Protein AF-A0A955B7R6-F1 (afdb_monomer_lite)

Secondary structure (DSSP, 8-state):
-EEEEE--HHHHHHBPTTT-EEEEEEEEEEEE--TTEEEEEEEBTTEEEEEEE-TTS-EEEEEEEEPSSS---TTTS-GGGS-EEEEE-TT-EEEEE-SSS-EEEEEEE----TT-EEEEEEEEEEETTTEEEEEEEEEETTTTEEEEEEEEEEE-TT--B-S-EEEEEESS-SSSGGGS-EEEEEEEEEEEEEETTEEEEEE--EEEEE--SS--TTEEEEEETTEEEEEESTT----S--TT-EEE-PPPS-PPPTT---TT------TTEEEEEEEE-GGGB-TTS-B-HHHHHHHHHHH--SEEEEEEEEES-GGGTT-BHHHHHHHHHT--EEEEEEEEEETTEEEEEEEEESS-EEEEEEEEPPP-SS--EEEEEEE-SSS-EEEEEEE--SSHHHHHHHHHHHHHHHHH--SS-EEEEEE-SS-TTSHHHHTTTTSB-----S----BSTTS--B--EEEEEESGGGEEEEEEEE---TTT-SBPPEEEEEEEPPGGG-EEEEEES-B--TTTT-SS-HHHHHHHHHTTT--EEEE--BT--S-S-EEEEHHHHHHTT-TTHHHHHHHHHHHHHS-EES-TTTT--EEEEPPHHHHHHHH-BTTTBEEEEEEEEEETTEEEEEET-SS-------SSHHHHHHHHHHHHHHHHHHHT---EEEE--TT-TTT---HHHHHH-TT--EEEEEESSTTSSTT--SSS--HHHHHHHHHHHHHHHS--PPPEEEEE--B--SSS-SSS-SSS-EEEEEESS--HHHHHHHHHHT-EEEESS--EEEEEEETTTTEEEEEEPP-TT--EEEEEEEEETT----EE--B-TTS-B-SSS-EE-TTTTEEEEEEESSEEEEE--S-EEEEEEEEEESSPPSS--SS--S-EEEEPPBSTHHHHHHHHT--

pLDDT: mean 90.77, std 9.49, range [32.34, 98.88]

Structure (mmCIF, N/CA/C/O backbone):
data_AF-A0A955B7R6-F1
#
_entry.id   AF-A0A955B7R6-F1
#
loop_
_atom_site.group_PDB
_atom_site.id
_atom_site.type_symbol
_atom_site.label_atom_id
_atom_site.label_alt_id
_atom_site.label_comp_id
_atom_site.label_asym_id
_atom_site.label_entity_id
_atom_site.label_seq_id
_atom_site.pdbx_PDB_ins_code
_atom_site.Cartn_x
_atom_site.Cartn_y
_atom_site.Cartn_z
_atom_site.occupancy
_atom_site.B_iso_or_equiv
_atom_site.auth_seq_id
_atom_site.auth_comp_id
_atom_site.auth_asym_id
_atom_site.auth_atom_id
_atom_site.pdbx_PDB_model_num
ATOM 1 N N . MET A 1 1 ? -6.281 -43.100 -25.709 1.00 91.06 1 MET A N 1
ATOM 2 C CA . MET A 1 1 ? -5.165 -43.675 -24.901 1.00 91.06 1 MET A CA 1
ATOM 3 C C . MET A 1 1 ? -5.034 -42.906 -23.595 1.00 91.06 1 MET A C 1
ATOM 5 O O . MET A 1 1 ? -5.357 -41.732 -23.614 1.00 91.06 1 MET A O 1
ATOM 9 N N . HIS A 1 2 ? -4.584 -43.508 -22.492 1.00 95.00 2 HIS A N 1
ATOM 10 C CA . HIS A 1 2 ? -4.622 -42.879 -21.165 1.00 95.00 2 HIS A CA 1
ATOM 11 C C . HIS A 1 2 ? -3.292 -42.969 -20.413 1.00 95.00 2 HIS A C 1
ATOM 13 O O . HIS A 1 2 ? -2.603 -43.988 -20.493 1.00 95.00 2 HIS A O 1
ATOM 19 N N . LEU A 1 3 ? -3.022 -41.956 -19.592 1.00 96.44 3 LEU A N 1
ATOM 20 C CA . LEU A 1 3 ? -2.049 -41.971 -18.501 1.00 96.44 3 LEU A CA 1
ATOM 21 C C . LEU A 1 3 ? -2.794 -42.105 -17.176 1.00 96.44 3 LEU A C 1
ATOM 23 O O . LEU A 1 3 ? -3.706 -41.328 -16.920 1.00 96.44 3 LEU A O 1
ATOM 27 N N . TRP A 1 4 ? -2.414 -43.063 -16.332 1.00 96.44 4 TRP A N 1
ATOM 28 C CA . TRP A 1 4 ? -2.958 -43.208 -14.977 1.00 96.44 4 TRP A CA 1
ATOM 29 C C . TRP A 1 4 ? -1.944 -42.726 -13.950 1.00 96.44 4 TRP A C 1
ATOM 31 O O . TRP A 1 4 ? -0.892 -43.346 -13.801 1.00 96.44 4 TRP A O 1
ATOM 41 N N . TRP A 1 5 ? -2.281 -41.656 -13.240 1.00 95.38 5 TRP A N 1
ATOM 42 C CA . TRP A 1 5 ? -1.374 -40.979 -12.323 1.00 95.38 5 TRP A CA 1
ATOM 43 C C . TRP A 1 5 ? -1.366 -41.604 -10.932 1.00 95.38 5 TRP A C 1
ATOM 45 O O . TRP A 1 5 ? -2.415 -41.983 -10.397 1.00 95.38 5 TRP A O 1
ATOM 55 N N . GLN A 1 6 ? -0.183 -41.668 -10.328 1.00 92.25 6 GLN A N 1
ATOM 56 C CA . GLN A 1 6 ? 0.027 -42.118 -8.956 1.00 92.25 6 GLN A CA 1
ATOM 57 C C . GLN A 1 6 ? 1.087 -41.252 -8.253 1.00 92.25 6 GLN A C 1
ATOM 59 O O . GLN A 1 6 ? 2.047 -40.829 -8.903 1.00 92.25 6 GLN A O 1
ATOM 64 N N . PRO A 1 7 ? 0.933 -40.996 -6.939 1.00 89.75 7 PRO A N 1
ATOM 65 C CA . PRO A 1 7 ? 2.030 -40.510 -6.106 1.00 89.75 7 PRO A CA 1
ATOM 66 C C . PRO A 1 7 ? 3.187 -41.515 -6.057 1.00 89.75 7 PRO A C 1
ATOM 68 O O . PRO A 1 7 ? 3.002 -42.692 -6.384 1.00 89.75 7 PRO A O 1
ATOM 71 N N . ASP A 1 8 ? 4.359 -41.071 -5.606 1.00 82.56 8 ASP A N 1
ATOM 72 C CA . ASP A 1 8 ? 5.495 -41.960 -5.360 1.00 82.56 8 ASP A CA 1
ATOM 73 C C . ASP A 1 8 ? 5.200 -42.975 -4.235 1.00 82.56 8 ASP A C 1
ATOM 75 O O . ASP A 1 8 ? 4.282 -42.810 -3.425 1.00 82.56 8 ASP A O 1
ATOM 79 N N . GLU A 1 9 ? 5.993 -44.049 -4.176 1.00 77.94 9 GLU A N 1
ATOM 80 C CA . GLU A 1 9 ? 5.807 -45.125 -3.195 1.00 77.94 9 GLU A CA 1
ATOM 81 C C . GLU A 1 9 ? 5.921 -44.657 -1.736 1.00 77.94 9 GLU A C 1
ATOM 83 O O . GLU A 1 9 ? 5.228 -45.206 -0.875 1.00 77.94 9 GLU A O 1
ATOM 88 N N . GLN A 1 10 ? 6.742 -43.639 -1.451 1.00 78.06 10 GLN A N 1
ATOM 89 C CA . GLN A 1 10 ? 6.901 -43.098 -0.102 1.00 78.06 10 GLN A CA 1
ATOM 90 C C . GLN A 1 10 ? 5.642 -42.328 0.314 1.00 78.06 10 GLN A C 1
ATOM 92 O O . GLN A 1 10 ? 5.076 -42.609 1.371 1.00 78.06 10 GLN A O 1
ATOM 97 N N . SER A 1 11 ? 5.133 -41.450 -0.552 1.00 80.00 11 SER A N 1
ATOM 98 C CA . SER A 1 11 ? 3.859 -40.748 -0.365 1.00 80.00 11 SER A CA 1
ATOM 99 C C . SER A 1 11 ? 2.691 -41.724 -0.185 1.00 80.00 11 SER A C 1
ATOM 101 O O . SER A 1 11 ? 1.827 -41.520 0.666 1.00 80.00 11 SER A O 1
ATOM 103 N N . LEU A 1 12 ? 2.668 -42.834 -0.933 1.00 80.81 12 LEU A N 1
ATOM 104 C CA . LEU A 1 12 ? 1.625 -43.862 -0.818 1.00 80.81 12 LEU A CA 1
ATOM 105 C C . LEU A 1 12 ? 1.578 -44.557 0.554 1.00 80.81 12 LEU A C 1
ATOM 107 O O . LEU A 1 12 ? 0.532 -45.115 0.897 1.00 80.81 12 LEU A O 1
ATOM 111 N N . ALA A 1 13 ? 2.662 -44.537 1.337 1.00 79.12 13 ALA A N 1
ATOM 112 C CA . ALA A 1 13 ? 2.683 -45.098 2.689 1.00 79.12 13 ALA A CA 1
ATOM 113 C C . ALA A 1 13 ? 1.923 -44.228 3.712 1.00 79.12 13 ALA A C 1
ATOM 115 O O . ALA A 1 13 ? 1.445 -44.745 4.725 1.00 79.12 13 ALA A O 1
ATOM 116 N N . GLU A 1 14 ? 1.774 -42.928 3.440 1.00 71.38 14 GLU A N 1
ATOM 117 C CA . GLU A 1 14 ? 1.136 -41.954 4.339 1.00 71.38 14 GLU A CA 1
ATOM 118 C C . GLU A 1 14 ? -0.374 -41.777 4.087 1.00 71.38 14 GLU A C 1
ATOM 120 O O . GLU A 1 14 ? -1.087 -41.179 4.901 1.00 71.38 14 GLU A O 1
ATOM 125 N N . ILE A 1 15 ? -0.887 -42.313 2.975 1.00 78.50 15 ILE A N 1
ATOM 126 C CA . ILE A 1 15 ? -2.262 -42.098 2.506 1.00 78.50 15 ILE A CA 1
ATOM 127 C C . ILE A 1 15 ? -3.179 -43.264 2.905 1.00 78.50 15 ILE A C 1
ATOM 129 O O . ILE A 1 15 ? -2.831 -44.441 2.782 1.00 78.50 15 ILE A O 1
ATOM 133 N N . GL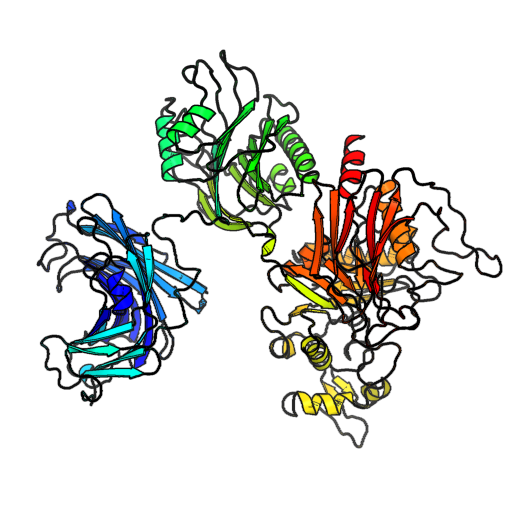U A 1 16 ? -4.407 -42.950 3.326 1.00 73.94 16 GLU A N 1
ATOM 134 C CA . GLU A 1 16 ? -5.454 -43.958 3.519 1.00 73.94 16 GLU A CA 1
ATOM 135 C C . GLU A 1 16 ? -5.874 -44.561 2.168 1.00 73.94 16 GLU A C 1
ATOM 137 O O . GLU A 1 16 ? -6.180 -43.840 1.220 1.00 73.94 16 GLU A O 1
ATOM 142 N N . LYS A 1 17 ? -5.914 -45.896 2.053 1.00 80.19 17 LYS A N 1
ATOM 143 C CA . LYS A 1 17 ? -6.426 -46.560 0.842 1.00 80.19 17 LYS A CA 1
ATOM 144 C C . LYS A 1 17 ? -7.951 -46.726 0.933 1.00 80.19 17 LYS A C 1
ATOM 146 O O . LYS A 1 17 ? -8.429 -47.205 1.961 1.00 80.19 17 LYS A O 1
ATOM 151 N N . PRO A 1 18 ? -8.712 -46.447 -0.144 1.00 84.44 18 PRO A N 1
ATOM 152 C CA . PRO A 1 18 ? -8.265 -45.980 -1.464 1.00 84.44 18 PRO A CA 1
ATOM 153 C C . PRO A 1 18 ? -7.844 -44.499 -1.466 1.00 84.44 18 PRO A C 1
ATOM 155 O O . PRO A 1 18 ? -8.413 -43.708 -0.727 1.00 84.44 18 PRO A O 1
ATOM 158 N N . VAL A 1 19 ? -6.891 -44.134 -2.337 1.00 89.06 19 VAL A N 1
ATOM 159 C CA . VAL A 1 19 ? -6.321 -42.772 -2.432 1.00 89.06 19 VAL A CA 1
ATOM 160 C C . VAL A 1 19 ? -7.391 -41.760 -2.850 1.00 89.06 19 VAL A C 1
ATOM 162 O O . VAL A 1 19 ? -7.688 -41.606 -4.038 1.00 89.06 19 VAL A O 1
ATOM 165 N N . GLU A 1 20 ? -7.951 -41.071 -1.862 1.00 93.94 20 GLU A N 1
ATOM 166 C CA . GLU A 1 20 ? -8.927 -39.995 -2.027 1.00 93.94 20 GLU A CA 1
ATOM 167 C C . GLU A 1 20 ? -8.293 -38.620 -1.913 1.00 93.94 20 GLU A C 1
ATOM 169 O O . GLU A 1 20 ? -7.442 -38.400 -1.052 1.00 93.94 20 GLU A O 1
ATOM 174 N N . ALA A 1 21 ? -8.761 -37.679 -2.730 1.00 94.69 21 ALA A N 1
ATOM 175 C CA . ALA A 1 21 ? -8.305 -36.298 -2.683 1.00 94.69 21 ALA A CA 1
ATOM 176 C C . ALA A 1 21 ? -9.456 -35.297 -2.778 1.00 94.69 21 ALA A C 1
ATOM 178 O O . ALA A 1 21 ? -10.432 -35.514 -3.497 1.00 94.69 21 ALA A O 1
ATOM 179 N N . THR A 1 22 ? -9.307 -34.177 -2.071 1.00 94.12 22 THR A N 1
ATOM 180 C CA . THR A 1 22 ? -10.222 -33.030 -2.155 1.00 94.12 22 THR A CA 1
ATOM 181 C C . THR A 1 22 ? -9.923 -32.136 -3.354 1.00 94.12 22 THR A C 1
ATOM 183 O O . THR A 1 22 ? -10.787 -31.360 -3.750 1.00 94.12 22 THR A O 1
ATOM 186 N N . ALA A 1 23 ? -8.737 -32.257 -3.962 1.00 96.44 23 ALA A N 1
ATOM 187 C CA . ALA A 1 23 ? -8.379 -31.560 -5.193 1.00 96.44 23 ALA A CA 1
ATOM 188 C C . ALA A 1 23 ? -7.449 -32.398 -6.087 1.00 96.44 23 ALA A C 1
ATOM 190 O O . ALA A 1 23 ? -6.628 -33.161 -5.573 1.00 96.44 23 ALA A O 1
ATOM 191 N N . PHE A 1 24 ? -7.561 -32.228 -7.405 1.00 97.81 24 PHE A N 1
ATOM 192 C CA . PHE A 1 24 ? -6.653 -32.760 -8.426 1.00 97.81 24 PHE A CA 1
ATOM 193 C C . PHE A 1 24 ? -6.273 -31.634 -9.394 1.00 97.81 24 PHE A C 1
ATOM 195 O O . PHE A 1 24 ? -7.131 -31.120 -10.112 1.00 97.81 24 PHE A O 1
ATOM 202 N N . TYR A 1 25 ? -4.996 -31.254 -9.380 1.00 97.75 25 TYR A N 1
ATOM 203 C CA . TYR A 1 25 ? -4.382 -30.252 -10.248 1.00 97.75 25 TYR A CA 1
ATOM 204 C C . TYR A 1 25 ? -3.512 -30.934 -11.306 1.00 97.75 25 TYR A C 1
ATOM 206 O O . TYR A 1 25 ? -2.809 -31.898 -10.990 1.00 97.75 25 TYR A O 1
ATOM 214 N N . ASN A 1 26 ? -3.544 -30.436 -12.541 1.00 97.12 26 ASN A N 1
ATOM 215 C CA . ASN A 1 26 ? -2.668 -30.903 -13.612 1.00 97.12 26 ASN A CA 1
ATOM 216 C C . ASN A 1 26 ? -2.461 -29.814 -14.673 1.00 97.12 26 ASN A C 1
ATOM 218 O O . ASN A 1 26 ? -3.324 -28.953 -14.871 1.00 97.12 26 ASN A O 1
ATOM 222 N N . GLU A 1 27 ? -1.347 -29.895 -15.395 1.00 95.50 27 GLU A N 1
ATOM 223 C CA . GLU A 1 27 ? -1.046 -29.020 -16.525 1.00 95.50 27 GLU A CA 1
ATOM 224 C C . GLU A 1 27 ? -0.924 -29.820 -17.817 1.00 95.50 27 GLU A C 1
ATOM 226 O O . GLU A 1 27 ? -0.421 -30.948 -17.831 1.00 95.50 27 GLU A O 1
ATOM 231 N N . LEU A 1 28 ? -1.343 -29.211 -18.924 1.00 94.31 28 LEU A N 1
ATOM 232 C CA . LEU A 1 28 ? -1.203 -29.789 -20.255 1.00 94.31 28 LEU A CA 1
ATOM 233 C C . LEU A 1 28 ? -0.653 -28.740 -21.223 1.00 94.31 28 LEU A C 1
ATOM 235 O O . LEU A 1 28 ? -1.039 -27.582 -21.149 1.00 94.31 28 LEU A O 1
ATOM 239 N N . ALA A 1 29 ? 0.234 -29.143 -22.128 1.00 95.12 29 ALA A N 1
ATOM 240 C CA . ALA A 1 29 ? 0.676 -28.314 -23.246 1.00 95.12 29 ALA A CA 1
ATOM 241 C C . ALA A 1 29 ? 0.463 -29.077 -24.555 1.00 95.12 29 ALA A C 1
ATOM 243 O O . ALA A 1 29 ? 0.938 -30.208 -24.693 1.00 95.12 29 ALA A O 1
ATOM 244 N N . ILE A 1 30 ? -0.282 -28.494 -25.493 1.00 96.56 30 ILE A N 1
ATOM 245 C CA . ILE A 1 30 ? -0.607 -29.133 -26.776 1.00 96.56 30 ILE A CA 1
ATOM 246 C C . ILE A 1 30 ? 0.548 -28.901 -27.739 1.00 96.56 30 ILE A C 1
ATOM 248 O O . ILE A 1 30 ? 1.000 -27.774 -27.890 1.00 96.56 30 ILE A O 1
ATOM 252 N N . GLU A 1 31 ? 1.009 -29.949 -28.414 1.00 95.56 31 GLU A N 1
ATOM 253 C CA . GLU A 1 31 ? 2.027 -29.823 -29.463 1.00 95.56 31 GLU A CA 1
ATOM 254 C C . GLU A 1 31 ? 1.419 -29.917 -30.860 1.00 95.56 31 GLU A C 1
ATOM 256 O O . GLU A 1 31 ? 1.859 -29.219 -31.767 1.00 95.56 31 GLU A O 1
ATOM 261 N N . GLN A 1 32 ? 0.419 -30.784 -31.049 1.00 95.62 32 GLN A N 1
ATOM 262 C CA . GLN A 1 32 ? -0.252 -30.965 -32.337 1.00 95.62 32 GLN A CA 1
ATOM 263 C C . GLN A 1 32 ? -1.727 -31.298 -32.128 1.00 95.62 32 GLN A C 1
ATOM 265 O O . GLN A 1 32 ? -2.064 -32.155 -31.307 1.00 95.62 32 GLN A O 1
ATOM 270 N N . SER A 1 33 ? -2.597 -30.634 -32.887 1.00 95.06 33 SER A N 1
ATOM 271 C CA . SER A 1 33 ? -4.043 -30.838 -32.861 1.00 95.06 33 SER A CA 1
ATOM 272 C C . SER A 1 33 ? -4.650 -30.681 -34.255 1.00 95.06 33 SER A C 1
ATOM 274 O O . SER A 1 33 ? -4.089 -30.020 -35.128 1.00 95.06 33 SER A O 1
ATOM 276 N N . THR A 1 34 ? -5.804 -31.310 -34.455 1.00 93.06 34 THR A N 1
ATOM 277 C CA . THR A 1 34 ? -6.702 -31.080 -35.581 1.00 93.06 34 THR A CA 1
ATOM 278 C C . THR A 1 34 ? -8.153 -31.165 -35.104 1.00 93.06 34 THR A C 1
ATOM 280 O O . THR A 1 34 ? -8.431 -31.722 -34.038 1.00 93.06 34 THR A O 1
ATOM 283 N N . GLY A 1 35 ? -9.100 -30.661 -35.897 1.00 94.81 35 GLY A N 1
ATOM 284 C CA . GLY A 1 35 ? -10.525 -30.802 -35.614 1.00 94.81 35 GLY A CA 1
ATOM 285 C C . GLY A 1 35 ? -10.895 -32.265 -35.353 1.00 94.81 35 GLY A C 1
ATOM 286 O O . GLY A 1 35 ? -10.687 -33.128 -36.207 1.00 94.81 35 GLY A O 1
ATOM 287 N N . GLY A 1 36 ? -11.433 -32.542 -34.164 1.00 94.12 36 GLY A N 1
ATOM 288 C CA . GLY A 1 36 ? -11.649 -33.898 -33.658 1.00 94.12 36 GLY A CA 1
ATOM 289 C C . GLY A 1 36 ? -10.764 -34.312 -32.480 1.00 94.12 36 GLY A C 1
ATOM 290 O O . GLY A 1 36 ? -10.946 -35.418 -31.974 1.00 94.12 36 GLY A O 1
ATOM 291 N N . SER A 1 37 ? -9.828 -33.468 -32.032 1.00 96.50 37 SER A N 1
ATOM 292 C CA . SER A 1 37 ? -8.987 -33.751 -30.861 1.00 96.50 37 SER A CA 1
ATOM 293 C C . SER A 1 37 ? -9.706 -33.497 -29.537 1.00 96.50 37 SER A C 1
ATOM 295 O O . SER A 1 37 ? -10.275 -32.423 -29.328 1.00 96.50 37 SER A O 1
ATOM 297 N N . TYR A 1 38 ? -9.538 -34.410 -28.578 1.00 97.38 38 TYR A N 1
ATOM 298 C CA . TYR A 1 38 ? -9.767 -34.140 -27.160 1.00 97.38 38 TYR A CA 1
ATOM 299 C C . TYR A 1 38 ? -8.501 -34.394 -26.330 1.00 97.38 38 TYR A C 1
ATOM 301 O O . TYR A 1 38 ? -8.031 -35.528 -26.240 1.00 97.38 38 TYR A O 1
ATOM 309 N N . PHE A 1 39 ? -7.987 -33.342 -25.685 1.00 98.12 39 PHE A N 1
ATOM 310 C CA . PHE A 1 39 ? -6.903 -33.397 -24.705 1.00 98.12 39 PHE A CA 1
ATOM 311 C C . PHE A 1 39 ? -7.476 -33.259 -23.290 1.00 98.12 39 PHE A C 1
ATOM 313 O O . PHE A 1 39 ? -7.880 -32.177 -22.857 1.00 98.12 39 PHE A O 1
ATOM 320 N N . MET A 1 40 ? -7.533 -34.369 -22.559 1.00 98.12 40 MET A N 1
ATOM 321 C CA . MET A 1 40 ? -8.131 -34.437 -21.229 1.00 98.12 40 MET A CA 1
ATOM 322 C C . MET A 1 40 ? -7.049 -34.452 -20.147 1.00 98.12 40 MET A C 1
ATOM 324 O O . MET A 1 40 ? -6.261 -35.396 -20.073 1.00 98.12 40 MET A O 1
ATOM 328 N N . ALA A 1 41 ? -7.023 -33.419 -19.299 1.00 97.81 41 ALA A N 1
ATOM 329 C CA . ALA A 1 41 ? -6.012 -33.240 -18.258 1.00 97.81 41 ALA A CA 1
ATOM 330 C C . ALA A 1 41 ? -6.381 -33.884 -16.920 1.00 97.81 41 ALA A C 1
ATOM 332 O O . ALA A 1 41 ? -5.552 -34.602 -16.358 1.00 97.81 41 ALA A O 1
ATOM 333 N N . CYS A 1 42 ? -7.594 -33.642 -16.412 1.00 98.31 42 CYS A N 1
ATOM 334 C CA . CYS A 1 42 ? -8.008 -34.066 -15.072 1.00 98.31 42 CYS A CA 1
ATOM 335 C C . CYS A 1 42 ? -9.191 -35.043 -15.120 1.00 98.31 42 CYS A C 1
ATOM 337 O O . CYS A 1 42 ? -10.356 -34.655 -15.021 1.00 98.31 42 CYS A O 1
ATOM 339 N N . GLY A 1 43 ? -8.886 -36.333 -15.245 1.00 97.94 43 GLY A N 1
ATOM 340 C CA . GLY A 1 43 ? -9.843 -37.434 -15.191 1.00 97.94 43 GLY A CA 1
ATOM 341 C C . GLY A 1 43 ? -9.910 -38.067 -13.810 1.00 97.94 43 GLY A C 1
ATOM 342 O O . GLY A 1 43 ? -8.895 -38.222 -13.133 1.00 97.94 43 GLY A O 1
ATOM 343 N N . PHE A 1 44 ? -11.110 -38.458 -13.393 1.00 97.06 44 PHE A N 1
ATOM 344 C CA . PHE A 1 44 ? -11.365 -39.158 -12.136 1.00 97.06 44 PHE A CA 1
ATOM 345 C C . PHE A 1 44 ? -12.552 -40.116 -12.282 1.00 97.06 44 PHE A C 1
ATOM 347 O O . PHE A 1 44 ? -13.280 -40.111 -13.271 1.00 97.06 44 PHE A O 1
ATOM 354 N N . SER A 1 45 ? -12.784 -40.958 -11.279 1.00 92.88 45 SER A N 1
ATOM 355 C CA . SER A 1 45 ? -13.792 -42.032 -11.321 1.00 92.88 45 SER A CA 1
ATOM 356 C C . SER A 1 45 ? -15.232 -41.594 -11.637 1.00 92.88 45 SER A C 1
ATOM 358 O O . SER A 1 45 ? -16.060 -42.436 -11.984 1.00 92.88 45 SER A O 1
ATOM 360 N N . LYS A 1 46 ? -15.548 -40.302 -11.493 1.00 94.94 46 LYS A N 1
ATOM 361 C CA . LYS A 1 46 ? -16.881 -39.726 -11.713 1.00 94.94 46 LYS A CA 1
ATOM 362 C C . LYS A 1 46 ? -16.933 -38.697 -12.834 1.00 94.94 46 LYS A C 1
ATOM 364 O O . LYS A 1 46 ? -18.030 -38.232 -13.129 1.00 94.94 46 LYS A O 1
ATOM 369 N N . GLY A 1 47 ? -15.818 -38.378 -13.483 1.00 96.44 47 GLY A N 1
ATOM 370 C CA . GLY A 1 47 ? -15.810 -37.340 -14.501 1.00 96.44 47 GLY A CA 1
ATOM 371 C C . GLY A 1 47 ? -14.472 -37.126 -15.185 1.00 96.44 47 GLY A C 1
ATOM 372 O O . GLY A 1 47 ? -13.504 -37.857 -14.970 1.00 96.44 47 GLY A O 1
ATOM 373 N N . TYR A 1 48 ? -14.450 -36.113 -16.037 1.00 97.62 48 TYR A N 1
ATOM 374 C CA . TYR A 1 48 ? -13.300 -35.745 -16.848 1.00 97.62 48 TYR A CA 1
ATOM 375 C C . TYR A 1 48 ? -13.320 -34.248 -17.158 1.00 97.62 48 TYR A C 1
ATOM 377 O O . TYR A 1 48 ? -14.385 -33.627 -17.218 1.00 97.62 48 TYR A O 1
ATOM 385 N N . PHE A 1 49 ? -12.128 -33.672 -17.317 1.00 98.56 49 PHE A N 1
ATOM 386 C CA . PHE A 1 49 ? -11.935 -32.250 -17.575 1.00 98.56 49 PHE A CA 1
ATOM 387 C C . PHE A 1 49 ? -10.757 -32.013 -18.523 1.00 98.56 49 PHE A C 1
ATOM 389 O O . PHE A 1 49 ? -9.656 -32.518 -18.292 1.00 98.56 49 PHE A O 1
ATOM 396 N N . GLY A 1 50 ? -10.976 -31.234 -19.581 1.00 98.31 50 GLY A N 1
ATOM 397 C CA . GLY A 1 50 ? -9.927 -30.842 -20.521 1.00 98.31 50 GLY A CA 1
ATOM 398 C C . GLY A 1 50 ? -10.423 -29.891 -21.602 1.00 98.31 50 GLY A C 1
ATOM 399 O O . GLY A 1 50 ? -11.435 -29.216 -21.414 1.00 98.31 50 GLY A O 1
ATOM 400 N N . ILE A 1 51 ? -9.735 -29.882 -22.743 1.00 98.31 51 ILE A N 1
ATOM 401 C CA . ILE A 1 51 ? -9.991 -28.984 -23.878 1.00 98.31 51 ILE A CA 1
ATOM 402 C C . ILE A 1 51 ? -10.067 -29.738 -25.208 1.00 98.31 51 ILE A C 1
ATOM 404 O O . ILE A 1 51 ? -9.379 -30.739 -25.407 1.00 98.31 51 ILE A O 1
ATOM 408 N N . GLN A 1 52 ? -10.917 -29.263 -26.117 1.00 98.06 52 GLN A N 1
ATOM 409 C CA . GLN A 1 52 ? -11.179 -29.874 -27.423 1.00 98.06 52 GLN A CA 1
ATOM 410 C C . GLN A 1 52 ? -10.958 -28.886 -28.565 1.00 98.06 52 GLN A C 1
ATOM 412 O O . GLN A 1 52 ? -11.182 -27.685 -28.399 1.00 98.06 52 GLN A O 1
ATOM 417 N N . GLU A 1 53 ? -10.604 -29.428 -29.730 1.00 97.56 53 GLU A N 1
ATOM 418 C CA . GLU A 1 53 ? -10.746 -28.768 -31.029 1.00 97.56 53 GLU A CA 1
ATOM 419 C C . GLU A 1 53 ? -11.890 -29.449 -31.785 1.00 97.56 53 GLU A C 1
ATOM 421 O O . GLU A 1 53 ? -11.838 -30.639 -32.104 1.00 97.56 53 GLU A O 1
ATOM 426 N N . LEU A 1 54 ? -12.965 -28.710 -32.033 1.00 96.44 54 LEU A N 1
ATOM 427 C CA . LEU A 1 54 ? -14.145 -29.198 -32.734 1.00 96.44 54 LEU A CA 1
ATOM 428 C C . LEU A 1 54 ? -13.879 -29.313 -34.247 1.00 96.44 54 LEU A C 1
ATOM 430 O O . LEU A 1 54 ? -12.964 -28.677 -34.765 1.00 96.44 54 LEU A O 1
ATOM 434 N N . PRO A 1 55 ? -14.654 -30.124 -34.996 1.00 94.31 55 PRO A N 1
ATOM 435 C CA . PRO A 1 55 ? -14.440 -30.311 -36.438 1.00 94.31 55 PRO A CA 1
ATOM 436 C C . PRO A 1 55 ? -14.513 -29.033 -37.292 1.00 94.31 55 PRO A C 1
ATOM 438 O O . PRO A 1 55 ? -14.000 -29.029 -38.407 1.00 94.31 55 PRO A O 1
ATOM 441 N N . ASP A 1 56 ? -15.145 -27.969 -36.799 1.00 93.81 56 ASP A N 1
ATOM 442 C CA . ASP A 1 56 ? -15.183 -26.644 -37.433 1.00 93.81 56 ASP A CA 1
ATOM 443 C C . ASP A 1 56 ? -13.984 -25.751 -37.051 1.00 93.81 56 ASP A C 1
ATOM 445 O O . ASP A 1 56 ? -13.927 -24.595 -37.463 1.00 93.81 56 ASP A O 1
ATOM 449 N N . GLY A 1 57 ? -13.025 -26.281 -36.284 1.00 93.19 57 GLY A N 1
ATOM 450 C CA . GLY A 1 57 ? -11.857 -25.568 -35.763 1.00 93.19 57 GLY A CA 1
ATOM 451 C C . GLY A 1 57 ? -12.117 -24.832 -34.448 1.00 93.19 57 GLY A C 1
ATOM 452 O O . GLY A 1 57 ? -11.189 -24.269 -33.871 1.00 93.19 57 GLY A O 1
ATOM 453 N N . LYS A 1 58 ? -13.356 -24.828 -33.941 1.00 96.25 58 LYS A N 1
ATOM 454 C CA . LYS A 1 58 ? -13.683 -24.127 -32.700 1.00 96.25 58 LYS A CA 1
ATOM 455 C C . LYS A 1 58 ? -13.053 -24.822 -31.495 1.00 96.25 58 LYS A C 1
ATOM 457 O O . LYS A 1 58 ? -13.209 -26.028 -31.307 1.00 96.25 58 LYS A O 1
ATOM 462 N N . LYS A 1 59 ? -12.415 -24.046 -30.625 1.00 97.62 59 LYS A N 1
ATOM 463 C CA . LYS A 1 59 ? -11.759 -24.543 -29.415 1.00 97.62 59 LYS A CA 1
ATOM 464 C C . LYS A 1 59 ? -12.591 -24.277 -28.165 1.00 97.62 59 LYS A C 1
ATOM 466 O O . LYS A 1 59 ? -13.190 -23.210 -28.008 1.00 97.62 59 LYS A O 1
ATOM 471 N N . ILE A 1 60 ? -12.681 -25.281 -27.295 1.00 97.75 60 ILE A N 1
ATOM 472 C CA . ILE A 1 60 ? -13.514 -25.233 -26.087 1.00 97.75 60 ILE A CA 1
ATOM 473 C C . ILE A 1 60 ? -12.850 -25.933 -24.899 1.00 97.75 60 ILE A C 1
ATOM 475 O O . ILE A 1 60 ? -12.087 -26.881 -25.077 1.00 97.75 60 ILE A O 1
ATOM 479 N N . ALA A 1 61 ? -13.228 -25.538 -23.683 1.00 98.00 61 ALA A N 1
ATOM 480 C CA . ALA A 1 61 ? -13.045 -26.330 -22.468 1.00 98.00 61 ALA A CA 1
ATOM 481 C C . ALA A 1 61 ? -14.317 -27.130 -22.141 1.00 98.00 61 ALA A C 1
ATOM 483 O O . ALA A 1 61 ? -15.434 -26.622 -22.278 1.00 98.00 61 ALA A O 1
ATOM 484 N N . LEU A 1 62 ? -14.147 -28.376 -21.688 1.00 98.19 62 LEU A N 1
ATOM 485 C CA . LEU A 1 62 ? -15.220 -29.324 -21.374 1.00 98.19 62 LEU A CA 1
ATOM 486 C C . LEU A 1 62 ? -14.992 -29.984 -20.013 1.00 98.19 62 LEU A C 1
ATOM 488 O O . LEU A 1 62 ? -13.992 -30.680 -19.831 1.00 98.19 62 LEU A O 1
ATOM 492 N N . PHE A 1 63 ? -15.958 -29.831 -19.105 1.00 98.50 63 PHE A N 1
ATOM 493 C CA . PHE A 1 63 ? -16.005 -30.512 -17.806 1.00 98.50 63 PHE A CA 1
ATOM 494 C C . PHE A 1 63 ? -17.286 -31.341 -17.673 1.00 98.50 63 PHE A C 1
ATOM 496 O O . PHE A 1 63 ? -18.385 -30.804 -17.823 1.00 98.50 63 PHE A O 1
ATOM 503 N N . SER A 1 64 ? -17.148 -32.633 -17.373 1.00 97.81 64 SER A N 1
ATOM 504 C CA . SER A 1 64 ? -18.247 -33.605 -17.388 1.00 97.81 64 SER A CA 1
ATOM 505 C C . SER A 1 64 ? -18.260 -34.483 -16.142 1.00 97.81 64 SER A C 1
ATOM 507 O O . SER A 1 64 ? -17.215 -34.945 -15.686 1.00 97.81 64 SER A O 1
ATOM 509 N N . ILE A 1 65 ? -19.459 -34.763 -15.623 1.00 97.50 65 ILE A N 1
ATOM 510 C CA . ILE A 1 65 ? -19.704 -35.637 -14.470 1.00 97.50 65 ILE A CA 1
ATOM 511 C C . ILE A 1 65 ? -20.764 -36.677 -14.823 1.00 97.50 65 ILE A C 1
ATOM 513 O O . ILE A 1 65 ? -21.885 -36.328 -15.204 1.00 97.50 65 ILE A O 1
ATOM 517 N N . TRP A 1 66 ? -20.438 -37.955 -14.633 1.00 95.25 66 TRP A N 1
ATOM 518 C CA . TRP A 1 66 ? -21.379 -39.062 -14.786 1.00 95.25 66 TRP A CA 1
ATOM 519 C C . TRP A 1 66 ? -22.343 -39.170 -13.596 1.00 95.25 66 TRP A C 1
ATOM 521 O O . TRP A 1 66 ? -22.006 -38.930 -12.430 1.00 95.25 66 TRP A O 1
ATOM 531 N N . GLU A 1 67 ? -23.562 -39.610 -13.887 1.00 90.19 67 GLU A N 1
ATOM 532 C CA . GLU A 1 67 ? -24.541 -40.043 -12.890 1.00 90.19 67 GLU A CA 1
ATOM 533 C C . GLU A 1 67 ? -24.526 -41.582 -12.754 1.00 90.19 67 GLU A C 1
ATOM 535 O O . GLU A 1 67 ? -23.994 -42.281 -13.620 1.00 90.19 67 GLU A O 1
ATOM 540 N N . PRO A 1 68 ? -25.047 -42.169 -11.661 1.00 81.69 68 PRO A N 1
ATOM 541 C CA . PRO A 1 68 ? -24.987 -43.616 -11.472 1.00 81.69 68 PRO A CA 1
ATOM 542 C C . PRO A 1 68 ? -25.910 -44.369 -12.440 1.00 81.69 68 PRO A C 1
ATOM 544 O O . PRO A 1 68 ? -27.125 -44.171 -12.444 1.00 81.69 68 PRO A O 1
ATOM 547 N N . GLY A 1 69 ? -25.352 -45.330 -13.174 1.00 79.31 69 GLY A N 1
ATOM 548 C CA . GLY A 1 69 ? -26.093 -46.214 -14.074 1.00 79.31 69 GLY A CA 1
ATOM 549 C C . GLY A 1 69 ? -25.220 -46.712 -15.226 1.00 79.31 69 GLY A C 1
ATOM 550 O O . GLY A 1 69 ? -24.042 -46.384 -15.303 1.00 79.31 69 GLY A O 1
ATOM 551 N N . LYS A 1 70 ? -25.796 -47.527 -16.116 1.00 76.38 70 LYS A N 1
ATOM 552 C CA . LYS A 1 70 ? -25.160 -47.988 -17.372 1.00 76.38 70 LYS A CA 1
ATOM 553 C C . LYS A 1 70 ? -26.025 -47.684 -18.600 1.00 76.38 70 LYS A C 1
ATOM 555 O O . LYS A 1 70 ? -25.986 -48.400 -19.594 1.00 76.38 70 LYS A O 1
ATOM 560 N N . GLN A 1 71 ? -26.891 -46.689 -18.476 1.00 81.06 71 GLN A N 1
ATOM 561 C CA . GLN A 1 71 ? -27.894 -46.356 -19.477 1.00 81.06 71 GLN A CA 1
ATOM 562 C C . GLN A 1 71 ? -27.403 -45.170 -20.323 1.00 81.06 71 GLN A C 1
ATOM 564 O O . GLN A 1 71 ? -26.593 -44.386 -19.839 1.00 81.06 71 GLN A O 1
ATOM 569 N N . ASN A 1 72 ? -27.866 -45.056 -21.571 1.00 86.50 72 ASN A N 1
ATOM 570 C CA . ASN A 1 72 ? -27.350 -44.082 -22.549 1.00 86.50 72 ASN A CA 1
ATOM 571 C C . ASN A 1 72 ? -28.354 -42.982 -22.943 1.00 86.50 72 ASN A C 1
ATOM 573 O O . ASN A 1 72 ? -27.995 -42.075 -23.690 1.00 86.50 72 ASN A O 1
ATOM 577 N N . ASN A 1 73 ? -29.599 -43.049 -22.468 1.00 83.25 73 ASN A N 1
ATOM 578 C CA . ASN A 1 73 ? -30.632 -42.044 -22.702 1.00 83.25 73 ASN A CA 1
ATOM 579 C C . ASN A 1 73 ? -30.639 -41.013 -21.552 1.00 83.25 73 ASN A C 1
ATOM 581 O O . ASN A 1 73 ? -31.123 -41.323 -20.463 1.00 83.25 73 ASN A O 1
ATOM 585 N N . PRO A 1 74 ? -30.207 -39.757 -21.759 1.00 78.69 74 PRO A N 1
ATOM 586 C CA . PRO A 1 74 ? -30.089 -38.764 -20.683 1.00 78.69 74 PRO A CA 1
ATOM 587 C C . PRO A 1 74 ? -31.398 -38.483 -19.933 1.00 78.69 74 PRO A C 1
ATOM 589 O O . PRO A 1 74 ? -31.350 -37.967 -18.817 1.00 78.69 74 PRO A O 1
ATOM 592 N N . ASN A 1 75 ? -32.551 -38.837 -20.506 1.00 81.38 75 ASN A N 1
ATOM 593 C CA . ASN A 1 75 ? -33.866 -38.614 -19.913 1.00 81.38 75 ASN A CA 1
ATOM 594 C C . ASN A 1 75 ? -34.414 -39.825 -19.137 1.00 81.38 75 ASN A C 1
ATOM 596 O O . ASN A 1 75 ? -35.407 -39.680 -18.431 1.00 81.38 75 ASN A O 1
ATOM 600 N N . ALA A 1 76 ? -33.783 -41.001 -19.232 1.00 83.31 76 ALA A N 1
ATOM 601 C CA . ALA A 1 76 ? -34.272 -42.225 -18.589 1.00 83.31 76 ALA A CA 1
ATOM 602 C C . ALA A 1 76 ? -33.901 -42.344 -17.097 1.00 83.31 76 ALA A C 1
ATOM 604 O O . ALA A 1 76 ? -34.535 -43.108 -16.372 1.00 83.31 76 ALA A O 1
ATOM 605 N N . THR A 1 77 ? -32.900 -41.600 -16.613 1.00 83.94 77 THR A N 1
ATOM 606 C CA . THR A 1 77 ? -32.545 -41.584 -15.182 1.00 83.94 77 THR A CA 1
ATOM 607 C C . THR A 1 77 ? -33.610 -40.823 -14.381 1.00 83.94 77 THR A C 1
ATOM 609 O O . THR A 1 77 ? -33.921 -39.692 -14.768 1.00 83.94 77 THR A O 1
ATOM 612 N N . PRO A 1 78 ? -34.139 -41.371 -13.269 1.00 86.00 78 PRO A N 1
ATOM 613 C CA . PRO A 1 78 ? -35.022 -40.645 -12.349 1.00 86.00 78 PRO A CA 1
ATOM 614 C C . PRO A 1 78 ? -34.371 -39.365 -11.816 1.00 86.00 78 PRO A C 1
ATOM 616 O O . PRO A 1 78 ? -33.166 -39.354 -11.562 1.00 86.00 78 PRO A O 1
ATOM 619 N N . GLU A 1 79 ? -35.140 -38.286 -11.669 1.00 84.75 79 GLU A N 1
ATOM 620 C CA . GLU A 1 79 ? -34.623 -36.939 -11.390 1.00 84.75 79 GLU A CA 1
ATOM 621 C C . GLU A 1 79 ? -33.772 -36.861 -10.116 1.00 84.75 79 GLU A C 1
ATOM 623 O O . GLU A 1 79 ? -32.694 -36.267 -10.112 1.00 84.75 79 GLU A O 1
ATOM 628 N N . GLU A 1 80 ? -34.181 -37.556 -9.062 1.00 85.25 80 GLU A N 1
ATOM 629 C CA . GLU A 1 80 ? -33.485 -37.634 -7.781 1.00 85.25 80 GLU A CA 1
ATOM 630 C C . GLU A 1 80 ? -32.095 -38.288 -7.884 1.00 85.25 80 GLU A C 1
ATOM 632 O O . GLU A 1 80 ? -31.184 -37.981 -7.105 1.00 85.25 80 GLU A O 1
ATOM 637 N N . ARG A 1 81 ? -31.898 -39.147 -8.891 1.00 87.19 81 ARG A N 1
ATOM 638 C CA . ARG A 1 81 ? -30.630 -39.836 -9.166 1.00 87.19 81 ARG A CA 1
ATOM 639 C C . ARG A 1 81 ? -29.732 -39.078 -10.139 1.00 87.19 81 ARG A C 1
ATOM 641 O O . ARG A 1 81 ? -28.587 -39.488 -10.332 1.00 87.19 81 ARG A O 1
ATOM 648 N N . ARG A 1 82 ? -30.227 -38.000 -10.751 1.00 91.06 82 ARG A N 1
ATOM 649 C CA . ARG A 1 82 ? -29.474 -37.225 -11.740 1.00 91.06 82 ARG A CA 1
ATOM 650 C C . ARG A 1 82 ? -28.346 -36.427 -11.097 1.00 91.06 82 ARG A C 1
ATOM 652 O O . ARG A 1 82 ? -28.401 -36.049 -9.921 1.00 91.06 82 ARG A O 1
ATOM 659 N N . VAL A 1 83 ? -27.331 -36.128 -11.905 1.00 92.62 83 VAL A N 1
ATOM 660 C CA . VAL A 1 83 ? -26.381 -35.045 -11.614 1.00 92.62 83 VAL A CA 1
ATOM 661 C C . VAL A 1 83 ? -27.150 -33.729 -11.488 1.00 92.62 83 VAL A C 1
ATOM 663 O O . VAL A 1 83 ? -27.977 -33.406 -12.342 1.00 92.62 83 VAL A O 1
ATOM 666 N N . LYS A 1 84 ? -26.863 -32.972 -10.429 1.00 92.44 84 LYS A N 1
ATOM 667 C CA . LYS A 1 84 ? -27.438 -31.652 -10.158 1.00 92.44 84 LYS A CA 1
ATOM 668 C C . LYS A 1 84 ? -26.396 -30.580 -10.445 1.00 92.44 84 LYS A C 1
ATOM 670 O O . LYS A 1 84 ? -25.283 -30.680 -9.938 1.00 92.44 84 LYS A O 1
ATOM 675 N N . LYS A 1 85 ? -26.753 -29.554 -11.220 1.00 93.19 85 LYS A N 1
ATOM 676 C CA . LYS A 1 85 ? -25.952 -28.327 -11.322 1.00 93.19 85 LYS A CA 1
ATOM 677 C C . LYS A 1 85 ? -26.165 -27.513 -10.046 1.00 93.19 85 LYS A C 1
ATOM 679 O O . LYS A 1 85 ? -27.308 -27.200 -9.733 1.00 93.19 85 LYS A O 1
ATOM 684 N N . ILE A 1 86 ? -25.086 -27.194 -9.344 1.00 89.62 86 ILE A N 1
ATOM 685 C CA . ILE A 1 86 ? -25.089 -26.328 -8.159 1.00 89.62 86 ILE A CA 1
ATOM 686 C C . ILE A 1 86 ? -24.768 -24.893 -8.575 1.00 89.62 86 ILE A C 1
ATOM 688 O O . ILE A 1 86 ? -25.548 -23.990 -8.308 1.00 89.62 86 ILE A O 1
ATOM 692 N N . ALA A 1 87 ? -23.668 -24.708 -9.304 1.00 84.44 87 ALA A N 1
ATOM 693 C CA . ALA A 1 87 ? -23.203 -23.410 -9.787 1.00 84.44 87 ALA A CA 1
ATOM 694 C C . ALA A 1 87 ? -22.465 -23.567 -11.127 1.00 84.44 87 ALA A C 1
ATOM 696 O O . ALA A 1 87 ? -22.117 -24.683 -11.523 1.00 84.44 87 ALA A O 1
ATOM 697 N N . SER A 1 88 ? -22.247 -22.464 -11.834 1.00 85.69 88 SER A N 1
ATOM 698 C CA . SER A 1 88 ? -21.441 -22.389 -13.058 1.00 85.69 88 SER A CA 1
ATOM 699 C C . SER A 1 88 ? -20.921 -20.972 -13.227 1.00 85.69 88 SER A C 1
ATOM 701 O O . SER A 1 88 ? -21.658 -20.040 -12.911 1.00 85.69 88 SER A O 1
ATOM 703 N N . GLY A 1 89 ? -19.705 -20.822 -13.746 1.00 78.62 89 GLY A N 1
ATOM 704 C CA . GLY A 1 89 ? -19.131 -19.505 -13.990 1.00 78.62 89 GLY A CA 1
ATOM 705 C C . GLY A 1 89 ? -19.793 -18.780 -15.155 1.00 78.62 89 GLY A C 1
ATOM 706 O O . GLY A 1 89 ? -20.530 -19.366 -15.958 1.00 78.62 89 GLY A O 1
ATOM 707 N N . GLU A 1 90 ? -19.497 -17.488 -15.251 1.00 84.88 90 GLU A N 1
ATOM 708 C CA . GLU A 1 90 ? -19.934 -16.640 -16.354 1.00 84.88 90 GLU A CA 1
ATOM 709 C C . GLU A 1 90 ? -19.474 -17.206 -17.708 1.00 84.88 90 GLU A C 1
ATOM 711 O O . GLU A 1 90 ? -18.411 -17.820 -17.817 1.00 84.88 90 GLU A O 1
ATOM 716 N N . GLY A 1 91 ? -20.317 -17.069 -18.735 1.00 83.94 91 GLY A N 1
ATOM 717 C CA . GLY A 1 91 ? -20.041 -17.567 -20.087 1.00 83.94 91 GLY A CA 1
ATOM 718 C C . GLY A 1 91 ? -20.129 -19.092 -20.259 1.00 83.94 91 GLY A C 1
ATOM 719 O O . GLY A 1 91 ? -20.032 -19.588 -21.384 1.00 83.94 91 GLY A O 1
ATOM 720 N N . VAL A 1 92 ? -20.357 -19.863 -19.188 1.00 93.88 92 VAL A N 1
ATOM 721 C CA . VAL A 1 92 ? -20.395 -21.329 -19.267 1.00 93.88 92 VAL A CA 1
ATOM 722 C C . VAL A 1 92 ? -21.773 -21.860 -19.645 1.00 93.88 92 VAL A C 1
ATOM 724 O O . VAL A 1 92 ? -22.794 -21.577 -19.018 1.00 93.88 92 VAL A O 1
ATOM 727 N N . ARG A 1 93 ? -21.799 -22.740 -20.648 1.00 97.31 93 ARG A N 1
ATOM 728 C CA . ARG A 1 93 ? -23.012 -23.427 -21.110 1.00 97.31 93 ARG A CA 1
ATOM 729 C C . ARG A 1 93 ? -23.094 -24.813 -20.484 1.00 97.31 93 ARG A C 1
ATOM 731 O O . ARG A 1 93 ? -22.173 -25.606 -20.644 1.00 97.31 93 ARG A O 1
ATOM 738 N N . VAL A 1 94 ? -24.209 -25.149 -19.837 1.00 93.94 94 VAL A N 1
ATOM 739 C CA . VAL A 1 94 ? -24.411 -26.447 -19.164 1.00 93.94 94 VAL A CA 1
ATOM 740 C C . VAL A 1 94 ? -25.524 -27.249 -19.838 1.00 93.94 94 VAL A C 1
ATOM 742 O O . VAL A 1 94 ? -26.608 -26.726 -20.082 1.00 93.94 94 VAL A O 1
ATOM 745 N N . LYS A 1 95 ? -25.283 -28.537 -20.109 1.00 93.56 95 LYS A N 1
ATOM 746 C CA . LYS A 1 95 ? -26.292 -29.478 -20.629 1.00 93.56 95 LYS A CA 1
ATOM 747 C C . LYS A 1 95 ? -26.091 -30.894 -20.084 1.00 93.56 95 LYS A C 1
ATOM 749 O O . LYS A 1 95 ? -25.081 -31.197 -19.458 1.00 93.56 95 LYS A O 1
ATOM 754 N N . ARG A 1 96 ? -27.056 -31.783 -20.328 1.00 92.12 96 ARG A N 1
ATOM 755 C CA . ARG A 1 96 ? -26.915 -33.227 -20.062 1.00 92.12 96 ARG A CA 1
ATOM 756 C C . ARG A 1 96 ? -26.256 -33.940 -21.248 1.00 92.12 96 ARG A C 1
ATOM 758 O O . ARG A 1 96 ? -26.291 -33.428 -22.368 1.00 92.12 96 ARG A O 1
ATOM 765 N N . PHE A 1 97 ? -25.677 -35.115 -21.008 1.00 90.81 97 PHE A N 1
ATOM 766 C CA . PHE A 1 97 ? -25.117 -35.979 -22.056 1.00 90.81 97 PHE A CA 1
ATOM 767 C C . PHE A 1 97 ? -25.588 -37.430 -21.950 1.00 90.81 97 PHE A C 1
ATOM 769 O O . PHE A 1 97 ? -26.095 -37.850 -20.907 1.00 90.81 97 PHE A O 1
ATOM 776 N N . GLY A 1 98 ? -25.447 -38.154 -23.063 1.00 87.12 98 GLY A N 1
ATOM 777 C CA . GLY A 1 98 ? -25.832 -39.549 -23.272 1.00 87.12 98 GLY A CA 1
ATOM 778 C C . GLY A 1 98 ? -24.886 -40.247 -24.257 1.00 87.12 98 GLY A C 1
ATOM 779 O O . GLY A 1 98 ? -23.955 -39.625 -24.755 1.00 87.12 98 GLY A O 1
ATOM 780 N N . GLY A 1 99 ? -25.148 -41.517 -24.578 1.00 81.12 99 GLY A N 1
ATOM 781 C CA . GLY A 1 99 ? -24.374 -42.303 -25.559 1.00 81.12 99 GLY A CA 1
ATOM 782 C C . GLY A 1 99 ? -23.127 -43.009 -25.006 1.00 81.12 99 GLY A C 1
ATOM 783 O O . GLY A 1 99 ? -22.776 -44.079 -25.497 1.00 81.12 99 GLY A O 1
ATOM 784 N N . GLU A 1 100 ? -22.534 -42.478 -23.937 1.00 79.69 100 GLU A N 1
ATOM 785 C CA . GLU A 1 100 ? -21.339 -43.002 -23.250 1.00 79.69 100 GLU A CA 1
ATOM 786 C C . GLU A 1 100 ? -21.567 -43.139 -21.730 1.00 79.69 100 GLU A C 1
ATOM 788 O O . GLU A 1 100 ? -20.725 -42.822 -20.889 1.00 79.69 100 GLU A O 1
ATOM 793 N N . GLY A 1 101 ? -22.772 -43.578 -21.364 1.00 86.56 101 GLY A N 1
ATOM 794 C CA . GLY A 1 101 ? -23.372 -43.286 -20.066 1.00 86.56 101 GLY A CA 1
ATOM 795 C C . GLY A 1 101 ? -24.118 -41.953 -20.098 1.00 86.56 101 GLY A C 1
ATOM 796 O O . GLY A 1 101 ? -24.267 -41.337 -21.154 1.00 86.56 101 GLY A O 1
ATOM 797 N N . THR A 1 102 ? -24.620 -41.511 -18.945 1.00 90.69 102 THR A N 1
ATOM 798 C CA . THR A 1 102 ? -25.358 -40.248 -18.826 1.00 90.69 102 THR A CA 1
ATOM 799 C C . THR A 1 102 ? -24.847 -39.388 -17.684 1.00 90.69 102 THR A C 1
ATOM 801 O O . THR A 1 102 ? -24.287 -39.886 -16.706 1.00 90.69 102 THR A O 1
ATOM 804 N N . GLY A 1 103 ? -25.042 -38.077 -17.802 1.00 93.94 103 GLY A N 1
ATOM 805 C CA . GLY A 1 103 ? -24.541 -37.132 -16.812 1.00 93.94 103 GLY A CA 1
ATOM 806 C C . GLY A 1 103 ? -24.796 -35.671 -17.160 1.00 93.94 103 GLY A C 1
ATOM 807 O O . GLY A 1 103 ? -25.621 -35.353 -18.022 1.00 93.94 103 GLY A O 1
ATOM 808 N N . GLY A 1 104 ? -24.094 -34.787 -16.454 1.00 95.06 104 GLY A N 1
ATOM 809 C CA . GLY A 1 104 ? -24.054 -33.345 -16.701 1.00 95.06 104 GLY A CA 1
ATOM 810 C C . GLY A 1 104 ? -22.695 -32.928 -17.255 1.00 95.06 104 GLY A C 1
ATOM 811 O O . GLY A 1 104 ? -21.678 -33.497 -16.873 1.00 95.06 104 GLY A O 1
ATOM 812 N N . GLN A 1 105 ? -22.684 -31.951 -18.155 1.00 97.00 105 GLN A N 1
ATOM 813 C CA . GLN A 1 105 ? -21.469 -31.424 -18.770 1.00 97.00 105 GLN A CA 1
ATOM 814 C C . GLN A 1 105 ? -21.569 -29.917 -19.007 1.00 97.00 105 GLN A C 1
ATOM 816 O O . GLN A 1 105 ? -22.659 -29.380 -19.230 1.00 97.00 105 GLN A O 1
ATOM 821 N N . SER A 1 106 ? -20.427 -29.241 -18.971 1.00 97.44 106 SER A N 1
ATOM 822 C CA . SER A 1 106 ? -20.301 -27.795 -19.129 1.00 97.44 106 SER A CA 1
ATOM 823 C C . SER A 1 106 ? -19.238 -27.424 -20.161 1.00 97.44 106 SER A C 1
ATOM 825 O O . SER A 1 106 ? -18.189 -28.064 -20.207 1.00 97.44 106 SER A O 1
ATOM 827 N N . PHE A 1 107 ? -19.505 -26.374 -20.938 1.00 97.50 107 PHE A N 1
ATOM 828 C CA . PHE A 1 107 ? -18.703 -25.911 -22.069 1.00 97.50 107 PHE A CA 1
ATOM 829 C C . PHE A 1 107 ? -18.367 -24.430 -21.931 1.00 97.50 107 PHE A C 1
ATOM 831 O O . PHE A 1 107 ? -19.277 -23.625 -21.728 1.00 97.50 107 PHE A O 1
ATOM 838 N N . TYR A 1 108 ? -17.110 -24.076 -22.166 1.00 97.38 108 TYR A N 1
ATOM 839 C CA . TYR A 1 108 ? -16.636 -22.694 -22.244 1.00 97.38 108 TYR A CA 1
ATOM 840 C C . TYR A 1 108 ? -15.861 -22.512 -23.550 1.00 97.38 108 TYR A C 1
ATOM 842 O O . TYR A 1 108 ? -15.105 -23.405 -23.932 1.00 97.38 108 TYR A O 1
ATOM 850 N N . ASP A 1 109 ? -16.107 -21.416 -24.265 1.00 96.31 109 ASP A N 1
ATOM 851 C CA . ASP A 1 109 ? -15.343 -21.091 -25.472 1.00 96.31 109 ASP A CA 1
ATOM 852 C C . ASP A 1 109 ? -13.968 -20.580 -25.031 1.00 96.31 109 ASP A C 1
ATOM 854 O O . ASP A 1 109 ? -13.888 -19.612 -24.283 1.00 96.31 109 ASP A O 1
ATOM 858 N N . TYR A 1 110 ? -12.902 -21.272 -25.435 1.00 94.19 110 TYR A N 1
ATOM 859 C CA . TYR A 1 110 ? -11.536 -20.959 -25.018 1.00 94.19 110 TYR A CA 1
ATOM 860 C C . TYR A 1 110 ? -10.588 -21.249 -26.173 1.00 94.19 110 TYR A C 1
ATOM 862 O O . TYR A 1 110 ? -10.388 -22.412 -26.531 1.00 94.19 110 TYR A O 1
ATOM 870 N N . ASP A 1 111 ? -10.050 -20.187 -26.766 1.00 93.25 111 ASP A N 1
ATOM 871 C CA . ASP A 1 111 ? -9.179 -20.252 -27.940 1.00 93.25 111 ASP A CA 1
ATOM 872 C C . ASP A 1 111 ? -7.717 -20.507 -27.550 1.00 93.25 111 ASP A C 1
ATOM 874 O O . ASP A 1 111 ? -6.845 -19.680 -27.768 1.00 93.25 111 ASP A O 1
ATOM 878 N N . TRP A 1 112 ? -7.461 -21.659 -26.929 1.00 94.19 112 TRP A N 1
ATOM 879 C CA . TRP A 1 112 ? -6.120 -22.063 -26.492 1.00 94.19 112 TRP A CA 1
ATOM 880 C C . TRP A 1 112 ? -5.124 -22.169 -27.654 1.00 94.19 112 TRP A C 1
ATOM 882 O O . TRP A 1 112 ? -5.492 -22.539 -28.776 1.00 94.19 112 TRP A O 1
ATOM 892 N N . GLU A 1 113 ? -3.841 -21.929 -27.386 1.00 91.75 113 GLU A N 1
ATOM 893 C CA . GLU A 1 113 ? -2.786 -21.995 -28.403 1.00 91.75 113 GLU A CA 1
ATOM 894 C C . GLU A 1 113 ? -1.904 -23.251 -28.293 1.00 91.75 113 GLU A C 1
ATOM 896 O O . GLU A 1 113 ? -1.749 -23.872 -27.240 1.00 91.75 113 GLU A O 1
ATOM 901 N N . ILE A 1 114 ? -1.307 -23.659 -29.419 1.00 93.56 114 ILE A N 1
ATOM 902 C CA . ILE A 1 114 ? -0.298 -24.727 -29.433 1.00 93.56 114 ILE A CA 1
ATOM 903 C C . ILE A 1 114 ? 0.961 -24.219 -28.719 1.00 93.56 114 ILE A C 1
ATOM 905 O O . ILE A 1 114 ? 1.438 -23.123 -28.989 1.00 93.56 114 ILE A O 1
ATOM 909 N N . GLY A 1 115 ? 1.525 -25.041 -27.835 1.00 88.25 115 GLY A N 1
ATOM 910 C CA . GLY A 1 115 ? 2.693 -24.718 -27.014 1.00 88.25 115 GLY A CA 1
ATOM 911 C C . GLY A 1 115 ? 2.358 -24.034 -25.685 1.00 88.25 115 GLY A C 1
ATOM 912 O O . GLY A 1 115 ? 3.191 -24.046 -24.779 1.00 88.25 115 GLY A O 1
ATOM 913 N N . GLU A 1 116 ? 1.143 -23.506 -25.527 1.00 88.88 116 GLU A N 1
ATOM 914 C CA . GLU A 1 116 ? 0.678 -22.900 -24.280 1.00 88.88 116 GLU A CA 1
ATOM 915 C C . GLU A 1 116 ? 0.462 -23.973 -23.197 1.00 88.88 116 GLU A C 1
ATOM 917 O O . GLU A 1 116 ? -0.097 -25.043 -23.455 1.00 88.88 116 GLU A O 1
ATOM 922 N N . SER A 1 117 ? 0.904 -23.695 -21.964 1.00 90.19 117 SER A N 1
ATOM 923 C CA . SER A 1 117 ? 0.637 -24.569 -20.816 1.00 90.19 117 SER A CA 1
ATOM 924 C C . SER A 1 117 ? -0.681 -24.179 -20.156 1.00 90.19 117 SER A C 1
ATOM 926 O O . SER A 1 117 ? -0.763 -23.190 -19.429 1.00 90.19 117 SER A O 1
ATOM 928 N N . VAL A 1 118 ? -1.702 -25.003 -20.361 1.00 94.31 118 VAL A N 1
ATOM 929 C CA . VAL A 1 118 ? -3.042 -24.818 -19.807 1.00 94.31 118 VAL A CA 1
ATOM 930 C C . VAL A 1 118 ? -3.150 -25.533 -18.461 1.00 94.31 118 VAL A C 1
ATOM 932 O O . VAL A 1 118 ? -2.737 -26.689 -18.312 1.00 94.31 118 VAL A O 1
ATOM 935 N N . ARG A 1 119 ? -3.715 -24.847 -17.462 1.00 96.62 119 ARG A N 1
ATOM 936 C CA . ARG A 1 119 ? -3.774 -25.315 -16.068 1.00 96.62 119 ARG A CA 1
ATOM 937 C C . ARG A 1 119 ? -5.201 -25.646 -15.653 1.00 96.62 119 ARG A C 1
ATOM 939 O O . ARG A 1 119 ? -6.119 -24.859 -15.885 1.00 96.62 119 ARG A O 1
ATOM 946 N N . PHE A 1 120 ? -5.369 -26.791 -14.997 1.00 98.19 120 PHE A N 1
ATOM 947 C CA . PHE A 1 120 ? -6.666 -27.324 -14.589 1.00 98.19 120 PHE A CA 1
ATOM 948 C C . PHE A 1 120 ? -6.649 -27.704 -13.117 1.00 98.19 120 PHE A C 1
ATOM 950 O O . PHE A 1 120 ? -5.678 -28.277 -12.620 1.00 98.19 120 PHE A O 1
ATOM 957 N N . VAL A 1 121 ? -7.769 -27.477 -12.439 1.00 98.19 121 VAL A N 1
ATOM 958 C CA . VAL A 1 121 ? -8.018 -28.043 -11.115 1.00 98.19 121 VAL A CA 1
ATOM 959 C C . VAL A 1 121 ? -9.459 -28.529 -10.999 1.00 98.19 121 VAL A C 1
ATOM 961 O O . VAL A 1 121 ? -10.397 -27.893 -11.482 1.00 98.19 121 VAL A O 1
ATOM 964 N N . VAL A 1 122 ? -9.635 -29.682 -10.359 1.00 98.38 122 VAL A N 1
ATOM 965 C CA . VAL A 1 122 ? -10.943 -30.197 -9.945 1.00 98.38 122 VAL A CA 1
ATOM 966 C C . VAL A 1 122 ? -10.951 -30.332 -8.434 1.00 98.38 122 VAL A C 1
ATOM 968 O O . VAL A 1 122 ? -10.030 -30.918 -7.872 1.00 98.38 122 VAL A O 1
ATOM 971 N N . PHE A 1 123 ? -12.004 -29.849 -7.787 1.00 97.12 123 PHE A N 1
ATOM 972 C CA . PHE A 1 123 ? -12.237 -29.999 -6.354 1.00 97.12 123 PHE A CA 1
ATOM 973 C C . PHE A 1 123 ? -13.384 -30.971 -6.085 1.00 97.12 123 PHE A C 1
ATOM 975 O O . PHE A 1 123 ? -14.302 -31.081 -6.900 1.00 97.12 123 PHE A O 1
ATOM 982 N N . ALA A 1 124 ? -13.360 -31.643 -4.933 1.00 96.31 124 ALA A N 1
ATOM 983 C CA . ALA A 1 124 ? -14.462 -32.473 -4.456 1.00 96.31 124 ALA A CA 1
ATOM 984 C C . ALA A 1 124 ? -14.767 -32.267 -2.969 1.00 96.31 124 ALA A C 1
ATOM 986 O O . ALA A 1 124 ? -13.850 -32.201 -2.148 1.00 96.31 124 ALA A O 1
ATOM 987 N N . LYS A 1 125 ? -16.059 -32.251 -2.629 1.00 92.69 125 LYS A N 1
ATOM 988 C CA . LYS A 1 125 ? -16.562 -32.178 -1.251 1.00 92.69 125 LYS A CA 1
ATOM 989 C C . LYS A 1 125 ? -17.806 -33.057 -1.071 1.00 92.69 125 LYS A C 1
ATOM 991 O O . LYS A 1 125 ? -18.650 -33.077 -1.970 1.00 92.69 125 LYS A O 1
ATOM 996 N N . PRO A 1 126 ? -17.967 -33.767 0.061 1.00 90.50 126 PRO A N 1
ATOM 997 C CA . PRO A 1 126 ? -19.193 -34.507 0.342 1.00 90.50 126 PRO A CA 1
ATOM 998 C C . PRO A 1 126 ? -20.408 -33.569 0.418 1.00 90.50 126 PRO A C 1
ATOM 1000 O O . PRO A 1 126 ? -20.336 -32.478 0.975 1.00 90.50 126 PRO A O 1
ATOM 1003 N N . ASP A 1 127 ? -21.537 -34.015 -0.118 1.00 86.81 127 ASP A N 1
ATOM 1004 C CA . ASP A 1 127 ? -22.802 -33.279 -0.189 1.00 86.81 127 ASP A CA 1
ATOM 1005 C C . ASP A 1 127 ? -23.891 -34.105 0.504 1.00 86.81 127 ASP A C 1
ATOM 1007 O O . ASP A 1 127 ? -24.739 -34.748 -0.118 1.00 86.81 127 ASP A O 1
ATOM 1011 N N . GLY A 1 128 ? -23.770 -34.191 1.829 1.00 82.12 128 GLY A N 1
ATOM 1012 C CA . GLY A 1 128 ? -24.468 -35.198 2.626 1.00 82.12 128 GLY A CA 1
ATOM 1013 C C . GLY A 1 128 ? -23.852 -36.603 2.485 1.00 82.12 128 GLY A C 1
ATOM 1014 O O . GLY A 1 128 ? -22.756 -36.754 1.945 1.00 82.12 128 GLY A O 1
ATOM 1015 N N . PRO A 1 129 ? -24.530 -37.649 2.995 1.00 80.25 129 PRO A N 1
ATOM 1016 C CA . PRO A 1 129 ? -23.975 -39.006 3.043 1.00 80.25 129 PRO A CA 1
ATOM 1017 C C . PRO A 1 129 ? -23.898 -39.694 1.669 1.00 80.25 129 PRO A C 1
ATOM 1019 O O . PRO A 1 129 ? -23.018 -40.520 1.438 1.00 80.25 129 PRO A O 1
ATOM 1022 N N . ASP A 1 130 ? -24.794 -39.346 0.741 1.00 89.88 130 ASP A N 1
ATOM 1023 C CA . ASP A 1 130 ? -24.976 -40.095 -0.510 1.00 89.88 130 ASP A CA 1
ATOM 1024 C C . ASP A 1 130 ? -24.355 -39.411 -1.735 1.00 89.88 130 ASP A C 1
ATOM 1026 O O . ASP A 1 130 ? -24.155 -40.039 -2.784 1.00 89.88 130 ASP A O 1
ATOM 1030 N N . ARG A 1 131 ? -24.052 -38.112 -1.644 1.00 93.69 131 ARG A N 1
ATOM 1031 C CA . ARG A 1 131 ? -23.614 -37.302 -2.785 1.00 93.69 131 ARG A CA 1
ATOM 1032 C C . ARG A 1 131 ? -22.259 -36.658 -2.538 1.00 93.69 131 ARG A C 1
ATOM 1034 O O . ARG A 1 131 ? -21.812 -36.521 -1.406 1.00 93.69 131 ARG A O 1
ATOM 1041 N N . THR A 1 132 ? -21.629 -36.257 -3.632 1.00 95.81 132 THR A N 1
ATOM 1042 C CA . THR A 1 132 ? -20.394 -35.474 -3.637 1.00 95.81 132 THR A CA 1
ATOM 1043 C C . THR A 1 132 ? -20.535 -34.381 -4.689 1.00 95.81 132 THR A C 1
ATOM 1045 O O . THR A 1 132 ? -20.995 -34.651 -5.806 1.00 95.81 132 THR A O 1
ATOM 1048 N N . GLN A 1 133 ? -20.155 -33.158 -4.329 1.00 96.56 133 GLN A N 1
ATOM 1049 C CA . GLN A 1 133 ? -19.987 -32.041 -5.248 1.00 96.56 133 GLN A CA 1
ATOM 1050 C C . GLN A 1 133 ? -18.597 -32.077 -5.882 1.00 96.56 133 GLN A C 1
ATOM 1052 O O . GLN A 1 133 ? -17.608 -32.296 -5.188 1.00 96.56 133 GLN A O 1
ATOM 1057 N N . PHE A 1 134 ? -18.530 -31.830 -7.187 1.00 97.94 134 PHE A N 1
ATOM 1058 C CA . PHE A 1 134 ? -17.310 -31.717 -7.976 1.00 97.94 134 PHE A CA 1
ATOM 1059 C C . PHE A 1 134 ? -17.304 -30.378 -8.710 1.00 97.94 134 PHE A C 1
ATOM 1061 O O . PHE A 1 134 ? -18.263 -30.081 -9.425 1.00 97.94 134 PHE A O 1
ATOM 1068 N N . ALA A 1 135 ? -16.242 -29.592 -8.550 1.00 97.38 135 ALA A N 1
ATOM 1069 C CA . ALA A 1 135 ? -16.105 -28.274 -9.166 1.00 97.38 135 ALA A CA 1
ATOM 1070 C C . ALA A 1 135 ? -14.850 -28.211 -10.044 1.00 97.38 135 ALA A C 1
ATOM 1072 O O . ALA A 1 135 ? -13.766 -28.535 -9.566 1.00 97.38 135 ALA A O 1
ATOM 1073 N N . GLY A 1 136 ? -14.992 -27.820 -11.312 1.00 98.00 136 GLY A N 1
ATOM 1074 C CA . GLY A 1 136 ? -13.880 -27.719 -12.268 1.00 98.00 136 GLY A CA 1
ATOM 1075 C C . GLY A 1 136 ? -13.512 -26.269 -12.587 1.00 98.00 136 GLY A C 1
ATOM 1076 O O . GLY A 1 136 ? -14.408 -25.468 -12.857 1.00 98.00 136 GLY A O 1
ATOM 1077 N N . TYR A 1 137 ? -12.215 -25.950 -12.587 1.00 98.00 137 TYR A N 1
ATOM 1078 C CA . TYR A 1 137 ? -11.676 -24.634 -12.949 1.00 98.00 137 TYR A CA 1
ATOM 1079 C C . TYR A 1 137 ? -10.503 -24.735 -13.924 1.00 98.00 137 TYR A C 1
ATOM 1081 O O . TYR A 1 137 ? -9.579 -25.526 -13.721 1.00 98.00 137 TYR A O 1
ATOM 1089 N N . ILE A 1 138 ? -10.529 -23.893 -14.953 1.00 97.38 138 ILE A N 1
ATOM 1090 C CA . ILE A 1 138 ? -9.442 -23.723 -15.924 1.00 97.38 138 ILE A CA 1
ATOM 1091 C C . ILE A 1 138 ? -8.848 -22.326 -15.755 1.00 97.38 138 ILE A C 1
ATOM 1093 O O . ILE A 1 138 ? -9.590 -21.366 -15.565 1.00 97.38 138 ILE A O 1
ATOM 1097 N N . TYR A 1 139 ? -7.525 -22.200 -15.768 1.00 93.62 139 TYR A N 1
ATOM 1098 C CA . TYR A 1 139 ? -6.883 -20.887 -15.695 1.00 93.62 139 TYR A CA 1
ATOM 1099 C C . TYR A 1 139 ? -6.836 -20.233 -17.078 1.00 93.62 139 TYR A C 1
ATOM 1101 O O . TYR A 1 139 ? -6.419 -20.888 -18.030 1.00 93.62 139 TYR A O 1
ATOM 1109 N N . ILE A 1 140 ? -7.209 -18.953 -17.163 1.00 87.69 140 ILE A N 1
ATOM 1110 C CA . ILE A 1 140 ? -7.162 -18.141 -18.386 1.00 87.69 140 ILE A CA 1
ATOM 1111 C C . ILE A 1 140 ? -6.025 -17.116 -18.242 1.00 87.69 140 ILE A C 1
ATOM 1113 O O . ILE A 1 140 ? -6.168 -16.179 -17.449 1.00 87.69 140 ILE A O 1
ATOM 1117 N N . PRO A 1 141 ? -4.886 -17.285 -18.946 1.00 76.50 141 PRO A N 1
ATOM 1118 C CA . PRO A 1 141 ? -3.720 -16.419 -18.761 1.00 76.50 141 PRO A CA 1
ATOM 1119 C C . PRO A 1 141 ? -3.942 -14.947 -19.065 1.00 76.50 141 PRO A C 1
ATOM 1121 O O . PRO A 1 141 ? -3.575 -14.117 -18.233 1.00 76.50 141 PRO A O 1
ATOM 1124 N N . ASP A 1 142 ? -4.608 -14.636 -20.173 1.00 72.81 142 ASP A N 1
ATOM 1125 C CA . ASP A 1 142 ? -4.837 -13.253 -20.609 1.00 72.81 142 ASP A CA 1
ATOM 1126 C C . ASP A 1 142 ? -5.678 -12.445 -19.612 1.00 72.81 142 ASP A C 1
ATOM 1128 O O . ASP A 1 142 ? -5.524 -11.233 -19.487 1.00 72.81 142 ASP A O 1
ATOM 1132 N N . GLU A 1 143 ? -6.536 -13.125 -18.851 1.00 74.88 143 GLU A N 1
ATOM 1133 C CA . GLU A 1 143 ? -7.399 -12.521 -17.831 1.00 74.88 143 GLU A CA 1
ATOM 1134 C C . GLU A 1 143 ? -6.828 -12.669 -16.411 1.00 74.88 143 GLU A C 1
ATOM 1136 O O . GLU A 1 143 ? -7.416 -12.180 -15.449 1.00 74.88 143 GLU A O 1
ATOM 1141 N N . SER A 1 144 ? -5.701 -13.374 -16.262 1.00 74.50 144 SER A N 1
ATOM 1142 C CA . SER A 1 144 ? -5.069 -13.695 -14.978 1.00 74.50 144 SER A CA 1
ATOM 1143 C C . SER A 1 144 ? -6.042 -14.221 -13.911 1.00 74.50 144 SER A C 1
ATOM 1145 O O . SER A 1 144 ? -5.934 -13.885 -12.730 1.00 74.50 144 SER A O 1
ATOM 1147 N N . ARG A 1 145 ? -7.007 -15.060 -14.317 1.00 85.00 145 ARG A N 1
ATOM 1148 C CA . ARG A 1 145 ? -8.032 -15.611 -13.416 1.00 85.00 145 ARG A CA 1
ATOM 1149 C C . ARG A 1 145 ? -8.363 -17.073 -13.694 1.00 85.00 145 ARG A C 1
ATOM 1151 O O . ARG A 1 145 ? -8.191 -17.590 -14.797 1.00 85.00 145 ARG A O 1
ATOM 1158 N N . TRP A 1 146 ? -8.936 -17.726 -12.688 1.00 89.75 146 TRP A N 1
ATOM 1159 C CA . TRP A 1 146 ? -9.533 -19.053 -12.815 1.00 89.75 146 TRP A CA 1
ATOM 1160 C C . TRP A 1 146 ? -10.991 -18.954 -13.281 1.00 89.75 146 TRP A C 1
ATOM 1162 O O . TRP A 1 146 ? -11.851 -18.435 -12.571 1.00 89.75 146 TRP A O 1
ATOM 1172 N N . GLN A 1 147 ? -11.297 -19.503 -14.454 1.00 94.31 147 GLN A N 1
ATOM 1173 C CA . GLN A 1 147 ? -12.659 -19.649 -14.955 1.00 94.31 147 GLN A CA 1
ATOM 1174 C C . GLN A 1 147 ? -13.327 -20.863 -14.302 1.00 94.31 147 GLN A C 1
ATOM 1176 O O . GLN A 1 147 ? -12.926 -22.011 -14.517 1.00 94.31 147 GLN A O 1
ATOM 1181 N N . HIS A 1 148 ? -14.391 -20.615 -13.535 1.00 95.88 148 HIS A N 1
ATOM 1182 C CA . HIS A 1 148 ? -15.263 -21.671 -13.022 1.00 95.88 148 HIS A CA 1
ATOM 1183 C C . HIS A 1 148 ? -16.059 -22.293 -14.165 1.00 95.88 148 HIS A C 1
ATOM 1185 O O . HIS A 1 148 ? -16.815 -21.597 -14.835 1.00 95.88 148 HIS A O 1
ATOM 1191 N N . MET A 1 149 ? -15.932 -23.602 -14.378 1.00 97.69 149 MET A N 1
ATOM 1192 C CA . MET A 1 149 ? -16.746 -24.322 -15.356 1.00 97.69 149 MET A CA 1
ATOM 1193 C C . MET A 1 149 ? -18.132 -24.592 -14.768 1.00 97.69 149 MET A C 1
ATOM 1195 O O . MET A 1 149 ? -19.127 -23.950 -15.099 1.00 97.69 149 MET A O 1
ATOM 1199 N N . ALA A 1 150 ? -18.203 -25.539 -13.842 1.00 94.94 150 ALA A N 1
ATOM 1200 C CA . ALA A 1 150 ? -19.420 -25.861 -13.125 1.00 94.94 150 ALA A CA 1
ATOM 1201 C C . ALA A 1 150 ? -19.088 -26.542 -11.804 1.00 94.94 150 ALA A C 1
ATOM 1203 O O . ALA A 1 150 ? -18.052 -27.194 -11.671 1.00 94.94 150 ALA A O 1
ATOM 1204 N N . THR A 1 151 ? -20.014 -26.430 -10.857 1.00 96.75 151 THR A N 1
ATOM 1205 C CA . THR A 1 151 ? -20.091 -27.279 -9.672 1.00 96.75 151 THR A CA 1
ATOM 1206 C C . THR A 1 151 ? -21.278 -28.213 -9.844 1.00 96.75 151 THR A C 1
ATOM 1208 O O . THR A 1 151 ? -22.424 -27.771 -9.954 1.00 96.75 151 THR A O 1
ATOM 1211 N N . PHE A 1 152 ? -21.016 -29.515 -9.871 1.00 96.62 152 PHE A N 1
ATOM 1212 C CA . PHE A 1 152 ? -22.019 -30.561 -10.036 1.00 96.62 152 PHE A CA 1
ATOM 1213 C C . PHE A 1 152 ? -22.071 -31.461 -8.804 1.00 96.62 152 PHE A C 1
ATOM 1215 O O . PHE A 1 152 ? -21.041 -31.946 -8.357 1.00 96.62 152 PHE A O 1
ATOM 1222 N N . SER A 1 153 ? -23.264 -31.768 -8.300 1.00 95.31 153 SER A N 1
ATOM 1223 C CA . SER A 1 153 ? -23.481 -32.782 -7.261 1.00 95.31 153 SER A CA 1
ATOM 1224 C C . SER A 1 153 ? -23.977 -34.084 -7.886 1.00 95.31 153 SER A C 1
ATOM 1226 O O . SER A 1 153 ? -24.978 -34.078 -8.608 1.00 95.31 153 SER A O 1
ATOM 1228 N N . THR A 1 154 ? -23.339 -35.219 -7.592 1.00 95.56 154 THR A N 1
ATOM 1229 C CA . THR A 1 154 ? -23.746 -36.556 -8.077 1.00 95.56 154 THR A CA 1
ATOM 1230 C C . THR A 1 154 ? -23.736 -37.593 -6.957 1.00 95.56 154 THR A C 1
ATOM 1232 O O . THR A 1 154 ? -23.100 -37.400 -5.925 1.00 95.56 154 THR A O 1
ATOM 1235 N N . LEU A 1 155 ? -24.432 -38.713 -7.162 1.00 93.44 155 LEU A N 1
ATOM 1236 C CA . LEU A 1 155 ? -24.418 -39.847 -6.236 1.00 93.44 155 LEU A CA 1
ATOM 1237 C C . LEU A 1 155 ? -23.052 -40.550 -6.284 1.00 93.44 155 LEU A C 1
ATOM 1239 O O . LEU A 1 155 ? -22.677 -41.221 -7.260 1.00 93.44 155 LEU A O 1
ATOM 1243 N N . ALA A 1 156 ? -22.305 -40.372 -5.203 1.00 91.62 156 ALA A N 1
ATOM 1244 C CA . ALA A 1 156 ? -20.945 -40.866 -5.034 1.00 91.62 156 ALA A CA 1
ATOM 1245 C C . ALA A 1 156 ? -20.685 -41.417 -3.622 1.00 91.62 156 ALA A C 1
ATOM 1247 O O . ALA A 1 156 ? -19.559 -41.813 -3.343 1.00 91.62 156 ALA A O 1
ATOM 1248 N N . ASN A 1 157 ? -21.714 -41.514 -2.769 1.00 89.94 157 ASN A N 1
ATOM 1249 C CA . ASN A 1 157 ? -21.637 -42.025 -1.396 1.00 89.94 157 ASN A CA 1
ATOM 1250 C C . ASN A 1 157 ? -20.584 -41.287 -0.550 1.00 89.94 157 ASN A C 1
ATOM 1252 O O . ASN A 1 157 ? -19.788 -41.914 0.147 1.00 89.94 157 ASN A O 1
ATOM 1256 N N . GLY A 1 158 ? -20.499 -39.963 -0.719 1.00 85.81 158 GLY A N 1
ATOM 1257 C CA . GLY A 1 158 ? -19.507 -39.111 -0.060 1.00 85.81 158 GLY A CA 1
ATOM 1258 C C . GLY A 1 158 ? -18.057 -39.324 -0.512 1.00 85.81 158 GLY A C 1
ATOM 1259 O O . GLY A 1 158 ? -17.167 -38.640 -0.011 1.00 85.81 158 GLY A O 1
ATOM 1260 N N . HIS A 1 159 ? -17.787 -40.241 -1.451 1.00 92.69 159 HIS A N 1
ATOM 1261 C CA . HIS A 1 159 ? -16.438 -40.457 -1.970 1.00 92.69 159 HIS A CA 1
ATOM 1262 C C . HIS A 1 159 ? -15.955 -39.250 -2.773 1.00 92.69 159 HIS A C 1
ATOM 1264 O O . HIS A 1 159 ? -16.706 -38.682 -3.571 1.00 92.69 159 HIS A O 1
ATOM 1270 N N . LEU A 1 160 ? -14.689 -38.893 -2.568 1.00 94.44 160 LEU A N 1
ATOM 1271 C CA . LEU A 1 160 ? -14.021 -37.760 -3.204 1.00 94.44 160 LEU A CA 1
ATOM 1272 C C . LEU A 1 160 ? -13.408 -38.160 -4.560 1.00 94.44 160 LEU A C 1
ATOM 1274 O O . LEU A 1 160 ? -13.815 -39.144 -5.187 1.00 94.44 160 LEU A O 1
ATOM 1278 N N . LEU A 1 161 ? -12.417 -37.399 -5.037 1.00 96.69 161 LEU A N 1
ATOM 1279 C CA . LEU A 1 161 ? -11.671 -37.736 -6.250 1.00 96.69 161 LEU A CA 1
ATOM 1280 C C . LEU A 1 161 ? -10.886 -39.031 -6.031 1.00 96.69 161 LEU A C 1
ATOM 1282 O O . LEU A 1 161 ? -10.244 -39.210 -4.999 1.00 96.69 161 LEU A O 1
ATOM 1286 N N . ARG A 1 162 ? -10.951 -39.935 -7.012 1.00 94.62 162 ARG A N 1
ATOM 1287 C CA . ARG A 1 162 ? -10.237 -41.220 -7.046 1.00 94.62 162 ARG A CA 1
ATOM 1288 C C . ARG A 1 162 ? -9.953 -41.600 -8.492 1.00 94.62 162 ARG A C 1
ATOM 1290 O O . ARG A 1 162 ? -10.773 -41.301 -9.360 1.00 94.62 162 ARG A O 1
ATOM 1297 N N . GLY A 1 163 ? -8.874 -42.346 -8.721 1.00 94.31 163 GLY A N 1
ATOM 1298 C CA . GLY A 1 163 ? -8.531 -42.893 -10.037 1.00 94.31 163 GLY A CA 1
ATOM 1299 C C . GLY A 1 163 ? -8.170 -41.793 -11.026 1.00 94.31 163 GLY A C 1
ATOM 1300 O O . GLY A 1 163 ? -8.943 -41.532 -11.935 1.00 94.31 163 GLY A O 1
ATOM 1301 N N . TYR A 1 164 ? -7.028 -41.149 -10.802 1.00 97.12 164 TYR A N 1
ATOM 1302 C CA . TYR A 1 164 ? -6.559 -39.973 -11.534 1.00 97.12 164 TYR A CA 1
ATOM 1303 C C . TYR A 1 164 ? -5.992 -40.370 -12.899 1.00 97.12 164 TYR A C 1
ATOM 1305 O O . TYR A 1 164 ? -5.124 -41.243 -12.973 1.00 97.12 164 TYR A O 1
ATOM 1313 N N . TYR A 1 165 ? -6.468 -39.756 -13.980 1.00 97.62 165 TYR A N 1
ATOM 1314 C CA . TYR A 1 165 ? -5.978 -40.052 -15.328 1.00 97.62 165 TYR A CA 1
ATOM 1315 C C . TYR A 1 165 ? -5.997 -38.836 -16.256 1.00 97.62 165 TYR A C 1
ATOM 1317 O O . TYR A 1 165 ? -6.676 -37.852 -15.985 1.00 97.62 165 TYR A O 1
ATOM 1325 N N . SER A 1 166 ? -5.260 -38.932 -17.359 1.00 98.12 166 SER A N 1
ATOM 1326 C CA . SER A 1 166 ? -5.294 -38.014 -18.507 1.00 98.12 166 SER A CA 1
ATOM 1327 C C . SER A 1 166 ? -5.429 -38.827 -19.793 1.00 98.12 166 SER A C 1
ATOM 1329 O O . SER A 1 166 ? -5.084 -40.012 -19.802 1.00 98.12 166 SER A O 1
ATOM 1331 N N . PHE A 1 167 ? -5.926 -38.236 -20.878 1.00 97.19 167 PHE A N 1
ATOM 1332 C CA . PHE A 1 167 ? -5.982 -38.912 -22.175 1.00 97.19 167 PHE A CA 1
ATOM 1333 C C . PHE A 1 167 ? -5.878 -37.959 -23.356 1.00 97.19 167 PHE A C 1
ATOM 1335 O O . PHE A 1 167 ? -6.120 -36.760 -23.243 1.00 97.19 167 PHE A O 1
ATOM 1342 N N . VAL A 1 168 ? -5.578 -38.551 -24.508 1.00 96.31 168 VAL A N 1
ATOM 1343 C CA . VAL A 1 168 ? -5.765 -37.936 -25.822 1.00 96.31 168 VAL A CA 1
ATOM 1344 C C . VAL A 1 168 ? -6.639 -38.867 -26.663 1.00 96.31 168 VAL A C 1
ATOM 1346 O O . VAL A 1 168 ? -6.447 -40.094 -26.654 1.00 96.31 168 VAL A O 1
ATOM 1349 N N . GLU A 1 169 ? -7.628 -38.282 -27.332 1.00 93.56 169 GLU A N 1
ATOM 1350 C CA . GLU A 1 169 ? -8.629 -38.973 -28.146 1.00 93.56 169 GLU A CA 1
ATOM 1351 C C . GLU A 1 169 ? -8.862 -38.248 -29.482 1.00 93.56 169 GLU A C 1
ATOM 1353 O O . GLU A 1 169 ? -8.955 -37.023 -29.520 1.00 93.56 169 GLU A O 1
ATOM 1358 N N . ASP A 1 170 ? -9.004 -39.031 -30.557 1.00 92.50 170 ASP A N 1
ATOM 1359 C CA . ASP A 1 170 ? -9.697 -38.633 -31.787 1.00 92.50 170 ASP A CA 1
ATOM 1360 C C . ASP A 1 170 ? -11.167 -39.068 -31.678 1.00 92.50 170 ASP A C 1
ATOM 1362 O O . ASP A 1 170 ? -11.487 -40.263 -31.755 1.00 92.50 170 ASP A O 1
ATOM 1366 N N . PHE A 1 171 ? -12.069 -38.105 -31.481 1.00 91.19 171 PHE A N 1
ATOM 1367 C CA . PHE A 1 171 ? -13.493 -38.393 -31.308 1.00 91.19 171 PHE A CA 1
ATOM 1368 C C . PHE A 1 171 ? -14.273 -38.438 -32.631 1.00 91.19 171 PHE A C 1
ATOM 1370 O O . PHE A 1 171 ? -15.422 -38.883 -32.635 1.00 91.19 171 PHE A O 1
ATOM 1377 N N . LEU A 1 172 ? -13.688 -38.018 -33.763 1.00 89.75 172 LEU A N 1
ATOM 1378 C CA . LEU A 1 172 ? -14.362 -38.090 -35.068 1.00 89.75 172 LEU A CA 1
ATOM 1379 C C . LEU A 1 172 ? -14.355 -39.501 -35.637 1.00 89.75 172 LEU A C 1
ATOM 1381 O O . LEU A 1 172 ? -15.328 -39.901 -36.280 1.00 89.75 172 LEU A O 1
ATOM 1385 N N . ARG A 1 173 ? -13.257 -40.241 -35.432 1.00 83.56 173 ARG A N 1
ATOM 1386 C CA . ARG A 1 173 ? -13.094 -41.636 -35.884 1.00 83.56 173 ARG A CA 1
ATOM 1387 C C . ARG A 1 173 ? -13.421 -41.831 -37.370 1.00 83.56 173 ARG A C 1
ATOM 1389 O O . ARG A 1 173 ? -13.925 -42.875 -37.780 1.00 83.56 173 ARG A O 1
ATOM 1396 N N . ASN A 1 174 ? -13.148 -40.819 -38.191 1.00 84.19 174 ASN A N 1
ATOM 1397 C CA . ASN A 1 174 ? -13.553 -40.783 -39.600 1.00 84.19 174 ASN A CA 1
ATOM 1398 C C . ASN A 1 174 ? -12.465 -41.304 -40.559 1.00 84.19 174 ASN A C 1
ATOM 1400 O O . ASN A 1 174 ? -12.592 -41.170 -41.774 1.00 84.19 174 ASN A O 1
ATOM 1404 N N . GLY A 1 175 ? -11.372 -41.848 -40.017 1.00 83.00 175 GLY A N 1
ATOM 1405 C CA . GLY A 1 175 ? -10.209 -42.329 -40.764 1.00 83.00 175 GLY A CA 1
ATOM 1406 C C . GLY A 1 175 ? -9.275 -41.226 -41.272 1.00 83.00 175 GLY A C 1
ATOM 1407 O O . GLY A 1 175 ? -8.083 -41.477 -41.377 1.00 83.00 175 GLY A O 1
ATOM 1408 N N . LYS A 1 176 ? -9.773 -40.010 -41.537 1.00 86.19 176 LYS A N 1
ATOM 1409 C CA . LYS A 1 176 ? -8.969 -38.853 -41.969 1.00 86.19 176 LYS A CA 1
ATOM 1410 C C . LYS A 1 176 ? -8.283 -38.156 -40.792 1.00 86.19 176 LYS A C 1
ATOM 1412 O O . LYS A 1 176 ? -7.108 -37.832 -40.890 1.00 86.19 176 LYS A O 1
ATOM 1417 N N . SER A 1 177 ? -8.991 -37.928 -39.687 1.00 84.69 177 SER A N 1
ATOM 1418 C CA . SER A 1 177 ? -8.402 -37.381 -38.452 1.00 84.69 177 SER A CA 1
ATOM 1419 C C . SER A 1 177 ? -7.268 -38.277 -37.950 1.00 84.69 177 SER A C 1
ATOM 1421 O O . SER A 1 177 ? -6.178 -37.797 -37.672 1.00 84.69 177 SER A O 1
ATOM 1423 N N . ALA A 1 178 ? -7.463 -39.595 -38.019 1.00 84.94 178 ALA A N 1
ATOM 1424 C CA . ALA A 1 178 ? -6.462 -40.590 -37.649 1.00 84.94 178 ALA A CA 1
ATOM 1425 C C . ALA A 1 178 ? -5.163 -40.554 -38.485 1.00 84.94 178 ALA A C 1
ATOM 1427 O O . ALA A 1 178 ? -4.170 -41.138 -38.056 1.00 84.94 178 ALA A O 1
ATOM 1428 N N . THR A 1 179 ? -5.117 -39.890 -39.652 1.00 88.12 179 THR A N 1
ATOM 1429 C CA . THR A 1 179 ? -3.861 -39.691 -40.411 1.00 88.12 179 THR A CA 1
ATOM 1430 C C . THR A 1 179 ? -3.080 -38.451 -39.974 1.00 88.12 179 THR A C 1
ATOM 1432 O O . THR A 1 179 ? -2.021 -38.177 -40.530 1.00 88.12 179 THR A O 1
ATOM 1435 N N . ILE A 1 180 ? -3.594 -37.684 -39.015 1.00 91.62 180 ILE A N 1
ATOM 1436 C CA . ILE A 1 180 ? -2.960 -36.484 -38.467 1.00 91.62 180 ILE A CA 1
ATOM 1437 C C . ILE A 1 180 ? -2.560 -36.785 -37.024 1.00 91.62 180 ILE A C 1
ATOM 1439 O O . ILE A 1 180 ? -3.221 -37.552 -36.330 1.00 91.62 180 ILE A O 1
ATOM 1443 N N . VAL A 1 181 ? -1.435 -36.233 -36.585 1.00 94.38 181 VAL A N 1
ATOM 1444 C CA . VAL A 1 181 ? -0.934 -36.458 -35.231 1.00 94.38 181 VAL A CA 1
ATOM 1445 C C . VAL A 1 181 ? -1.699 -35.583 -34.235 1.00 94.38 181 VAL A C 1
ATOM 1447 O O . VAL A 1 181 ? -1.826 -34.374 -34.414 1.00 94.38 181 VAL A O 1
ATOM 1450 N N . HIS A 1 182 ? -2.155 -36.205 -33.152 1.00 95.25 182 HIS A N 1
ATOM 1451 C CA . HIS A 1 182 ? -2.712 -35.562 -31.968 1.00 95.25 182 HIS A CA 1
ATOM 1452 C C . HIS A 1 182 ? -1.731 -35.780 -30.816 1.00 95.25 182 HIS A C 1
ATOM 1454 O O . HIS A 1 182 ? -1.496 -36.928 -30.420 1.00 95.25 182 HIS A O 1
ATOM 1460 N N . ARG A 1 183 ? -1.139 -34.705 -30.285 1.00 96.75 183 ARG A N 1
ATOM 1461 C CA . ARG A 1 183 ? -0.070 -34.800 -29.284 1.00 96.75 183 ARG A CA 1
ATOM 1462 C C . ARG A 1 183 ? -0.152 -33.712 -28.221 1.00 96.75 183 ARG A C 1
ATOM 1464 O O . ARG A 1 183 ? -0.271 -32.533 -28.547 1.00 96.75 183 ARG A O 1
ATOM 1471 N N . ALA A 1 184 ? -0.011 -34.114 -26.958 1.00 97.38 184 ALA A N 1
ATOM 1472 C CA . ALA A 1 184 ? 0.100 -33.201 -25.822 1.00 97.38 184 ALA A CA 1
ATOM 1473 C C . ALA A 1 184 ? 1.027 -33.750 -24.729 1.00 97.38 184 ALA A C 1
ATOM 1475 O O . ALA A 1 184 ? 1.129 -34.966 -24.547 1.00 97.38 184 ALA A O 1
ATOM 1476 N N . ASN A 1 185 ? 1.652 -32.836 -23.984 1.00 96.50 185 ASN A N 1
ATOM 1477 C CA . ASN A 1 185 ? 2.495 -33.101 -22.822 1.00 96.50 185 ASN A CA 1
ATOM 1478 C C . ASN A 1 185 ? 1.747 -32.800 -21.525 1.00 96.50 185 ASN A C 1
ATOM 1480 O O . ASN A 1 185 ? 1.339 -31.660 -21.294 1.00 96.50 185 ASN A O 1
ATOM 1484 N N . PHE A 1 186 ? 1.659 -33.782 -20.637 1.00 96.56 186 PHE A N 1
ATOM 1485 C CA . PHE A 1 186 ? 1.013 -33.670 -19.333 1.00 96.56 186 PHE A CA 1
ATOM 1486 C C . PHE A 1 186 ? 2.053 -33.678 -18.218 1.00 96.56 186 PHE A C 1
ATOM 1488 O O . PHE A 1 186 ? 2.994 -34.471 -18.253 1.00 96.56 186 PHE A O 1
ATOM 1495 N N . GLY A 1 187 ? 1.886 -32.838 -17.205 1.00 92.75 187 GLY A N 1
ATOM 1496 C CA . GLY A 1 187 ? 2.791 -32.847 -16.064 1.00 92.75 187 GLY A CA 1
ATOM 1497 C C . GLY A 1 187 ? 2.433 -31.820 -15.010 1.00 92.75 187 GLY A C 1
ATOM 1498 O O . GLY A 1 187 ? 1.382 -31.188 -15.061 1.00 92.75 187 GLY A O 1
ATOM 1499 N N . ASN A 1 188 ? 3.325 -31.686 -14.030 1.00 92.69 188 ASN A N 1
ATOM 1500 C CA . ASN A 1 188 ? 3.058 -30.941 -12.804 1.00 92.69 188 ASN A CA 1
ATOM 1501 C C . ASN A 1 188 ? 1.735 -31.365 -12.124 1.00 92.69 188 ASN A C 1
ATOM 1503 O O . ASN A 1 188 ? 0.939 -30.535 -11.692 1.00 92.69 188 ASN A O 1
ATOM 1507 N N . GLY A 1 189 ? 1.469 -32.674 -12.081 1.00 94.56 189 GLY A N 1
ATOM 1508 C CA . GLY A 1 189 ? 0.260 -33.222 -11.474 1.00 94.56 189 GLY A CA 1
ATOM 1509 C C . GLY A 1 189 ? 0.354 -33.249 -9.949 1.00 94.56 189 GLY A C 1
ATOM 1510 O O . GLY A 1 189 ? 1.362 -33.690 -9.398 1.00 94.56 189 GLY A O 1
ATOM 1511 N N . TRP A 1 190 ? -0.710 -32.841 -9.258 1.00 94.81 190 TRP A N 1
ATOM 1512 C CA . TRP A 1 190 ? -0.790 -32.854 -7.794 1.00 94.81 190 TRP A CA 1
ATOM 1513 C C . TRP A 1 190 ? -2.179 -33.248 -7.306 1.00 94.81 190 TRP A C 1
ATOM 1515 O O . TRP A 1 190 ? -3.191 -32.878 -7.899 1.00 94.81 190 TRP A O 1
ATOM 1525 N N . ILE A 1 191 ? -2.244 -33.928 -6.163 1.00 95.12 191 ILE A N 1
ATOM 1526 C CA . ILE A 1 191 ? -3.503 -34.203 -5.463 1.00 95.12 191 ILE A CA 1
ATOM 1527 C C . ILE A 1 191 ? -3.458 -33.677 -4.033 1.00 95.12 191 ILE A C 1
ATOM 1529 O O . ILE A 1 191 ? -2.452 -33.830 -3.346 1.00 95.12 191 ILE A O 1
ATOM 1533 N N . LYS A 1 192 ? -4.557 -33.092 -3.550 1.00 92.62 192 LYS A N 1
ATOM 1534 C CA . LYS A 1 192 ? -4.726 -32.763 -2.127 1.00 92.62 192 LYS A CA 1
ATOM 1535 C C . LYS A 1 192 ? -5.314 -33.980 -1.417 1.00 92.62 192 LYS A C 1
ATOM 1537 O O . LYS A 1 192 ? -6.521 -34.066 -1.190 1.00 92.62 192 LYS A O 1
ATOM 1542 N N . ALA A 1 193 ? -4.465 -34.978 -1.190 1.00 91.12 193 ALA A N 1
ATOM 1543 C CA . ALA A 1 193 ? -4.841 -36.289 -0.682 1.00 91.12 193 ALA A CA 1
ATOM 1544 C C . ALA A 1 193 ? -5.278 -36.227 0.783 1.00 91.12 193 ALA A C 1
ATOM 1546 O O . ALA A 1 193 ? -4.692 -35.506 1.592 1.00 91.12 193 ALA A O 1
ATOM 1547 N N . LYS A 1 194 ? -6.275 -37.033 1.148 1.00 84.44 194 LYS A N 1
ATOM 1548 C CA . LYS A 1 194 ? -6.651 -37.258 2.542 1.00 84.44 194 LYS A CA 1
ATOM 1549 C C . LYS A 1 194 ? -5.587 -38.134 3.212 1.00 84.44 194 LYS A C 1
ATOM 1551 O O . LYS A 1 194 ? -5.405 -39.291 2.835 1.00 84.44 194 LYS A O 1
ATOM 1556 N N . THR A 1 195 ? -4.902 -37.591 4.213 1.00 80.56 195 THR A N 1
ATOM 1557 C CA . THR A 1 195 ? -3.931 -38.332 5.034 1.00 80.56 195 THR A CA 1
ATOM 1558 C C . THR A 1 195 ? -4.419 -38.430 6.477 1.00 80.56 195 THR A C 1
ATOM 1560 O O . THR A 1 195 ? -5.394 -37.771 6.852 1.00 80.56 195 THR A O 1
ATOM 1563 N N . LYS A 1 196 ? -3.736 -39.236 7.299 1.00 73.69 196 LYS A N 1
ATOM 1564 C CA . LYS A 1 196 ? -4.049 -39.373 8.733 1.00 73.69 196 LYS A CA 1
ATOM 1565 C C . LYS A 1 196 ? -3.954 -38.046 9.495 1.00 73.69 196 LYS A C 1
ATOM 1567 O O . LYS A 1 196 ? -4.723 -37.834 10.425 1.00 73.69 196 LYS A O 1
ATOM 1572 N N . ASP A 1 197 ? -3.074 -37.146 9.057 1.00 73.75 197 ASP A N 1
ATOM 1573 C CA . ASP A 1 197 ? -2.846 -35.838 9.687 1.00 73.75 197 ASP A CA 1
ATOM 1574 C C . ASP A 1 197 ? -3.641 -34.705 9.008 1.00 73.75 197 ASP A C 1
ATOM 1576 O O . ASP A 1 197 ? -3.348 -33.527 9.198 1.00 73.75 197 ASP A O 1
ATOM 1580 N N . GLY A 1 198 ? -4.623 -35.052 8.168 1.00 71.38 198 GLY A N 1
ATOM 1581 C CA . GLY A 1 198 ? -5.420 -34.107 7.383 1.00 71.38 198 GLY A CA 1
ATOM 1582 C C . GLY A 1 198 ? -5.018 -34.023 5.901 1.00 71.38 198 GLY A C 1
ATOM 1583 O O . GLY A 1 198 ? -4.123 -34.741 5.449 1.00 71.38 198 GLY A O 1
ATOM 1584 N N . PRO A 1 199 ? -5.714 -33.205 5.087 1.00 81.25 199 PRO A N 1
ATOM 1585 C CA . PRO A 1 199 ? -5.448 -33.115 3.651 1.00 81.25 199 PRO A CA 1
ATOM 1586 C C . PRO A 1 199 ? -4.072 -32.504 3.334 1.00 81.25 199 PRO A C 1
ATOM 1588 O O . PRO A 1 199 ? -3.787 -31.386 3.763 1.00 81.25 199 PRO A O 1
ATOM 1591 N N . LYS A 1 200 ? -3.243 -33.191 2.537 1.00 85.81 200 LYS A N 1
ATOM 1592 C CA . LYS A 1 200 ? -1.896 -32.743 2.129 1.00 85.81 200 LYS A CA 1
ATOM 1593 C C . LYS A 1 200 ? -1.746 -32.763 0.608 1.00 85.81 200 LYS A C 1
ATOM 1595 O O . LYS A 1 200 ? -2.257 -33.664 -0.051 1.00 85.81 200 LYS A O 1
ATOM 1600 N N . TRP A 1 201 ? -1.042 -31.778 0.051 1.00 90.38 201 TRP A N 1
ATOM 1601 C CA . TRP A 1 201 ? -0.668 -31.781 -1.366 1.00 90.38 201 TRP A CA 1
ATOM 1602 C C . TRP A 1 201 ? 0.467 -32.772 -1.609 1.00 90.38 201 TRP A C 1
ATOM 1604 O O . TRP A 1 201 ? 1.526 -32.646 -1.000 1.00 90.38 201 TRP A O 1
ATOM 1614 N N . LEU A 1 202 ? 0.240 -33.727 -2.507 1.00 90.19 202 LEU A N 1
ATOM 1615 C CA . LEU A 1 202 ? 1.202 -34.753 -2.892 1.00 90.19 202 LEU A CA 1
ATOM 1616 C C . LEU A 1 202 ? 1.404 -34.724 -4.412 1.00 90.19 202 LEU A C 1
ATOM 1618 O O . LEU A 1 202 ? 0.409 -34.647 -5.146 1.00 90.19 202 LEU A O 1
ATOM 1622 N N . PRO A 1 203 ? 2.658 -34.772 -4.891 1.00 91.94 203 PRO A N 1
ATOM 1623 C CA . PRO A 1 203 ? 2.946 -34.767 -6.315 1.00 91.94 203 PRO A CA 1
ATOM 1624 C C . PRO A 1 203 ? 2.579 -36.116 -6.944 1.00 91.94 203 PRO A C 1
ATOM 1626 O O . PRO A 1 203 ? 2.688 -37.171 -6.320 1.00 91.94 203 PRO A O 1
ATOM 1629 N N . LEU A 1 204 ? 2.159 -36.084 -8.204 1.00 92.62 204 LEU A N 1
ATOM 1630 C CA . LEU A 1 204 ? 1.927 -37.260 -9.035 1.00 92.62 204 LEU A CA 1
ATOM 1631 C C . LEU A 1 204 ? 3.176 -37.516 -9.883 1.00 92.62 204 LEU A C 1
ATOM 1633 O O . LEU A 1 204 ? 3.369 -36.907 -10.931 1.00 92.62 204 LEU A O 1
ATOM 1637 N N . THR A 1 205 ? 4.036 -38.410 -9.409 1.00 92.31 205 THR A N 1
ATOM 1638 C CA . THR A 1 205 ? 5.369 -38.675 -9.979 1.00 92.31 205 THR A CA 1
ATOM 1639 C C . THR A 1 205 ? 5.434 -39.960 -10.799 1.00 92.31 205 THR A C 1
ATOM 1641 O O . THR A 1 205 ? 6.496 -40.327 -11.289 1.00 92.31 205 THR A O 1
ATOM 1644 N N . SER A 1 206 ? 4.319 -40.669 -10.972 1.00 91.88 206 SER A N 1
ATOM 1645 C CA . SER A 1 206 ? 4.249 -41.879 -11.790 1.00 91.88 206 SER A CA 1
ATOM 1646 C C . SER A 1 206 ? 3.018 -41.857 -12.686 1.00 91.88 206 SER A C 1
ATOM 1648 O O . SER A 1 206 ? 1.922 -41.516 -12.235 1.00 91.88 206 SER A O 1
ATOM 1650 N N . ALA A 1 207 ? 3.189 -42.234 -13.953 1.00 94.00 207 ALA A N 1
ATOM 1651 C CA . ALA A 1 207 ? 2.118 -42.281 -14.941 1.00 94.00 207 ALA A CA 1
ATOM 1652 C C . ALA A 1 207 ? 2.141 -43.608 -15.706 1.00 94.00 207 ALA A C 1
ATOM 1654 O O . ALA A 1 207 ? 3.082 -43.896 -16.444 1.00 94.00 207 ALA A O 1
ATOM 1655 N N . ARG A 1 208 ? 1.091 -44.421 -15.556 1.00 95.50 208 ARG A N 1
ATOM 1656 C CA . ARG A 1 208 ? 0.960 -45.701 -16.265 1.00 95.50 208 ARG A CA 1
ATOM 1657 C C . ARG A 1 208 ? 0.250 -45.537 -17.602 1.00 95.50 208 ARG A C 1
ATOM 1659 O O . ARG A 1 208 ? -0.927 -45.170 -17.627 1.00 95.50 208 ARG A O 1
ATOM 1666 N N . PHE A 1 209 ? 0.920 -45.895 -18.691 1.00 95.62 209 PHE A N 1
ATOM 1667 C CA . PHE A 1 209 ? 0.392 -45.779 -20.048 1.00 95.62 209 PHE A CA 1
ATOM 1668 C C . PHE A 1 209 ? -0.563 -46.928 -20.398 1.00 95.62 209 PHE A C 1
ATOM 1670 O O . PHE A 1 209 ? -0.272 -48.101 -20.171 1.00 95.62 209 PHE A O 1
ATOM 1677 N N . THR A 1 210 ? -1.737 -46.623 -20.948 1.00 94.25 210 THR A N 1
ATOM 1678 C CA . THR A 1 210 ? -2.744 -47.615 -21.360 1.00 94.25 210 THR A CA 1
ATOM 1679 C C . THR A 1 210 ? -3.489 -47.171 -22.619 1.00 94.25 210 THR A C 1
ATOM 1681 O O . THR A 1 210 ? -3.495 -45.999 -22.981 1.00 94.25 210 THR A O 1
ATOM 1684 N N . ALA A 1 211 ? -4.187 -48.095 -23.271 1.00 90.06 211 ALA A N 1
ATOM 1685 C CA . ALA A 1 211 ? -5.050 -47.814 -24.412 1.00 90.06 211 ALA A CA 1
ATOM 1686 C C . ALA A 1 211 ? -6.373 -48.573 -24.279 1.00 90.06 211 ALA A C 1
ATOM 1688 O O . ALA A 1 211 ? -6.504 -49.457 -23.426 1.00 90.06 211 ALA A O 1
ATOM 1689 N N . ASP A 1 212 ? -7.366 -48.170 -25.068 1.00 82.75 212 ASP A N 1
ATOM 1690 C CA . ASP A 1 212 ? -8.648 -48.863 -25.138 1.00 82.75 212 ASP A CA 1
ATOM 1691 C C . ASP A 1 212 ? -8.534 -50.122 -26.027 1.00 82.75 212 ASP A C 1
ATOM 1693 O O . ASP A 1 212 ? -7.445 -50.648 -26.251 1.00 82.75 212 ASP A O 1
ATOM 1697 N N . ARG A 1 213 ? -9.669 -50.674 -26.470 1.00 75.12 213 ARG A N 1
ATOM 1698 C CA . ARG A 1 213 ? -9.705 -51.899 -27.290 1.00 75.12 213 ARG A CA 1
ATOM 1699 C C . ARG A 1 213 ? -9.584 -51.633 -28.796 1.00 75.12 213 ARG A C 1
ATOM 1701 O O . ARG A 1 213 ? -9.687 -52.583 -29.570 1.00 75.12 213 ARG A O 1
ATOM 1708 N N . THR A 1 214 ? -9.424 -50.378 -29.207 1.00 71.50 214 THR A N 1
ATOM 1709 C CA . THR A 1 214 ? -9.229 -49.995 -30.611 1.00 71.50 214 THR A CA 1
ATOM 1710 C C . THR A 1 214 ? -7.814 -50.410 -31.040 1.00 71.50 214 THR A C 1
ATOM 1712 O O . THR A 1 214 ? -6.923 -50.369 -30.192 1.00 71.50 214 THR A O 1
ATOM 1715 N N . PRO A 1 215 ? -7.571 -50.859 -32.293 1.00 63.72 215 PRO A N 1
ATOM 1716 C CA . PRO A 1 215 ? -6.227 -51.243 -32.732 1.00 63.72 215 PRO A CA 1
ATOM 1717 C C . PRO A 1 215 ? -5.188 -50.168 -32.381 1.00 63.72 215 PRO A C 1
ATOM 1719 O O . PRO A 1 215 ? -5.351 -49.005 -32.737 1.00 63.72 215 PRO A O 1
ATOM 1722 N N . THR A 1 216 ? -4.153 -50.555 -31.633 1.00 64.56 216 THR A N 1
ATOM 1723 C CA . THR A 1 216 ? -3.191 -49.647 -30.982 1.00 64.56 216 THR A CA 1
ATOM 1724 C C . THR A 1 216 ? -1.912 -49.457 -31.795 1.00 64.56 216 THR A C 1
ATOM 1726 O O . THR A 1 216 ? -0.844 -49.248 -31.226 1.00 64.56 216 THR A O 1
ATOM 1729 N N . ASP A 1 217 ? -1.983 -49.588 -33.115 1.00 74.88 217 ASP A N 1
ATOM 1730 C CA . ASP A 1 217 ? -0.779 -49.638 -33.951 1.00 74.88 217 ASP A CA 1
ATOM 1731 C C . ASP A 1 217 ? -0.164 -48.243 -34.176 1.00 74.88 217 ASP A C 1
ATOM 1733 O O . ASP A 1 217 ? 0.970 -48.143 -34.637 1.00 74.88 217 ASP A O 1
ATOM 1737 N N . ASN A 1 218 ? -0.891 -47.176 -33.815 1.00 88.62 218 ASN A N 1
ATOM 1738 C CA . ASN A 1 218 ? -0.527 -45.776 -34.039 1.00 88.62 218 ASN A CA 1
ATOM 1739 C C . ASN A 1 218 ? -0.568 -44.910 -32.764 1.00 88.62 218 ASN A C 1
ATOM 1741 O O . ASN A 1 218 ? -1.054 -43.776 -32.794 1.00 88.62 218 ASN A O 1
ATOM 1745 N N . ILE A 1 219 ? -0.099 -45.442 -31.633 1.00 92.81 219 ILE A N 1
ATOM 1746 C CA . ILE A 1 219 ? -0.010 -44.704 -30.363 1.00 92.81 219 ILE A CA 1
ATOM 1747 C C . ILE A 1 219 ? 1.409 -44.718 -29.808 1.00 92.81 219 ILE A C 1
ATOM 1749 O O . ILE A 1 219 ? 2.123 -45.707 -29.957 1.00 92.81 219 ILE A O 1
ATOM 1753 N N . ASP A 1 220 ? 1.780 -43.663 -29.094 1.00 94.44 220 ASP A N 1
ATOM 1754 C CA . ASP A 1 220 ? 3.043 -43.590 -28.367 1.00 94.44 220 ASP A CA 1
ATOM 1755 C C . ASP A 1 220 ? 2.904 -42.759 -27.087 1.00 94.44 220 ASP A C 1
ATOM 1757 O O . ASP A 1 220 ? 1.958 -41.981 -26.913 1.00 94.44 220 ASP A O 1
ATOM 1761 N N . SER A 1 221 ? 3.845 -42.959 -26.174 1.00 95.50 221 SER A N 1
ATOM 1762 C CA . SER A 1 221 ? 3.938 -42.240 -24.908 1.00 95.50 221 SER A CA 1
ATOM 1763 C C . SER A 1 221 ? 5.381 -42.243 -24.442 1.00 95.50 221 SER A C 1
ATOM 1765 O O . SER A 1 221 ? 6.064 -43.252 -24.558 1.00 95.50 221 SER A O 1
ATOM 1767 N N . GLY A 1 222 ? 5.837 -41.159 -23.829 1.00 94.50 222 GLY A N 1
ATOM 1768 C CA . GLY A 1 222 ? 7.192 -41.096 -23.288 1.00 94.50 222 GLY A CA 1
ATOM 1769 C C . GLY A 1 222 ? 7.409 -39.888 -22.394 1.00 94.50 222 GLY A C 1
ATOM 1770 O O . GLY A 1 222 ? 6.545 -39.019 -22.286 1.00 94.50 222 GLY A O 1
ATOM 1771 N N . VAL A 1 223 ? 8.565 -39.845 -21.736 1.00 93.38 223 VAL A N 1
ATOM 1772 C CA . VAL A 1 223 ? 8.955 -38.734 -20.859 1.00 93.38 223 VAL A CA 1
ATOM 1773 C C . VAL A 1 223 ? 9.695 -37.675 -21.673 1.00 93.38 223 VAL A C 1
ATOM 1775 O O . VAL A 1 223 ? 10.626 -37.998 -22.409 1.00 93.38 223 VAL A O 1
ATOM 1778 N N . VAL A 1 224 ? 9.301 -36.413 -21.516 1.00 89.31 224 VAL A N 1
ATOM 1779 C CA . VAL A 1 224 ? 9.979 -35.239 -22.080 1.00 89.31 224 VAL A CA 1
ATOM 1780 C C . VAL A 1 224 ? 10.107 -34.204 -20.964 1.00 89.31 224 VAL A C 1
ATOM 1782 O O . VAL A 1 224 ? 9.110 -33.651 -20.502 1.00 89.31 224 VAL A O 1
ATOM 1785 N N . GLY A 1 225 ? 11.337 -33.962 -20.502 1.00 86.69 225 GLY A N 1
ATOM 1786 C CA . GLY A 1 225 ? 11.590 -33.081 -19.357 1.00 86.69 225 GLY A CA 1
ATOM 1787 C C . GLY A 1 225 ? 10.927 -33.595 -18.073 1.00 86.69 225 GLY A C 1
ATOM 1788 O O . GLY A 1 225 ? 11.173 -34.726 -17.661 1.00 86.69 225 GLY A O 1
ATOM 1789 N N . ASP A 1 226 ? 10.086 -32.764 -17.453 1.00 86.81 226 ASP A N 1
ATOM 1790 C CA . ASP A 1 226 ? 9.269 -33.088 -16.272 1.00 86.81 226 ASP A CA 1
ATOM 1791 C C . ASP A 1 226 ? 7.829 -33.526 -16.625 1.00 86.81 226 ASP A C 1
ATOM 1793 O O . ASP A 1 226 ? 6.945 -33.536 -15.765 1.00 86.81 226 ASP A O 1
ATOM 1797 N N . ARG A 1 227 ? 7.580 -33.889 -17.893 1.00 92.31 227 ARG A N 1
ATOM 1798 C CA . ARG A 1 227 ? 6.255 -34.239 -18.430 1.00 92.31 227 ARG A CA 1
ATOM 1799 C C . ARG A 1 227 ? 6.234 -35.611 -19.096 1.00 92.31 227 ARG A C 1
ATOM 1801 O O . ARG A 1 227 ? 7.265 -36.152 -19.490 1.00 92.31 227 ARG A O 1
ATOM 1808 N N . VAL A 1 228 ? 5.030 -36.151 -19.270 1.00 95.12 228 VAL A N 1
ATOM 1809 C CA . VAL A 1 228 ? 4.749 -37.338 -20.089 1.00 95.12 228 VAL A CA 1
ATOM 1810 C C . VAL A 1 228 ? 3.873 -36.926 -21.256 1.00 95.12 228 VAL A C 1
ATOM 1812 O O . VAL A 1 228 ? 2.820 -36.320 -21.053 1.00 95.12 228 VAL A O 1
ATOM 1815 N N . TYR A 1 229 ? 4.276 -37.269 -22.472 1.00 96.44 229 TYR A N 1
ATOM 1816 C CA . TYR A 1 229 ? 3.454 -37.027 -23.649 1.00 96.44 229 TYR A CA 1
ATOM 1817 C C . TYR A 1 229 ? 2.565 -38.224 -23.977 1.00 96.44 229 TYR A C 1
ATOM 1819 O O . TYR A 1 229 ? 2.922 -39.371 -23.708 1.00 96.44 229 TYR A O 1
ATOM 1827 N N . LEU A 1 230 ? 1.425 -37.944 -24.603 1.00 97.00 230 LEU A N 1
ATOM 1828 C CA . LEU A 1 230 ? 0.612 -38.925 -25.318 1.00 97.00 230 LEU A CA 1
ATOM 1829 C C . LEU A 1 230 ? 0.503 -38.505 -26.785 1.00 97.00 230 LEU A C 1
ATOM 1831 O O . LEU A 1 230 ? 0.229 -37.336 -27.063 1.00 97.00 230 LEU A O 1
ATOM 1835 N N . GLN A 1 231 ? 0.677 -39.457 -27.702 1.00 95.12 231 GLN A N 1
ATOM 1836 C CA . GLN A 1 231 ? 0.606 -39.228 -29.146 1.00 95.12 231 GLN A CA 1
ATOM 1837 C C . GLN A 1 231 ? -0.214 -40.312 -29.851 1.00 95.12 231 GLN A C 1
ATOM 1839 O O . GLN A 1 231 ? -0.047 -41.498 -29.576 1.00 95.12 231 GLN A O 1
ATOM 1844 N N . THR A 1 232 ? -1.097 -39.917 -30.770 1.00 92.81 232 THR A N 1
ATOM 1845 C CA . THR A 1 232 ? -1.845 -40.844 -31.635 1.00 92.81 232 THR A CA 1
ATOM 1846 C C . THR A 1 232 ? -2.077 -40.238 -33.009 1.00 92.81 232 THR A C 1
ATOM 1848 O O . THR A 1 232 ? -1.998 -39.022 -33.167 1.00 92.81 232 THR A O 1
ATOM 1851 N N . GLY A 1 233 ? -2.375 -41.084 -33.991 1.00 91.06 233 GLY A N 1
ATOM 1852 C CA . GLY A 1 233 ? -2.639 -40.677 -35.365 1.00 91.06 233 GLY A CA 1
ATOM 1853 C C . GLY A 1 233 ? -1.365 -40.455 -36.181 1.00 91.06 233 GLY A C 1
ATOM 1854 O O . GLY A 1 233 ? -0.250 -40.577 -35.675 1.00 91.06 233 GLY A O 1
ATOM 1855 N N . GLY A 1 234 ? -1.517 -40.193 -37.476 1.00 89.50 234 GLY A N 1
ATOM 1856 C CA . GLY A 1 234 ? -0.394 -40.106 -38.414 1.00 89.50 234 GLY A CA 1
ATOM 1857 C C . GLY A 1 234 ? 0.407 -41.407 -38.518 1.00 89.50 234 GLY A C 1
ATOM 1858 O O . GLY A 1 234 ? -0.122 -42.497 -38.309 1.00 89.50 234 GLY A O 1
ATOM 1859 N N . GLU A 1 235 ? 1.700 -41.290 -38.822 1.00 90.81 235 GLU A N 1
ATOM 1860 C CA . GLU A 1 235 ? 2.640 -42.422 -38.902 1.00 90.81 235 GLU A CA 1
ATOM 1861 C C . GLU A 1 235 ? 3.241 -42.805 -37.533 1.00 90.81 235 GLU A C 1
ATOM 1863 O O . GLU A 1 235 ? 4.339 -43.358 -37.463 1.00 90.81 235 GLU A O 1
ATOM 1868 N N . THR A 1 236 ? 2.542 -42.489 -36.435 1.00 91.12 236 THR A N 1
ATOM 1869 C CA . THR A 1 236 ? 2.997 -42.773 -35.066 1.00 91.12 236 THR A CA 1
ATOM 1870 C C . THR A 1 236 ? 3.301 -44.257 -34.888 1.00 91.12 236 THR A C 1
ATOM 1872 O O . THR A 1 236 ? 2.514 -45.110 -35.290 1.00 91.12 236 THR A O 1
ATOM 1875 N N . LYS A 1 237 ? 4.418 -44.564 -34.228 1.00 90.19 237 LYS A N 1
ATOM 1876 C CA . LYS A 1 237 ? 4.791 -45.912 -33.797 1.00 90.19 237 LYS A CA 1
ATOM 1877 C C . LYS A 1 237 ? 5.061 -45.888 -32.302 1.00 90.19 237 LYS A C 1
ATOM 1879 O O . LYS A 1 237 ? 5.604 -44.913 -31.800 1.00 90.19 237 LYS A O 1
ATOM 1884 N N . ASN A 1 238 ? 4.702 -46.963 -31.609 1.00 90.00 238 ASN A N 1
ATOM 1885 C CA . ASN A 1 238 ? 5.041 -47.112 -30.199 1.00 90.00 238 ASN A CA 1
ATOM 1886 C C . ASN A 1 238 ? 6.538 -47.421 -30.067 1.00 90.00 238 ASN A C 1
ATOM 1888 O O . ASN A 1 238 ? 6.955 -48.555 -30.318 1.00 90.00 238 ASN A O 1
ATOM 1892 N N . GLU A 1 239 ? 7.333 -46.416 -29.711 1.00 89.81 239 GLU A N 1
ATOM 1893 C CA . GLU A 1 239 ? 8.792 -46.538 -29.623 1.00 89.81 239 GLU A CA 1
ATOM 1894 C C . GLU A 1 239 ? 9.324 -46.267 -28.209 1.00 89.81 239 GLU A C 1
ATOM 1896 O O . GLU A 1 239 ? 10.408 -46.748 -27.875 1.00 89.81 239 GLU A O 1
ATOM 1901 N N . HIS A 1 240 ? 8.568 -45.558 -27.358 1.00 91.88 240 HIS A N 1
ATOM 1902 C CA . HIS A 1 240 ? 9.106 -45.001 -26.112 1.00 91.88 240 HIS A CA 1
ATOM 1903 C C . HIS A 1 240 ? 8.600 -45.683 -24.829 1.00 91.88 240 HIS A C 1
ATOM 1905 O O . HIS A 1 240 ? 9.415 -45.992 -23.960 1.00 91.88 240 HIS A O 1
ATOM 1911 N N . ALA A 1 241 ? 7.297 -45.954 -24.689 1.00 89.62 241 ALA A N 1
ATOM 1912 C CA . ALA A 1 241 ? 6.736 -46.633 -23.514 1.00 89.62 241 ALA A CA 1
ATOM 1913 C C . ALA A 1 241 ? 5.752 -47.741 -23.903 1.00 89.62 241 ALA A C 1
ATOM 1915 O O . ALA A 1 241 ? 4.800 -47.535 -24.667 1.00 89.62 241 ALA A O 1
ATOM 1916 N N . LYS A 1 242 ? 5.931 -48.929 -23.311 1.00 89.94 242 LYS A N 1
ATOM 1917 C CA . LYS A 1 242 ? 5.036 -50.059 -23.569 1.00 89.94 242 LYS A CA 1
ATOM 1918 C C . LYS A 1 242 ? 3.706 -49.863 -22.858 1.00 89.94 242 LYS A C 1
ATOM 1920 O O . LYS A 1 242 ? 3.608 -49.294 -21.771 1.00 89.94 242 LYS A O 1
ATOM 1925 N N . LEU A 1 243 ? 2.646 -50.423 -23.433 1.00 90.75 243 LEU A N 1
ATOM 1926 C CA . LEU A 1 243 ? 1.360 -50.476 -22.748 1.00 90.75 243 LEU A CA 1
ATOM 1927 C C . LEU A 1 243 ? 1.493 -51.182 -21.392 1.00 90.75 243 LEU A C 1
ATOM 1929 O O . LEU A 1 243 ? 2.050 -52.274 -21.289 1.00 90.75 243 LEU A O 1
ATOM 1933 N N . ARG A 1 244 ? 0.874 -50.574 -20.377 1.00 90.00 244 ARG A N 1
ATOM 1934 C CA . ARG A 1 244 ? 0.877 -50.943 -18.951 1.00 90.00 244 ARG A CA 1
ATOM 1935 C C . ARG A 1 244 ? 2.186 -50.668 -18.213 1.00 90.00 244 ARG A C 1
ATOM 1937 O O . ARG A 1 244 ? 2.236 -50.947 -17.016 1.00 90.00 244 ARG A O 1
ATOM 1944 N N . GLU A 1 245 ? 3.187 -50.109 -18.880 1.00 90.56 245 GLU A N 1
ATOM 1945 C CA . GLU A 1 245 ? 4.395 -49.598 -18.243 1.00 90.56 245 GLU A CA 1
ATOM 1946 C C . GLU A 1 245 ? 4.110 -48.259 -17.553 1.00 90.56 245 GLU A C 1
ATOM 1948 O O . GLU A 1 245 ? 3.256 -47.486 -18.001 1.00 90.56 245 GLU A O 1
ATOM 1953 N N . SER A 1 246 ? 4.798 -48.011 -16.439 1.00 90.50 246 SER A N 1
ATOM 1954 C CA . SER A 1 246 ? 4.753 -46.733 -15.733 1.00 90.50 246 SER A CA 1
ATOM 1955 C C . SER A 1 246 ? 6.030 -45.956 -15.992 1.00 90.50 246 SER A C 1
ATOM 1957 O O . SER A 1 246 ? 7.122 -46.466 -15.759 1.00 90.50 246 SER A O 1
ATOM 1959 N N . SER A 1 247 ? 5.885 -44.708 -16.415 1.00 89.81 247 SER A N 1
ATOM 1960 C CA . SER A 1 247 ? 6.982 -43.749 -16.441 1.00 89.81 247 SER A CA 1
ATOM 1961 C C . SER A 1 247 ? 7.090 -43.066 -15.082 1.00 89.81 247 SER A C 1
ATOM 1963 O O . SER A 1 247 ? 6.078 -42.623 -14.537 1.00 89.81 247 SER A O 1
ATOM 1965 N N . VAL A 1 248 ? 8.307 -42.981 -14.544 1.00 87.88 248 VAL A N 1
ATOM 1966 C CA . VAL A 1 248 ? 8.607 -42.220 -13.324 1.00 87.88 248 VAL A CA 1
ATOM 1967 C C . VAL A 1 248 ? 9.096 -40.833 -13.725 1.00 87.88 248 VAL A C 1
ATOM 1969 O O . VAL A 1 248 ? 9.946 -40.696 -14.602 1.00 87.88 248 VAL A O 1
ATOM 1972 N N . LEU A 1 249 ? 8.547 -39.815 -13.077 1.00 85.06 249 LEU A N 1
ATOM 1973 C CA . LEU A 1 249 ? 8.889 -38.412 -13.238 1.00 85.06 249 LEU A CA 1
ATOM 1974 C C . LEU A 1 249 ? 9.634 -37.924 -12.004 1.00 85.06 249 LEU A C 1
ATOM 1976 O O . LEU A 1 249 ? 9.335 -38.329 -10.879 1.00 85.06 249 LEU A O 1
ATOM 1980 N N . ASN A 1 250 ? 10.560 -36.992 -12.208 1.00 78.50 250 ASN A N 1
ATOM 1981 C CA . ASN A 1 250 ? 11.092 -36.217 -11.095 1.00 78.50 250 ASN A CA 1
ATOM 1982 C C . ASN A 1 250 ? 9.960 -35.369 -10.503 1.00 78.50 250 ASN A C 1
ATOM 1984 O O . ASN A 1 250 ? 9.161 -34.793 -11.244 1.00 78.50 250 ASN A O 1
ATOM 1988 N N . ALA A 1 251 ? 9.884 -35.295 -9.173 1.00 65.56 251 ALA A N 1
ATOM 1989 C CA . ALA A 1 251 ? 8.930 -34.411 -8.515 1.00 65.56 251 ALA A CA 1
ATOM 1990 C C . ALA A 1 251 ? 9.175 -32.969 -8.981 1.00 65.56 251 ALA A C 1
ATOM 1992 O O . ALA A 1 251 ? 10.302 -32.479 -8.911 1.00 65.56 251 ALA A O 1
ATOM 1993 N N . SER A 1 252 ? 8.132 -32.302 -9.481 1.00 64.69 252 SER A N 1
ATOM 1994 C CA . SER A 1 252 ? 8.256 -30.906 -9.893 1.00 64.69 252 SER A CA 1
ATOM 1995 C C . SER A 1 252 ? 8.528 -30.035 -8.665 1.00 64.69 252 SER A C 1
ATOM 1997 O O . SER A 1 252 ? 7.839 -30.157 -7.652 1.00 64.69 252 SER A O 1
ATOM 1999 N N . GLU A 1 253 ? 9.494 -29.118 -8.756 1.00 66.31 253 GLU A N 1
ATOM 2000 C CA . GLU A 1 253 ? 9.674 -28.064 -7.744 1.00 66.31 253 GLU A CA 1
ATOM 2001 C C . GLU A 1 253 ? 8.488 -27.081 -7.736 1.00 66.31 253 GLU A C 1
ATOM 2003 O O . GLU A 1 253 ? 8.241 -26.383 -6.750 1.00 66.31 253 GLU A O 1
ATOM 2008 N N . ARG A 1 254 ? 7.713 -27.056 -8.829 1.00 76.56 254 ARG A N 1
ATOM 2009 C CA . ARG A 1 254 ? 6.521 -26.224 -8.983 1.00 76.56 254 ARG A CA 1
ATOM 2010 C C . ARG A 1 254 ? 5.353 -26.850 -8.227 1.00 76.56 254 ARG A C 1
ATOM 2012 O O . ARG A 1 254 ? 4.763 -27.829 -8.661 1.00 76.56 254 ARG A O 1
ATOM 2019 N N . LYS A 1 255 ? 4.998 -26.272 -7.083 1.00 81.12 255 LYS A N 1
ATOM 2020 C CA . LYS A 1 255 ? 3.774 -26.633 -6.349 1.00 81.12 255 LYS A CA 1
ATOM 2021 C C . LYS A 1 255 ? 2.529 -26.104 -7.076 1.00 81.12 255 LYS A C 1
ATOM 2023 O O . LYS A 1 255 ? 2.661 -25.205 -7.911 1.00 81.12 255 LYS A O 1
ATOM 2028 N N . PRO A 1 256 ? 1.322 -26.607 -6.752 1.00 81.88 256 PRO A N 1
ATOM 2029 C CA . PRO A 1 256 ? 0.093 -25.994 -7.230 1.00 81.88 256 PRO A CA 1
ATOM 2030 C C . PRO A 1 256 ? 0.065 -24.504 -6.853 1.00 81.88 256 PRO A C 1
ATOM 2032 O O . PRO A 1 256 ? 0.571 -24.155 -5.778 1.00 81.88 256 PRO A O 1
ATOM 2035 N N . PRO A 1 257 ? -0.498 -23.632 -7.706 1.00 75.06 257 PRO A N 1
ATOM 2036 C CA . PRO A 1 257 ? -0.523 -22.194 -7.458 1.00 75.06 257 PRO A CA 1
ATOM 2037 C C . PRO A 1 257 ? -1.160 -21.829 -6.106 1.00 75.06 257 PRO A C 1
ATOM 2039 O O . PRO A 1 257 ? -2.042 -22.530 -5.606 1.00 75.06 257 PRO A O 1
ATOM 2042 N N . LEU A 1 258 ? -0.707 -20.734 -5.488 1.00 64.12 258 LEU A N 1
ATOM 2043 C CA . LEU A 1 258 ? -1.239 -20.277 -4.193 1.00 64.12 258 LEU A CA 1
ATOM 2044 C C . LEU A 1 258 ? -2.635 -19.643 -4.311 1.00 64.12 258 LEU A C 1
ATOM 2046 O O . LEU A 1 258 ? -3.350 -19.558 -3.320 1.00 64.12 258 LEU A O 1
ATOM 2050 N N . ASP A 1 259 ? -3.011 -19.213 -5.511 1.00 65.69 259 ASP A N 1
ATOM 2051 C CA . ASP A 1 259 ? -4.266 -18.553 -5.878 1.00 65.69 259 ASP A CA 1
ATOM 2052 C C . ASP A 1 259 ? -5.350 -19.539 -6.357 1.00 65.69 259 ASP A C 1
ATOM 2054 O O . ASP A 1 259 ? -6.287 -19.147 -7.050 1.00 65.69 259 ASP A O 1
ATOM 2058 N N . LEU A 1 260 ? -5.229 -20.830 -6.024 1.00 76.62 260 LEU A N 1
ATOM 2059 C CA . LEU A 1 260 ? -6.248 -21.819 -6.376 1.00 76.62 260 LEU A CA 1
ATOM 2060 C C . LEU A 1 260 ? -7.631 -21.433 -5.798 1.00 76.62 260 LEU A C 1
ATOM 2062 O O . LEU A 1 260 ? -7.707 -21.046 -4.630 1.00 76.62 260 LEU A O 1
ATOM 2066 N N . PRO A 1 261 ? -8.727 -21.602 -6.564 1.00 78.00 261 PRO A N 1
ATOM 2067 C CA . PRO A 1 261 ? -10.084 -21.297 -6.098 1.00 78.00 261 PRO A CA 1
ATOM 2068 C C . PRO A 1 261 ? -10.514 -22.118 -4.871 1.00 78.00 261 PRO A C 1
ATOM 2070 O O . PRO A 1 261 ? -10.079 -23.257 -4.703 1.00 78.00 261 PRO A O 1
ATOM 2073 N N . ASP A 1 262 ? -11.442 -21.590 -4.065 1.00 74.75 262 ASP A N 1
ATOM 2074 C CA . ASP A 1 262 ? -12.156 -22.341 -3.015 1.00 74.75 262 ASP A CA 1
ATOM 2075 C C . ASP A 1 262 ? -13.655 -22.466 -3.361 1.00 74.75 262 ASP A C 1
ATOM 2077 O O . ASP A 1 262 ? -14.476 -21.667 -2.911 1.00 74.75 262 ASP A O 1
ATOM 2081 N N . PRO A 1 263 ? -14.050 -23.464 -4.173 1.00 70.69 263 PRO A N 1
ATOM 2082 C CA . PRO A 1 263 ? -15.428 -23.593 -4.657 1.00 70.69 263 PRO A CA 1
ATOM 2083 C C . PRO A 1 263 ? -16.473 -23.929 -3.598 1.00 70.69 263 PRO A C 1
ATOM 2085 O O . PRO A 1 263 ? -17.665 -23.927 -3.906 1.00 70.69 263 PRO A O 1
ATOM 2088 N N . PHE A 1 264 ? -16.055 -24.334 -2.399 1.00 71.56 264 PHE A N 1
ATOM 2089 C CA . PHE A 1 264 ? -16.960 -24.904 -1.404 1.00 71.56 264 PHE A CA 1
ATOM 2090 C C . PHE A 1 264 ? -17.063 -24.080 -0.127 1.00 71.56 264 PHE A C 1
ATOM 2092 O O . PHE A 1 264 ? -17.705 -24.539 0.830 1.00 71.56 264 PHE A O 1
ATOM 2099 N N . GLY A 1 265 ? -16.426 -22.906 -0.110 1.00 53.03 265 GLY A N 1
ATOM 2100 C CA . GLY A 1 265 ? -16.397 -22.011 1.038 1.00 53.03 265 GLY A CA 1
ATOM 2101 C C . GLY A 1 265 ? -15.857 -22.683 2.299 1.00 53.03 265 GLY A C 1
ATOM 2102 O O . GLY A 1 265 ? -16.192 -22.259 3.409 1.00 53.03 265 GLY A O 1
ATOM 2103 N N . GLU A 1 266 ? -15.053 -23.747 2.160 1.00 42.41 266 GLU A N 1
ATOM 2104 C CA . GLU A 1 266 ? -14.282 -24.285 3.276 1.00 42.41 266 GLU A CA 1
ATOM 2105 C C . GLU A 1 266 ? -13.068 -23.394 3.451 1.00 42.41 266 GLU A C 1
ATOM 2107 O O . GLU A 1 266 ? -11.937 -23.788 3.165 1.00 42.41 266 GLU A O 1
ATOM 2112 N N . ARG A 1 267 ? -13.316 -22.186 3.969 1.00 47.34 267 ARG A N 1
ATOM 2113 C CA . ARG A 1 267 ? -12.240 -21.322 4.417 1.00 47.34 267 ARG A CA 1
ATOM 2114 C C . ARG A 1 267 ? -11.436 -22.101 5.448 1.00 47.34 267 ARG A C 1
ATOM 2116 O O . ARG A 1 267 ? -11.833 -22.232 6.608 1.00 47.34 267 ARG A O 1
ATOM 2123 N N . GLN A 1 268 ? -10.274 -22.607 5.028 1.00 38.69 268 GLN A N 1
ATOM 2124 C CA . GLN A 1 268 ? -9.147 -22.682 5.938 1.00 38.69 268 GLN A CA 1
ATOM 2125 C C . GLN A 1 268 ? -9.053 -21.276 6.501 1.00 38.69 268 GLN A C 1
ATOM 2127 O O . GLN A 1 268 ? -8.900 -20.328 5.734 1.00 38.69 268 GLN A O 1
ATOM 2132 N N . SER A 1 269 ? -9.244 -21.135 7.811 1.00 41.72 269 SER A N 1
ATOM 2133 C CA . SER A 1 269 ? -8.966 -19.885 8.498 1.00 41.72 269 SER A CA 1
ATOM 2134 C C . SER A 1 269 ? -7.498 -19.573 8.236 1.00 41.72 269 SER A C 1
ATOM 2136 O O . SER A 1 269 ? -6.612 -20.069 8.935 1.00 41.72 269 SER A O 1
ATOM 2138 N N . SER A 1 270 ? -7.227 -18.841 7.163 1.00 49.22 270 SER A N 1
ATOM 2139 C CA . SER A 1 270 ? -5.935 -18.227 6.989 1.00 49.22 270 SER A CA 1
ATOM 2140 C C . SER A 1 270 ? -5.873 -17.150 8.061 1.00 49.22 270 SER A C 1
ATOM 2142 O O . SER A 1 270 ? -6.866 -16.472 8.339 1.00 49.22 270 SER A O 1
ATOM 2144 N N . LEU A 1 271 ? -4.726 -17.033 8.716 1.00 57.22 271 LEU A N 1
ATOM 2145 C CA . LEU A 1 271 ? -4.504 -16.020 9.747 1.00 57.22 271 LEU A CA 1
ATOM 2146 C C . LEU A 1 271 ? -4.646 -14.583 9.200 1.00 57.22 271 LEU A C 1
ATOM 2148 O O . LEU A 1 271 ? -4.736 -13.647 9.989 1.00 57.22 271 LEU A O 1
ATOM 2152 N N . ASP A 1 272 ? -4.741 -14.448 7.874 1.00 68.25 272 ASP A N 1
ATOM 2153 C CA . ASP A 1 272 ? -4.719 -13.208 7.109 1.00 68.25 272 ASP A CA 1
ATOM 2154 C C . ASP A 1 272 ? -6.063 -12.947 6.382 1.00 68.25 272 ASP A C 1
ATOM 2156 O O . ASP A 1 272 ? -6.112 -12.117 5.482 1.00 68.25 272 ASP A O 1
ATOM 2160 N N . SER A 1 273 ? -7.163 -13.654 6.686 1.00 81.25 273 SER A N 1
ATOM 2161 C CA . SER A 1 273 ? -8.461 -13.458 6.001 1.00 81.25 273 SER A CA 1
ATOM 2162 C C . SER A 1 273 ? -9.641 -13.398 6.962 1.00 81.25 273 SER A C 1
ATOM 2164 O O . SER A 1 273 ? -9.727 -14.230 7.864 1.00 81.25 273 SER A O 1
ATOM 2166 N N . VAL A 1 274 ? -10.584 -12.490 6.711 1.00 91.69 274 VAL A N 1
ATOM 2167 C CA . VAL A 1 274 ? -11.763 -12.257 7.550 1.00 91.69 274 VAL A CA 1
ATOM 2168 C C . VAL A 1 274 ? -12.997 -11.936 6.701 1.00 91.69 274 VAL A C 1
ATOM 2170 O O . VAL A 1 274 ? -12.928 -11.112 5.793 1.00 91.69 274 VAL A O 1
ATOM 2173 N N . ARG A 1 275 ? -14.138 -12.568 7.003 1.00 94.69 275 ARG A N 1
ATOM 2174 C CA . ARG A 1 275 ? -15.455 -12.177 6.466 1.00 94.69 275 ARG A CA 1
ATOM 2175 C C . ARG A 1 275 ? -16.194 -11.333 7.478 1.00 94.69 275 ARG A C 1
ATOM 2177 O O . ARG A 1 275 ? -16.502 -11.811 8.577 1.00 94.69 275 ARG A O 1
ATOM 2184 N N . VAL A 1 276 ? -16.512 -10.112 7.076 1.00 98.25 276 VAL A N 1
ATOM 2185 C CA . VAL A 1 276 ? -17.310 -9.168 7.855 1.00 98.25 276 VAL A CA 1
ATOM 2186 C C . VAL A 1 276 ? -18.744 -9.198 7.337 1.00 98.25 276 VAL A C 1
ATOM 2188 O O . VAL A 1 276 ? -18.967 -9.161 6.130 1.00 98.25 276 VAL A O 1
ATOM 2191 N N . LEU A 1 277 ? -19.713 -9.286 8.246 1.00 98.56 277 LEU A N 1
ATOM 2192 C CA . LEU A 1 277 ? -21.143 -9.204 7.948 1.00 98.56 277 LEU A CA 1
ATOM 2193 C C . LEU A 1 277 ? -21.741 -7.963 8.621 1.00 98.56 277 LEU A C 1
ATOM 2195 O O . LEU A 1 277 ? -21.622 -7.815 9.835 1.00 98.56 277 LEU A O 1
ATOM 2199 N N . ALA A 1 278 ? -22.420 -7.114 7.854 1.00 98.69 278 ALA A N 1
ATOM 2200 C CA . ALA A 1 278 ? -23.296 -6.059 8.357 1.00 98.69 278 ALA A CA 1
ATOM 2201 C C . ALA A 1 278 ? -24.749 -6.524 8.225 1.00 98.69 278 ALA A C 1
ATOM 2203 O O . ALA A 1 278 ? -25.159 -6.952 7.141 1.00 98.69 278 ALA A O 1
ATOM 2204 N N . TYR A 1 279 ? -25.515 -6.493 9.320 1.00 98.50 279 TYR A N 1
ATOM 2205 C CA . TYR A 1 279 ? -26.899 -6.953 9.284 1.00 98.50 279 TYR A CA 1
ATOM 2206 C C . TYR A 1 279 ? -27.784 -6.288 10.347 1.00 98.50 279 TYR A C 1
ATOM 2208 O O . TYR A 1 279 ? -27.684 -6.594 11.540 1.00 98.50 279 TYR A O 1
ATOM 2216 N N . ASN A 1 280 ? -28.709 -5.434 9.903 1.00 98.56 280 ASN A N 1
ATOM 2217 C CA . ASN A 1 280 ? -29.829 -4.986 10.725 1.00 98.56 280 ASN A CA 1
ATOM 2218 C C . ASN A 1 280 ? -30.864 -6.119 10.812 1.00 98.56 280 ASN A C 1
ATOM 2220 O O . ASN A 1 280 ? -31.406 -6.557 9.796 1.00 98.56 280 ASN A O 1
ATOM 2224 N N . ILE A 1 281 ? -31.110 -6.629 12.023 1.00 98.00 281 ILE A N 1
ATOM 2225 C CA . ILE A 1 281 ? -31.965 -7.808 12.235 1.00 98.00 281 ILE A CA 1
ATOM 2226 C C . ILE A 1 281 ? -33.345 -7.479 12.793 1.00 98.00 281 ILE A C 1
ATOM 2228 O O . ILE A 1 281 ? -34.101 -8.411 13.078 1.00 98.00 281 ILE A O 1
ATOM 2232 N N . LYS A 1 282 ? -33.641 -6.196 13.037 1.00 96.50 282 LYS A N 1
ATOM 2233 C CA . LYS A 1 282 ? -34.913 -5.746 13.605 1.00 96.50 282 LYS A CA 1
ATOM 2234 C C . LYS A 1 282 ? -35.354 -6.591 14.808 1.00 96.50 282 LYS A C 1
ATOM 2236 O O . LYS A 1 282 ? -36.423 -7.198 14.776 1.00 96.50 282 LYS A O 1
ATOM 2241 N N . HIS A 1 283 ? -34.518 -6.695 15.846 1.00 96.50 283 HIS A N 1
ATOM 2242 C CA . HIS A 1 283 ? -34.731 -7.516 17.059 1.00 96.50 283 HIS A CA 1
ATOM 2243 C C . HIS A 1 283 ? -35.178 -8.966 16.769 1.00 96.50 283 HIS A C 1
ATOM 2245 O O . HIS A 1 283 ? -36.028 -9.540 17.449 1.00 96.50 283 HIS A O 1
ATOM 2251 N N . GLY A 1 284 ? -34.687 -9.543 15.665 1.00 96.00 284 GLY A N 1
ATOM 2252 C CA . GLY A 1 284 ? -35.046 -10.885 15.200 1.00 96.00 284 GLY A CA 1
ATOM 2253 C C . GLY A 1 284 ? -36.447 -11.008 14.594 1.00 96.00 284 GLY A C 1
ATOM 2254 O O . GLY A 1 284 ? -36.901 -12.130 14.343 1.00 96.00 284 GLY A O 1
ATOM 2255 N N . ARG A 1 285 ? -37.160 -9.898 14.376 1.00 97.31 285 ARG A N 1
ATOM 2256 C CA . ARG A 1 285 ? -38.506 -9.881 13.803 1.00 97.31 285 ARG A CA 1
ATOM 2257 C C . ARG A 1 285 ? -38.454 -9.830 12.280 1.00 97.31 285 ARG A C 1
ATOM 2259 O O . ARG A 1 285 ? -38.174 -8.791 11.696 1.00 97.31 285 ARG A O 1
ATOM 2266 N N . GLY A 1 286 ? -38.826 -10.934 11.642 1.00 95.56 286 GLY A N 1
ATOM 2267 C CA . GLY A 1 286 ? -38.861 -11.008 10.180 1.00 95.56 286 GLY A CA 1
ATOM 2268 C C . GLY A 1 286 ? -40.066 -10.308 9.550 1.00 95.56 286 GLY A C 1
ATOM 2269 O O . GLY A 1 286 ? -40.995 -9.871 10.239 1.00 95.56 286 GLY A O 1
ATOM 2270 N N . ASN A 1 287 ? -40.093 -10.284 8.215 1.00 95.44 287 ASN A N 1
ATOM 2271 C CA . ASN A 1 287 ? -41.201 -9.734 7.419 1.00 95.44 287 ASN A CA 1
ATOM 2272 C C . ASN A 1 287 ? -42.516 -10.516 7.590 1.00 95.44 287 ASN A C 1
ATOM 2274 O O . ASN A 1 287 ? -43.598 -10.001 7.319 1.00 95.44 287 ASN A O 1
ATOM 2278 N N . ASP A 1 288 ? -42.451 -11.735 8.132 1.00 94.88 288 ASP A N 1
ATOM 2279 C CA . ASP A 1 288 ? -43.620 -12.503 8.576 1.00 94.88 288 ASP A CA 1
ATOM 2280 C C . ASP A 1 288 ? -44.191 -12.040 9.932 1.00 94.88 288 ASP A C 1
ATOM 2282 O O . ASP A 1 288 ? -45.157 -12.613 10.442 1.00 94.88 288 ASP A O 1
ATOM 2286 N N . GLY A 1 289 ? -43.587 -11.013 10.532 1.00 95.00 289 GLY A N 1
ATOM 2287 C CA . GLY A 1 289 ? -43.996 -10.396 11.784 1.00 95.00 289 GLY A CA 1
ATOM 2288 C C . GLY A 1 289 ? -43.582 -11.160 13.041 1.00 95.00 289 GLY A C 1
ATOM 2289 O O . GLY A 1 289 ? -43.924 -10.691 14.130 1.00 95.00 289 GLY A O 1
ATOM 2290 N N . LYS A 1 290 ? -42.859 -12.282 12.922 1.00 95.62 290 LYS A N 1
ATOM 2291 C CA . LYS A 1 290 ? -42.457 -13.141 14.048 1.00 95.62 290 LYS A CA 1
ATOM 2292 C C . LYS A 1 290 ? -41.022 -12.866 14.485 1.00 95.62 290 LYS A C 1
ATOM 2294 O O . LYS A 1 290 ? -40.138 -12.767 13.638 1.00 95.62 290 LYS A O 1
ATOM 2299 N N . VAL A 1 291 ? -40.805 -12.814 15.800 1.00 96.50 291 VAL A N 1
ATOM 2300 C CA . VAL A 1 291 ? -39.470 -12.801 16.417 1.00 96.50 291 VAL A CA 1
ATOM 2301 C C . VAL A 1 291 ? -38.925 -14.230 16.438 1.00 96.50 291 VAL A C 1
ATOM 2303 O O . VAL A 1 291 ? -39.487 -15.091 17.117 1.00 96.50 291 VAL A O 1
ATOM 2306 N N . ASP A 1 292 ? -37.865 -14.491 15.674 1.00 95.50 292 ASP A N 1
ATOM 2307 C CA . ASP A 1 292 ? -37.237 -15.810 15.538 1.00 95.50 292 ASP A CA 1
ATOM 2308 C C . ASP A 1 292 ? -35.710 -15.682 15.385 1.00 95.50 292 ASP A C 1
ATOM 2310 O O . ASP A 1 292 ? -35.168 -15.564 14.284 1.00 95.50 292 ASP A O 1
ATOM 2314 N N . LEU A 1 293 ? -35.002 -15.735 16.517 1.00 95.25 293 LEU A N 1
ATOM 2315 C CA . LEU A 1 293 ? -33.537 -15.673 16.546 1.00 95.25 293 LEU A CA 1
ATOM 2316 C C . LEU A 1 293 ? -32.867 -16.914 15.944 1.00 95.25 293 LEU A C 1
ATOM 2318 O O . LEU A 1 293 ? -31.720 -16.821 15.510 1.00 95.25 293 LEU A O 1
ATOM 2322 N N . GLU A 1 294 ? -33.541 -18.068 15.902 1.00 90.75 294 GLU A N 1
ATOM 2323 C CA . GLU A 1 294 ? -32.979 -19.272 15.281 1.00 90.75 294 GLU A CA 1
ATOM 2324 C C . GLU A 1 294 ? -32.935 -19.102 13.764 1.00 90.75 294 GLU A C 1
ATOM 2326 O O . GLU A 1 294 ? -31.928 -19.439 13.143 1.00 90.75 294 GLU A O 1
ATOM 2331 N N . ARG A 1 295 ? -33.979 -18.509 13.172 1.00 93.88 295 ARG A N 1
ATOM 2332 C CA . ARG A 1 295 ? -33.983 -18.118 11.758 1.00 93.88 295 ARG A CA 1
ATOM 2333 C C . ARG A 1 295 ? -32.854 -17.137 11.451 1.00 93.88 295 ARG A C 1
ATOM 2335 O O . ARG A 1 295 ? -32.091 -17.374 10.517 1.00 93.88 295 ARG A O 1
ATOM 2342 N N . THR A 1 296 ? -32.685 -16.088 12.254 1.00 93.94 296 THR A N 1
ATOM 2343 C CA . THR A 1 296 ? -31.567 -15.141 12.084 1.00 93.94 296 THR A CA 1
ATOM 2344 C C . THR A 1 296 ? -30.213 -15.847 12.206 1.00 93.94 296 THR A C 1
ATOM 2346 O O . THR A 1 296 ? -29.333 -15.661 11.365 1.00 93.94 296 THR A O 1
ATOM 2349 N N . ALA A 1 297 ? -30.050 -16.734 13.191 1.00 88.44 297 ALA A N 1
ATOM 2350 C CA . ALA A 1 297 ? -28.832 -17.521 13.352 1.00 88.44 297 ALA A CA 1
ATOM 2351 C C . ALA A 1 297 ? -28.583 -18.488 12.182 1.00 88.44 297 ALA A C 1
ATOM 2353 O O . ALA A 1 297 ? -27.432 -18.700 11.811 1.00 88.44 297 ALA A O 1
ATOM 2354 N N . GLN A 1 298 ? -29.623 -19.065 11.569 1.00 77.00 298 GLN A N 1
ATOM 2355 C CA . GLN A 1 298 ? -29.492 -19.892 10.363 1.00 77.00 298 GLN A CA 1
ATOM 2356 C C . GLN A 1 298 ? -28.938 -19.091 9.184 1.00 77.00 298 GLN A C 1
ATOM 2358 O O . GLN A 1 298 ? -28.050 -19.597 8.498 1.00 77.00 298 GLN A O 1
ATOM 2363 N N . VAL A 1 299 ? -29.399 -17.851 8.989 1.00 85.00 299 VAL A N 1
ATOM 2364 C CA . VAL A 1 299 ? -28.847 -16.941 7.973 1.00 85.00 299 VAL A CA 1
ATOM 2365 C C . VAL A 1 299 ? -27.369 -16.683 8.254 1.00 85.00 299 VAL A C 1
ATOM 2367 O O . VAL A 1 299 ? -26.532 -16.942 7.393 1.00 85.00 299 VAL A O 1
ATOM 2370 N N . ILE A 1 300 ? -27.019 -16.282 9.480 1.00 92.50 300 ILE A N 1
ATOM 2371 C CA . ILE A 1 300 ? -25.622 -16.011 9.854 1.00 92.50 300 ILE A CA 1
ATOM 2372 C C . ILE A 1 300 ? -24.747 -17.264 9.662 1.00 92.50 300 ILE A C 1
ATOM 2374 O O . ILE A 1 300 ? -23.687 -17.182 9.050 1.00 92.50 300 ILE A O 1
ATOM 2378 N N . ARG A 1 301 ? -25.196 -18.452 10.094 1.00 86.00 301 ARG A N 1
ATOM 2379 C CA . ARG A 1 301 ? -24.460 -19.718 9.892 1.00 86.00 301 ARG A CA 1
ATOM 2380 C C . ARG A 1 301 ? -24.268 -20.057 8.414 1.00 86.00 301 ARG A C 1
ATOM 2382 O O . ARG A 1 301 ? -23.187 -20.503 8.045 1.00 86.00 301 ARG A O 1
ATOM 2389 N N . ARG A 1 302 ? -25.292 -19.845 7.579 1.00 80.69 302 ARG A N 1
ATOM 2390 C CA . ARG A 1 302 ? -25.232 -20.075 6.125 1.00 80.69 302 ARG A CA 1
ATOM 2391 C C . ARG A 1 302 ? -24.180 -19.186 5.461 1.00 80.69 302 ARG A C 1
ATOM 2393 O O . ARG A 1 302 ? -23.479 -19.654 4.573 1.00 80.69 302 ARG A O 1
ATOM 2400 N N . LEU A 1 303 ? -24.062 -17.936 5.911 1.00 78.19 303 LEU A N 1
ATOM 2401 C CA . LEU A 1 303 ? -23.090 -16.964 5.398 1.00 78.19 303 LEU A CA 1
ATOM 2402 C C . LEU A 1 303 ? -21.673 -17.162 5.956 1.00 78.19 303 LEU A C 1
ATOM 2404 O O . LEU A 1 303 ? -20.708 -16.684 5.357 1.00 78.19 303 LEU A O 1
ATOM 2408 N N . ASN A 1 304 ? -21.548 -17.886 7.076 1.00 81.75 304 ASN A N 1
ATOM 2409 C CA . ASN A 1 304 ? -20.292 -18.242 7.741 1.00 81.75 304 ASN A CA 1
ATOM 2410 C C . ASN A 1 304 ? -19.333 -17.042 7.952 1.00 81.75 304 ASN A C 1
ATOM 2412 O O . ASN A 1 304 ? -18.166 -17.117 7.556 1.00 81.75 304 ASN A O 1
ATOM 2416 N N . PRO A 1 305 ? -19.783 -15.912 8.533 1.00 93.50 305 PRO A N 1
ATOM 2417 C CA . PRO A 1 305 ? -18.901 -14.787 8.811 1.00 93.50 305 PRO A CA 1
ATOM 2418 C C . PRO A 1 305 ? -17.918 -15.111 9.942 1.00 93.50 305 PRO A C 1
ATOM 2420 O O . PRO A 1 305 ? -18.114 -16.038 10.737 1.00 93.50 305 PRO A O 1
ATOM 2423 N N . ASP A 1 306 ? -16.854 -14.319 10.021 1.00 95.44 306 ASP A N 1
ATOM 2424 C CA . ASP A 1 306 ? -15.933 -14.345 11.156 1.00 95.44 306 ASP A CA 1
ATOM 2425 C C . ASP A 1 306 ? -16.281 -13.262 12.171 1.00 95.44 306 ASP A C 1
ATOM 2427 O O . ASP A 1 306 ? -16.165 -13.499 13.372 1.00 95.44 306 ASP A O 1
ATOM 2431 N N . VAL A 1 307 ? -16.741 -12.101 11.700 1.00 97.81 307 VAL A N 1
ATOM 2432 C CA . VAL A 1 307 ? -17.163 -10.978 12.540 1.00 97.81 307 VAL A CA 1
ATOM 2433 C C . VAL A 1 307 ? -18.463 -10.396 11.992 1.00 97.81 307 VAL A C 1
ATOM 2435 O O . VAL A 1 307 ? -18.637 -10.279 10.780 1.00 97.81 307 VAL A O 1
ATOM 2438 N N . VAL A 1 308 ? -19.392 -10.048 12.879 1.00 98.56 308 VAL A N 1
ATOM 2439 C CA . VAL A 1 308 ? -20.725 -9.556 12.520 1.00 98.56 308 VAL A CA 1
ATOM 2440 C C . VAL A 1 308 ? -21.033 -8.273 13.284 1.00 98.56 308 VAL A C 1
ATOM 2442 O O . VAL A 1 308 ? -21.001 -8.274 14.514 1.00 98.56 308 VAL A O 1
ATOM 2445 N N . ALA A 1 309 ? -21.372 -7.210 12.556 1.00 98.69 309 ALA A N 1
ATOM 2446 C CA . ALA A 1 309 ? -21.956 -5.976 13.067 1.00 98.69 309 ALA A CA 1
ATOM 2447 C C . ALA A 1 309 ? -23.488 -6.075 12.975 1.00 98.69 309 ALA A C 1
ATOM 2449 O O . ALA A 1 309 ? -24.046 -6.095 11.877 1.00 98.69 309 ALA A O 1
ATOM 2450 N N . LEU A 1 310 ? -24.156 -6.164 14.127 1.00 98.44 310 LEU A N 1
ATOM 2451 C CA . LEU A 1 310 ? -25.600 -6.358 14.252 1.00 98.44 310 LEU A CA 1
ATOM 2452 C C . LEU A 1 310 ? -26.292 -5.088 14.743 1.00 98.44 310 LEU A C 1
ATOM 2454 O O . LEU A 1 310 ? -25.959 -4.569 15.811 1.00 98.44 310 LEU A O 1
ATOM 2458 N N . GLN A 1 311 ? -27.310 -4.637 14.017 1.00 98.31 311 GLN A N 1
ATOM 2459 C CA . GLN A 1 311 ? -28.129 -3.486 14.395 1.00 98.31 311 GLN A CA 1
ATOM 2460 C C . GLN A 1 311 ? -29.529 -3.919 14.858 1.00 98.31 311 GLN A C 1
ATOM 2462 O O . GLN A 1 311 ? -30.018 -4.981 14.476 1.00 98.31 311 GLN A O 1
ATOM 2467 N N . GLU A 1 312 ? -30.153 -3.077 15.691 1.00 97.31 312 GLU A N 1
ATOM 2468 C CA . GLU A 1 312 ? -31.472 -3.301 16.308 1.00 97.31 312 GLU A CA 1
ATOM 2469 C C . GLU A 1 312 ? -31.534 -4.536 17.209 1.00 97.31 312 GLU A C 1
ATOM 2471 O O . GLU A 1 312 ? -32.335 -5.443 17.008 1.00 97.31 312 GLU A O 1
ATOM 2476 N N . ILE A 1 313 ? -30.674 -4.561 18.222 1.00 98.06 313 ILE A N 1
ATOM 2477 C CA . ILE A 1 313 ? -30.529 -5.673 19.160 1.00 98.06 313 ILE A CA 1
ATOM 2478 C C . ILE A 1 313 ? -31.196 -5.333 20.489 1.00 98.06 313 ILE A C 1
ATOM 2480 O O . ILE A 1 313 ? -30.943 -4.272 21.068 1.00 98.06 313 ILE A O 1
ATOM 2484 N N . ASP A 1 314 ? -31.985 -6.264 21.015 1.00 98.12 314 ASP A N 1
ATOM 2485 C CA . ASP A 1 314 ? -32.518 -6.197 22.369 1.00 98.12 314 ASP A CA 1
ATOM 2486 C C . ASP A 1 314 ? -31.606 -6.916 23.380 1.00 98.12 314 ASP A C 1
ATOM 2488 O O . ASP A 1 314 ? -31.009 -7.966 23.129 1.00 98.12 314 ASP A O 1
ATOM 2492 N N . ASN A 1 315 ? -31.550 -6.373 24.595 1.00 97.44 315 ASN A N 1
ATOM 2493 C CA . ASN A 1 315 ? -31.009 -7.055 25.764 1.00 97.44 315 ASN A CA 1
ATOM 2494 C C . ASN A 1 315 ? -32.078 -7.090 26.857 1.00 97.44 315 ASN A C 1
ATOM 2496 O O . ASN A 1 315 ? -32.316 -6.100 27.554 1.00 97.44 315 ASN A O 1
ATOM 2500 N N . LYS A 1 316 ? -32.718 -8.254 26.993 1.00 96.88 316 LYS A N 1
ATOM 2501 C CA . LYS A 1 316 ? -33.762 -8.558 27.980 1.00 96.88 316 LYS A CA 1
ATOM 2502 C C . LYS A 1 316 ? -35.014 -7.680 27.880 1.00 96.88 316 LYS A C 1
ATOM 2504 O O . LYS A 1 316 ? -35.661 -7.438 28.893 1.00 96.88 316 LYS A O 1
ATOM 2509 N N . ALA A 1 317 ? -35.365 -7.213 26.683 1.00 96.19 317 ALA A N 1
ATOM 2510 C CA . ALA A 1 317 ? -36.652 -6.562 26.452 1.00 96.19 317 ALA A CA 1
ATOM 2511 C C . ALA A 1 317 ? -37.789 -7.600 26.424 1.00 96.19 317 ALA A C 1
ATOM 2513 O O . ALA A 1 317 ? -37.593 -8.757 26.035 1.00 96.19 317 ALA A O 1
ATOM 2514 N N . THR A 1 318 ? -38.996 -7.198 26.817 1.00 95.38 318 THR A N 1
ATOM 2515 C CA . THR A 1 318 ? -40.141 -8.119 26.884 1.00 95.38 318 THR A CA 1
ATOM 2516 C C . THR A 1 318 ? -40.558 -8.601 25.486 1.00 95.38 318 THR A C 1
ATOM 2518 O O . THR A 1 318 ? -40.856 -9.787 25.319 1.00 95.38 318 THR A O 1
ATOM 2521 N N . ARG A 1 319 ? -40.499 -7.734 24.461 1.00 94.00 319 ARG A N 1
ATOM 2522 C CA . ARG A 1 319 ? -40.836 -8.063 23.058 1.00 94.00 319 ARG A CA 1
ATOM 2523 C C . ARG A 1 319 ? -39.975 -9.165 22.430 1.00 94.00 319 ARG A C 1
ATOM 2525 O O . ARG A 1 319 ? -40.457 -9.865 21.544 1.00 94.00 319 ARG A O 1
ATOM 2532 N N . SER A 1 320 ? -38.743 -9.341 22.905 1.00 91.25 320 SER A N 1
ATOM 2533 C CA . SER A 1 320 ? -37.788 -10.374 22.473 1.00 91.25 320 SER A CA 1
ATOM 2534 C C . SER A 1 320 ? -37.722 -11.554 23.454 1.00 91.25 320 SER A C 1
ATOM 2536 O O . SER A 1 320 ? -36.803 -12.372 23.425 1.00 91.25 320 SER A O 1
ATOM 2538 N N . GLY A 1 321 ? -38.714 -11.678 24.346 1.00 92.56 321 GLY A N 1
ATOM 2539 C CA . GLY A 1 321 ? -38.824 -12.799 25.278 1.00 92.56 321 GLY A CA 1
ATOM 2540 C C . GLY A 1 321 ? -37.863 -12.726 26.466 1.00 92.56 321 GLY A C 1
ATOM 2541 O O . GLY A 1 321 ? -37.562 -13.759 27.061 1.00 92.56 321 GLY A O 1
ATOM 2542 N N . ASN A 1 322 ? -37.401 -11.527 26.840 1.00 95.69 322 ASN A N 1
ATOM 2543 C CA . ASN A 1 322 ? -36.436 -11.285 27.921 1.00 95.69 322 ASN A CA 1
ATOM 2544 C C . ASN A 1 322 ? -35.068 -11.964 27.699 1.00 95.69 322 ASN A C 1
ATOM 2546 O O . ASN A 1 322 ? -34.382 -12.331 28.658 1.00 95.69 322 ASN A O 1
ATOM 2550 N N . VAL A 1 323 ? -34.658 -12.122 26.438 1.00 96.25 323 VAL A N 1
ATOM 2551 C CA . VAL A 1 323 ? -33.386 -12.745 26.048 1.00 96.25 323 VAL A CA 1
ATOM 2552 C C . VAL A 1 323 ? -32.302 -11.682 25.839 1.00 96.25 323 VAL A C 1
ATOM 2554 O O . VAL A 1 323 ? -32.577 -10.569 25.405 1.00 96.25 323 VAL A O 1
ATOM 2557 N N . ASP A 1 324 ? -31.053 -12.017 26.162 1.00 97.75 324 ASP A N 1
ATOM 2558 C CA . ASP A 1 324 ? -29.883 -11.268 25.689 1.00 97.75 324 ASP A CA 1
ATOM 2559 C C . ASP A 1 324 ? -29.574 -11.729 24.257 1.00 97.75 324 ASP A C 1
ATOM 2561 O O . ASP A 1 324 ? -28.981 -12.796 24.064 1.00 97.75 324 ASP A O 1
ATOM 2565 N N . GLU A 1 325 ? -30.068 -10.999 23.253 1.00 98.25 325 GLU A N 1
ATOM 2566 C CA . GLU A 1 325 ? -30.019 -11.453 21.859 1.00 98.25 325 GLU A CA 1
ATOM 2567 C C . GLU A 1 325 ? -28.584 -11.556 21.337 1.00 98.25 325 GLU A C 1
ATOM 2569 O O . GLU A 1 325 ? -28.264 -12.520 20.644 1.00 98.25 325 GLU A O 1
ATOM 2574 N N . ALA A 1 326 ? -27.698 -10.628 21.721 1.00 97.69 326 ALA A N 1
ATOM 2575 C CA . ALA A 1 326 ? -26.287 -10.652 21.336 1.00 97.69 326 ALA A CA 1
ATOM 2576 C C . ALA A 1 326 ? -25.613 -11.949 21.802 1.00 97.69 326 ALA A C 1
ATOM 2578 O O . ALA A 1 326 ? -25.008 -12.674 21.005 1.00 97.69 326 ALA A O 1
ATOM 2579 N N . LYS A 1 327 ? -25.782 -12.288 23.086 1.00 97.75 327 LYS A N 1
ATOM 2580 C CA . LYS A 1 327 ? -25.266 -13.539 23.645 1.00 97.75 327 LYS A CA 1
ATOM 2581 C C . LYS A 1 327 ? -25.920 -14.759 22.997 1.00 97.75 327 LYS A C 1
ATOM 2583 O O . LYS A 1 327 ? -25.234 -15.729 22.676 1.00 97.75 327 LYS A O 1
ATOM 2588 N N . ARG A 1 328 ? -27.240 -14.730 22.788 1.00 97.56 328 ARG A N 1
ATOM 2589 C CA . ARG A 1 328 ? -27.974 -15.866 22.221 1.00 97.56 328 ARG A CA 1
ATOM 2590 C C . ARG A 1 328 ? -27.568 -16.150 20.775 1.00 97.56 328 ARG A C 1
ATOM 2592 O O . ARG A 1 328 ? -27.389 -17.310 20.417 1.00 97.56 328 ARG A O 1
ATOM 2599 N N . LEU A 1 329 ? -27.397 -15.119 19.952 1.00 98.00 329 LEU A N 1
ATOM 2600 C CA . LEU A 1 329 ? -26.956 -15.260 18.564 1.00 98.00 329 LEU A CA 1
ATOM 2601 C C . LEU A 1 329 ? -25.511 -15.762 18.480 1.00 98.00 329 LEU A C 1
ATOM 2603 O O . LEU A 1 329 ? -25.232 -16.649 17.675 1.00 98.00 329 LEU A O 1
ATOM 2607 N N . ALA A 1 330 ? -24.614 -15.278 19.342 1.00 94.81 330 ALA A N 1
ATOM 2608 C CA . ALA A 1 330 ? -23.259 -15.814 19.490 1.00 94.81 330 ALA A CA 1
ATOM 2609 C C . ALA A 1 330 ? -23.268 -17.333 19.780 1.00 94.81 330 ALA A C 1
ATOM 2611 O O . ALA A 1 330 ? -22.618 -18.111 19.079 1.00 94.81 330 ALA A O 1
ATOM 2612 N N . GLU A 1 331 ? -24.089 -17.786 20.738 1.00 92.62 331 GLU A N 1
ATOM 2613 C CA . GLU A 1 331 ? -24.256 -19.213 21.061 1.00 92.62 331 GLU A CA 1
ATOM 2614 C C . GLU A 1 331 ? -24.810 -20.033 19.885 1.00 92.62 331 GLU A C 1
ATOM 2616 O O . GLU A 1 331 ? -24.284 -21.101 19.572 1.00 92.62 331 GLU A O 1
ATOM 2621 N N . LEU A 1 332 ? -25.864 -19.544 19.224 1.00 85.75 332 LEU A N 1
ATOM 2622 C CA . LEU A 1 332 ? -26.523 -20.255 18.125 1.00 85.75 332 LEU A CA 1
ATOM 2623 C C . LEU A 1 332 ? -25.652 -20.346 16.870 1.00 85.75 332 LEU A C 1
ATOM 2625 O O . LEU A 1 332 ? -25.759 -21.314 16.116 1.00 85.75 332 LEU A O 1
ATOM 2629 N N . THR A 1 333 ? -24.803 -19.351 16.629 1.00 86.06 333 THR A N 1
ATOM 2630 C CA . THR A 1 333 ? -23.937 -19.289 15.443 1.00 86.06 333 THR A CA 1
ATOM 2631 C C . THR A 1 333 ? -22.568 -19.930 15.668 1.00 86.06 333 THR A C 1
ATOM 2633 O O . THR A 1 333 ? -21.895 -20.268 14.698 1.00 86.06 333 THR A O 1
ATOM 2636 N N . GLY A 1 334 ? -22.160 -20.138 16.927 1.00 84.62 334 GLY A N 1
ATOM 2637 C CA . GLY A 1 334 ? -20.826 -20.627 17.289 1.00 84.62 334 GLY A CA 1
ATOM 2638 C C . GLY A 1 334 ? -19.744 -19.538 17.310 1.00 84.62 334 GLY A C 1
ATOM 2639 O O . GLY A 1 334 ? -18.567 -19.856 17.498 1.00 84.62 334 GLY A O 1
ATOM 2640 N N . LEU A 1 335 ? -20.121 -18.265 17.144 1.00 89.25 335 LEU A N 1
ATOM 2641 C CA . LEU A 1 335 ? -19.233 -17.110 17.276 1.00 89.25 335 LEU A CA 1
ATOM 2642 C C . LEU A 1 335 ? -19.031 -16.814 18.767 1.00 89.25 335 LEU A C 1
ATOM 2644 O O . LEU A 1 335 ? -19.942 -16.377 19.459 1.00 89.25 335 LEU A O 1
ATOM 2648 N N . LYS A 1 336 ? -17.845 -17.130 19.291 1.00 89.12 336 LYS A N 1
ATOM 2649 C CA . LYS A 1 336 ? -17.593 -17.263 20.738 1.00 89.12 336 LYS A CA 1
ATOM 2650 C C . LYS A 1 336 ? -17.612 -15.948 21.519 1.00 89.12 336 LYS A C 1
ATOM 2652 O O . LYS A 1 336 ? -17.758 -15.979 22.741 1.00 89.12 336 LYS A O 1
ATOM 2657 N N . HIS A 1 337 ? -17.429 -14.817 20.848 1.00 96.44 337 HIS A N 1
ATOM 2658 C CA . HIS A 1 337 ? -17.258 -13.512 21.477 1.00 96.44 337 HIS A CA 1
ATOM 2659 C C . HIS A 1 337 ? -18.406 -12.583 21.091 1.00 96.44 337 HIS A C 1
ATOM 2661 O O . HIS A 1 337 ? -18.886 -12.627 19.962 1.00 96.44 337 HIS A O 1
ATOM 2667 N N . HIS A 1 338 ? -18.849 -11.746 22.028 1.00 97.88 338 HIS A N 1
ATOM 2668 C CA . HIS A 1 338 ? -19.889 -10.752 21.783 1.00 97.88 338 HIS A CA 1
ATOM 2669 C C . HIS A 1 338 ? -19.664 -9.496 22.624 1.00 97.88 338 HIS A C 1
ATOM 2671 O O . HIS A 1 338 ? -19.119 -9.567 23.726 1.00 97.88 338 HIS A O 1
ATOM 2677 N N . ALA A 1 339 ? -20.120 -8.362 22.106 1.00 97.75 339 ALA A N 1
ATOM 2678 C CA . ALA A 1 339 ? -20.201 -7.081 22.792 1.00 97.75 339 ALA A CA 1
ATOM 2679 C C . ALA A 1 339 ? -21.550 -6.421 22.471 1.00 97.75 339 ALA A C 1
ATOM 2681 O O . ALA A 1 339 ? -22.087 -6.614 21.381 1.00 97.75 339 ALA A O 1
ATOM 2682 N N . PHE A 1 340 ? -22.092 -5.648 23.412 1.00 97.94 340 PHE A N 1
ATOM 2683 C CA . PHE A 1 340 ? -23.364 -4.937 23.268 1.00 97.94 340 PHE A CA 1
ATOM 2684 C C . PHE A 1 340 ? -23.159 -3.446 23.541 1.00 97.94 340 PHE A C 1
ATOM 2686 O O . PHE A 1 340 ? -22.597 -3.093 24.577 1.00 97.94 340 PHE A O 1
ATOM 2693 N N . GLY A 1 341 ? -23.633 -2.596 22.630 1.00 96.31 341 GLY A N 1
ATOM 2694 C CA . GLY A 1 341 ? -23.602 -1.138 22.736 1.00 96.31 341 GLY A CA 1
ATOM 2695 C C . GLY A 1 341 ? -25.014 -0.608 22.938 1.00 96.31 341 GLY A C 1
ATOM 2696 O O . GLY A 1 341 ? -25.920 -0.941 22.169 1.00 96.31 341 GLY A O 1
ATOM 2697 N N . ARG A 1 342 ? -25.232 0.181 23.994 1.00 94.81 342 ARG A N 1
ATOM 2698 C CA . ARG A 1 342 ? -26.587 0.557 24.430 1.00 94.81 342 ARG A CA 1
ATOM 2699 C C . ARG A 1 342 ? -27.031 1.879 23.803 1.00 94.81 342 ARG A C 1
ATOM 2701 O O . ARG A 1 342 ? -26.433 2.920 24.061 1.00 94.81 342 ARG A O 1
ATOM 2708 N N . PHE A 1 343 ? -28.175 1.875 23.115 1.00 93.44 343 PHE A N 1
ATOM 2709 C CA . PHE A 1 343 ? -28.863 3.113 22.733 1.00 93.44 343 PHE A CA 1
ATOM 2710 C C . PHE A 1 343 ? -29.633 3.691 23.923 1.00 93.44 343 PHE A C 1
ATOM 2712 O O . PHE A 1 343 ? -29.378 4.826 24.337 1.00 93.44 343 PHE A O 1
ATOM 2719 N N . MET A 1 344 ? -30.542 2.898 24.501 1.00 93.69 344 MET A N 1
ATOM 2720 C CA . MET A 1 344 ? -31.444 3.319 25.576 1.00 93.69 344 MET A CA 1
ATOM 2721 C C . MET A 1 344 ? -31.997 2.135 26.383 1.00 93.69 344 MET A C 1
ATOM 2723 O O . MET A 1 344 ? -31.845 0.973 25.997 1.00 93.69 344 MET A O 1
ATOM 2727 N N . ASP A 1 345 ? -32.655 2.438 27.502 1.00 95.62 345 ASP A N 1
ATOM 2728 C CA . ASP A 1 345 ? -33.495 1.469 28.210 1.00 95.62 345 ASP A CA 1
ATOM 2729 C C . ASP A 1 345 ? -34.844 1.355 27.482 1.00 95.62 345 ASP A C 1
ATOM 2731 O O . ASP A 1 345 ? -35.398 2.361 27.032 1.00 95.62 345 ASP A O 1
ATOM 2735 N N . PHE A 1 346 ? -35.359 0.136 27.322 1.00 95.50 346 PHE A N 1
ATOM 2736 C CA . PHE A 1 346 ? -36.537 -0.132 26.495 1.00 95.50 346 PHE A CA 1
ATOM 2737 C C . PHE A 1 346 ? -37.274 -1.400 26.949 1.00 95.50 346 PHE A C 1
ATOM 2739 O O . PHE A 1 346 ? -36.658 -2.448 27.121 1.00 95.50 346 PHE A O 1
ATOM 2746 N N . ASP A 1 347 ? -38.598 -1.307 27.126 1.00 94.19 347 ASP A N 1
ATOM 2747 C CA . ASP A 1 347 ? -39.509 -2.446 27.361 1.00 94.19 347 ASP A CA 1
ATOM 2748 C C . ASP A 1 347 ? -39.064 -3.432 28.468 1.00 94.19 347 ASP A C 1
ATOM 2750 O O . ASP A 1 347 ? -39.084 -4.655 28.310 1.00 94.19 347 ASP A O 1
ATOM 2754 N N . GLY A 1 348 ? -38.611 -2.883 29.602 1.00 93.38 348 GLY A N 1
ATOM 2755 C CA . GLY A 1 348 ? -38.105 -3.651 30.751 1.00 93.38 348 GLY A CA 1
ATOM 2756 C C . GLY A 1 348 ? -36.652 -4.132 30.623 1.00 93.38 348 GLY A C 1
ATOM 2757 O O . GLY A 1 348 ? -36.087 -4.616 31.603 1.00 93.38 348 GLY A O 1
ATOM 2758 N N . GLY A 1 349 ? -36.035 -3.943 29.456 1.00 96.44 349 GLY A N 1
ATOM 2759 C CA . GLY A 1 349 ? -34.639 -4.246 29.160 1.00 96.44 349 GLY A CA 1
ATOM 2760 C C . GLY A 1 349 ? -33.912 -3.059 28.532 1.00 96.44 349 GLY A C 1
ATOM 2761 O O . GLY A 1 349 ? -34.085 -1.908 28.940 1.00 96.44 349 GLY A O 1
ATOM 2762 N N . LYS A 1 350 ? -33.060 -3.342 27.546 1.00 97.38 350 LYS A N 1
ATOM 2763 C CA . LYS A 1 350 ? -32.267 -2.355 26.802 1.00 97.38 350 LYS A CA 1
ATOM 2764 C C . LYS A 1 350 ? -32.376 -2.612 25.306 1.00 97.38 350 LYS A C 1
ATOM 2766 O O . LYS A 1 350 ? -32.549 -3.754 24.891 1.00 97.38 350 LYS A O 1
ATOM 2771 N N . TYR A 1 351 ? -32.196 -1.559 24.524 1.00 96.88 351 TYR A N 1
ATOM 2772 C CA . TYR A 1 351 ? -32.162 -1.601 23.066 1.00 96.88 351 TYR A CA 1
ATOM 2773 C C . TYR A 1 351 ? -30.868 -0.964 22.552 1.00 96.88 351 TYR A C 1
ATOM 2775 O O . TYR A 1 351 ? -30.353 -0.019 23.163 1.00 96.88 351 TYR A O 1
ATOM 2783 N N . GLY A 1 352 ? -30.305 -1.510 21.477 1.00 97.00 352 GLY A N 1
ATOM 2784 C CA . GLY A 1 352 ? -28.972 -1.145 21.021 1.00 97.00 352 GLY A CA 1
ATOM 2785 C C . GLY A 1 352 ? -28.506 -1.860 19.757 1.00 97.00 352 GLY A C 1
ATOM 2786 O O . GLY A 1 352 ? -29.275 -2.147 18.840 1.00 97.00 352 GLY A O 1
ATOM 2787 N N . MET A 1 353 ? -27.209 -2.142 19.733 1.00 97.50 353 MET A N 1
ATOM 2788 C CA . MET A 1 353 ? -26.514 -2.889 18.687 1.00 97.50 353 MET A CA 1
ATOM 2789 C C . MET A 1 353 ? -25.513 -3.863 19.311 1.00 97.50 353 MET A C 1
ATOM 2791 O O . MET A 1 353 ? -25.212 -3.783 20.506 1.00 97.50 353 MET A O 1
ATOM 2795 N N . ALA A 1 354 ? -24.978 -4.776 18.509 1.00 98.25 354 ALA A N 1
ATOM 2796 C CA . ALA A 1 354 ? -23.991 -5.738 18.970 1.00 98.25 354 ALA A CA 1
ATOM 2797 C C . ALA A 1 354 ? -22.911 -6.014 17.927 1.00 98.25 354 ALA A C 1
ATOM 2799 O O . ALA A 1 354 ? -23.119 -5.868 16.727 1.00 98.25 354 ALA A O 1
ATOM 2800 N N . VAL A 1 355 ? -21.766 -6.484 18.410 1.00 98.62 355 VAL A N 1
ATOM 2801 C CA . VAL A 1 355 ? -20.761 -7.161 17.590 1.00 98.62 355 VAL A CA 1
ATOM 2802 C C . VAL A 1 355 ? -20.654 -8.589 18.101 1.00 98.62 355 VAL A C 1
ATOM 2804 O O . VAL A 1 355 ? -20.501 -8.789 19.306 1.00 98.62 355 VAL A O 1
ATOM 2807 N N . ILE A 1 356 ? -20.728 -9.579 17.210 1.00 98.38 356 ILE A N 1
ATOM 2808 C CA . ILE A 1 356 ? -20.422 -10.982 17.531 1.00 98.38 356 ILE A CA 1
ATOM 2809 C C . ILE A 1 356 ? -19.275 -11.475 16.649 1.00 98.38 356 ILE A C 1
ATOM 2811 O O . ILE A 1 356 ? -19.173 -11.097 15.485 1.00 98.38 356 ILE A O 1
ATOM 2815 N N . SER A 1 357 ? -18.372 -12.279 17.206 1.00 97.31 357 SER A N 1
ATOM 2816 C CA . SER A 1 357 ? -17.087 -12.587 16.576 1.00 97.31 357 SER A CA 1
ATOM 2817 C C . SER A 1 357 ? -16.586 -13.992 16.896 1.00 97.31 357 SER A C 1
ATOM 2819 O O . SER A 1 357 ? -16.756 -14.517 18.001 1.00 97.31 357 SER A O 1
ATOM 2821 N N . ARG A 1 358 ? -15.921 -14.597 15.912 1.00 93.50 358 ARG A N 1
ATOM 2822 C CA . ARG A 1 358 ? -15.129 -15.825 16.040 1.00 93.50 358 ARG A CA 1
ATOM 2823 C C . ARG A 1 358 ? -13.854 -15.585 16.845 1.00 93.50 358 ARG A C 1
ATOM 2825 O O . ARG A 1 358 ? -13.433 -16.476 17.582 1.00 93.50 358 ARG A O 1
ATOM 2832 N N . TYR A 1 359 ? -13.269 -14.399 16.698 1.00 93.56 359 TYR A N 1
ATOM 2833 C CA . TYR A 1 359 ? -12.033 -13.968 17.347 1.00 93.56 359 TYR A CA 1
ATOM 2834 C C . TYR A 1 359 ? -12.320 -13.154 18.617 1.00 93.56 359 TYR A C 1
ATOM 2836 O O . TYR A 1 359 ? -13.386 -12.531 18.698 1.00 93.56 359 TYR A O 1
ATOM 2844 N N . PRO A 1 360 ? -11.394 -13.120 19.595 1.00 93.31 360 PRO A N 1
ATOM 2845 C CA . PRO A 1 360 ? -11.523 -12.274 20.777 1.00 93.31 360 PRO A CA 1
ATOM 2846 C C . PRO A 1 360 ? -11.798 -10.815 20.412 1.00 93.31 360 PRO A C 1
ATOM 2848 O O . PRO A 1 360 ? -11.254 -10.309 19.436 1.00 93.31 360 PRO A O 1
ATOM 2851 N N . LEU A 1 361 ? -12.635 -10.149 21.204 1.00 94.94 361 LEU A N 1
ATOM 2852 C CA . LEU A 1 361 ? -12.878 -8.712 21.099 1.00 94.94 361 LEU A CA 1
ATOM 2853 C C . LEU A 1 361 ? -12.169 -8.021 22.266 1.00 94.94 361 LEU A C 1
ATOM 2855 O O . LEU A 1 361 ? -12.426 -8.368 23.422 1.00 94.94 361 LEU A O 1
ATOM 2859 N N . THR A 1 362 ? -11.283 -7.074 21.966 1.00 90.50 362 THR A N 1
ATOM 2860 C CA . THR A 1 362 ? -10.577 -6.229 22.946 1.00 90.50 362 THR A CA 1
ATOM 2861 C C . THR A 1 362 ? -10.878 -4.752 22.692 1.00 90.50 362 THR A C 1
ATOM 2863 O O . THR A 1 362 ? -11.521 -4.415 21.698 1.00 90.50 362 THR A O 1
ATOM 2866 N N . ASP A 1 363 ? -10.479 -3.877 23.621 1.00 89.62 363 ASP A N 1
ATOM 2867 C CA . ASP A 1 363 ? -10.632 -2.411 23.518 1.00 89.62 363 ASP A CA 1
ATOM 2868 C C . ASP A 1 363 ? -12.048 -1.954 23.134 1.00 89.62 363 ASP A C 1
ATOM 2870 O O . ASP A 1 363 ? -12.256 -1.030 22.347 1.00 89.62 363 ASP A O 1
ATOM 2874 N N . VAL A 1 364 ? -13.047 -2.652 23.681 1.00 96.38 364 VAL A N 1
ATOM 2875 C CA . VAL A 1 364 ? -14.452 -2.429 23.347 1.00 96.38 364 VAL A CA 1
ATOM 2876 C C . VAL A 1 364 ? -14.888 -1.054 23.848 1.00 96.38 364 VAL A C 1
ATOM 2878 O O . VAL A 1 364 ? -14.921 -0.803 25.053 1.00 96.38 364 VAL A O 1
ATOM 2881 N N . THR A 1 365 ? -15.266 -0.188 22.914 1.00 95.19 365 THR A N 1
ATOM 2882 C CA . THR A 1 365 ? -15.702 1.186 23.155 1.00 95.19 365 THR A CA 1
ATOM 2883 C C . THR A 1 365 ? -17.143 1.366 22.688 1.00 95.19 365 THR A C 1
ATOM 2885 O O . THR A 1 365 ? -17.476 1.129 21.528 1.00 95.19 365 THR A O 1
ATOM 2888 N N . ASP A 1 366 ? -18.003 1.800 23.607 1.00 95.81 366 ASP A N 1
ATOM 2889 C CA . ASP A 1 366 ? -19.375 2.231 23.331 1.00 95.81 366 ASP A CA 1
ATOM 2890 C C . ASP A 1 366 ? -19.357 3.757 23.102 1.00 95.81 366 ASP A C 1
ATOM 2892 O O . ASP A 1 366 ? -19.471 4.541 24.049 1.00 95.81 366 ASP A O 1
ATOM 2896 N N . LEU A 1 367 ? -19.093 4.184 21.859 1.00 96.44 367 LEU A N 1
ATOM 2897 C CA . LEU A 1 367 ? -18.931 5.599 21.507 1.00 96.44 367 LEU A CA 1
ATOM 2898 C C . LEU A 1 367 ? -20.293 6.266 21.322 1.00 96.44 367 LEU A C 1
ATOM 2900 O O . LEU A 1 367 ? -20.902 6.192 20.248 1.00 96.44 367 LEU A O 1
ATOM 2904 N N . ARG A 1 368 ? -20.733 6.988 22.354 1.00 95.25 368 ARG A N 1
ATOM 2905 C CA . ARG A 1 368 ? -21.968 7.767 22.293 1.00 95.25 368 ARG A CA 1
ATOM 2906 C C . ARG A 1 368 ? -21.904 8.801 21.167 1.00 95.25 368 ARG A C 1
ATOM 2908 O O . ARG A 1 368 ? -21.005 9.637 21.140 1.00 95.25 368 ARG A O 1
ATOM 2915 N N . LEU A 1 369 ? -22.885 8.763 20.270 1.00 94.88 369 LEU A N 1
ATOM 2916 C CA . LEU A 1 369 ? -23.005 9.723 19.175 1.00 94.88 369 LEU A CA 1
ATOM 2917 C C . LEU A 1 369 ? -23.932 10.883 19.584 1.00 94.88 369 LEU A C 1
ATOM 2919 O O . LEU A 1 369 ? -24.748 10.701 20.494 1.00 94.88 369 LEU A O 1
ATOM 2923 N N . PRO A 1 370 ? -23.836 12.061 18.931 1.00 91.75 370 PRO A N 1
ATOM 2924 C CA . PRO A 1 370 ? -24.707 13.198 19.203 1.00 91.75 370 PRO A CA 1
ATOM 2925 C C . PRO A 1 370 ? -26.185 12.807 19.199 1.00 91.75 370 PRO A C 1
ATOM 2927 O O . PRO A 1 370 ? -26.657 12.099 18.301 1.00 91.75 370 PRO A O 1
ATOM 2930 N N . ASP A 1 371 ? -26.903 13.267 20.223 1.00 77.69 371 ASP A N 1
ATOM 2931 C CA . ASP A 1 371 ? -28.292 12.883 20.439 1.00 77.69 371 ASP A CA 1
ATOM 2932 C C . ASP A 1 371 ? -29.193 13.378 19.293 1.00 77.69 371 ASP A C 1
ATOM 2934 O O . ASP A 1 371 ? -29.128 14.528 18.852 1.00 77.69 371 ASP A O 1
ATOM 2938 N N . GLY A 1 372 ? -30.056 12.478 18.818 1.00 69.75 372 GLY A N 1
ATOM 2939 C CA . GLY A 1 372 ? -31.124 12.771 17.866 1.00 69.75 372 GLY A CA 1
ATOM 2940 C C . GLY A 1 372 ? -32.508 12.510 18.462 1.00 69.75 372 GLY A C 1
ATOM 2941 O O . GLY A 1 372 ? -32.679 12.474 19.679 1.00 69.75 372 GLY A O 1
ATOM 2942 N N . ALA A 1 373 ? -33.508 12.278 17.601 1.00 71.44 373 ALA A N 1
ATOM 2943 C CA . ALA A 1 373 ? -34.840 11.839 18.043 1.00 71.44 373 ALA A CA 1
ATOM 2944 C C . ALA A 1 373 ? -34.795 10.499 18.804 1.00 71.44 373 ALA A C 1
ATOM 2946 O O . ALA A 1 373 ? -35.616 10.257 19.686 1.00 71.44 373 ALA A O 1
ATOM 2947 N N . GLU A 1 374 ? -33.812 9.656 18.478 1.00 81.81 374 GLU A N 1
ATOM 2948 C CA . GLU A 1 374 ? -33.477 8.445 19.215 1.00 81.81 374 GLU A CA 1
ATOM 2949 C C . GLU A 1 374 ? -31.963 8.426 19.505 1.00 81.81 374 GLU A C 1
ATOM 2951 O O . GLU A 1 374 ? -31.171 8.679 18.592 1.00 81.81 374 GLU A O 1
ATOM 2956 N N . PRO A 1 375 ? -31.552 8.137 20.750 1.00 89.31 375 PRO A N 1
ATOM 2957 C CA . PRO A 1 375 ? -30.179 7.818 21.132 1.00 89.31 375 PRO A CA 1
ATOM 2958 C C . PRO A 1 375 ? -29.440 6.862 20.189 1.00 89.31 375 PRO A C 1
ATOM 2960 O O . PRO A 1 375 ? -29.943 5.777 19.921 1.00 89.31 375 PRO A O 1
ATOM 2963 N N . ARG A 1 376 ? -28.210 7.191 19.768 1.00 94.06 376 ARG A N 1
ATOM 2964 C CA . ARG A 1 376 ? -27.354 6.281 18.981 1.00 94.06 376 ARG A CA 1
ATOM 2965 C C . ARG A 1 376 ? -25.944 6.172 19.551 1.00 94.06 376 ARG A C 1
ATOM 2967 O O . ARG A 1 376 ? -25.448 7.076 20.218 1.00 94.06 376 ARG A O 1
ATOM 2974 N N . THR A 1 377 ? -25.314 5.033 19.292 1.00 95.44 377 THR A N 1
ATOM 2975 C CA . THR A 1 377 ? -23.914 4.762 19.625 1.00 95.44 377 THR A CA 1
ATOM 2976 C C . THR A 1 377 ? -23.238 4.049 18.462 1.00 95.44 377 THR A C 1
ATOM 2978 O O . THR A 1 377 ? -23.924 3.393 17.676 1.00 95.44 377 THR A O 1
ATOM 2981 N N . SER A 1 378 ? -21.919 4.171 18.359 1.00 97.69 378 SER A N 1
ATOM 2982 C CA . SER A 1 378 ? -21.094 3.295 17.529 1.00 97.69 378 SER A CA 1
ATOM 2983 C C . SER A 1 378 ? -20.365 2.318 18.443 1.00 97.69 378 SER A C 1
ATOM 2985 O O . SER A 1 378 ? -19.608 2.736 19.319 1.00 97.69 378 SER A O 1
ATOM 2987 N N . LEU A 1 379 ? -20.576 1.017 18.243 1.00 98.31 379 LEU A N 1
ATOM 2988 C CA . LEU A 1 379 ? -19.874 -0.012 19.008 1.00 98.31 379 LEU A CA 1
ATOM 2989 C C . LEU A 1 379 ? -18.579 -0.378 18.288 1.00 98.31 379 LEU A C 1
ATOM 2991 O O . LEU A 1 379 ? -18.612 -0.927 17.187 1.00 98.31 379 LEU A O 1
ATOM 2995 N N . ILE A 1 380 ? -17.449 -0.064 18.911 1.00 98.31 380 ILE A N 1
ATOM 2996 C CA . ILE A 1 380 ? -16.115 -0.212 18.330 1.00 98.31 380 ILE A CA 1
ATOM 2997 C C . ILE A 1 380 ? -15.359 -1.274 19.123 1.00 98.31 380 ILE A C 1
ATOM 2999 O O . ILE A 1 380 ? -15.367 -1.241 20.350 1.00 98.31 380 ILE A O 1
ATOM 3003 N N . ALA A 1 381 ? -14.719 -2.226 18.453 1.00 97.19 381 ALA A N 1
ATOM 3004 C CA . ALA A 1 381 ? -13.909 -3.247 19.110 1.00 97.19 381 ALA A CA 1
ATOM 3005 C C . ALA A 1 381 ? -12.717 -3.652 18.242 1.00 97.19 381 ALA A C 1
ATOM 3007 O O . ALA A 1 381 ? -12.839 -3.763 17.021 1.00 97.19 381 ALA A O 1
ATOM 3008 N N . THR A 1 382 ? -11.582 -3.930 18.875 1.00 96.56 382 THR A N 1
ATOM 3009 C CA . THR A 1 382 ? -10.430 -4.547 18.216 1.00 96.56 382 THR A CA 1
ATOM 3010 C C . THR A 1 382 ? -10.677 -6.050 18.079 1.00 96.56 382 THR A C 1
ATOM 3012 O O . THR A 1 382 ? -10.952 -6.745 19.060 1.00 96.56 382 THR A O 1
ATOM 3015 N N . VAL A 1 383 ? -10.590 -6.564 16.854 1.00 96.19 383 VAL A N 1
ATOM 3016 C CA . VAL A 1 383 ? -10.729 -7.986 16.528 1.00 96.19 383 VAL A CA 1
ATOM 3017 C C . VAL A 1 383 ? -9.363 -8.663 16.668 1.00 96.19 383 VAL A C 1
ATOM 3019 O O . VAL A 1 383 ? -8.426 -8.356 15.933 1.00 96.19 383 VAL A O 1
ATOM 3022 N N . GLY A 1 384 ? -9.253 -9.603 17.608 1.00 85.19 384 GLY A N 1
ATOM 3023 C CA . GLY A 1 384 ? -8.022 -10.303 17.988 1.00 85.19 384 GLY A CA 1
ATOM 3024 C C . GLY A 1 384 ? -7.574 -11.383 16.999 1.00 85.19 384 GLY A C 1
ATOM 3025 O O . GLY A 1 384 ? -7.547 -12.568 17.336 1.00 85.19 384 GLY A O 1
ATOM 3026 N N . MET A 1 385 ? -7.239 -10.976 15.777 1.00 81.69 385 MET A N 1
ATOM 3027 C CA . MET A 1 385 ? -6.505 -11.777 14.791 1.00 81.69 385 MET A CA 1
ATOM 3028 C C . MET A 1 385 ? -4.986 -11.569 14.947 1.00 81.69 385 MET A C 1
ATOM 3030 O O . MET A 1 385 ? -4.578 -10.616 15.609 1.00 81.69 385 MET A O 1
ATOM 3034 N N . PRO A 1 386 ? -4.121 -12.411 14.340 1.00 72.38 386 PRO A N 1
ATOM 3035 C CA . PRO A 1 386 ? -2.670 -12.176 14.344 1.00 72.38 386 PRO A CA 1
ATOM 3036 C C . PRO A 1 386 ? -2.276 -10.809 13.791 1.00 72.38 386 PRO A C 1
ATOM 3038 O O . PRO A 1 386 ? -1.294 -10.229 14.241 1.00 72.38 386 PRO A O 1
ATOM 3041 N N . GLN A 1 387 ? -3.063 -10.303 12.841 1.00 77.44 387 GLN A N 1
ATOM 3042 C CA . GLN A 1 387 ? -3.058 -8.906 12.436 1.00 77.44 387 GLN A CA 1
ATOM 3043 C C . GLN A 1 387 ? -4.372 -8.278 12.909 1.00 77.44 387 GLN A C 1
ATOM 3045 O O . GLN A 1 387 ? -5.412 -8.530 12.292 1.00 77.44 387 GLN A O 1
ATOM 3050 N N . PRO A 1 388 ? -4.368 -7.553 14.039 1.00 87.75 388 PRO A N 1
ATOM 3051 C CA . PRO A 1 388 ? -5.588 -7.000 14.597 1.00 87.75 388 PRO A CA 1
ATOM 3052 C C . PRO A 1 388 ? -6.121 -5.870 13.715 1.00 87.75 388 PRO A C 1
ATOM 3054 O O . PRO A 1 388 ? -5.363 -5.136 13.083 1.00 87.75 388 PRO A O 1
ATOM 3057 N N . PHE A 1 389 ? -7.440 -5.712 13.708 1.00 94.12 389 PHE A N 1
ATOM 3058 C CA . PHE A 1 389 ? -8.103 -4.556 13.115 1.00 94.12 389 PHE A CA 1
ATOM 3059 C C . PHE A 1 389 ? -9.275 -4.104 13.988 1.00 94.12 389 PHE A C 1
ATOM 3061 O O . PHE A 1 389 ? -9.852 -4.906 14.724 1.00 94.12 389 PHE A O 1
ATOM 3068 N N . ARG A 1 390 ? -9.650 -2.827 13.915 1.00 96.38 390 ARG A N 1
ATOM 3069 C CA . ARG A 1 390 ? -10.841 -2.291 14.585 1.00 96.38 390 ARG A CA 1
ATOM 3070 C C . ARG A 1 390 ? -12.078 -2.503 13.724 1.00 96.38 390 ARG A C 1
ATOM 3072 O O . ARG A 1 390 ? -12.087 -2.113 12.563 1.00 96.38 390 ARG A O 1
ATOM 3079 N N . LEU A 1 391 ? -13.143 -3.041 14.303 1.00 98.31 391 LEU A N 1
ATOM 3080 C CA . LEU A 1 391 ? -14.479 -3.015 13.717 1.00 98.31 391 LEU A CA 1
ATOM 3081 C C . LEU A 1 391 ? -15.320 -1.950 14.425 1.00 98.31 391 LEU A C 1
ATOM 3083 O O . LEU A 1 391 ? -15.497 -2.029 15.639 1.00 98.31 391 LEU A O 1
ATOM 3087 N N . ALA A 1 392 ? -15.867 -0.999 13.673 1.00 98.44 392 ALA A N 1
ATOM 3088 C CA . ALA A 1 392 ? -16.850 -0.029 14.143 1.00 98.44 392 ALA A CA 1
ATOM 3089 C C . ALA A 1 392 ? -18.231 -0.355 13.553 1.00 98.44 392 ALA A C 1
ATOM 3091 O O . ALA A 1 392 ? -18.457 -0.210 12.351 1.00 98.44 392 ALA A O 1
ATOM 3092 N N . SER A 1 393 ? -19.156 -0.808 14.401 1.00 98.44 393 SER A N 1
ATOM 3093 C CA . SER A 1 393 ? -20.551 -1.045 14.023 1.00 98.44 393 SER A CA 1
ATOM 3094 C C . SER A 1 393 ? -21.353 0.252 14.089 1.00 98.44 393 SER A C 1
ATOM 3096 O O . SER A 1 393 ? -21.358 0.910 15.131 1.00 98.44 393 SER A O 1
ATOM 3098 N N . VAL A 1 394 ? -22.085 0.580 13.022 1.00 97.81 394 VAL A N 1
ATOM 3099 C CA . VAL A 1 394 ? -22.885 1.813 12.933 1.00 97.81 394 VAL A CA 1
ATOM 3100 C C . VAL A 1 394 ? -24.378 1.546 12.744 1.00 97.81 394 VAL A C 1
ATOM 3102 O O . VAL A 1 394 ? -24.789 0.549 12.155 1.00 97.81 394 VAL A O 1
ATOM 3105 N N . HIS A 1 395 ? -25.189 2.459 13.280 1.00 97.56 395 HIS A N 1
ATOM 3106 C CA . HIS A 1 395 ? -26.612 2.611 12.985 1.00 97.56 395 HIS A CA 1
ATOM 3107 C C . HIS A 1 395 ? -26.940 4.105 13.111 1.00 97.56 395 HIS A C 1
ATOM 3109 O O . HIS A 1 395 ? -27.279 4.581 14.199 1.00 97.56 395 HIS A O 1
ATOM 3115 N N . PHE A 1 396 ? -26.791 4.861 12.023 1.00 96.06 396 PHE A N 1
ATOM 3116 C CA . PHE A 1 396 ? -27.129 6.290 12.016 1.00 96.06 396 PHE A CA 1
ATOM 3117 C C . PHE A 1 396 ? -28.630 6.486 11.837 1.00 96.06 396 PHE A C 1
ATOM 3119 O O . PHE A 1 396 ? -29.283 5.704 11.153 1.00 96.06 396 PHE A O 1
ATOM 3126 N N . TYR A 1 397 ? -29.205 7.522 12.449 1.00 91.69 397 TYR A N 1
ATOM 3127 C CA . TYR A 1 397 ? -30.660 7.688 12.446 1.00 91.69 397 TYR A CA 1
ATOM 3128 C C . TYR A 1 397 ? -31.122 9.140 12.591 1.00 91.69 397 TYR A C 1
ATOM 3130 O O . TYR A 1 397 ? -30.394 9.988 13.105 1.00 91.69 397 TYR A O 1
ATOM 3138 N N . ALA A 1 398 ? -32.382 9.358 12.191 1.00 86.69 398 ALA A N 1
ATOM 3139 C CA . ALA A 1 398 ? -33.155 10.600 12.175 1.00 86.69 398 ALA A CA 1
ATOM 3140 C C . ALA A 1 398 ? -32.925 11.477 10.926 1.00 86.69 398 ALA A C 1
ATOM 3142 O O . ALA A 1 398 ? -33.105 10.972 9.817 1.00 86.69 398 ALA A O 1
ATOM 3143 N N . THR A 1 399 ? -32.627 12.775 11.043 1.00 93.00 399 THR A N 1
ATOM 3144 C CA . THR A 1 399 ? -32.462 13.664 9.870 1.00 93.00 399 THR A CA 1
ATOM 3145 C C . THR A 1 399 ? -31.067 13.542 9.244 1.00 93.00 399 THR A C 1
ATOM 3147 O O . THR A 1 399 ? -30.134 13.072 9.888 1.00 93.00 399 THR A O 1
ATOM 3150 N N . GLU A 1 400 ? -30.885 13.972 7.989 1.00 93.31 400 GLU A N 1
ATOM 3151 C CA . GLU A 1 400 ? -29.555 13.965 7.344 1.00 93.31 400 GLU A CA 1
ATOM 3152 C C . GLU A 1 400 ? -28.526 14.810 8.112 1.00 93.31 400 GLU A C 1
ATOM 3154 O O . GLU A 1 400 ? -27.385 14.389 8.270 1.00 93.31 400 GLU A O 1
ATOM 3159 N N . GLU A 1 401 ? -28.947 15.948 8.671 1.00 93.62 401 GLU A N 1
ATOM 3160 C CA . GLU A 1 401 ? -28.122 16.799 9.538 1.00 93.62 401 GLU A CA 1
ATOM 3161 C C . GLU A 1 401 ? -27.639 16.051 10.792 1.00 93.62 401 GLU A C 1
ATOM 3163 O O . GLU A 1 401 ? -26.465 16.120 11.156 1.00 93.62 401 GLU A O 1
ATOM 3168 N N . GLN A 1 402 ? -28.521 15.272 11.422 1.00 93.56 402 GLN A N 1
ATOM 3169 C CA . GLN A 1 402 ? -28.168 14.467 12.591 1.00 93.56 402 GLN A CA 1
ATOM 3170 C C . GLN A 1 402 ? -27.239 13.311 12.217 1.00 93.56 402 GLN A C 1
ATOM 3172 O O . GLN A 1 402 ? -26.252 13.077 12.913 1.00 93.56 402 GLN A O 1
ATOM 3177 N N . ARG A 1 403 ? -27.487 12.631 11.091 1.00 95.69 403 ARG A N 1
ATOM 3178 C CA . ARG A 1 403 ? -26.589 11.579 10.588 1.00 95.69 403 ARG A CA 1
ATOM 3179 C C . ARG A 1 403 ? -25.209 12.129 10.223 1.00 95.69 403 ARG A C 1
ATOM 3181 O O . ARG A 1 403 ? -24.209 11.474 10.492 1.00 95.69 403 ARG A O 1
ATOM 3188 N N . LEU A 1 404 ? -25.134 13.349 9.687 1.00 94.88 404 LEU A N 1
ATOM 3189 C CA . LEU A 1 404 ? -23.871 14.055 9.451 1.00 94.88 404 LEU A CA 1
ATOM 3190 C C . LEU A 1 404 ? -23.115 14.317 10.757 1.00 94.88 404 LEU A C 1
ATOM 3192 O O . LEU A 1 404 ? -21.916 14.057 10.822 1.00 94.88 404 LEU A O 1
ATOM 3196 N N . ALA A 1 405 ? -23.792 14.808 11.798 1.00 94.12 405 ALA A N 1
ATOM 3197 C CA . ALA A 1 405 ? -23.170 15.022 13.105 1.00 94.12 405 ALA A CA 1
ATOM 3198 C C . ALA A 1 405 ? -22.660 13.703 13.714 1.00 94.12 405 ALA A C 1
ATOM 3200 O O . ALA A 1 405 ? -21.527 13.636 14.185 1.00 94.12 405 ALA A O 1
ATOM 3201 N N . GLN A 1 406 ? -23.458 12.636 13.623 1.00 96.38 406 GLN A N 1
ATOM 3202 C CA . GLN A 1 406 ? -23.089 11.287 14.064 1.00 96.38 406 GLN A CA 1
ATOM 3203 C C . GLN A 1 406 ? -21.859 10.747 13.322 1.00 96.38 406 GLN A C 1
ATOM 3205 O O . GLN A 1 406 ? -20.912 10.284 13.961 1.00 96.38 406 GLN A O 1
ATOM 3210 N N . ALA A 1 407 ? -21.833 10.860 11.992 1.00 96.38 407 ALA A N 1
ATOM 3211 C CA . ALA A 1 407 ? -20.696 10.446 11.176 1.00 96.38 407 ALA A CA 1
ATOM 3212 C C . ALA A 1 407 ? -19.427 11.250 11.494 1.00 96.38 407 ALA A C 1
ATOM 3214 O O . ALA A 1 407 ? -18.358 10.661 11.615 1.00 96.38 407 ALA A O 1
ATOM 3215 N N . LYS A 1 408 ? -19.533 12.571 11.699 1.00 94.25 408 LYS A N 1
ATOM 3216 C CA . LYS A 1 408 ? -18.395 13.419 12.093 1.00 94.25 408 LYS A CA 1
ATOM 3217 C C . LYS A 1 408 ? -17.812 13.019 13.446 1.00 94.25 408 LYS A C 1
ATOM 3219 O O . LYS A 1 408 ? -16.596 12.920 13.560 1.00 94.25 408 LYS A O 1
ATOM 3224 N N . THR A 1 409 ? -18.648 12.748 14.452 1.00 95.31 409 THR A N 1
ATOM 3225 C CA . THR A 1 409 ? -18.168 12.280 15.763 1.00 95.31 409 THR A CA 1
ATOM 3226 C C . THR A 1 409 ? -17.450 10.936 15.654 1.00 95.31 409 THR A C 1
ATOM 3228 O O . THR A 1 409 ? -16.377 10.774 16.232 1.00 95.31 409 THR A O 1
ATOM 3231 N N . LEU A 1 410 ? -17.997 9.992 14.878 1.00 96.75 410 LEU A N 1
ATOM 3232 C CA . LEU A 1 410 ? -17.326 8.717 14.623 1.00 96.75 410 LEU A CA 1
ATOM 3233 C C . LEU A 1 410 ? -15.982 8.920 13.912 1.00 96.75 410 LEU A C 1
ATOM 3235 O O . LEU A 1 410 ? -14.980 8.352 14.330 1.00 96.75 410 LEU A O 1
ATOM 3239 N N . LEU A 1 411 ? -15.951 9.724 12.849 1.00 92.06 411 LEU A N 1
ATOM 3240 C CA . LEU A 1 411 ? -14.740 9.970 12.069 1.00 92.06 411 LEU A CA 1
ATOM 3241 C C . LEU A 1 411 ? -13.669 10.728 12.854 1.00 92.06 411 LEU A C 1
ATOM 3243 O O . LEU A 1 411 ? -12.496 10.436 12.656 1.00 92.06 411 LEU A O 1
ATOM 3247 N N . GLY A 1 412 ? -14.048 11.628 13.766 1.00 83.00 412 GLY A N 1
ATOM 3248 C CA . GLY A 1 412 ? -13.117 12.241 14.715 1.00 83.00 412 GLY A CA 1
ATOM 3249 C C . GLY A 1 412 ? -12.459 11.180 15.596 1.00 83.00 412 GLY A C 1
ATOM 3250 O O . GLY A 1 412 ? -11.240 11.044 15.591 1.00 83.00 412 GLY A O 1
ATOM 3251 N N . PHE A 1 413 ? -13.269 10.323 16.230 1.00 89.56 413 PHE A N 1
ATOM 3252 C CA . PHE A 1 413 ? -12.750 9.221 17.043 1.00 89.56 413 PHE A CA 1
ATOM 3253 C C . PHE A 1 413 ? -11.844 8.274 16.237 1.00 89.56 413 PHE A C 1
ATOM 3255 O O . PHE A 1 413 ? -10.744 7.950 16.672 1.00 89.56 413 PHE A O 1
ATOM 3262 N N . LEU A 1 414 ? -12.267 7.837 15.047 1.00 86.38 414 LEU A N 1
ATOM 3263 C CA . LEU A 1 414 ? -11.463 6.951 14.192 1.00 86.38 414 LEU A CA 1
ATOM 3264 C C . LEU A 1 414 ? -10.238 7.657 13.588 1.00 86.38 414 LEU A C 1
ATOM 3266 O O . LEU A 1 414 ? -9.274 6.994 13.209 1.00 86.38 414 LEU A O 1
ATOM 3270 N N . GLY A 1 415 ? -10.275 8.982 13.455 1.00 69.31 415 GLY A N 1
ATOM 3271 C CA . GLY A 1 415 ? -9.154 9.824 13.043 1.00 69.31 415 GLY A CA 1
ATOM 3272 C C . GLY A 1 415 ? -8.052 9.871 14.097 1.00 69.31 415 GLY A C 1
ATOM 3273 O O . GLY A 1 415 ? -6.880 9.784 13.734 1.00 69.31 415 GLY A O 1
ATOM 3274 N N . ASP A 1 416 ? -8.429 9.894 15.374 1.00 70.00 416 ASP A N 1
ATOM 3275 C CA . ASP A 1 416 ? -7.499 9.855 16.509 1.00 70.00 416 ASP A CA 1
ATOM 3276 C C . ASP A 1 416 ? -6.885 8.458 16.737 1.00 70.00 416 ASP A C 1
ATOM 3278 O O . ASP A 1 416 ? -5.879 8.326 17.428 1.00 70.00 416 ASP A O 1
ATOM 3282 N N . HIS A 1 417 ? -7.471 7.413 16.140 1.00 74.62 417 HIS A N 1
ATOM 3283 C CA . HIS A 1 417 ? -7.121 6.004 16.361 1.00 74.62 417 HIS A CA 1
ATOM 3284 C C . HIS A 1 417 ? -6.765 5.288 15.043 1.00 74.62 417 HIS A C 1
ATOM 3286 O O . HIS A 1 417 ? -7.378 4.282 14.668 1.00 74.62 417 HIS A O 1
ATOM 3292 N N . GLN A 1 418 ? -5.783 5.827 14.314 1.00 71.31 418 GLN A N 1
ATOM 3293 C CA . GLN A 1 418 ? -5.289 5.283 13.032 1.00 71.31 418 GLN A CA 1
ATOM 3294 C C . GLN A 1 418 ? -4.128 4.281 13.175 1.00 71.31 418 GLN A C 1
ATOM 3296 O O . GLN A 1 418 ? -3.606 3.785 12.179 1.00 71.31 418 GLN A O 1
ATOM 3301 N N . ASP A 1 419 ? -3.732 3.968 14.406 1.00 65.88 419 ASP A N 1
ATOM 3302 C CA . ASP A 1 419 ? -2.678 3.016 14.781 1.00 65.88 419 ASP A CA 1
ATOM 3303 C C . ASP A 1 419 ? -2.961 1.574 14.326 1.00 65.88 419 ASP A C 1
ATOM 3305 O O . ASP A 1 419 ? -2.033 0.803 14.071 1.00 65.88 419 ASP A O 1
ATOM 3309 N N . ILE A 1 420 ? -4.239 1.224 14.172 1.00 80.56 420 ILE A N 1
ATOM 3310 C CA . ILE A 1 420 ? -4.709 -0.096 13.754 1.00 80.56 420 ILE A CA 1
ATOM 3311 C C . ILE A 1 420 ? -5.677 0.082 12.570 1.00 80.56 420 ILE A C 1
ATOM 3313 O O . ILE A 1 420 ? -6.547 0.957 12.634 1.00 80.56 420 ILE A O 1
ATOM 3317 N N . PRO A 1 421 ? -5.584 -0.742 11.503 1.00 88.25 421 PRO A N 1
ATOM 3318 C CA . PRO A 1 421 ? -6.545 -0.724 10.404 1.00 88.25 421 PRO A CA 1
ATOM 3319 C C . PRO A 1 421 ? -7.986 -0.848 10.893 1.00 88.25 421 PRO A C 1
ATOM 3321 O O . PRO A 1 421 ? -8.259 -1.538 11.874 1.00 88.25 421 PRO A O 1
ATOM 3324 N N . CYS A 1 422 ? -8.927 -0.215 10.205 1.00 96.00 422 CYS A N 1
ATOM 3325 C CA . CYS A 1 422 ? -10.311 -0.158 10.638 1.00 96.00 422 CYS A CA 1
ATOM 3326 C C . CYS A 1 422 ? -11.283 -0.543 9.522 1.00 96.00 422 CYS A C 1
ATOM 3328 O O . CYS A 1 422 ? -11.104 -0.179 8.361 1.00 96.00 422 CYS A O 1
ATOM 3330 N N . VAL A 1 423 ? -12.332 -1.261 9.912 1.00 98.44 423 VAL A N 1
ATOM 3331 C CA . VAL A 1 423 ? -13.524 -1.557 9.123 1.00 98.44 423 VAL A CA 1
ATOM 3332 C C . VAL A 1 423 ? -14.716 -0.884 9.802 1.00 98.44 423 VAL A C 1
ATOM 3334 O O . VAL A 1 423 ? -14.935 -1.075 10.998 1.00 98.44 423 VAL A O 1
ATOM 3337 N N . VAL A 1 424 ? -15.508 -0.128 9.047 1.00 98.62 424 VAL A N 1
ATOM 3338 C CA . VAL A 1 424 ? -16.799 0.420 9.486 1.00 98.62 424 VAL A CA 1
ATOM 3339 C C . VAL A 1 424 ? -17.902 -0.358 8.779 1.00 98.62 424 VAL A C 1
ATOM 3341 O O . VAL A 1 424 ? -17.847 -0.535 7.563 1.00 98.62 424 VAL A O 1
ATOM 3344 N N . ALA A 1 425 ? -18.888 -0.851 9.526 1.00 98.62 425 ALA A N 1
ATOM 3345 C CA . ALA A 1 425 ? -19.922 -1.739 9.001 1.00 98.62 425 ALA A CA 1
ATOM 3346 C C . ALA A 1 425 ? -21.291 -1.477 9.644 1.00 98.62 425 ALA A C 1
ATOM 3348 O O . ALA A 1 425 ? -21.387 -1.365 10.866 1.00 98.62 425 ALA A O 1
ATOM 3349 N N . GLY A 1 426 ? -22.363 -1.428 8.854 1.00 98.25 426 GLY A N 1
ATOM 3350 C CA . GLY A 1 426 ? -23.730 -1.348 9.381 1.00 98.25 426 GLY A CA 1
ATOM 3351 C C . GLY A 1 426 ? -24.691 -0.532 8.527 1.00 98.25 426 GLY A C 1
ATOM 3352 O O . GLY A 1 426 ? -24.444 -0.303 7.343 1.00 98.25 426 GLY A O 1
ATOM 3353 N N . ASP A 1 427 ? -25.774 -0.091 9.164 1.00 98.31 427 ASP A N 1
ATOM 3354 C CA . ASP A 1 427 ? -26.851 0.696 8.562 1.00 98.31 427 ASP A CA 1
ATOM 3355 C C . ASP A 1 427 ? -26.561 2.201 8.700 1.00 98.31 427 ASP A C 1
ATOM 3357 O O . ASP A 1 427 ? -26.561 2.778 9.792 1.00 98.31 427 ASP A O 1
ATOM 3361 N N . PHE A 1 428 ? -26.303 2.869 7.580 1.00 97.94 428 PHE A N 1
ATOM 3362 C CA . PHE A 1 428 ? -26.014 4.302 7.551 1.00 97.94 428 PHE A CA 1
ATOM 3363 C C . PHE A 1 428 ? -27.280 5.153 7.394 1.00 97.94 428 PHE A C 1
ATOM 3365 O O . PHE A 1 428 ? -27.192 6.384 7.489 1.00 97.94 428 PHE A O 1
ATOM 3372 N N . ASN A 1 429 ? -28.437 4.548 7.089 1.00 97.31 429 ASN A N 1
ATOM 3373 C CA . ASN A 1 429 ? -29.678 5.231 6.703 1.00 97.31 429 ASN A CA 1
ATOM 3374 C C . ASN A 1 429 ? -29.469 6.349 5.657 1.00 97.31 429 ASN A C 1
ATOM 3376 O O . ASN A 1 429 ? -30.174 7.362 5.634 1.00 97.31 429 ASN A O 1
ATOM 3380 N N . SER A 1 430 ? -28.449 6.203 4.810 1.00 96.69 430 SER A N 1
ATOM 3381 C CA . SER A 1 430 ? -27.970 7.237 3.892 1.00 96.69 430 SER A CA 1
ATOM 3382 C C . SER A 1 430 ? -27.554 6.590 2.577 1.00 96.69 430 SER A C 1
ATOM 3384 O O . SER A 1 430 ? -26.913 5.548 2.585 1.00 96.69 430 SER A O 1
ATOM 3386 N N . LYS A 1 431 ? -27.932 7.198 1.450 1.00 95.75 431 LYS A N 1
ATOM 3387 C CA . LYS A 1 431 ? -27.631 6.679 0.107 1.00 95.75 431 LYS A CA 1
ATOM 3388 C C . LYS A 1 431 ? -26.153 6.887 -0.265 1.00 95.75 431 LYS A C 1
ATOM 3390 O O . LYS A 1 431 ? -25.530 7.788 0.312 1.00 95.75 431 LYS A O 1
ATOM 3395 N N . PRO A 1 432 ? -25.615 6.149 -1.259 1.00 92.94 432 PRO A N 1
ATOM 3396 C CA . PRO A 1 432 ? -24.223 6.294 -1.700 1.00 92.94 432 PRO A CA 1
ATOM 3397 C C . PRO A 1 432 ? -23.807 7.732 -2.057 1.00 92.94 432 PRO A C 1
ATOM 3399 O O . PRO A 1 432 ? -22.692 8.146 -1.766 1.00 92.94 432 PRO A O 1
ATOM 3402 N N . ASP A 1 433 ? -24.708 8.526 -2.640 1.00 91.88 433 ASP A N 1
ATOM 3403 C CA . ASP A 1 433 ? -24.461 9.904 -3.086 1.00 91.88 433 ASP A CA 1
ATOM 3404 C C . ASP A 1 433 ? -24.698 10.976 -2.002 1.00 91.88 433 ASP A C 1
ATOM 3406 O O . ASP A 1 433 ? -24.511 12.176 -2.246 1.00 91.88 433 ASP A O 1
ATOM 3410 N N . SER A 1 434 ? -25.100 10.560 -0.798 1.00 95.31 434 SER A N 1
ATOM 3411 C CA . SER A 1 434 ? -25.461 11.471 0.288 1.00 95.31 434 SER A CA 1
ATOM 3412 C C . SER A 1 434 ? -24.259 12.245 0.855 1.00 95.31 434 SER A C 1
ATOM 3414 O O . SER A 1 434 ? -23.124 11.762 0.832 1.00 95.31 434 SER A O 1
ATOM 3416 N N . PRO A 1 435 ? -24.488 13.429 1.457 1.00 95.06 435 PRO A N 1
ATOM 3417 C CA . PRO A 1 435 ? -23.465 14.163 2.202 1.00 95.06 435 PRO A CA 1
ATOM 3418 C C . PRO A 1 435 ? -22.785 13.341 3.305 1.00 95.06 435 PRO A C 1
ATOM 3420 O O . PRO A 1 435 ? -21.610 13.561 3.580 1.00 95.06 435 PRO A O 1
ATOM 3423 N N . VAL A 1 436 ? -23.504 12.396 3.924 1.00 95.38 436 VAL A N 1
ATOM 3424 C CA . VAL A 1 436 ? -22.962 11.511 4.968 1.00 95.38 436 VAL A CA 1
ATOM 3425 C C . VAL A 1 436 ? -21.877 10.605 4.396 1.00 95.38 436 VAL A C 1
ATOM 3427 O O . VAL A 1 436 ? -20.776 10.575 4.937 1.00 95.38 436 VAL A O 1
ATOM 3430 N N . LEU A 1 437 ? -22.155 9.913 3.286 1.00 95.75 437 LEU A N 1
ATOM 3431 C CA . LEU A 1 437 ? -21.188 9.003 2.661 1.00 95.75 437 LEU A CA 1
ATOM 3432 C C . LEU A 1 437 ? -19.989 9.757 2.064 1.00 95.75 437 LEU A C 1
ATOM 3434 O O . LEU A 1 437 ? -18.881 9.232 2.072 1.00 95.75 437 LEU A O 1
ATOM 3438 N N . LYS A 1 438 ? -20.159 11.022 1.656 1.00 91.38 438 LYS A N 1
ATOM 3439 C CA . LYS A 1 438 ? -19.040 11.877 1.215 1.00 91.38 438 LYS A CA 1
ATOM 3440 C C . LYS A 1 438 ? -18.003 12.157 2.305 1.00 91.38 438 LYS A C 1
ATOM 3442 O O . LYS A 1 438 ? -16.858 12.423 1.963 1.00 91.38 438 LYS A O 1
ATOM 3447 N N . LEU A 1 439 ? -18.365 12.089 3.591 1.00 88.75 439 LEU A N 1
ATOM 3448 C CA . LEU A 1 439 ? -17.389 12.222 4.684 1.00 88.75 439 LEU A CA 1
ATOM 3449 C C . LEU A 1 439 ? -16.417 11.033 4.754 1.00 88.75 439 LEU A C 1
ATOM 3451 O O . LEU A 1 439 ? -15.361 11.141 5.368 1.00 88.75 439 LEU A O 1
ATOM 3455 N N . PHE A 1 440 ? -16.769 9.910 4.129 1.00 90.69 440 PHE A N 1
ATOM 3456 C CA . PHE A 1 440 ? -15.953 8.703 4.057 1.00 90.69 440 PHE A CA 1
ATOM 3457 C C . PHE A 1 440 ? -15.175 8.619 2.731 1.00 90.69 440 PHE A C 1
ATOM 3459 O O . PHE A 1 440 ? -14.822 7.525 2.310 1.00 90.69 440 PHE A O 1
ATOM 3466 N N . SER A 1 441 ? -14.886 9.747 2.066 1.00 82.50 441 SER A N 1
ATOM 3467 C CA . SER A 1 441 ? -14.165 9.774 0.777 1.00 82.50 441 SER A CA 1
ATOM 3468 C C . SER A 1 441 ? -12.794 9.098 0.814 1.00 82.50 441 SER A C 1
ATOM 3470 O O . SER A 1 441 ? -12.352 8.561 -0.196 1.00 82.50 441 SER A O 1
ATOM 3472 N N . ASP A 1 442 ? -12.147 9.106 1.979 1.00 78.06 442 ASP A N 1
ATOM 3473 C CA . ASP A 1 442 ? -10.813 8.531 2.188 1.00 78.06 442 ASP A CA 1
ATOM 3474 C C . ASP A 1 442 ? -10.872 7.066 2.662 1.00 78.06 442 ASP A C 1
ATOM 3476 O O . ASP A 1 442 ? -9.864 6.484 3.072 1.00 78.06 442 ASP A O 1
ATOM 3480 N N . TRP A 1 443 ? -12.067 6.471 2.669 1.00 90.44 443 TRP A N 1
ATOM 3481 C CA . TRP A 1 443 ? -12.296 5.064 2.974 1.00 90.44 443 TRP A CA 1
ATOM 3482 C C . TRP A 1 443 ? -12.604 4.313 1.683 1.00 90.44 443 TRP A C 1
ATOM 3484 O O . TRP A 1 443 ? -13.351 4.798 0.834 1.00 90.44 443 TRP A O 1
ATOM 3494 N N . ASN A 1 444 ? -12.085 3.092 1.552 1.00 88.94 444 ASN A N 1
ATOM 3495 C CA . ASN A 1 444 ? -12.516 2.222 0.468 1.00 88.94 444 ASN A CA 1
ATOM 3496 C C . ASN A 1 444 ? -13.919 1.698 0.793 1.00 88.94 444 ASN A C 1
ATOM 3498 O O . ASN A 1 444 ? -14.119 1.001 1.794 1.00 88.94 444 ASN A O 1
ATOM 3502 N N . ILE A 1 445 ? -14.880 2.057 -0.057 1.00 92.75 445 ILE A N 1
ATOM 3503 C CA . ILE A 1 445 ? -16.247 1.545 -0.053 1.00 92.75 445 ILE A CA 1
ATOM 3504 C C . ILE A 1 445 ? -16.366 0.597 -1.252 1.00 92.75 445 ILE A C 1
ATOM 3506 O O . ILE A 1 445 ? -16.511 1.074 -2.383 1.00 92.75 445 ILE A O 1
ATOM 3510 N N . PRO A 1 446 ? -16.311 -0.730 -1.047 1.00 86.44 446 PRO A N 1
ATOM 3511 C CA . PRO A 1 446 ? -16.310 -1.659 -2.161 1.00 86.44 446 PRO A CA 1
ATOM 3512 C C . PRO A 1 446 ? -17.636 -1.593 -2.936 1.00 86.44 446 PRO A C 1
ATOM 3514 O O . PRO A 1 446 ? -18.709 -1.575 -2.318 1.00 86.44 446 PRO A O 1
ATOM 3517 N N . PRO A 1 447 ? -17.599 -1.564 -4.280 1.00 85.19 447 PRO A N 1
ATOM 3518 C CA . PRO A 1 447 ? -18.809 -1.517 -5.091 1.00 85.19 447 PRO A CA 1
ATOM 3519 C C . PRO A 1 447 ? -19.558 -2.854 -5.027 1.00 85.19 447 PRO A C 1
ATOM 3521 O O . PRO A 1 447 ? -18.961 -3.910 -5.209 1.00 85.19 447 PRO A O 1
ATOM 3524 N N . LYS A 1 448 ? -20.879 -2.809 -4.818 1.00 85.56 448 LYS A N 1
ATOM 3525 C CA . LYS A 1 448 ? -21.743 -4.001 -4.676 1.00 85.56 448 LYS A CA 1
ATOM 3526 C C . LYS A 1 448 ? -22.268 -4.582 -6.004 1.00 85.56 448 LYS A C 1
ATOM 3528 O O . LYS A 1 448 ? -22.957 -5.595 -5.994 1.00 85.56 448 LYS A O 1
ATOM 3533 N N . GLY A 1 449 ? -21.964 -3.951 -7.140 1.00 82.81 449 GLY A N 1
ATOM 3534 C CA . GLY A 1 449 ? -22.453 -4.368 -8.462 1.00 82.81 449 GLY A CA 1
ATOM 3535 C C . GLY A 1 449 ? -23.930 -4.032 -8.712 1.00 82.81 449 GLY A C 1
ATOM 3536 O O . GLY A 1 449 ? -24.469 -3.103 -8.118 1.00 82.81 449 GLY A O 1
ATOM 3537 N N . ASP A 1 450 ? -24.579 -4.772 -9.614 1.00 80.25 450 ASP A N 1
ATOM 3538 C CA . ASP A 1 450 ? -25.956 -4.486 -10.054 1.00 80.25 450 ASP A CA 1
ATOM 3539 C C . ASP A 1 450 ? -27.016 -4.791 -8.978 1.00 80.25 450 ASP A C 1
ATOM 3541 O O . ASP A 1 450 ? -28.036 -4.106 -8.899 1.00 80.25 450 ASP A O 1
ATOM 3545 N N . ASP A 1 451 ? -26.784 -5.789 -8.120 1.00 87.00 451 ASP A N 1
ATOM 3546 C CA . ASP A 1 451 ? -27.697 -6.171 -7.033 1.00 87.00 451 ASP A CA 1
ATOM 3547 C C . ASP A 1 451 ? -27.310 -5.505 -5.701 1.00 87.00 451 ASP A C 1
ATOM 3549 O O . ASP A 1 451 ? -27.065 -6.149 -4.684 1.00 87.00 451 ASP A O 1
ATOM 3553 N N . HIS A 1 452 ? -27.209 -4.176 -5.722 1.00 92.19 452 HIS A N 1
ATOM 3554 C CA . HIS A 1 452 ? -26.660 -3.382 -4.618 1.00 92.19 452 HIS A CA 1
ATOM 3555 C C . HIS A 1 452 ? -27.686 -2.941 -3.558 1.00 92.19 452 HIS A C 1
ATOM 3557 O O . HIS A 1 452 ? -27.309 -2.402 -2.517 1.00 92.19 452 HIS A O 1
ATOM 3563 N N . LEU A 1 453 ? -28.987 -3.125 -3.804 1.00 97.50 453 LEU A N 1
ATOM 3564 C CA . LEU A 1 453 ? -30.054 -2.605 -2.943 1.00 97.50 453 LEU A CA 1
ATOM 3565 C C . LEU A 1 453 ? -30.214 -3.457 -1.678 1.00 97.50 453 LEU A C 1
ATOM 3567 O O . LEU A 1 453 ? -30.455 -4.662 -1.763 1.00 97.50 453 LEU A O 1
ATOM 3571 N N . THR A 1 454 ? -30.154 -2.814 -0.510 1.00 97.19 454 THR A N 1
ATOM 3572 C CA . THR A 1 454 ? -30.129 -3.480 0.802 1.00 97.19 454 THR A CA 1
ATOM 3573 C C . THR A 1 454 ? -31.452 -3.377 1.568 1.00 97.19 454 THR A C 1
ATOM 3575 O O . THR A 1 454 ? -31.704 -4.193 2.451 1.00 97.19 454 THR A O 1
ATOM 3578 N N . PHE A 1 455 ? -32.343 -2.446 1.199 1.00 96.88 455 PHE A N 1
ATOM 3579 C CA . PHE A 1 455 ? -33.646 -2.252 1.847 1.00 96.88 455 PHE A CA 1
ATOM 3580 C C . PHE A 1 455 ? -34.761 -1.898 0.840 1.00 96.88 455 PHE A C 1
ATOM 3582 O O . PHE A 1 455 ? -34.549 -1.113 -0.082 1.00 96.88 455 PHE A O 1
ATOM 3589 N N . SER A 1 456 ? -35.997 -2.393 0.958 1.00 95.44 456 SER A N 1
ATOM 3590 C CA . SER A 1 456 ? -36.449 -3.440 1.887 1.00 95.44 456 SER A CA 1
ATOM 3591 C C . SER A 1 456 ? -36.163 -4.826 1.305 1.00 95.44 456 SER A C 1
ATOM 3593 O O . SER A 1 456 ? -36.160 -4.983 0.091 1.00 95.44 456 SER A O 1
ATOM 3595 N N . SER A 1 457 ? -35.910 -5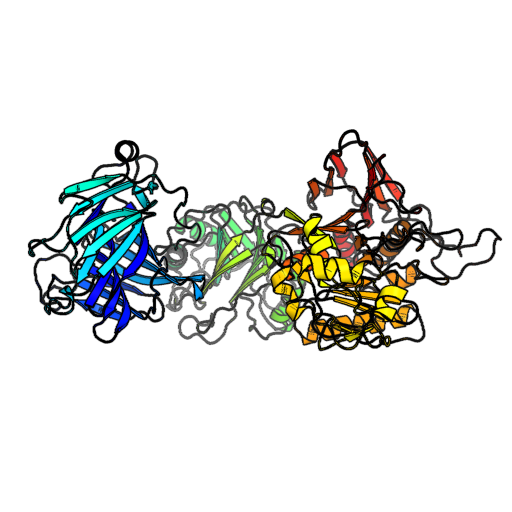.829 2.134 1.00 93.50 457 SER A N 1
ATOM 3596 C CA . SER A 1 457 ? -35.436 -7.146 1.695 1.00 93.50 457 SER A CA 1
ATOM 3597 C C . SER A 1 457 ? -36.395 -7.924 0.791 1.00 93.50 457 SER A C 1
ATOM 3599 O O . SER A 1 457 ? -35.934 -8.673 -0.063 1.00 93.50 457 SER A O 1
ATOM 3601 N N . ASP A 1 458 ? -37.709 -7.745 0.934 1.00 92.31 458 ASP A N 1
ATOM 3602 C CA . ASP A 1 458 ? -38.734 -8.420 0.127 1.00 92.31 458 ASP A CA 1
ATOM 3603 C C . ASP A 1 458 ? -39.022 -7.713 -1.208 1.00 92.31 458 ASP A C 1
ATOM 3605 O O . ASP A 1 458 ? -39.554 -8.314 -2.144 1.00 92.31 458 ASP A O 1
ATOM 3609 N N . ASN A 1 459 ? -38.665 -6.432 -1.304 1.00 95.06 459 ASN A N 1
ATOM 3610 C CA . ASN A 1 459 ? -38.727 -5.639 -2.521 1.00 95.06 459 ASN A CA 1
ATOM 3611 C C . ASN A 1 459 ? -37.669 -4.521 -2.473 1.00 95.06 459 ASN A C 1
ATOM 3613 O O . ASN A 1 459 ? -38.011 -3.390 -2.095 1.00 95.06 459 ASN A O 1
ATOM 3617 N N . PRO A 1 460 ? -36.402 -4.825 -2.822 1.00 95.88 460 PRO A N 1
ATOM 3618 C CA . PRO A 1 460 ? -35.272 -3.910 -2.647 1.00 95.88 460 PRO A CA 1
ATOM 3619 C C . PRO A 1 460 ? -35.440 -2.604 -3.427 1.00 95.88 460 PRO A C 1
ATOM 3621 O O . PRO A 1 460 ? -35.829 -2.605 -4.593 1.00 95.88 460 PRO A O 1
ATOM 3624 N N . ARG A 1 461 ? -35.178 -1.461 -2.776 1.00 95.75 461 ARG A N 1
ATOM 3625 C CA . ARG A 1 461 ? -35.401 -0.112 -3.344 1.00 95.75 461 ARG A CA 1
ATOM 3626 C C . ARG A 1 461 ? -34.259 0.863 -3.116 1.00 95.75 461 ARG A C 1
ATOM 3628 O O . ARG A 1 461 ? -34.109 1.798 -3.898 1.00 95.75 461 ARG A O 1
ATOM 3635 N N . ILE A 1 462 ? -33.527 0.716 -2.017 1.00 96.50 462 ILE A N 1
ATOM 3636 C CA . ILE A 1 462 ? -32.459 1.628 -1.614 1.00 96.50 462 ILE A CA 1
ATOM 3637 C C . ILE A 1 462 ? -31.274 0.845 -1.055 1.00 96.50 462 ILE A C 1
ATOM 3639 O O . ILE A 1 462 ? -31.433 -0.227 -0.479 1.00 96.50 462 ILE A O 1
ATOM 3643 N N . GLU A 1 463 ? -30.088 1.409 -1.230 1.00 97.44 463 GLU A N 1
ATOM 3644 C CA . GLU A 1 463 ? -28.844 0.950 -0.623 1.00 97.44 463 GLU A CA 1
ATOM 3645 C C . GLU A 1 463 ? -28.513 1.877 0.545 1.00 97.44 463 GLU A C 1
ATOM 3647 O O . GLU A 1 463 ? -28.334 3.083 0.347 1.00 97.44 463 GLU A O 1
ATOM 3652 N N . ILE A 1 464 ? -28.496 1.320 1.754 1.00 98.00 464 ILE A N 1
ATOM 3653 C CA . ILE A 1 464 ? -28.213 2.056 2.997 1.00 98.00 464 ILE A CA 1
ATOM 3654 C C . ILE A 1 464 ? -27.281 1.299 3.953 1.00 98.00 464 ILE A C 1
ATOM 3656 O O . ILE A 1 464 ? -26.798 1.896 4.915 1.00 98.00 464 ILE A O 1
ATOM 3660 N N . ASP A 1 465 ? -26.981 0.029 3.671 1.00 98.44 465 ASP A N 1
ATOM 3661 C CA . ASP A 1 465 ? -26.072 -0.797 4.465 1.00 98.44 465 ASP A CA 1
ATOM 3662 C C . ASP A 1 465 ? -24.705 -0.900 3.769 1.00 98.44 465 ASP A C 1
ATOM 3664 O O . ASP A 1 465 ? -24.598 -1.251 2.586 1.00 98.44 465 ASP A O 1
ATOM 3668 N N . PHE A 1 466 ? -23.634 -0.583 4.497 1.00 98.31 466 PHE A N 1
ATOM 3669 C CA . PHE A 1 466 ? -22.277 -0.527 3.947 1.00 98.31 466 PHE A CA 1
ATOM 3670 C C . PHE A 1 466 ? -21.273 -1.236 4.847 1.00 98.31 466 PHE A C 1
ATOM 3672 O O . PHE A 1 466 ? -21.408 -1.260 6.070 1.00 98.31 466 PHE A O 1
ATOM 3679 N N . ILE A 1 467 ? -20.235 -1.772 4.210 1.00 98.44 467 ILE A N 1
ATOM 3680 C CA . ILE A 1 467 ? -18.983 -2.183 4.836 1.00 98.44 467 ILE A CA 1
ATOM 3681 C C . ILE A 1 467 ? -17.887 -1.425 4.093 1.00 98.44 467 ILE A C 1
ATOM 3683 O O . ILE A 1 467 ? -17.866 -1.440 2.867 1.00 98.44 467 ILE A O 1
ATOM 3687 N N . MET A 1 468 ? -17.011 -0.742 4.817 1.00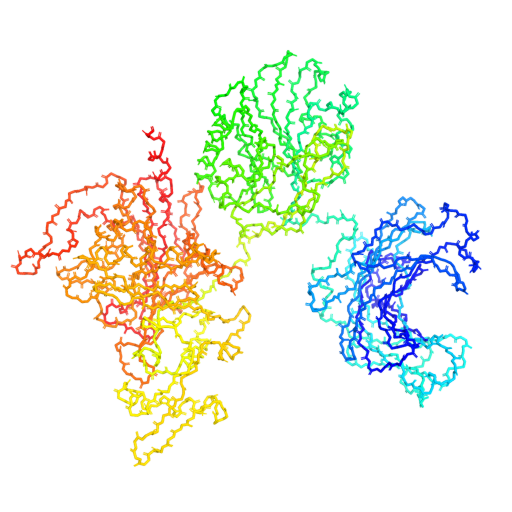 97.38 468 MET A N 1
ATOM 3688 C CA . MET A 1 468 ? -15.923 0.063 4.260 1.00 97.38 468 MET A CA 1
ATOM 3689 C C . MET A 1 468 ? -14.684 -0.052 5.138 1.00 97.38 468 MET A C 1
ATOM 3691 O O . MET A 1 468 ? -14.799 -0.371 6.322 1.00 97.38 468 MET A O 1
ATOM 3695 N N . HIS A 1 469 ? -13.501 0.198 4.583 1.00 95.94 469 HIS A N 1
ATOM 3696 C CA . HIS A 1 469 ? -12.252 0.027 5.322 1.00 95.94 469 HIS A CA 1
ATOM 3697 C C . HIS A 1 469 ? -11.209 1.106 5.041 1.00 95.94 469 HIS A C 1
ATOM 3699 O O . HIS A 1 469 ? -11.216 1.766 4.002 1.00 95.94 469 HIS A O 1
ATOM 3705 N N . ARG A 1 470 ? -10.295 1.270 6.001 1.00 86.94 470 ARG A N 1
ATOM 3706 C CA . ARG A 1 470 ? -9.153 2.182 5.929 1.00 86.94 470 ARG A CA 1
ATOM 3707 C C . ARG A 1 470 ? -7.976 1.650 6.771 1.00 86.94 470 ARG A C 1
ATOM 3709 O O . ARG A 1 470 ? -8.216 1.098 7.843 1.00 86.94 470 ARG A O 1
ATOM 3716 N N . PRO A 1 471 ? -6.714 1.856 6.355 1.00 74.94 471 PRO A N 1
ATOM 3717 C CA . PRO A 1 471 ? -6.327 2.329 5.028 1.00 74.94 471 PRO A CA 1
ATOM 3718 C C . PRO A 1 471 ? -6.670 1.286 3.960 1.00 74.94 471 PRO A C 1
ATOM 3720 O O . PRO A 1 471 ? -6.831 0.104 4.268 1.00 74.94 471 PRO A O 1
ATOM 3723 N N . ASP A 1 472 ? -6.788 1.724 2.708 1.00 68.81 472 ASP A N 1
ATOM 3724 C CA . ASP A 1 472 ? -7.041 0.825 1.575 1.00 68.81 472 ASP A CA 1
ATOM 3725 C C . ASP A 1 472 ? -5.983 -0.291 1.496 1.00 68.81 472 ASP A C 1
ATOM 3727 O O . ASP A 1 472 ? -6.286 -1.468 1.349 1.00 68.81 472 ASP A O 1
ATOM 3731 N N . THR A 1 473 ? -4.730 0.059 1.778 1.00 66.81 473 THR A N 1
ATOM 3732 C CA . THR A 1 473 ? -3.581 -0.855 1.754 1.00 66.81 473 THR A CA 1
ATOM 3733 C C . THR A 1 473 ? -3.600 -1.957 2.818 1.00 66.81 473 THR A C 1
ATOM 3735 O O . THR A 1 473 ? -2.861 -2.936 2.688 1.00 66.81 473 THR A O 1
ATOM 3738 N N . ALA A 1 474 ? -4.415 -1.827 3.870 1.00 73.88 474 ALA A N 1
ATOM 3739 C CA . ALA A 1 474 ? -4.484 -2.823 4.937 1.00 73.88 474 ALA A CA 1
ATOM 3740 C C . ALA A 1 474 ? -5.401 -4.006 4.604 1.00 73.88 474 ALA A C 1
ATOM 3742 O O . ALA A 1 474 ? -5.279 -5.060 5.237 1.00 73.88 474 ALA A O 1
ATOM 3743 N N . PHE A 1 475 ? -6.293 -3.861 3.620 1.00 82.81 475 PHE A N 1
ATOM 3744 C CA . PHE A 1 475 ? -7.247 -4.902 3.262 1.00 82.81 475 PHE A CA 1
ATOM 3745 C C . PHE A 1 475 ? -7.344 -5.076 1.753 1.00 82.81 475 PHE A C 1
ATOM 3747 O O . PHE A 1 475 ? -7.512 -4.122 1.009 1.00 82.81 475 PHE A O 1
ATOM 3754 N N . ILE A 1 476 ? -7.303 -6.323 1.295 1.00 77.06 476 ILE A N 1
ATOM 3755 C CA . ILE A 1 476 ? -7.642 -6.653 -0.089 1.00 77.06 476 ILE A CA 1
ATOM 3756 C C . ILE A 1 476 ? -9.073 -7.170 -0.096 1.00 77.06 476 ILE A C 1
ATOM 3758 O O . ILE A 1 476 ? -9.336 -8.239 0.465 1.00 77.06 476 ILE A O 1
ATOM 3762 N N . VAL A 1 477 ? -9.971 -6.436 -0.750 1.00 80.56 477 VAL A N 1
ATOM 3763 C CA . VAL A 1 477 ? -11.340 -6.892 -1.007 1.00 80.56 477 VAL A CA 1
ATOM 3764 C C . VAL A 1 477 ? -11.288 -8.064 -1.978 1.00 80.56 477 VAL A C 1
ATOM 3766 O O . VAL A 1 477 ? -10.741 -7.956 -3.075 1.00 80.56 477 VAL A O 1
ATOM 3769 N N . ARG A 1 478 ? -11.822 -9.209 -1.560 1.00 75.44 478 ARG A N 1
ATOM 3770 C CA . ARG A 1 478 ? -11.920 -10.413 -2.393 1.00 75.44 478 ARG A CA 1
ATOM 3771 C C . ARG A 1 478 ? -13.290 -10.552 -3.017 1.00 75.44 478 ARG A C 1
ATOM 3773 O O . ARG A 1 478 ? -13.386 -10.869 -4.195 1.00 75.44 478 ARG A O 1
ATOM 3780 N N . GLU A 1 479 ? -14.314 -10.316 -2.215 1.00 79.62 479 GLU A N 1
ATOM 3781 C CA . GLU A 1 479 ? -15.703 -10.512 -2.595 1.00 79.62 479 GLU A CA 1
ATOM 3782 C C . GLU A 1 479 ? -16.579 -9.608 -1.729 1.00 79.62 479 GLU A C 1
ATOM 3784 O O . GLU A 1 479 ? -16.264 -9.358 -0.560 1.00 79.62 479 GLU A O 1
ATOM 3789 N N . ILE A 1 480 ? -17.660 -9.106 -2.313 1.00 87.75 480 ILE A N 1
ATOM 3790 C CA . ILE A 1 480 ? -18.725 -8.393 -1.617 1.00 87.75 480 ILE A CA 1
ATOM 3791 C C . ILE A 1 480 ? -20.057 -8.906 -2.149 1.00 87.75 480 ILE A C 1
ATOM 3793 O O . ILE A 1 480 ? -20.260 -8.935 -3.359 1.00 87.75 480 ILE A O 1
ATOM 3797 N N . ASP A 1 481 ? -20.961 -9.276 -1.245 1.00 84.19 481 ASP A N 1
ATOM 3798 C CA . ASP A 1 481 ? -22.272 -9.814 -1.604 1.00 84.19 481 ASP A CA 1
ATOM 3799 C C . ASP A 1 481 ? -23.389 -9.114 -0.837 1.00 84.19 481 ASP A C 1
ATOM 3801 O O . ASP A 1 481 ? -23.288 -8.873 0.372 1.00 84.19 481 ASP A O 1
ATOM 3805 N N . VAL A 1 482 ? -24.499 -8.874 -1.535 1.00 92.00 482 VAL A N 1
ATOM 3806 C CA . VAL A 1 482 ? -25.789 -8.538 -0.929 1.00 92.00 482 VAL A CA 1
ATOM 3807 C C . VAL A 1 482 ? -26.681 -9.769 -0.994 1.00 92.00 482 VAL A C 1
ATOM 3809 O O . VAL A 1 482 ? -27.038 -10.264 -2.061 1.00 92.00 482 VAL A O 1
ATOM 3812 N N . ILE A 1 483 ? -27.060 -10.292 0.163 1.00 90.50 483 ILE A N 1
ATOM 3813 C CA . ILE A 1 483 ? -27.713 -11.597 0.246 1.00 90.50 483 ILE A CA 1
ATOM 3814 C C . ILE A 1 483 ? -29.215 -11.449 0.005 1.00 90.50 483 ILE A C 1
ATOM 3816 O O . ILE A 1 483 ? -29.889 -10.660 0.666 1.00 90.50 483 ILE A O 1
ATOM 3820 N N . ASP A 1 484 ? -29.757 -12.220 -0.937 1.00 88.31 484 ASP A N 1
ATOM 3821 C CA . ASP A 1 484 ? -31.206 -12.366 -1.106 1.00 88.31 484 ASP A CA 1
ATOM 3822 C C . ASP A 1 484 ? -31.786 -13.183 0.065 1.00 88.31 484 ASP A C 1
ATOM 3824 O O . ASP A 1 484 ? -31.642 -14.406 0.146 1.00 88.31 484 ASP A O 1
ATOM 3828 N N . GLU A 1 485 ? -32.365 -12.478 1.037 1.00 90.38 485 GLU A N 1
ATOM 3829 C CA . GLU A 1 485 ? -32.996 -13.047 2.229 1.00 90.38 485 GLU A CA 1
ATOM 3830 C C . GLU A 1 485 ? -34.262 -12.238 2.580 1.00 90.38 485 GLU A C 1
ATOM 3832 O O . GLU A 1 485 ? -34.220 -11.348 3.430 1.00 90.38 485 GLU A O 1
ATOM 3837 N N . PRO A 1 486 ? -35.404 -12.519 1.926 1.00 90.50 486 PRO A N 1
ATOM 3838 C CA . PRO A 1 486 ? -36.587 -11.656 1.979 1.00 90.50 486 PRO A CA 1
ATOM 3839 C C . PRO A 1 486 ? -37.442 -11.824 3.245 1.00 90.50 486 PRO A C 1
ATOM 3841 O O . PRO A 1 486 ? -38.433 -11.115 3.421 1.00 90.50 486 PRO A O 1
ATOM 3844 N N . VAL A 1 487 ? -37.132 -12.796 4.113 1.00 92.50 487 VAL A N 1
ATOM 3845 C CA . VAL A 1 487 ? -38.001 -13.160 5.246 1.00 92.50 487 VAL A CA 1
ATOM 3846 C C . VAL A 1 487 ? -37.388 -12.808 6.596 1.00 92.50 487 VAL A C 1
ATOM 3848 O O . VAL A 1 487 ? -38.112 -12.347 7.479 1.00 92.50 487 VAL A O 1
ATOM 3851 N N . ALA A 1 488 ? -36.095 -13.076 6.798 1.00 92.12 488 ALA A N 1
ATOM 3852 C CA . ALA A 1 488 ? -35.496 -13.067 8.135 1.00 92.12 488 ALA A CA 1
ATOM 3853 C C . ALA A 1 488 ? -35.405 -11.677 8.790 1.00 92.12 488 ALA A C 1
ATOM 3855 O O . ALA A 1 488 ? -35.503 -11.592 10.012 1.00 92.12 488 ALA A O 1
ATOM 3856 N N . SER A 1 489 ? -35.263 -10.624 7.990 1.00 97.69 489 SER A N 1
ATOM 3857 C CA . SER A 1 489 ? -35.266 -9.210 8.384 1.00 97.69 489 SER A CA 1
ATOM 3858 C C . SER A 1 489 ? -35.851 -8.385 7.235 1.00 97.69 489 SER A C 1
ATOM 3860 O O . SER A 1 489 ? -36.013 -8.911 6.134 1.00 97.69 489 SER A O 1
ATOM 3862 N N . ASP A 1 490 ? -36.157 -7.111 7.464 1.00 97.19 490 ASP A N 1
ATOM 3863 C CA . ASP A 1 490 ? -36.492 -6.144 6.413 1.00 97.19 490 ASP A CA 1
ATOM 3864 C C . ASP A 1 490 ? -35.260 -5.523 5.733 1.00 97.19 490 ASP A C 1
ATOM 3866 O O . ASP A 1 490 ? -35.420 -4.847 4.716 1.00 97.19 490 ASP A O 1
ATOM 3870 N N . HIS A 1 491 ? -34.051 -5.797 6.230 1.00 98.38 491 HIS A N 1
ATOM 3871 C CA . HIS A 1 491 ? -32.781 -5.504 5.559 1.00 98.38 491 HIS A CA 1
ATOM 3872 C C . HIS A 1 491 ? -32.169 -6.767 4.949 1.00 98.38 491 HIS A C 1
ATOM 3874 O O . HIS A 1 491 ? -32.321 -7.871 5.477 1.00 98.38 491 HIS A O 1
ATOM 3880 N N . ARG A 1 492 ? -31.438 -6.608 3.844 1.00 98.00 492 ARG A N 1
ATOM 3881 C CA . ARG A 1 492 ? -30.608 -7.667 3.264 1.00 98.00 492 ARG A CA 1
ATOM 3882 C C . ARG A 1 492 ? -29.240 -7.690 3.952 1.00 98.00 492 ARG A C 1
ATOM 3884 O O . ARG A 1 492 ? -28.635 -6.632 4.119 1.00 98.00 492 ARG A O 1
ATOM 3891 N N . PRO A 1 493 ? -28.724 -8.871 4.329 1.00 97.44 493 PRO A N 1
ATOM 3892 C CA . PRO A 1 493 ? -27.365 -9.000 4.844 1.00 97.44 493 PRO A CA 1
ATOM 3893 C C . PRO A 1 493 ? -26.325 -8.569 3.797 1.00 97.44 493 PRO A C 1
ATOM 3895 O O . PRO A 1 493 ? -26.458 -8.931 2.627 1.00 97.44 493 PRO A O 1
ATOM 3898 N N . VAL A 1 494 ? -25.266 -7.874 4.221 1.00 98.06 494 VAL A N 1
ATOM 3899 C CA . VAL A 1 494 ? -24.124 -7.516 3.358 1.00 98.06 494 VAL A CA 1
ATOM 3900 C C . VAL A 1 494 ? -22.855 -8.169 3.892 1.00 98.06 494 VAL A C 1
ATOM 3902 O O . VAL A 1 494 ? -22.491 -7.942 5.047 1.00 98.06 494 VAL A O 1
ATOM 3905 N N . THR A 1 495 ? -22.166 -8.961 3.071 1.00 96.25 495 THR A N 1
ATOM 3906 C CA . THR A 1 495 ? -20.878 -9.573 3.431 1.00 96.25 495 THR A CA 1
ATOM 3907 C C . THR A 1 495 ? -19.737 -8.995 2.619 1.00 96.25 495 THR A C 1
ATOM 3909 O O . THR A 1 495 ? -19.899 -8.750 1.431 1.00 96.25 495 THR A O 1
ATOM 3912 N N . VAL A 1 496 ? -18.570 -8.839 3.246 1.00 93.25 496 VAL A N 1
ATOM 3913 C CA . VAL A 1 496 ? -17.306 -8.562 2.553 1.00 93.25 496 VAL A CA 1
ATOM 3914 C C . VAL A 1 496 ? -16.235 -9.529 3.032 1.00 93.25 496 VAL A C 1
ATOM 3916 O O . VAL A 1 496 ? -16.021 -9.679 4.239 1.00 93.25 496 VAL A O 1
ATOM 3919 N N . ASP A 1 497 ? -15.535 -10.134 2.078 1.00 87.12 497 ASP A N 1
ATOM 3920 C CA . ASP A 1 497 ? -14.331 -10.920 2.311 1.00 87.12 497 ASP A CA 1
ATOM 3921 C C . ASP A 1 497 ? -13.094 -10.051 2.158 1.00 87.12 497 ASP A C 1
ATOM 3923 O O . ASP A 1 497 ? -12.779 -9.559 1.074 1.00 87.12 497 ASP A O 1
ATOM 3927 N N . LEU A 1 498 ? -12.367 -9.895 3.259 1.00 87.44 498 LEU A N 1
ATOM 3928 C CA . LEU A 1 498 ? -11.147 -9.110 3.329 1.00 87.44 498 LEU A CA 1
ATOM 3929 C C . LEU A 1 498 ? -9.957 -10.036 3.567 1.00 87.44 498 LEU A C 1
ATOM 3931 O O . LEU A 1 498 ? -9.968 -10.876 4.468 1.00 87.44 498 LEU A O 1
ATOM 3935 N N . SER A 1 499 ? -8.888 -9.864 2.792 1.00 80.94 499 SER A N 1
ATOM 3936 C CA . SER A 1 499 ? -7.563 -10.322 3.218 1.00 80.94 499 SER A CA 1
ATOM 3937 C C . SER A 1 499 ? -6.886 -9.208 4.006 1.00 80.94 499 SER A C 1
ATOM 3939 O O . SER A 1 499 ? -6.624 -8.151 3.441 1.00 80.94 499 SER A O 1
ATOM 3941 N N . VAL A 1 500 ? -6.595 -9.446 5.282 1.00 80.12 500 VAL A N 1
ATOM 3942 C CA . VAL A 1 500 ? -5.825 -8.542 6.138 1.00 80.12 500 VAL A CA 1
ATOM 3943 C C . VAL A 1 500 ? -4.360 -8.636 5.729 1.00 80.12 500 VAL A C 1
ATOM 3945 O O . VAL A 1 500 ? -3.769 -9.715 5.754 1.00 80.12 500 VAL A O 1
ATOM 3948 N N . VAL A 1 501 ? -3.769 -7.520 5.314 1.00 64.19 501 VAL A N 1
ATOM 3949 C CA . VAL A 1 501 ? -2.376 -7.480 4.862 1.00 64.19 501 VAL A CA 1
ATOM 3950 C C . VAL A 1 501 ? -1.453 -7.423 6.087 1.00 64.19 501 VAL A C 1
ATOM 3952 O O . VAL A 1 501 ? -1.504 -6.447 6.835 1.00 64.19 501 VAL A O 1
ATOM 3955 N N . PRO A 1 502 ? -0.581 -8.428 6.314 1.00 55.88 502 PRO A N 1
ATOM 3956 C CA . PRO A 1 502 ? 0.379 -8.378 7.410 1.00 55.88 502 PRO A CA 1
ATOM 3957 C C . PRO A 1 502 ? 1.369 -7.232 7.227 1.00 55.88 502 PRO A C 1
ATOM 3959 O O . PRO A 1 502 ? 1.998 -7.142 6.168 1.00 55.88 502 PRO A O 1
ATOM 3962 N N . ARG A 1 503 ? 1.601 -6.438 8.285 1.00 52.50 503 ARG A N 1
ATOM 3963 C CA . ARG A 1 503 ? 2.714 -5.468 8.321 1.00 52.50 503 ARG A CA 1
ATOM 3964 C C . ARG A 1 503 ? 4.059 -6.137 7.982 1.00 52.50 503 ARG A C 1
ATOM 3966 O O . ARG A 1 503 ? 4.889 -5.543 7.316 1.00 52.50 503 ARG A O 1
ATOM 3973 N N . SER A 1 504 ? 4.233 -7.423 8.302 1.00 46.19 504 SER A N 1
ATOM 3974 C CA . SER A 1 504 ? 5.467 -8.193 8.069 1.00 46.19 504 SER A CA 1
ATOM 3975 C C . SER A 1 504 ? 5.744 -8.630 6.614 1.00 46.19 504 SER A C 1
ATOM 3977 O O . SER A 1 504 ? 6.659 -9.421 6.393 1.00 46.19 504 SER A O 1
ATOM 3979 N N . LYS A 1 505 ? 4.947 -8.208 5.618 1.00 54.12 505 LYS A N 1
ATOM 3980 C CA . LYS A 1 505 ? 5.203 -8.479 4.181 1.00 54.12 505 LYS A CA 1
ATOM 3981 C C . LYS A 1 505 ? 5.691 -7.247 3.408 1.00 54.12 505 LYS A C 1
ATOM 3983 O O . LYS A 1 505 ? 5.822 -7.316 2.186 1.00 54.12 505 LYS A O 1
ATOM 3988 N N . THR A 1 506 ? 5.936 -6.123 4.078 1.00 68.94 506 THR A N 1
ATOM 3989 C CA . THR A 1 506 ? 6.557 -4.947 3.459 1.00 68.94 506 THR A CA 1
ATOM 3990 C C . THR A 1 506 ? 8.075 -5.093 3.405 1.00 68.94 506 THR A C 1
ATOM 3992 O O . THR A 1 506 ? 8.667 -5.750 4.256 1.00 68.94 506 THR A O 1
ATOM 3995 N N . ARG A 1 507 ? 8.710 -4.464 2.418 1.00 82.88 507 ARG A N 1
ATOM 3996 C CA . ARG A 1 507 ? 10.168 -4.363 2.285 1.00 82.88 507 ARG A CA 1
ATOM 3997 C C . ARG A 1 507 ? 10.569 -2.919 2.010 1.00 82.88 507 ARG A C 1
ATOM 3999 O O . ARG A 1 507 ? 9.726 -2.106 1.629 1.00 82.88 507 ARG A O 1
ATOM 4006 N N . TRP A 1 508 ? 11.848 -2.622 2.203 1.00 93.06 508 TRP A N 1
ATOM 4007 C CA . TRP A 1 508 ? 12.420 -1.322 1.885 1.00 93.06 508 TRP A CA 1
ATOM 4008 C C . TRP A 1 508 ? 12.712 -1.195 0.393 1.00 93.06 508 TRP A C 1
ATOM 4010 O O . TRP A 1 508 ? 13.358 -2.055 -0.204 1.00 93.06 508 TRP A O 1
ATOM 4020 N N . TRP A 1 509 ? 12.270 -0.086 -0.185 1.00 95.44 509 TRP A N 1
ATOM 4021 C CA . TRP A 1 509 ? 12.525 0.304 -1.560 1.00 95.44 509 TRP A CA 1
ATOM 4022 C C . TRP A 1 509 ? 13.358 1.576 -1.572 1.00 95.44 509 TRP A C 1
ATOM 4024 O O . TRP A 1 509 ? 12.911 2.633 -1.132 1.00 95.44 509 TRP A O 1
ATOM 4034 N N . LYS A 1 510 ? 14.579 1.455 -2.087 1.00 97.81 510 LYS A N 1
ATOM 4035 C CA . LYS A 1 510 ? 15.476 2.580 -2.360 1.00 97.81 510 LYS A CA 1
ATOM 4036 C C . LYS A 1 510 ? 15.036 3.329 -3.615 1.00 97.81 510 LYS A C 1
ATOM 4038 O O . LYS A 1 510 ? 14.849 2.681 -4.641 1.00 97.81 510 LYS A O 1
ATOM 4043 N N . GLY A 1 511 ? 14.964 4.652 -3.597 1.00 97.69 511 GLY A N 1
ATOM 4044 C CA . GLY A 1 511 ? 14.714 5.429 -4.809 1.00 97.69 511 GLY A CA 1
ATOM 4045 C C . GLY A 1 511 ? 15.125 6.890 -4.707 1.00 97.69 511 GLY A C 1
ATOM 4046 O O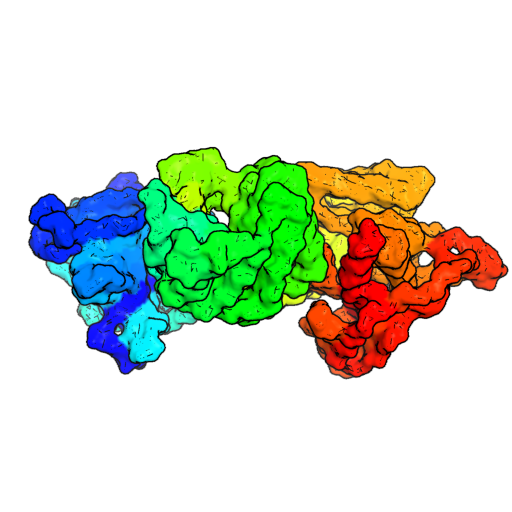 . GLY A 1 511 ? 15.450 7.377 -3.628 1.00 97.69 511 GLY A O 1
ATOM 4047 N N . ASN A 1 512 ? 15.135 7.569 -5.851 1.00 98.00 512 ASN A N 1
ATOM 4048 C CA . ASN A 1 512 ? 15.453 8.991 -5.956 1.00 98.00 512 ASN A CA 1
ATOM 4049 C C . ASN A 1 512 ? 14.341 9.718 -6.722 1.00 98.00 512 ASN A C 1
ATOM 4051 O O . ASN A 1 512 ? 13.838 9.201 -7.724 1.00 98.00 512 ASN A O 1
ATOM 4055 N N . LEU A 1 513 ? 13.958 10.900 -6.241 1.00 97.19 513 LEU A N 1
ATOM 4056 C CA . LEU A 1 513 ? 12.867 11.694 -6.810 1.00 97.19 513 LEU A CA 1
ATOM 4057 C C . LEU A 1 513 ? 13.329 12.985 -7.495 1.00 97.19 513 LEU A C 1
ATOM 4059 O O . LEU A 1 513 ? 12.479 13.681 -8.041 1.00 97.19 513 LEU A O 1
ATOM 4063 N N . HIS A 1 514 ? 14.631 13.290 -7.488 1.00 98.06 514 HIS A N 1
ATOM 4064 C CA . HIS A 1 514 ? 15.163 14.525 -8.063 1.00 98.06 514 HIS A CA 1
ATOM 4065 C C . HIS A 1 514 ? 16.461 14.268 -8.837 1.00 98.06 514 HIS A C 1
ATOM 4067 O O . HIS A 1 514 ? 17.485 13.894 -8.256 1.00 98.06 514 HIS A O 1
ATOM 4073 N N . THR A 1 515 ? 16.405 14.401 -10.165 1.00 97.19 515 THR A N 1
ATOM 4074 C CA . THR A 1 515 ? 17.553 14.248 -11.071 1.00 97.19 515 THR A CA 1
ATOM 4075 C C . THR A 1 515 ? 17.233 14.763 -12.480 1.00 97.19 515 THR A C 1
ATOM 4077 O O . THR A 1 515 ? 16.091 14.658 -12.934 1.00 97.19 515 THR A O 1
ATOM 4080 N N . HIS A 1 516 ? 18.258 15.238 -13.198 1.00 98.12 516 HIS A N 1
ATOM 4081 C CA . HIS A 1 516 ? 18.108 15.911 -14.493 1.00 98.12 516 HIS A CA 1
ATOM 4082 C C . HIS A 1 516 ? 18.781 15.179 -15.648 1.00 98.12 516 HIS A C 1
ATOM 4084 O O . HIS A 1 516 ? 19.866 14.611 -15.517 1.00 98.12 516 HIS A O 1
ATOM 4090 N N . SER A 1 517 ? 18.160 15.233 -16.824 1.00 98.00 517 SER A N 1
ATOM 4091 C CA . SER A 1 517 ? 18.669 14.635 -18.055 1.00 98.00 517 SER A CA 1
ATOM 4092 C C . SER A 1 517 ? 18.980 15.695 -19.113 1.00 98.00 517 SER A C 1
ATOM 4094 O O . SER A 1 517 ? 18.852 16.900 -18.905 1.00 98.00 517 SER A O 1
ATOM 4096 N N . LEU A 1 518 ? 19.383 15.258 -20.308 1.00 97.94 518 LEU A N 1
ATOM 4097 C CA . LEU A 1 518 ? 19.501 16.148 -21.469 1.00 97.94 518 LEU A CA 1
ATOM 4098 C C . LEU A 1 518 ? 18.156 16.776 -21.905 1.00 97.94 518 LEU A C 1
ATOM 4100 O O . LEU A 1 518 ? 18.147 17.624 -22.804 1.00 97.94 518 LEU A O 1
ATOM 4104 N N . TRP A 1 519 ? 17.019 16.386 -21.312 1.00 97.69 519 TRP A N 1
ATOM 4105 C CA . TRP A 1 519 ? 15.736 17.042 -21.560 1.00 97.69 519 TRP A CA 1
ATOM 4106 C C . TRP A 1 519 ? 15.657 18.445 -20.941 1.00 97.69 519 TRP A C 1
ATOM 4108 O O . TRP A 1 519 ? 15.096 19.315 -21.617 1.00 97.69 519 TRP A O 1
ATOM 4118 N N . SER A 1 520 ? 16.296 18.707 -19.797 1.00 97.00 520 SER A N 1
ATOM 4119 C CA . SER A 1 520 ? 16.565 20.055 -19.273 1.00 97.00 520 SER A CA 1
ATOM 4120 C C . SER A 1 520 ? 18.040 20.446 -19.451 1.00 97.00 520 SER A C 1
ATOM 4122 O O . SER A 1 520 ? 18.465 20.849 -20.545 1.00 97.00 520 SER A O 1
ATOM 4124 N N . ASP A 1 521 ? 18.828 20.345 -18.393 1.00 95.81 521 ASP A N 1
ATOM 4125 C CA . ASP A 1 521 ? 20.166 20.894 -18.201 1.00 95.81 521 ASP A CA 1
ATOM 4126 C C . ASP A 1 521 ? 21.179 19.868 -17.663 1.00 95.81 521 ASP A C 1
ATOM 4128 O O . ASP A 1 521 ? 22.375 20.163 -17.625 1.00 95.81 521 ASP A O 1
ATOM 4132 N N . GLY A 1 522 ? 20.747 18.632 -17.405 1.00 96.50 522 GLY A N 1
ATOM 4133 C CA . GLY A 1 522 ? 21.636 17.493 -17.204 1.00 96.50 522 GLY A CA 1
ATOM 4134 C C . GLY A 1 522 ? 22.480 17.167 -18.445 1.00 96.50 522 GLY A C 1
ATOM 4135 O O . GLY A 1 522 ? 22.296 17.726 -19.539 1.00 96.50 522 GLY A O 1
ATOM 4136 N N . ASN A 1 523 ? 23.437 16.245 -18.282 1.00 96.62 523 ASN A N 1
ATOM 4137 C CA . ASN A 1 523 ? 24.430 15.930 -19.316 1.00 96.62 523 ASN A CA 1
ATOM 4138 C C . ASN A 1 523 ? 24.473 14.476 -19.815 1.00 96.62 523 ASN A C 1
ATOM 4140 O O . ASN A 1 523 ? 25.406 14.115 -20.540 1.00 96.62 523 ASN A O 1
ATOM 4144 N N . ASP A 1 524 ? 23.470 13.657 -19.490 1.00 98.00 524 ASP A N 1
ATOM 4145 C CA . ASP A 1 524 ? 23.328 12.305 -20.042 1.00 98.00 524 ASP A CA 1
ATOM 4146 C C . ASP A 1 524 ? 21.913 12.008 -20.560 1.00 98.00 524 ASP A C 1
ATOM 4148 O O . ASP A 1 524 ? 20.939 12.702 -20.258 1.00 98.00 524 ASP A O 1
ATOM 4152 N N . PHE A 1 525 ? 21.814 10.980 -21.401 1.00 98.25 525 PHE A N 1
ATOM 4153 C CA . PHE A 1 525 ? 20.549 10.533 -21.979 1.00 98.25 525 PHE A CA 1
ATOM 4154 C C . PHE A 1 525 ? 19.645 9.928 -20.891 1.00 98.25 525 PHE A C 1
ATOM 4156 O O . PHE A 1 525 ? 20.146 9.208 -20.023 1.00 98.25 525 PHE A O 1
ATOM 4163 N N . PRO A 1 526 ? 18.321 10.159 -20.932 1.00 97.75 526 PRO A N 1
ATOM 4164 C CA . PRO A 1 526 ? 17.415 9.757 -19.853 1.00 97.75 526 PRO A CA 1
ATOM 4165 C C . PRO A 1 526 ? 17.439 8.244 -19.578 1.00 97.75 526 PRO A C 1
ATOM 4167 O O . PRO A 1 526 ? 17.424 7.817 -18.424 1.00 97.75 526 PRO A O 1
ATOM 4170 N N . GLU A 1 527 ? 17.576 7.407 -20.609 1.00 97.00 527 GLU A N 1
ATOM 4171 C CA . GLU A 1 527 ? 17.701 5.958 -20.430 1.00 97.00 527 GLU A CA 1
ATOM 4172 C C . GLU A 1 527 ? 19.073 5.507 -19.902 1.00 97.00 527 GLU A C 1
ATOM 4174 O O . GLU A 1 527 ? 19.165 4.453 -19.272 1.00 97.00 527 GLU A O 1
ATOM 4179 N N . MET A 1 528 ? 20.140 6.285 -20.129 1.00 98.12 528 MET A N 1
ATOM 4180 C CA . MET A 1 528 ? 21.459 6.021 -19.540 1.00 98.12 528 MET A CA 1
ATOM 4181 C C . MET A 1 528 ? 21.432 6.304 -18.038 1.00 98.12 528 MET A C 1
ATOM 4183 O O . MET A 1 528 ? 21.969 5.515 -17.259 1.00 98.12 528 MET A O 1
ATOM 4187 N N . ILE A 1 529 ? 20.749 7.379 -17.640 1.00 98.25 529 ILE A N 1
ATOM 4188 C CA . ILE A 1 529 ? 20.528 7.759 -16.242 1.00 98.25 529 ILE A CA 1
ATOM 4189 C C . ILE A 1 529 ? 19.698 6.685 -15.534 1.00 98.25 529 ILE A C 1
ATOM 4191 O O . ILE A 1 529 ? 20.123 6.145 -14.512 1.00 98.25 529 ILE A O 1
ATOM 4195 N N . ALA A 1 530 ? 18.561 6.288 -16.113 1.00 97.81 530 ALA A N 1
ATOM 4196 C CA . ALA A 1 530 ? 17.730 5.217 -15.566 1.00 97.81 530 ALA A CA 1
ATOM 4197 C C . ALA A 1 530 ? 18.507 3.893 -15.402 1.00 97.81 530 ALA A C 1
ATOM 4199 O O . ALA A 1 530 ? 18.451 3.260 -14.346 1.00 97.81 530 ALA A O 1
ATOM 4200 N N . ASP A 1 531 ? 19.297 3.492 -16.408 1.00 95.88 531 ASP A N 1
ATOM 4201 C CA . ASP A 1 531 ? 20.143 2.293 -16.333 1.00 95.88 531 ASP A CA 1
ATOM 4202 C C . ASP A 1 531 ? 21.250 2.427 -15.266 1.00 95.88 531 ASP A C 1
ATOM 4204 O O . ASP A 1 531 ? 21.609 1.425 -14.642 1.00 95.88 531 ASP A O 1
ATOM 4208 N N . TRP A 1 532 ? 21.766 3.638 -15.009 1.00 96.56 532 TRP A N 1
ATOM 4209 C CA . TRP A 1 532 ? 22.767 3.905 -13.967 1.00 96.56 532 TRP A CA 1
ATOM 4210 C C . TRP A 1 532 ? 22.221 3.653 -12.559 1.00 96.56 532 TRP A C 1
ATOM 4212 O O . TRP A 1 532 ? 22.876 2.941 -11.790 1.00 96.56 532 TRP A O 1
ATOM 4222 N N . TYR A 1 533 ? 21.034 4.191 -12.250 1.00 97.75 533 TYR A N 1
ATOM 4223 C CA . TYR A 1 533 ? 20.376 4.033 -10.948 1.00 97.75 533 TYR A CA 1
ATOM 4224 C C . TYR A 1 533 ? 19.934 2.589 -10.724 1.00 97.75 533 TYR A C 1
ATOM 4226 O O . TYR A 1 533 ? 20.259 1.996 -9.692 1.00 97.75 533 TYR A O 1
ATOM 4234 N N . ARG A 1 534 ? 19.288 1.977 -11.727 1.00 95.88 534 ARG A N 1
ATOM 4235 C CA . ARG A 1 534 ? 18.869 0.568 -11.677 1.00 95.88 534 ARG A CA 1
ATOM 4236 C C . ARG A 1 534 ? 20.029 -0.363 -11.326 1.00 95.88 534 ARG A C 1
ATOM 4238 O O . ARG A 1 534 ? 19.903 -1.243 -10.482 1.00 95.88 534 ARG A O 1
ATOM 4245 N N . LYS A 1 535 ? 21.197 -0.158 -11.943 1.00 94.44 535 LYS A N 1
ATOM 4246 C CA . LYS A 1 535 ? 22.396 -0.982 -11.700 1.00 94.44 535 LYS A CA 1
ATOM 4247 C C . LYS A 1 535 ? 23.045 -0.761 -10.330 1.00 94.44 535 LYS A C 1
ATOM 4249 O O . LYS A 1 535 ? 23.978 -1.486 -9.996 1.00 94.44 535 LYS A O 1
ATOM 4254 N N . ARG A 1 536 ? 22.585 0.223 -9.551 1.00 94.69 536 ARG A N 1
ATOM 4255 C CA . ARG A 1 536 ? 23.129 0.604 -8.236 1.00 94.69 536 ARG A CA 1
ATOM 4256 C C . ARG A 1 536 ? 22.139 0.390 -7.092 1.00 94.69 536 ARG A C 1
ATOM 4258 O O . ARG A 1 536 ? 22.230 1.043 -6.056 1.00 94.69 536 ARG A O 1
ATOM 4265 N N . GLY A 1 537 ? 21.200 -0.536 -7.280 1.00 93.19 537 GLY A N 1
ATOM 4266 C CA . GLY A 1 537 ? 20.279 -0.969 -6.227 1.00 93.19 537 GLY A CA 1
ATOM 4267 C C . GLY A 1 537 ? 19.182 0.043 -5.898 1.00 93.19 537 GLY A C 1
ATOM 4268 O O . GLY A 1 537 ? 18.562 -0.060 -4.842 1.00 93.19 537 GLY A O 1
ATOM 4269 N N . TYR A 1 538 ? 18.947 1.024 -6.773 1.00 97.69 538 TYR A N 1
ATOM 4270 C CA . TYR A 1 538 ? 17.722 1.815 -6.735 1.00 97.69 538 TYR A CA 1
ATOM 4271 C C . TYR A 1 538 ? 16.594 1.016 -7.382 1.00 97.69 538 TYR A C 1
ATOM 4273 O O . TYR A 1 538 ? 16.820 0.270 -8.331 1.00 97.69 538 TYR A O 1
ATOM 4281 N N . HIS A 1 539 ? 15.389 1.222 -6.874 1.00 97.50 539 HIS A N 1
ATOM 4282 C CA . HIS A 1 539 ? 14.165 0.544 -7.276 1.00 97.50 539 HIS A CA 1
ATOM 4283 C C . HIS A 1 539 ? 13.165 1.511 -7.901 1.00 97.50 539 HIS A C 1
ATOM 4285 O O . HIS A 1 539 ? 12.346 1.105 -8.709 1.00 97.50 539 HIS A O 1
ATOM 4291 N N . PHE A 1 540 ? 13.218 2.802 -7.587 1.00 97.38 540 PHE A N 1
ATOM 4292 C CA . PHE A 1 540 ? 12.441 3.787 -8.328 1.00 97.38 540 PHE A CA 1
ATOM 4293 C C . PHE A 1 540 ? 13.247 5.043 -8.616 1.00 97.38 540 PHE A C 1
ATOM 4295 O O . PHE A 1 540 ? 14.151 5.409 -7.860 1.00 97.38 540 PHE A O 1
ATOM 4302 N N . LEU A 1 541 ? 12.914 5.680 -9.733 1.00 98.00 541 LEU A N 1
ATOM 4303 C CA . LEU A 1 541 ? 13.550 6.905 -10.186 1.00 98.00 541 LEU A CA 1
ATOM 4304 C C . LEU A 1 541 ? 12.516 7.845 -10.792 1.00 98.00 541 LEU A C 1
ATOM 4306 O O . LEU A 1 541 ? 11.727 7.429 -11.643 1.00 98.00 541 LEU A O 1
ATOM 4310 N N . ALA A 1 542 ? 12.570 9.113 -10.408 1.00 96.81 542 ALA A N 1
ATOM 4311 C CA . ALA A 1 542 ? 11.899 10.184 -11.123 1.00 96.81 542 ALA A CA 1
ATOM 4312 C C . ALA A 1 542 ? 12.928 11.020 -11.891 1.00 96.81 542 ALA A C 1
ATOM 4314 O O . ALA A 1 542 ? 13.863 11.532 -11.287 1.00 96.81 542 ALA A O 1
ATOM 4315 N N . LEU A 1 543 ? 12.765 11.138 -13.211 1.00 97.44 543 LEU A N 1
ATOM 4316 C CA . LEU A 1 543 ? 13.470 12.158 -13.994 1.00 97.44 543 LEU A CA 1
ATOM 4317 C C . LEU A 1 543 ? 12.644 13.433 -13.882 1.00 97.44 543 LEU A C 1
ATOM 4319 O O . LEU A 1 543 ? 11.499 13.437 -14.328 1.00 97.44 543 LEU A O 1
ATOM 4323 N N . SER A 1 544 ? 13.190 14.452 -13.231 1.00 97.75 544 SER A N 1
ATOM 4324 C CA . SER A 1 544 ? 12.481 15.671 -12.848 1.00 97.75 544 SER A CA 1
ATOM 4325 C C . SER A 1 544 ? 13.010 16.875 -13.623 1.00 97.75 544 SER A C 1
ATOM 4327 O O . SER A 1 544 ? 13.291 17.909 -13.035 1.00 97.75 544 SER A O 1
ATOM 4329 N N . ASP A 1 545 ? 13.173 16.731 -14.940 1.00 98.38 545 ASP A N 1
ATOM 4330 C CA . ASP A 1 545 ? 13.699 17.794 -15.798 1.00 98.38 545 ASP A CA 1
ATOM 4331 C C . ASP A 1 545 ? 12.900 19.111 -15.630 1.00 98.38 545 ASP A C 1
ATOM 4333 O O . ASP A 1 545 ? 11.669 19.112 -15.538 1.00 98.38 545 ASP A O 1
ATOM 4337 N N . HIS A 1 546 ? 13.606 20.246 -15.609 1.00 97.94 546 HIS A N 1
ATOM 4338 C CA . HIS A 1 546 ? 13.026 21.576 -15.391 1.00 97.94 546 HIS A CA 1
ATOM 4339 C C . HIS A 1 546 ? 11.900 21.935 -16.375 1.00 97.94 546 HIS A C 1
ATOM 4341 O O . HIS A 1 546 ? 12.146 22.135 -17.573 1.00 97.94 546 HIS A O 1
ATOM 4347 N N . ASN A 1 547 ? 10.688 22.128 -15.846 1.00 97.81 547 ASN A N 1
ATOM 4348 C CA . ASN A 1 547 ? 9.499 22.614 -16.557 1.00 97.81 547 ASN A CA 1
ATOM 4349 C C . ASN A 1 547 ? 9.169 21.830 -17.844 1.00 97.81 547 ASN A C 1
ATOM 4351 O O . ASN A 1 547 ? 8.628 22.394 -18.806 1.00 97.81 547 ASN A O 1
ATOM 4355 N N . ILE A 1 548 ? 9.561 20.554 -17.914 1.00 96.69 548 ILE A N 1
ATOM 4356 C CA . ILE A 1 548 ? 9.386 19.729 -19.106 1.00 96.69 548 ILE A CA 1
ATOM 4357 C C . ILE A 1 548 ? 9.258 18.248 -18.758 1.00 96.69 548 ILE A C 1
ATOM 4359 O O . ILE A 1 548 ? 10.012 17.694 -17.969 1.00 96.69 548 ILE A O 1
ATOM 4363 N N . LEU A 1 549 ? 8.347 17.573 -19.457 1.00 96.25 549 LEU A N 1
ATOM 4364 C CA . LEU A 1 549 ? 8.291 16.119 -19.508 1.00 96.25 549 LEU A CA 1
ATOM 4365 C C . LEU A 1 549 ? 9.042 15.610 -20.739 1.00 96.25 549 LEU A C 1
ATOM 4367 O O . LEU A 1 549 ? 8.984 16.214 -21.813 1.00 96.25 549 LEU A O 1
ATOM 4371 N N . GLY A 1 550 ? 9.704 14.460 -20.602 1.00 91.69 550 GLY A N 1
ATOM 4372 C CA . GLY A 1 550 ? 10.324 13.740 -21.713 1.00 91.69 550 GLY A CA 1
ATOM 4373 C C . GLY A 1 550 ? 9.291 13.168 -22.685 1.00 91.69 550 GLY A C 1
ATOM 4374 O O . GLY A 1 550 ? 9.103 11.954 -22.732 1.00 91.69 550 GLY A O 1
ATOM 4375 N N . GLU A 1 551 ? 8.608 14.031 -23.436 1.00 91.50 551 GLU A N 1
ATOM 4376 C CA . GLU A 1 551 ? 7.523 13.715 -24.364 1.00 91.50 551 GLU A CA 1
ATOM 4377 C C . GLU A 1 551 ? 7.755 14.346 -25.747 1.00 91.50 551 GLU A C 1
ATOM 4379 O O . GLU A 1 551 ? 8.320 15.431 -25.894 1.00 91.50 551 GLU A O 1
ATOM 4384 N N . GLY A 1 552 ? 7.293 13.661 -26.796 1.00 89.44 552 GLY A N 1
ATOM 4385 C CA . GLY A 1 552 ? 7.420 14.121 -28.180 1.00 89.44 552 GLY A CA 1
ATOM 4386 C C . GLY A 1 552 ? 8.799 13.882 -28.809 1.00 89.44 552 GLY A C 1
ATOM 4387 O O . GLY A 1 552 ? 9.573 13.031 -28.375 1.00 89.44 552 GLY A O 1
ATOM 4388 N N . TYR A 1 553 ? 9.084 14.616 -29.892 1.00 92.00 553 TYR A N 1
ATOM 4389 C CA . TYR A 1 553 ? 10.301 14.459 -30.697 1.00 92.00 553 TYR A CA 1
ATOM 4390 C C . TYR A 1 553 ? 11.286 15.600 -30.441 1.00 92.00 553 TYR A C 1
ATOM 4392 O O . TYR A 1 553 ? 11.061 16.728 -30.883 1.00 92.00 553 TYR A O 1
ATOM 4400 N N . LYS A 1 554 ? 12.420 15.294 -29.803 1.00 96.06 554 LYS A N 1
ATOM 4401 C CA . LYS A 1 554 ? 13.485 16.265 -29.523 1.00 96.06 554 LYS A CA 1
ATOM 4402 C C . LYS A 1 554 ? 14.823 15.790 -30.090 1.00 96.06 554 LYS A C 1
ATOM 4404 O O . LYS A 1 554 ? 15.214 14.639 -29.916 1.00 96.06 554 LYS A O 1
ATOM 4409 N N . TRP A 1 555 ? 15.518 16.688 -30.784 1.00 97.38 555 TRP A N 1
ATOM 4410 C CA . TRP A 1 555 ? 16.868 16.480 -31.314 1.00 97.38 555 TRP A CA 1
ATOM 4411 C C . TRP A 1 555 ? 17.809 17.476 -30.654 1.00 97.38 555 TRP A C 1
ATOM 4413 O O . TRP A 1 555 ? 17.448 18.641 -30.491 1.00 97.38 555 TRP A O 1
ATOM 4423 N N . MET A 1 556 ? 19.003 17.025 -30.287 1.00 97.31 556 MET A N 1
ATOM 4424 C CA . MET A 1 556 ? 20.009 17.859 -29.643 1.00 97.31 556 MET A CA 1
ATOM 4425 C C . MET A 1 556 ? 21.323 17.774 -30.407 1.00 97.31 556 MET A C 1
ATOM 4427 O O . MET A 1 556 ? 21.765 16.680 -30.769 1.00 97.31 556 MET A O 1
ATOM 4431 N N . LYS A 1 557 ? 21.961 18.921 -30.654 1.00 97.75 557 LYS A N 1
ATOM 4432 C CA . LYS A 1 557 ? 23.270 18.951 -31.310 1.00 97.75 557 LYS A CA 1
ATOM 4433 C C . LYS A 1 557 ? 24.315 18.335 -30.404 1.00 97.75 557 LYS A C 1
ATOM 4435 O O . LYS A 1 557 ? 24.352 18.603 -29.204 1.00 97.75 557 LYS A O 1
ATOM 4440 N N . LEU A 1 558 ? 25.225 17.568 -30.994 1.00 96.94 558 LEU A N 1
ATOM 4441 C CA . LEU A 1 558 ? 26.342 17.002 -30.247 1.00 96.94 558 LEU A CA 1
ATOM 4442 C C . LEU A 1 558 ? 27.218 18.092 -29.618 1.00 96.94 558 LEU A C 1
ATOM 4444 O O . LEU A 1 558 ? 27.683 17.904 -28.501 1.00 96.94 558 LEU A O 1
ATOM 4448 N N . SER A 1 559 ? 27.378 19.246 -30.276 1.00 95.38 559 SER A N 1
ATOM 4449 C CA . SER A 1 559 ? 28.082 20.395 -29.693 1.00 95.38 559 SER A CA 1
ATOM 4450 C C . SER A 1 559 ? 27.457 20.858 -28.376 1.00 95.38 559 SER A C 1
ATOM 4452 O O . SER A 1 559 ? 28.178 21.220 -27.451 1.00 95.38 559 SER A O 1
ATOM 4454 N N . ASP A 1 560 ? 26.127 20.815 -28.277 1.00 96.38 560 ASP A N 1
ATOM 4455 C CA . ASP A 1 560 ? 25.397 21.276 -27.097 1.00 96.38 560 ASP A CA 1
ATOM 4456 C C . ASP A 1 560 ? 25.564 20.257 -25.960 1.00 96.38 560 ASP A C 1
ATOM 4458 O O . ASP A 1 560 ? 25.864 20.641 -24.831 1.00 96.38 560 ASP A O 1
ATOM 4462 N N . ILE A 1 561 ? 25.497 18.956 -26.270 1.00 95.62 561 ILE A N 1
ATOM 4463 C CA . ILE A 1 561 ? 25.797 17.867 -25.320 1.00 95.62 561 ILE A CA 1
ATOM 4464 C C . ILE A 1 561 ? 27.238 17.991 -24.795 1.00 95.62 561 ILE A C 1
ATOM 4466 O O . ILE A 1 561 ? 27.482 17.950 -23.589 1.00 95.62 561 ILE A O 1
ATOM 4470 N N . GLU A 1 562 ? 28.211 18.186 -25.687 1.00 94.19 562 GLU A N 1
ATOM 4471 C CA . GLU A 1 562 ? 29.626 18.323 -25.329 1.00 94.19 562 GLU A CA 1
ATOM 4472 C C . GLU A 1 562 ? 29.899 19.585 -24.502 1.00 94.19 562 GLU A C 1
ATOM 4474 O O . GLU A 1 562 ? 30.758 19.554 -23.616 1.00 94.19 562 GLU A O 1
ATOM 4479 N N . SER A 1 563 ? 29.163 20.673 -24.751 1.00 93.44 563 SER A N 1
ATOM 4480 C CA . SER A 1 563 ? 29.290 21.916 -23.983 1.00 93.44 563 SER A CA 1
ATOM 4481 C C . SER A 1 563 ? 28.862 21.766 -22.518 1.00 93.44 563 SER A C 1
ATOM 4483 O O . SER A 1 563 ? 29.415 22.442 -21.656 1.00 93.44 563 SER A O 1
ATOM 4485 N N . ARG A 1 564 ? 27.963 20.816 -22.219 1.00 92.56 564 ARG A N 1
ATOM 4486 C CA . ARG A 1 564 ? 27.510 20.456 -20.862 1.00 92.56 564 ARG A CA 1
ATOM 4487 C C . ARG A 1 564 ? 28.391 19.399 -20.186 1.00 92.56 564 ARG A C 1
ATOM 4489 O O . ARG A 1 564 ? 27.927 18.606 -19.374 1.00 92.56 564 ARG A O 1
ATOM 4496 N N . ASN A 1 565 ? 29.667 19.325 -20.564 1.00 90.19 565 ASN A N 1
ATOM 4497 C CA . ASN A 1 565 ? 30.606 18.290 -20.112 1.00 90.19 565 ASN A CA 1
ATOM 4498 C C . ASN A 1 565 ? 30.223 16.848 -20.544 1.00 90.19 565 ASN A C 1
ATOM 4500 O O . ASN A 1 565 ? 30.800 15.872 -20.073 1.00 90.19 565 ASN A O 1
ATOM 4504 N N . GLY A 1 566 ? 29.309 16.686 -21.508 1.00 91.12 566 GLY A N 1
ATOM 4505 C CA . GLY A 1 566 ? 28.805 15.394 -21.994 1.00 91.12 566 GLY A CA 1
ATOM 4506 C C . GLY A 1 566 ? 29.667 14.714 -23.066 1.00 91.12 566 GLY A C 1
ATOM 4507 O O . GLY A 1 566 ? 29.155 13.932 -23.866 1.00 91.12 566 GLY A O 1
ATOM 4508 N N . LYS A 1 567 ? 30.981 14.979 -23.133 1.00 92.62 567 LYS A N 1
ATOM 4509 C CA . LYS A 1 567 ? 31.858 14.464 -24.214 1.00 92.62 567 LYS A CA 1
ATOM 4510 C C . LYS A 1 567 ? 31.869 12.938 -24.332 1.00 92.62 567 LYS A C 1
ATOM 4512 O O . LYS A 1 567 ? 32.073 12.400 -25.419 1.00 92.62 567 LYS A O 1
ATOM 4517 N N . THR A 1 568 ? 31.650 12.232 -23.223 1.00 95.38 568 THR A N 1
ATOM 4518 C CA . THR A 1 568 ? 31.579 10.764 -23.204 1.00 95.38 568 THR A CA 1
ATOM 4519 C C . THR A 1 568 ? 30.160 10.208 -23.309 1.00 95.38 568 THR A C 1
ATOM 4521 O O . THR A 1 568 ? 30.021 8.989 -23.406 1.00 95.38 568 THR A O 1
ATOM 4524 N N . ALA A 1 569 ? 29.127 11.059 -23.332 1.00 96.75 569 ALA A N 1
ATOM 4525 C CA . ALA A 1 569 ? 27.725 10.641 -23.330 1.00 96.75 569 ALA A CA 1
ATOM 4526 C C . ALA A 1 569 ? 27.386 9.799 -24.561 1.00 96.75 569 ALA A C 1
ATOM 4528 O O . ALA A 1 569 ? 27.041 8.627 -24.440 1.00 96.75 569 ALA A O 1
ATOM 4529 N N . LEU A 1 570 ? 27.580 10.347 -25.765 1.00 96.81 570 LEU A N 1
ATOM 4530 C CA . LEU A 1 570 ? 27.234 9.642 -27.001 1.00 96.81 570 LEU A CA 1
ATOM 4531 C C . LEU A 1 570 ? 28.035 8.337 -27.213 1.00 96.81 570 LEU A C 1
ATOM 4533 O O . LEU A 1 570 ? 27.418 7.330 -27.560 1.00 96.81 570 LEU A O 1
ATOM 4537 N N . PRO A 1 571 ? 29.366 8.282 -26.988 1.00 96.75 571 PRO A N 1
ATOM 4538 C CA . PRO A 1 571 ? 30.099 7.016 -27.041 1.00 96.75 571 PRO A CA 1
ATOM 4539 C C . PRO A 1 571 ? 29.558 5.945 -26.082 1.00 96.75 571 PRO A C 1
ATOM 4541 O O . PRO A 1 571 ? 29.410 4.793 -26.488 1.00 96.75 571 PRO A O 1
ATOM 4544 N N . LYS A 1 572 ? 29.227 6.306 -24.832 1.00 96.75 572 LYS A N 1
ATOM 4545 C CA . LYS A 1 572 ? 28.637 5.371 -23.856 1.00 96.75 572 LYS A CA 1
ATOM 4546 C C . LYS A 1 572 ? 27.231 4.935 -24.269 1.00 96.75 572 LYS A C 1
ATOM 4548 O O . LYS A 1 572 ? 26.908 3.756 -24.157 1.00 96.75 572 LYS A O 1
ATOM 4553 N N . TYR A 1 573 ? 26.432 5.865 -24.784 1.00 97.62 573 TYR A N 1
ATOM 4554 C CA . TYR A 1 573 ? 25.069 5.612 -25.235 1.00 97.62 573 TYR A CA 1
ATOM 4555 C C . TYR A 1 573 ? 25.038 4.612 -26.400 1.00 97.62 573 TYR A C 1
ATOM 4557 O O . TYR A 1 573 ? 24.353 3.591 -26.330 1.00 97.62 573 TYR A O 1
ATOM 4565 N N . LEU A 1 574 ? 25.899 4.818 -27.404 1.00 97.31 574 LEU A N 1
ATOM 4566 C CA . LEU A 1 574 ? 26.103 3.873 -28.507 1.00 97.31 574 LEU A CA 1
ATOM 4567 C C . LEU A 1 574 ? 26.611 2.510 -28.027 1.00 97.31 574 LEU A C 1
ATOM 4569 O O . LEU A 1 574 ? 26.156 1.484 -28.523 1.00 97.31 574 LEU A O 1
ATOM 4573 N N . ALA A 1 575 ? 27.534 2.479 -27.062 1.00 96.94 575 ALA A N 1
ATOM 4574 C CA . ALA A 1 575 ? 28.051 1.225 -26.518 1.00 96.94 575 ALA A CA 1
ATOM 4575 C C . ALA A 1 575 ? 26.983 0.426 -25.751 1.00 96.94 575 ALA A C 1
ATOM 4577 O O . ALA A 1 575 ? 27.005 -0.803 -25.773 1.00 96.94 575 ALA A O 1
ATOM 4578 N N . ARG A 1 576 ? 26.055 1.109 -25.069 1.00 95.00 576 ARG A N 1
ATOM 4579 C CA . ARG A 1 576 ? 25.024 0.472 -24.242 1.00 95.00 576 ARG A CA 1
ATOM 4580 C C . ARG A 1 576 ? 23.805 0.003 -25.035 1.00 95.00 576 ARG A C 1
ATOM 4582 O O . ARG A 1 576 ? 23.284 -1.070 -24.720 1.00 95.00 576 ARG A O 1
ATOM 4589 N N . PHE A 1 577 ? 23.345 0.805 -25.995 1.00 94.25 577 PHE A N 1
ATOM 4590 C CA . PHE A 1 577 ? 22.082 0.582 -26.711 1.00 94.25 577 PHE A CA 1
ATOM 4591 C C . PHE A 1 577 ? 22.251 0.264 -28.204 1.00 94.25 577 PHE A C 1
ATOM 4593 O O . PHE A 1 577 ? 21.300 -0.170 -28.847 1.00 94.25 577 PHE A O 1
ATOM 4600 N N . GLY A 1 578 ? 23.460 0.403 -28.753 1.00 94.06 578 GLY A N 1
ATOM 4601 C CA . GLY A 1 578 ? 23.748 0.076 -30.148 1.00 94.06 578 GLY A CA 1
ATOM 4602 C C . GLY A 1 578 ? 23.267 1.132 -31.147 1.00 94.06 578 GLY A C 1
ATOM 4603 O O . GLY A 1 578 ? 22.571 2.087 -30.810 1.00 94.06 578 GLY A O 1
ATOM 4604 N N . GLN A 1 579 ? 23.671 0.965 -32.407 1.00 92.38 579 GLN A N 1
ATOM 4605 C CA . GLN A 1 579 ? 23.355 1.918 -33.481 1.00 92.38 579 GLN A CA 1
ATOM 4606 C C . GLN A 1 579 ? 21.888 1.868 -33.922 1.00 92.38 579 GLN A C 1
ATOM 4608 O O . GLN A 1 579 ? 21.383 2.869 -34.416 1.00 92.38 579 GLN A O 1
ATOM 4613 N N . ASP A 1 580 ? 21.204 0.741 -33.712 1.00 91.56 580 ASP A N 1
ATOM 4614 C CA . ASP A 1 580 ? 19.795 0.583 -34.093 1.00 91.56 580 ASP A CA 1
ATOM 4615 C C . ASP A 1 580 ? 18.854 1.369 -33.169 1.00 91.56 580 ASP A C 1
ATOM 4617 O O . ASP A 1 580 ? 17.791 1.818 -33.592 1.00 91.56 580 ASP A O 1
ATOM 4621 N N . TRP A 1 581 ? 19.247 1.563 -31.905 1.00 95.69 581 TRP A N 1
ATOM 4622 C CA . TRP A 1 581 ? 18.485 2.358 -30.941 1.00 95.69 581 TRP A CA 1
ATOM 4623 C C . TRP A 1 581 ? 18.791 3.856 -31.043 1.00 95.69 581 TRP A C 1
ATOM 4625 O O . TRP A 1 581 ? 17.883 4.694 -30.991 1.00 95.69 581 TRP A O 1
ATOM 4635 N N . VAL A 1 582 ? 20.082 4.191 -31.160 1.00 97.25 582 VAL A N 1
ATOM 4636 C CA . VAL A 1 582 ? 20.583 5.569 -31.116 1.00 97.25 582 VAL A CA 1
ATOM 4637 C C . VAL A 1 582 ? 20.370 6.256 -32.463 1.00 97.25 582 VAL A C 1
ATOM 4639 O O . VAL A 1 582 ? 21.169 6.140 -33.392 1.00 97.25 582 VAL A O 1
ATOM 4642 N N . GLU A 1 583 ? 19.297 7.033 -32.549 1.00 97.12 583 GLU A N 1
ATOM 4643 C CA . GLU A 1 583 ? 18.964 7.804 -33.743 1.00 97.12 583 GLU A CA 1
ATOM 4644 C C . GLU A 1 583 ? 19.819 9.072 -33.853 1.00 97.12 583 GLU A C 1
ATOM 4646 O O . GLU A 1 583 ? 19.877 9.902 -32.940 1.00 97.12 583 GLU A O 1
ATOM 4651 N N . THR A 1 584 ? 20.462 9.241 -35.008 1.00 96.75 584 THR A N 1
ATOM 4652 C CA . THR A 1 584 ? 21.315 10.396 -35.319 1.00 96.75 584 THR A CA 1
ATOM 4653 C C . THR A 1 584 ? 20.962 10.976 -36.685 1.00 96.75 584 THR A C 1
ATOM 4655 O O . THR A 1 584 ? 20.455 10.268 -37.557 1.00 96.75 584 THR A O 1
ATOM 4658 N N . ARG A 1 585 ? 21.213 12.274 -36.882 1.00 96.38 585 ARG A N 1
ATOM 4659 C CA . ARG A 1 585 ? 21.038 12.957 -38.175 1.00 96.38 585 ARG A CA 1
ATOM 4660 C C . ARG A 1 585 ? 22.087 14.051 -38.378 1.00 96.38 585 ARG A C 1
ATOM 4662 O O . ARG A 1 585 ? 22.778 14.434 -37.437 1.00 96.38 585 ARG A O 1
ATOM 4669 N N . GLY A 1 586 ? 22.183 14.569 -39.602 1.00 95.75 586 GLY A N 1
ATOM 4670 C CA . GLY A 1 586 ? 23.164 15.598 -39.965 1.00 95.75 586 GLY A CA 1
ATOM 4671 C C . GLY A 1 586 ? 24.581 15.041 -40.140 1.00 95.75 586 GLY A C 1
ATOM 4672 O O . GLY A 1 586 ? 24.782 13.828 -40.219 1.00 95.75 586 GLY A O 1
ATOM 4673 N N . SER A 1 587 ? 25.574 15.928 -40.224 1.00 92.75 587 SER A N 1
ATOM 4674 C CA . SER A 1 587 ? 26.982 15.564 -40.417 1.00 92.75 587 SER A CA 1
ATOM 4675 C C . SER A 1 587 ? 27.870 16.051 -39.276 1.00 92.75 587 SER A C 1
ATOM 4677 O O . SER A 1 587 ? 27.747 17.168 -38.778 1.00 92.75 587 SER A O 1
ATOM 4679 N N . ARG A 1 588 ? 28.843 15.220 -38.883 1.00 89.56 588 ARG A N 1
ATOM 4680 C CA . ARG A 1 588 ? 29.883 15.622 -37.921 1.00 89.56 588 ARG A CA 1
ATOM 4681 C C . ARG A 1 588 ? 30.846 16.659 -38.498 1.00 89.56 588 ARG A C 1
ATOM 4683 O O . ARG A 1 588 ? 31.462 17.389 -37.733 1.00 89.56 588 ARG A O 1
ATOM 4690 N N . SER A 1 589 ? 30.997 16.719 -39.822 1.00 87.75 589 SER A N 1
ATOM 4691 C CA . SER A 1 589 ? 31.994 17.574 -40.478 1.00 87.75 589 SER A CA 1
ATOM 4692 C C . SER A 1 589 ? 31.598 19.049 -40.562 1.00 87.75 589 SER A C 1
ATOM 4694 O O . SER A 1 589 ? 32.474 19.891 -40.722 1.00 87.75 589 SER A O 1
ATOM 4696 N N . ASP A 1 590 ? 30.302 19.363 -40.494 1.00 90.50 590 ASP A N 1
ATOM 4697 C CA . ASP A 1 590 ? 29.767 20.727 -40.629 1.00 90.50 590 ASP A CA 1
ATOM 4698 C C . ASP A 1 590 ? 29.096 21.247 -39.344 1.00 90.50 590 ASP A C 1
ATOM 4700 O O . ASP A 1 590 ? 28.540 22.343 -39.333 1.00 90.50 590 ASP A O 1
ATOM 4704 N N . GLY A 1 591 ? 29.158 20.471 -38.255 1.00 88.38 591 GLY A N 1
ATOM 4705 C CA . GLY A 1 591 ? 28.567 20.823 -36.963 1.00 88.38 591 GLY A CA 1
ATOM 4706 C C . GLY A 1 591 ? 27.045 20.653 -36.881 1.00 88.38 591 GLY A C 1
ATOM 4707 O O . GLY A 1 591 ? 26.460 21.035 -35.870 1.00 88.38 591 GLY A O 1
ATOM 4708 N N . SER A 1 592 ? 26.392 20.075 -37.897 1.00 94.69 592 SER A N 1
ATOM 4709 C CA . SER A 1 592 ? 24.941 19.809 -37.898 1.00 94.69 592 SER A CA 1
ATOM 4710 C C . SER A 1 592 ? 24.542 18.485 -37.234 1.00 94.69 592 SER A C 1
ATOM 4712 O O . SER A 1 592 ? 23.363 18.137 -37.232 1.00 94.69 592 SER A O 1
ATOM 4714 N N . PHE A 1 593 ? 25.504 17.724 -36.701 1.00 97.62 593 PHE A N 1
ATOM 4715 C CA . PHE A 1 593 ? 25.253 16.407 -36.119 1.00 97.62 593 PHE A CA 1
ATOM 4716 C C . PHE A 1 593 ? 24.388 16.486 -34.858 1.00 97.62 593 PHE A C 1
ATOM 4718 O O . PHE A 1 593 ? 24.779 17.085 -33.851 1.00 97.62 593 PHE A O 1
ATOM 4725 N N . GLU A 1 594 ? 23.244 15.815 -34.902 1.00 98.19 594 GLU A N 1
ATOM 4726 C CA . GLU A 1 594 ? 22.256 15.780 -33.829 1.00 98.19 594 GLU A CA 1
ATOM 4727 C C . GLU A 1 594 ? 21.940 14.342 -33.418 1.00 98.19 594 GLU A C 1
ATOM 4729 O O . GLU A 1 594 ? 21.953 13.419 -34.237 1.00 98.19 594 GLU A O 1
ATOM 4734 N N . VAL A 1 595 ? 21.622 14.171 -32.137 1.00 98.19 595 VAL A N 1
ATOM 4735 C CA . VAL A 1 595 ? 21.175 12.914 -31.533 1.00 98.19 595 VAL A CA 1
ATOM 4736 C C . VAL A 1 595 ? 19.754 13.111 -31.021 1.00 98.19 595 VAL A C 1
ATOM 4738 O O . VAL A 1 595 ? 19.434 14.163 -30.461 1.00 98.19 595 VAL A O 1
ATOM 4741 N N . ARG A 1 596 ? 18.884 12.125 -31.233 1.00 97.94 596 ARG A N 1
ATOM 4742 C CA . ARG A 1 596 ? 17.509 12.183 -30.735 1.00 97.94 596 ARG A CA 1
ATOM 4743 C C . ARG A 1 596 ? 17.474 11.883 -29.239 1.00 97.94 596 ARG A C 1
ATOM 4745 O O . ARG A 1 596 ? 18.082 10.912 -28.800 1.00 97.94 596 ARG A O 1
ATOM 4752 N N . LEU A 1 597 ? 16.729 12.678 -28.477 1.00 98.00 597 LEU A N 1
ATOM 4753 C CA . LEU A 1 597 ? 16.405 12.366 -27.087 1.00 98.00 597 LEU A CA 1
ATOM 4754 C C . LEU A 1 597 ? 15.139 11.507 -27.063 1.00 98.00 597 LEU A C 1
ATOM 4756 O O . LEU A 1 597 ? 14.139 11.859 -27.695 1.00 98.00 597 LEU A O 1
ATOM 4760 N N . LYS A 1 598 ? 15.192 10.360 -26.381 1.00 96.88 598 LYS A N 1
ATOM 4761 C CA . LYS A 1 598 ? 14.061 9.431 -26.305 1.00 96.88 598 LYS A CA 1
ATOM 4762 C C . LYS A 1 598 ? 13.072 9.896 -25.231 1.00 96.88 598 LYS A C 1
ATOM 4764 O O . LYS A 1 598 ? 13.511 10.243 -24.130 1.00 96.88 598 LYS A O 1
ATOM 4769 N N . PRO A 1 599 ? 11.761 9.932 -25.527 1.00 95.75 599 PRO A N 1
ATOM 4770 C CA . PRO A 1 599 ? 10.748 10.191 -24.517 1.00 95.75 599 PRO A CA 1
ATOM 4771 C C . PRO A 1 599 ? 10.594 8.988 -23.578 1.00 95.75 599 PRO A C 1
ATOM 4773 O O . PRO A 1 599 ? 10.892 7.853 -23.962 1.00 95.75 599 PRO A O 1
ATOM 4776 N N . LEU A 1 600 ? 10.079 9.219 -22.364 1.00 92.50 600 LEU A N 1
ATOM 4777 C CA . LEU A 1 600 ? 9.899 8.166 -21.355 1.00 92.50 600 LEU A CA 1
ATOM 4778 C C . LEU A 1 600 ? 9.097 6.984 -21.910 1.00 92.50 600 LEU A C 1
ATOM 4780 O O . LEU A 1 600 ? 9.478 5.836 -21.703 1.00 92.50 600 LEU A O 1
ATOM 4784 N N . SER A 1 601 ? 8.032 7.252 -22.669 1.00 90.94 601 SER A N 1
ATOM 4785 C CA . SER A 1 601 ? 7.165 6.230 -23.270 1.00 90.94 601 SER A CA 1
ATOM 4786 C C . SER A 1 601 ? 7.892 5.237 -24.184 1.00 90.94 601 SER A C 1
ATOM 4788 O O . SER A 1 601 ? 7.421 4.112 -24.330 1.00 90.94 601 SER A O 1
ATOM 4790 N N . GLU A 1 602 ? 9.031 5.611 -24.770 1.00 93.75 602 GLU A N 1
ATOM 4791 C CA . GLU A 1 602 ? 9.780 4.740 -25.678 1.00 93.75 602 GLU A CA 1
ATOM 4792 C C . GLU A 1 602 ? 10.796 3.849 -24.966 1.00 93.75 602 GLU A C 1
ATOM 4794 O O . GLU A 1 602 ? 10.956 2.693 -25.349 1.00 93.75 602 GLU A O 1
ATOM 4799 N N . PHE A 1 603 ? 11.498 4.353 -23.945 1.00 93.31 603 PHE A N 1
ATOM 4800 C CA . PHE A 1 603 ? 12.555 3.578 -23.280 1.00 93.31 603 PHE A CA 1
ATOM 4801 C C . PHE A 1 603 ? 12.094 2.883 -21.996 1.00 93.31 603 PHE A C 1
ATOM 4803 O O . PHE A 1 603 ? 12.825 2.051 -21.458 1.00 93.31 603 PHE A O 1
ATOM 4810 N N . ARG A 1 604 ? 10.886 3.185 -21.503 1.00 91.38 604 ARG A N 1
ATOM 4811 C CA . ARG A 1 604 ? 10.339 2.639 -20.253 1.00 91.38 604 ARG A CA 1
ATOM 4812 C C . ARG A 1 604 ? 10.443 1.116 -20.170 1.00 91.38 604 ARG A C 1
ATOM 4814 O O . ARG A 1 604 ? 10.966 0.600 -19.188 1.00 91.38 604 ARG A O 1
ATOM 4821 N N . SER A 1 605 ? 10.051 0.402 -21.225 1.00 86.38 605 SER A N 1
ATOM 4822 C CA . SER A 1 605 ? 10.100 -1.067 -21.278 1.00 86.38 605 SER A CA 1
ATOM 4823 C C . SER A 1 605 ? 11.517 -1.658 -21.311 1.00 86.38 605 SER A C 1
ATOM 4825 O O . SER A 1 605 ? 11.670 -2.864 -21.155 1.00 86.38 605 SER A O 1
ATOM 4827 N N . LEU A 1 606 ? 12.557 -0.847 -21.541 1.00 89.19 606 LEU A N 1
ATOM 4828 C CA . LEU A 1 606 ? 13.957 -1.296 -21.510 1.00 89.19 606 LEU A CA 1
ATOM 4829 C C . LEU A 1 606 ? 14.551 -1.270 -20.097 1.00 89.19 606 LEU A C 1
ATOM 4831 O O . LEU A 1 606 ? 15.520 -1.987 -19.804 1.00 89.19 606 LEU A O 1
ATOM 4835 N N . VAL A 1 607 ? 14.020 -0.394 -19.243 1.00 88.12 607 VAL A N 1
ATOM 4836 C CA . VAL A 1 607 ? 14.571 -0.128 -17.912 1.00 88.12 607 VAL A CA 1
ATOM 4837 C C . VAL A 1 607 ? 13.687 -0.677 -16.800 1.00 88.12 607 VAL A C 1
ATOM 4839 O O . VAL A 1 607 ? 14.235 -1.210 -15.836 1.00 88.12 607 VAL A O 1
ATOM 4842 N N . GLU A 1 608 ? 12.363 -0.607 -16.946 1.00 88.94 608 GLU A N 1
ATOM 4843 C CA . GLU A 1 608 ? 11.427 -1.093 -15.934 1.00 88.94 608 GLU A CA 1
ATOM 4844 C C . GLU A 1 608 ? 11.369 -2.619 -15.870 1.00 88.94 608 GLU A C 1
ATOM 4846 O O . GLU A 1 608 ? 11.414 -3.315 -16.884 1.00 88.94 608 GLU A O 1
ATOM 4851 N N . SER A 1 609 ? 11.236 -3.124 -14.648 1.00 79.50 609 SER A N 1
ATOM 4852 C CA . SER A 1 609 ? 11.032 -4.536 -14.347 1.00 79.50 609 SER A CA 1
ATOM 4853 C C . SER A 1 609 ? 10.197 -4.640 -13.073 1.00 79.50 609 SER A C 1
ATOM 4855 O O . SER A 1 609 ? 10.411 -3.891 -12.112 1.00 79.50 609 SER A O 1
ATOM 4857 N N . ALA A 1 610 ? 9.196 -5.521 -13.089 1.00 73.19 610 ALA A N 1
ATOM 4858 C CA . ALA A 1 610 ? 8.240 -5.650 -11.997 1.00 73.19 610 ALA A CA 1
ATOM 4859 C C . ALA A 1 610 ? 8.963 -5.987 -10.688 1.00 73.19 610 ALA A C 1
ATOM 4861 O O . ALA A 1 610 ? 9.758 -6.921 -10.645 1.00 73.19 610 ALA A O 1
ATOM 4862 N N . ASP A 1 611 ? 8.671 -5.231 -9.625 1.00 72.62 611 ASP A N 1
ATOM 4863 C CA . ASP A 1 611 ? 9.285 -5.414 -8.303 1.00 72.62 611 ASP A CA 1
ATOM 4864 C C . ASP A 1 611 ? 10.832 -5.332 -8.284 1.00 72.62 611 ASP A C 1
ATOM 4866 O O . ASP A 1 611 ? 11.466 -5.783 -7.327 1.00 72.62 611 ASP A O 1
ATOM 4870 N N . GLU A 1 612 ? 11.433 -4.709 -9.302 1.00 83.56 612 GLU A N 1
ATOM 4871 C CA . GLU A 1 612 ? 12.878 -4.472 -9.399 1.00 83.56 612 GLU A CA 1
ATOM 4872 C C . GLU A 1 612 ? 13.205 -3.004 -9.682 1.00 83.56 612 GLU A C 1
ATOM 4874 O O . GLU A 1 612 ? 14.035 -2.424 -8.985 1.00 83.56 612 GLU A O 1
ATOM 4879 N N . PHE A 1 613 ? 12.572 -2.395 -10.692 1.00 93.31 613 PHE A N 1
ATOM 4880 C CA . PHE A 1 613 ? 12.825 -1.003 -11.058 1.00 93.31 613 PHE A CA 1
ATOM 4881 C C . PHE A 1 613 ? 11.620 -0.345 -11.740 1.00 93.31 613 PHE A C 1
ATOM 4883 O O . PHE A 1 613 ? 11.068 -0.897 -12.693 1.00 93.31 613 PHE A O 1
ATOM 4890 N N . MET A 1 614 ? 11.248 0.857 -11.302 1.00 92.81 614 MET A N 1
ATOM 4891 C CA . MET A 1 614 ? 10.140 1.640 -11.852 1.00 92.81 614 MET A CA 1
ATOM 4892 C C . MET A 1 614 ? 10.547 3.094 -12.110 1.00 92.81 614 MET A C 1
ATOM 4894 O O . MET A 1 614 ? 11.171 3.746 -11.278 1.00 92.81 614 MET A O 1
ATOM 4898 N N . MET A 1 615 ? 10.102 3.638 -13.239 1.00 95.12 615 MET A N 1
ATOM 4899 C CA . MET A 1 615 ? 10.174 5.065 -13.528 1.00 95.12 615 MET A CA 1
ATOM 4900 C C . MET A 1 615 ? 8.907 5.763 -13.028 1.00 95.12 615 MET A C 1
ATOM 4902 O O . MET A 1 615 ? 7.784 5.335 -13.316 1.00 95.12 615 MET A O 1
ATOM 4906 N N . ILE A 1 616 ? 9.052 6.888 -12.344 1.00 93.38 616 ILE A N 1
ATOM 4907 C CA . ILE A 1 616 ? 7.932 7.757 -11.990 1.00 93.38 616 ILE A CA 1
ATOM 4908 C C . ILE A 1 616 ? 8.030 9.018 -12.836 1.00 93.38 616 ILE A C 1
ATOM 4910 O O . ILE A 1 616 ? 9.085 9.633 -12.943 1.00 93.38 616 ILE A O 1
ATOM 4914 N N . GLN A 1 617 ? 6.924 9.378 -13.477 1.00 93.50 617 GLN A N 1
ATOM 4915 C CA . GLN A 1 617 ? 6.863 10.607 -14.252 1.00 93.50 617 GLN A CA 1
ATOM 4916 C C . GLN A 1 617 ? 6.823 11.797 -13.294 1.00 93.50 617 GLN A C 1
ATOM 4918 O O . GLN A 1 617 ? 6.012 11.809 -12.364 1.00 93.50 617 GLN A O 1
ATOM 4923 N N . SER A 1 618 ? 7.723 12.749 -13.502 1.00 96.50 618 SER A N 1
ATOM 4924 C CA . SER A 1 618 ? 7.907 13.920 -12.655 1.00 96.50 618 SER A CA 1
ATOM 4925 C C . SER A 1 618 ? 8.462 15.062 -13.490 1.00 96.50 618 SER A C 1
ATOM 4927 O O . SER A 1 618 ? 8.967 14.842 -14.588 1.00 96.50 618 SER A O 1
ATOM 4929 N N . GLU A 1 619 ? 8.388 16.261 -12.944 1.00 97.94 619 GLU A N 1
ATOM 4930 C CA . GLU A 1 619 ? 9.144 17.424 -13.397 1.00 97.94 619 GLU A CA 1
ATOM 4931 C C . GLU A 1 619 ? 9.586 18.227 -12.172 1.00 97.94 619 GLU A C 1
ATOM 4933 O O . GLU A 1 619 ? 9.035 18.036 -11.080 1.00 97.94 619 GLU A O 1
ATOM 4938 N N . GLU A 1 620 ? 10.542 19.127 -12.368 1.00 98.31 620 GLU A N 1
ATOM 4939 C CA . GLU A 1 620 ? 10.822 20.209 -11.431 1.00 98.31 620 GLU A CA 1
ATOM 4940 C C . GLU A 1 620 ? 10.172 21.494 -11.945 1.00 98.31 620 GLU A C 1
ATOM 4942 O O . GLU A 1 620 ? 10.553 22.023 -12.992 1.00 98.31 620 GLU A O 1
ATOM 4947 N N . ILE A 1 621 ? 9.190 22.006 -11.203 1.00 98.00 621 ILE A N 1
ATOM 4948 C CA . ILE A 1 621 ? 8.595 23.318 -11.441 1.00 98.00 621 ILE A CA 1
ATOM 4949 C C . ILE A 1 621 ? 9.595 24.363 -10.948 1.00 98.00 621 ILE A C 1
ATOM 4951 O O . ILE A 1 621 ? 9.690 24.659 -9.754 1.00 98.00 621 ILE A O 1
ATOM 4955 N N . THR A 1 622 ? 10.355 24.913 -11.885 1.00 96.56 622 THR A N 1
ATOM 4956 C CA . THR A 1 622 ? 11.348 25.958 -11.645 1.00 96.56 622 THR A CA 1
ATOM 4957 C C . THR A 1 622 ? 10.718 27.315 -11.882 1.00 96.56 622 THR A C 1
ATOM 4959 O O . THR A 1 622 ? 10.454 27.706 -13.025 1.00 96.56 622 THR A O 1
ATOM 4962 N N . ASP A 1 623 ? 10.497 28.041 -10.791 1.00 93.62 623 ASP A N 1
ATOM 4963 C CA . ASP A 1 623 ? 9.836 29.339 -10.780 1.00 93.62 623 ASP A CA 1
ATOM 4964 C C . ASP A 1 623 ? 10.651 30.362 -9.968 1.00 93.62 623 ASP A C 1
ATOM 4966 O O . ASP A 1 623 ? 11.732 30.096 -9.438 1.00 93.62 623 ASP A O 1
ATOM 4970 N N . LYS A 1 624 ? 10.157 31.594 -9.894 1.00 86.94 624 LYS A N 1
ATOM 4971 C CA . LYS A 1 624 ? 10.838 32.731 -9.290 1.00 86.94 624 LYS A CA 1
ATOM 4972 C C . LYS A 1 624 ? 11.083 32.508 -7.793 1.00 86.94 624 LYS A C 1
ATOM 4974 O O . LYS A 1 624 ? 10.221 32.785 -6.960 1.00 86.94 624 LYS A O 1
ATOM 4979 N N . GLY A 1 625 ? 12.310 32.095 -7.477 1.00 84.50 625 GLY A N 1
ATOM 4980 C CA . GLY A 1 625 ? 12.803 31.917 -6.111 1.00 84.50 625 GLY A CA 1
ATOM 4981 C C . GLY A 1 625 ? 12.331 30.634 -5.427 1.00 84.50 625 GLY A C 1
ATOM 4982 O O . GLY A 1 625 ? 12.454 30.551 -4.210 1.00 84.50 625 GLY A O 1
ATOM 4983 N N . ALA A 1 626 ? 11.781 29.674 -6.178 1.00 90.12 626 ALA A N 1
ATOM 4984 C CA . ALA A 1 626 ? 11.337 28.390 -5.648 1.00 90.12 626 ALA A CA 1
ATOM 4985 C C . ALA A 1 626 ? 11.406 27.288 -6.707 1.00 90.12 626 ALA A C 1
ATOM 4987 O O . ALA A 1 626 ? 11.158 27.523 -7.890 1.00 90.12 626 ALA A O 1
ATOM 4988 N N . HIS A 1 627 ? 11.730 26.089 -6.247 1.00 95.12 627 HIS A N 1
ATOM 4989 C CA . HIS A 1 627 ? 11.864 24.890 -7.052 1.00 95.12 627 HIS A CA 1
ATOM 4990 C C . HIS A 1 627 ? 11.058 23.780 -6.384 1.00 95.12 627 HIS A C 1
ATOM 4992 O O . HIS A 1 627 ? 11.230 23.529 -5.192 1.00 95.12 627 HIS A O 1
ATOM 4998 N N . ILE A 1 628 ? 10.121 23.182 -7.117 1.00 96.69 628 ILE A N 1
ATOM 4999 C CA . ILE A 1 628 ? 9.182 22.203 -6.560 1.00 96.69 628 ILE A CA 1
ATOM 5000 C C . ILE A 1 628 ? 9.124 21.011 -7.493 1.00 96.69 628 ILE A C 1
ATOM 5002 O O . ILE A 1 628 ? 8.663 21.136 -8.628 1.00 96.69 628 ILE A O 1
ATOM 5006 N N . ASN A 1 629 ? 9.506 19.838 -7.011 1.00 97.38 629 ASN A N 1
ATOM 5007 C CA . ASN A 1 629 ? 9.268 18.620 -7.762 1.00 97.38 629 ASN A CA 1
ATOM 5008 C C . ASN A 1 629 ? 7.810 18.194 -7.642 1.00 97.38 629 ASN A C 1
ATOM 5010 O O . ASN A 1 629 ? 7.286 18.032 -6.542 1.00 97.38 629 ASN A O 1
ATOM 5014 N N . ALA A 1 630 ? 7.170 17.959 -8.786 1.00 96.88 630 ALA A N 1
ATOM 5015 C CA . ALA A 1 630 ? 5.833 17.388 -8.872 1.00 96.88 630 ALA A CA 1
ATOM 5016 C C . ALA A 1 630 ? 5.931 15.953 -9.402 1.00 96.88 630 ALA A C 1
ATOM 5018 O O . ALA A 1 630 ? 6.068 15.711 -10.601 1.00 96.88 630 ALA A O 1
ATOM 5019 N N . THR A 1 631 ? 5.870 14.979 -8.494 1.00 95.56 631 THR A N 1
ATOM 5020 C CA . THR A 1 631 ? 6.038 13.554 -8.803 1.00 95.56 631 THR A CA 1
ATOM 5021 C C . THR A 1 631 ? 4.692 12.849 -8.956 1.00 95.56 631 THR A C 1
ATOM 5023 O O . THR A 1 631 ? 3.770 13.068 -8.174 1.00 95.56 631 THR A O 1
ATOM 5026 N N . ASN A 1 632 ? 4.606 11.916 -9.911 1.00 93.19 632 ASN A N 1
ATOM 5027 C CA . ASN A 1 632 ? 3.388 11.197 -10.308 1.00 93.19 632 ASN A CA 1
ATOM 5028 C C . ASN A 1 632 ? 2.411 12.063 -11.130 1.00 93.19 632 ASN A C 1
ATOM 5030 O O . ASN A 1 632 ? 1.203 11.838 -11.095 1.00 93.19 632 ASN A O 1
ATOM 5034 N N . ILE A 1 633 ? 2.933 13.015 -11.907 1.00 92.62 633 ILE A N 1
ATOM 5035 C CA . ILE A 1 633 ? 2.155 13.855 -12.833 1.00 92.62 633 ILE A CA 1
ATOM 5036 C C . ILE A 1 633 ? 1.863 13.139 -14.157 1.00 92.62 633 ILE A C 1
ATOM 5038 O O . ILE A 1 633 ? 2.471 12.112 -14.485 1.00 92.62 633 ILE A O 1
ATOM 5042 N N . ALA A 1 634 ? 0.878 13.642 -14.901 1.00 86.62 634 ALA A N 1
ATOM 5043 C CA . ALA A 1 634 ? 0.571 13.174 -16.261 1.00 86.62 634 ALA A CA 1
ATOM 5044 C C . ALA A 1 634 ? 0.841 14.233 -17.337 1.00 86.62 634 ALA A C 1
ATOM 5046 O O . ALA A 1 634 ? 0.952 13.894 -18.507 1.00 86.62 634 ALA A O 1
ATOM 5047 N N . GLU A 1 635 ? 0.905 15.503 -16.945 1.00 94.06 635 GLU A N 1
ATOM 5048 C CA . GLU A 1 635 ? 1.042 16.651 -17.837 1.00 94.06 635 GLU A CA 1
ATOM 5049 C C . GLU A 1 635 ? 1.967 17.673 -17.161 1.00 94.06 635 GLU A C 1
ATOM 5051 O O . GLU A 1 635 ? 1.946 17.778 -15.933 1.00 94.06 635 GLU A O 1
ATOM 5056 N N . VAL A 1 636 ? 2.729 18.435 -17.953 1.00 96.44 636 VAL A N 1
ATOM 5057 C CA . VAL A 1 636 ? 3.577 19.536 -17.458 1.00 96.44 636 VAL A CA 1
ATOM 5058 C C . VAL A 1 636 ? 2.715 20.583 -16.754 1.00 96.44 636 VAL A C 1
ATOM 5060 O O . VAL A 1 636 ? 1.704 21.041 -17.297 1.00 96.44 636 VAL A O 1
ATOM 5063 N N . ILE A 1 637 ? 3.155 21.019 -15.584 1.00 96.88 637 ILE A N 1
ATOM 5064 C CA . ILE A 1 637 ? 2.608 22.123 -14.809 1.00 96.88 637 ILE A CA 1
ATOM 5065 C C . ILE A 1 637 ? 3.491 23.340 -15.067 1.00 96.88 637 ILE A C 1
ATOM 5067 O O . ILE A 1 637 ? 4.663 23.394 -14.708 1.00 96.88 637 ILE A O 1
ATOM 5071 N N . GLN A 1 638 ? 2.919 24.345 -15.729 1.00 96.50 638 GLN A N 1
ATOM 5072 C CA . GLN A 1 638 ? 3.648 25.579 -16.013 1.00 96.50 638 GLN A CA 1
ATOM 5073 C C . GLN A 1 638 ? 3.916 26.360 -14.715 1.00 96.50 638 GLN A C 1
ATOM 5075 O O . GLN A 1 638 ? 3.024 26.403 -13.864 1.00 96.50 638 GLN A O 1
ATOM 5080 N N . PRO A 1 639 ? 5.069 27.041 -14.584 1.00 97.44 639 PRO A N 1
ATOM 5081 C CA . PRO A 1 639 ? 5.317 27.976 -13.489 1.00 97.44 639 PRO A CA 1
ATOM 5082 C C . PRO A 1 639 ? 4.213 29.039 -13.390 1.00 97.44 639 PRO A C 1
ATOM 5084 O O . PRO A 1 639 ? 3.853 29.666 -14.392 1.00 97.44 639 PRO A O 1
ATOM 5087 N N . GLN A 1 640 ? 3.655 29.226 -12.196 1.00 97.38 640 GLN A N 1
ATOM 5088 C CA . GLN A 1 640 ? 2.509 30.111 -11.961 1.00 97.38 640 GLN A CA 1
ATOM 5089 C C . GLN A 1 640 ? 2.907 31.544 -11.575 1.00 97.38 640 GLN A C 1
ATOM 5091 O O . GLN A 1 640 ? 2.119 32.474 -11.760 1.00 97.38 640 GLN A O 1
ATOM 5096 N N . GLY A 1 641 ? 4.120 31.743 -11.059 1.00 95.12 641 GLY A N 1
ATOM 5097 C CA . GLY A 1 641 ? 4.597 33.014 -10.526 1.00 95.12 641 GLY A CA 1
ATOM 5098 C C . GLY A 1 641 ? 3.869 33.476 -9.254 1.00 95.12 641 GLY A C 1
ATOM 5099 O O . GLY A 1 641 ? 2.991 32.806 -8.707 1.00 95.12 641 GLY A O 1
ATOM 5100 N N . GLY A 1 642 ? 4.244 34.661 -8.775 1.00 93.88 642 GLY A N 1
ATOM 5101 C CA . GLY A 1 642 ? 3.696 35.303 -7.578 1.00 93.88 642 GLY A CA 1
ATOM 5102 C C . GLY A 1 642 ? 4.434 36.605 -7.254 1.00 93.88 642 GLY A C 1
ATOM 5103 O O . GLY A 1 642 ? 5.525 36.860 -7.783 1.00 93.88 642 GLY A O 1
ATOM 5104 N N . ASP A 1 643 ? 3.859 37.435 -6.381 1.00 92.75 643 ASP A N 1
ATOM 5105 C CA . ASP A 1 643 ? 4.480 38.694 -5.944 1.00 92.75 643 ASP A CA 1
ATOM 5106 C C . ASP A 1 643 ? 5.537 38.466 -4.846 1.00 92.75 643 ASP A C 1
ATOM 5108 O O . ASP A 1 643 ? 6.394 39.321 -4.604 1.00 92.75 643 ASP A O 1
ATOM 5112 N N . SER A 1 644 ? 5.526 37.290 -4.211 1.00 90.12 644 SER A N 1
ATOM 5113 C CA . SER A 1 644 ? 6.496 36.845 -3.203 1.00 90.12 644 SER A CA 1
ATOM 5114 C C . SER A 1 644 ? 6.860 35.369 -3.388 1.00 90.12 644 SER A C 1
ATOM 5116 O O . SER A 1 644 ? 6.096 34.627 -3.994 1.00 90.12 644 SER A O 1
ATOM 5118 N N . VAL A 1 645 ? 7.987 34.919 -2.819 1.00 88.62 645 VAL A N 1
ATOM 5119 C CA . VAL A 1 645 ? 8.401 33.498 -2.859 1.00 88.62 645 VAL A CA 1
ATOM 5120 C C . VAL A 1 645 ? 7.312 32.584 -2.284 1.00 88.62 645 VAL A C 1
ATOM 5122 O O . VAL A 1 645 ? 6.959 31.585 -2.904 1.00 88.62 645 VAL A O 1
ATOM 5125 N N . ARG A 1 646 ? 6.705 32.970 -1.152 1.00 90.94 646 ARG A N 1
ATOM 5126 C CA . ARG A 1 646 ? 5.577 32.245 -0.546 1.00 90.94 646 ARG A CA 1
ATOM 5127 C C . ARG A 1 646 ? 4.393 32.123 -1.504 1.00 90.94 646 ARG A C 1
ATOM 5129 O O . ARG A 1 646 ? 3.821 31.047 -1.635 1.00 90.94 646 ARG A O 1
ATOM 5136 N N . GLU A 1 647 ? 4.014 33.218 -2.160 1.00 93.44 647 GLU A N 1
ATOM 5137 C CA . GLU A 1 647 ? 2.896 33.212 -3.107 1.00 93.44 647 GLU A CA 1
ATOM 5138 C C . GLU A 1 647 ? 3.210 32.383 -4.357 1.00 93.44 647 GLU A C 1
ATOM 5140 O O . GLU A 1 647 ? 2.356 31.618 -4.796 1.00 93.44 647 GLU A O 1
ATOM 5145 N N . THR A 1 648 ? 4.440 32.460 -4.875 1.00 94.44 648 THR A N 1
ATOM 5146 C CA . THR A 1 648 ? 4.910 31.614 -5.978 1.00 94.44 648 THR A CA 1
ATOM 5147 C C . THR A 1 648 ? 4.761 30.134 -5.633 1.00 94.44 648 THR A C 1
ATOM 5149 O O . THR A 1 648 ? 4.156 29.380 -6.395 1.00 94.44 648 THR A O 1
ATOM 5152 N N . ILE A 1 649 ? 5.246 29.711 -4.460 1.00 94.06 649 ILE A N 1
ATOM 5153 C CA . ILE A 1 649 ? 5.118 28.316 -4.015 1.00 94.06 649 ILE A CA 1
ATOM 5154 C C . ILE A 1 649 ? 3.643 27.939 -3.873 1.00 94.06 649 ILE A C 1
ATOM 5156 O O . ILE A 1 649 ? 3.201 26.936 -4.426 1.00 94.06 649 ILE A O 1
ATOM 5160 N N . GLN A 1 650 ? 2.849 28.776 -3.205 1.00 95.44 650 GLN A N 1
ATOM 5161 C CA . GLN A 1 650 ? 1.425 28.529 -2.991 1.00 95.44 650 GLN A CA 1
ATOM 5162 C C . GLN A 1 650 ? 0.633 28.391 -4.302 1.00 95.44 650 GLN A C 1
ATOM 5164 O O . GLN A 1 650 ? -0.283 27.565 -4.377 1.00 95.44 650 GLN A O 1
ATOM 5169 N N . ASN A 1 651 ? 0.955 29.184 -5.325 1.00 96.19 651 ASN A N 1
ATOM 5170 C CA . ASN A 1 651 ? 0.306 29.111 -6.632 1.00 96.19 651 ASN A CA 1
ATOM 5171 C C . ASN A 1 651 ? 0.699 27.834 -7.385 1.00 96.19 651 ASN A C 1
ATOM 5173 O O . ASN A 1 651 ? -0.175 27.168 -7.939 1.00 96.19 651 ASN A O 1
ATOM 5177 N N . ASN A 1 652 ? 1.974 27.445 -7.347 1.00 96.88 652 ASN A N 1
ATOM 5178 C CA . ASN A 1 652 ? 2.434 26.193 -7.953 1.00 96.88 652 ASN A CA 1
ATOM 5179 C C . ASN A 1 652 ? 1.837 24.958 -7.253 1.00 96.88 652 ASN A C 1
ATOM 5181 O O . ASN A 1 652 ? 1.323 24.067 -7.927 1.00 96.88 652 ASN A O 1
ATOM 5185 N N . LEU A 1 653 ? 1.790 24.934 -5.915 1.00 96.06 653 LEU A N 1
ATOM 5186 C CA . LEU A 1 653 ? 1.123 23.867 -5.152 1.00 96.06 653 LEU A CA 1
ATOM 5187 C C . LEU A 1 653 ? -0.374 23.769 -5.479 1.00 96.06 653 LEU A C 1
ATOM 5189 O O . LEU A 1 653 ? -0.914 22.669 -5.587 1.00 96.06 653 LEU A O 1
ATOM 5193 N N . ARG A 1 654 ? -1.048 24.906 -5.704 1.00 95.94 654 ARG A N 1
ATOM 5194 C CA . ARG A 1 654 ? -2.444 24.912 -6.162 1.00 95.94 654 ARG A CA 1
ATOM 5195 C C . ARG A 1 654 ? -2.583 24.270 -7.542 1.00 95.94 654 ARG A C 1
ATOM 5197 O O . ARG A 1 654 ? -3.497 23.479 -7.736 1.00 95.94 654 ARG A O 1
ATOM 5204 N N . ALA A 1 655 ? -1.686 24.571 -8.480 1.00 96.88 655 ALA A N 1
ATOM 5205 C CA . ALA A 1 655 ? -1.711 23.960 -9.809 1.00 96.88 655 ALA A CA 1
ATOM 5206 C C . ALA A 1 655 ? -1.470 22.437 -9.752 1.00 96.88 655 ALA A C 1
ATOM 5208 O O . ALA A 1 655 ? -2.128 21.677 -10.470 1.00 96.88 655 ALA A O 1
ATOM 5209 N N . VAL A 1 656 ? -0.594 21.983 -8.848 1.00 95.75 656 VAL A N 1
ATOM 5210 C CA . VAL A 1 656 ? -0.396 20.557 -8.538 1.00 95.75 656 VAL A CA 1
ATOM 5211 C C . VAL A 1 656 ? -1.688 19.916 -8.021 1.00 95.75 656 VAL A C 1
ATOM 5213 O O . VAL A 1 656 ? -2.128 18.898 -8.558 1.00 95.75 656 VAL A O 1
ATOM 5216 N N . ASP A 1 657 ? -2.333 20.521 -7.023 1.00 92.88 657 ASP A N 1
ATOM 5217 C CA . ASP A 1 657 ? -3.590 20.029 -6.444 1.00 92.88 657 ASP A CA 1
ATOM 5218 C C . ASP A 1 657 ? -4.747 20.017 -7.464 1.00 92.88 657 ASP A C 1
ATOM 5220 O O . ASP A 1 657 ? -5.514 19.054 -7.542 1.00 92.88 657 ASP A O 1
ATOM 5224 N N . GLU A 1 658 ? -4.851 21.041 -8.313 1.00 94.56 658 GLU A N 1
ATOM 5225 C CA . GLU A 1 658 ? -5.837 21.106 -9.396 1.00 94.56 658 GLU A CA 1
ATOM 5226 C C . GLU A 1 658 ? -5.647 19.974 -10.413 1.00 94.56 658 GLU A C 1
ATOM 5228 O O . GLU A 1 658 ? -6.628 19.332 -10.811 1.00 94.56 658 GLU A O 1
ATOM 5233 N N . GLN A 1 659 ? -4.402 19.683 -10.812 1.00 94.00 659 GLN A N 1
ATOM 5234 C CA . GLN A 1 659 ? -4.112 18.547 -11.686 1.00 94.00 659 GLN A CA 1
ATOM 5235 C C . GLN A 1 659 ? -4.458 17.219 -10.995 1.00 94.00 659 GLN A C 1
ATOM 5237 O O . GLN A 1 659 ? -5.132 16.381 -11.602 1.00 94.00 659 GLN A O 1
ATOM 5242 N N . ALA A 1 660 ? -4.061 17.041 -9.731 1.00 87.31 660 ALA A N 1
ATOM 5243 C CA . ALA A 1 660 ? -4.341 15.829 -8.961 1.00 87.31 660 ALA A CA 1
ATOM 5244 C C . ALA A 1 660 ? -5.848 15.540 -8.887 1.00 87.31 660 ALA A C 1
ATOM 5246 O O . ALA A 1 660 ? -6.298 14.438 -9.218 1.00 87.31 660 ALA A O 1
ATOM 5247 N N . LYS A 1 661 ? -6.647 16.557 -8.537 1.00 86.56 661 LYS A N 1
ATOM 5248 C CA . LYS A 1 661 ? -8.114 16.471 -8.468 1.00 86.56 661 LYS A CA 1
ATOM 5249 C C . LYS A 1 661 ? -8.740 16.178 -9.823 1.00 86.56 661 LYS A C 1
ATOM 5251 O O . LYS A 1 661 ? -9.607 15.313 -9.917 1.00 86.56 661 LYS A O 1
ATOM 5256 N N . ARG A 1 662 ? -8.306 16.877 -10.876 1.00 92.56 662 ARG A N 1
ATOM 5257 C CA . ARG A 1 662 ? -8.833 16.693 -12.237 1.00 92.56 662 ARG A CA 1
ATOM 5258 C C . ARG A 1 662 ? -8.593 15.279 -12.763 1.00 92.56 662 ARG A C 1
ATOM 5260 O O . ARG A 1 662 ? -9.446 14.749 -13.469 1.00 92.56 662 ARG A O 1
ATOM 5267 N N . LEU A 1 663 ? -7.440 14.692 -12.446 1.00 76.81 663 LEU A N 1
ATOM 5268 C CA . LEU A 1 663 ? -7.037 13.377 -12.942 1.00 76.81 663 LEU A CA 1
ATOM 5269 C C . LEU A 1 663 ? -7.410 12.221 -12.005 1.00 76.81 663 LEU A C 1
ATOM 5271 O O . LEU A 1 663 ? -7.204 11.069 -12.378 1.00 76.81 663 LEU A O 1
ATOM 5275 N N . GLY A 1 664 ? -7.929 12.502 -10.804 1.00 78.19 664 GLY A N 1
ATOM 5276 C CA . GLY A 1 664 ? -8.164 11.473 -9.787 1.00 78.19 664 GLY A CA 1
ATOM 5277 C C . GLY A 1 664 ? -6.876 10.747 -9.387 1.00 78.19 664 GLY A C 1
ATOM 5278 O O . GLY A 1 664 ? -6.898 9.551 -9.110 1.00 78.19 664 GLY A O 1
ATOM 5279 N N . ARG A 1 665 ? -5.740 11.454 -9.416 1.00 78.81 665 ARG A N 1
ATOM 5280 C CA . ARG A 1 665 ? -4.402 10.897 -9.205 1.00 78.81 665 ARG A CA 1
ATOM 5281 C C . ARG A 1 665 ? -3.706 11.672 -8.107 1.00 78.81 665 ARG A C 1
ATOM 5283 O O . ARG A 1 665 ? -3.619 12.892 -8.167 1.00 78.81 665 ARG A O 1
ATOM 5290 N N . THR A 1 666 ? -3.152 10.970 -7.132 1.00 84.12 666 THR A N 1
ATOM 5291 C CA . THR A 1 666 ? -2.344 11.623 -6.106 1.00 84.12 666 THR A CA 1
ATOM 5292 C C . THR A 1 666 ? -0.986 12.027 -6.680 1.00 84.12 666 THR A C 1
ATOM 5294 O O . THR A 1 666 ? -0.254 11.174 -7.184 1.00 84.12 666 THR A O 1
ATOM 5297 N N . ILE A 1 667 ? -0.645 13.309 -6.568 1.00 90.44 667 ILE A N 1
ATOM 5298 C CA . ILE A 1 667 ? 0.662 13.874 -6.926 1.00 90.44 667 ILE A CA 1
ATOM 5299 C C . ILE A 1 667 ? 1.392 14.218 -5.626 1.00 90.44 667 ILE A C 1
ATOM 5301 O O . ILE A 1 667 ? 0.759 14.671 -4.671 1.00 90.44 667 ILE A O 1
ATOM 5305 N N . ILE A 1 668 ? 2.700 13.966 -5.579 1.00 93.12 668 ILE A N 1
ATOM 5306 C CA . ILE A 1 668 ? 3.556 14.373 -4.460 1.00 93.12 668 ILE A CA 1
ATOM 5307 C C . ILE A 1 668 ? 4.311 15.632 -4.891 1.00 93.12 668 ILE A C 1
ATOM 5309 O O . ILE A 1 668 ? 5.243 15.507 -5.691 1.00 93.12 668 ILE A O 1
ATOM 5313 N N . PRO A 1 669 ? 3.921 16.824 -4.410 1.00 95.62 669 PRO A N 1
ATOM 5314 C CA . PRO A 1 669 ? 4.825 17.960 -4.410 1.00 95.62 669 PRO A CA 1
ATOM 5315 C C . PRO A 1 669 ? 5.906 17.749 -3.342 1.00 95.62 669 PRO A C 1
ATOM 5317 O O . PRO A 1 669 ? 5.621 17.188 -2.284 1.00 95.62 669 PRO A O 1
ATOM 5320 N N . HIS A 1 670 ? 7.129 18.188 -3.614 1.00 95.62 670 HIS A N 1
ATOM 5321 C CA . HIS A 1 670 ? 8.103 18.475 -2.565 1.00 95.62 670 HIS A CA 1
ATOM 5322 C C . HIS A 1 670 ? 8.938 19.694 -2.930 1.00 95.62 670 HIS A C 1
ATOM 5324 O O . HIS A 1 670 ? 9.279 19.895 -4.096 1.00 95.62 670 HIS A O 1
ATOM 5330 N N . LEU A 1 671 ? 9.254 20.506 -1.927 1.00 96.06 671 LEU A N 1
ATOM 5331 C CA . LEU A 1 671 ? 10.111 21.668 -2.090 1.00 96.06 671 LEU A CA 1
ATOM 5332 C C . LEU A 1 671 ? 11.587 21.254 -2.161 1.00 96.06 671 LEU A C 1
ATOM 5334 O O . LEU A 1 671 ? 12.109 20.625 -1.234 1.00 96.06 671 LEU A O 1
ATOM 5338 N N . ASN A 1 672 ? 12.263 21.656 -3.232 1.00 95.38 672 ASN A N 1
ATOM 5339 C CA . ASN A 1 672 ? 13.665 21.333 -3.460 1.00 95.38 672 ASN A CA 1
ATOM 5340 C C . ASN A 1 672 ? 14.580 22.368 -2.802 1.00 95.38 672 ASN A C 1
ATOM 5342 O O . ASN A 1 672 ? 14.204 23.540 -2.696 1.00 95.38 672 ASN A O 1
ATOM 5346 N N . HIS A 1 673 ? 15.755 21.905 -2.357 1.00 93.25 673 HIS A N 1
ATOM 5347 C CA . HIS A 1 673 ? 16.902 22.682 -1.864 1.00 93.25 673 HIS A CA 1
ATOM 5348 C C . HIS A 1 673 ? 16.529 24.071 -1.297 1.00 93.25 673 HIS A C 1
ATOM 5350 O O . HIS A 1 673 ? 16.929 25.107 -1.833 1.00 93.25 673 HIS A O 1
ATOM 5356 N N . PRO A 1 674 ? 15.781 24.154 -0.173 1.00 92.69 674 PRO A N 1
ATOM 5357 C CA . PRO A 1 674 ? 15.183 25.418 0.294 1.00 92.69 674 PRO A CA 1
ATOM 5358 C C . PRO A 1 674 ? 16.189 26.531 0.621 1.00 92.69 674 PRO A C 1
ATOM 5360 O O . PRO A 1 674 ? 15.834 27.713 0.710 1.00 92.69 674 PRO A O 1
ATOM 5363 N N . ASN A 1 675 ? 17.453 26.152 0.823 1.00 91.31 675 ASN A N 1
ATOM 5364 C CA . ASN A 1 675 ? 18.568 27.052 1.072 1.00 91.31 675 ASN A CA 1
ATOM 5365 C C . ASN A 1 675 ? 19.316 27.490 -0.203 1.00 91.31 675 ASN A C 1
ATOM 5367 O O . ASN A 1 675 ? 20.279 28.252 -0.088 1.00 91.31 675 ASN A O 1
ATOM 5371 N N . LEU A 1 676 ? 18.866 27.129 -1.406 1.00 85.50 676 LEU A N 1
ATOM 5372 C CA . LEU A 1 676 ? 19.514 27.554 -2.642 1.00 85.50 676 LEU A CA 1
ATOM 5373 C C . LEU A 1 676 ? 19.376 29.077 -2.877 1.00 85.50 676 LEU A C 1
ATOM 5375 O O . LEU A 1 676 ? 18.339 29.700 -2.629 1.00 85.50 676 LEU A O 1
ATOM 5379 N N . GLY A 1 677 ? 20.446 29.702 -3.379 1.00 75.56 677 GLY A N 1
ATOM 5380 C CA . GLY A 1 677 ? 20.487 31.125 -3.755 1.00 75.56 677 GLY A CA 1
ATOM 5381 C C . GLY A 1 677 ? 20.673 32.096 -2.579 1.00 75.56 677 GLY A C 1
ATOM 5382 O O . GLY A 1 677 ? 20.889 31.676 -1.449 1.00 75.56 677 GLY A O 1
ATOM 5383 N N . ASP A 1 678 ? 20.586 33.413 -2.826 1.00 65.12 678 ASP A N 1
ATOM 5384 C CA . ASP A 1 678 ? 20.938 34.477 -1.855 1.00 65.12 678 ASP A CA 1
ATOM 5385 C C . ASP A 1 678 ? 19.811 34.879 -0.882 1.00 65.12 678 ASP A C 1
ATOM 5387 O O . ASP A 1 678 ? 20.095 35.378 0.214 1.00 65.12 678 ASP A O 1
ATOM 5391 N N . THR A 1 679 ? 18.543 34.577 -1.195 1.00 68.62 679 THR A N 1
ATOM 5392 C CA . THR A 1 679 ? 17.386 34.842 -0.308 1.00 68.62 679 THR A CA 1
ATOM 5393 C C . THR A 1 679 ? 16.851 33.615 0.442 1.00 68.62 679 THR A C 1
ATOM 5395 O O . THR A 1 679 ? 16.580 33.747 1.633 1.00 68.62 679 THR A O 1
ATOM 5398 N N . GLY A 1 680 ? 16.780 32.436 -0.195 1.00 80.75 680 GLY A N 1
ATOM 5399 C CA . GLY A 1 680 ? 16.271 31.194 0.411 1.00 80.75 680 GLY A CA 1
ATOM 5400 C C . GLY A 1 680 ? 14.798 31.255 0.811 1.00 80.75 680 GLY A C 1
ATOM 5401 O O . GLY A 1 680 ? 14.134 32.276 0.612 1.00 80.75 680 GLY A O 1
ATOM 5402 N N . ILE A 1 681 ? 14.296 30.165 1.388 1.00 91.06 681 ILE A N 1
ATOM 5403 C CA . ILE A 1 681 ? 12.924 30.055 1.900 1.00 91.06 681 ILE A CA 1
ATOM 5404 C C . ILE A 1 681 ? 12.965 30.040 3.431 1.00 91.06 681 ILE A C 1
ATOM 5406 O O . ILE A 1 681 ? 13.716 29.274 4.033 1.00 91.06 681 ILE A O 1
ATOM 5410 N N . SER A 1 682 ? 12.183 30.914 4.075 1.00 92.75 682 SER A N 1
ATOM 5411 C CA . SER A 1 682 ? 12.128 30.978 5.541 1.00 92.75 682 SER A CA 1
ATOM 5412 C C . SER A 1 682 ? 11.290 29.840 6.135 1.00 92.75 682 SER A C 1
ATOM 5414 O O . SER A 1 682 ? 10.384 29.320 5.479 1.00 92.75 682 SER A O 1
ATOM 5416 N N . ALA A 1 683 ? 11.551 29.464 7.391 1.00 94.69 683 ALA A N 1
ATOM 5417 C CA . ALA A 1 683 ? 10.768 28.430 8.076 1.00 94.69 683 ALA A CA 1
ATOM 5418 C C . ALA A 1 683 ? 9.313 28.875 8.280 1.00 94.69 683 ALA A C 1
ATOM 5420 O O . ALA A 1 683 ? 8.398 28.062 8.245 1.00 94.69 683 ALA A O 1
ATOM 5421 N N . GLU A 1 684 ? 9.087 30.173 8.462 1.00 94.69 684 GLU A N 1
ATOM 5422 C CA . GLU A 1 684 ? 7.774 30.785 8.627 1.00 94.69 684 GLU A CA 1
ATOM 5423 C C . GLU A 1 684 ? 6.985 30.782 7.310 1.00 94.69 684 GLU A C 1
ATOM 5425 O O . GLU A 1 684 ? 5.772 30.560 7.318 1.00 94.69 684 GLU A O 1
ATOM 5430 N N . ASP A 1 685 ? 7.656 31.001 6.172 1.00 92.62 685 ASP A N 1
ATOM 5431 C CA . ASP A 1 685 ? 7.054 30.808 4.849 1.00 92.62 685 ASP A CA 1
ATOM 5432 C C . ASP A 1 685 ? 6.708 29.335 4.621 1.00 92.62 685 ASP A C 1
ATOM 5434 O O . ASP A 1 685 ? 5.579 29.034 4.235 1.00 92.62 685 ASP A O 1
ATOM 5438 N N . LEU A 1 686 ? 7.636 28.420 4.920 1.00 92.94 686 LEU A N 1
ATOM 5439 C CA . LEU A 1 686 ? 7.435 26.979 4.754 1.00 92.94 686 LEU A CA 1
ATOM 5440 C C . LEU A 1 686 ? 6.326 26.431 5.667 1.00 92.94 686 LEU A C 1
ATOM 5442 O O . LEU A 1 686 ? 5.511 25.602 5.252 1.00 92.94 686 LEU A O 1
ATOM 5446 N N . ALA A 1 687 ? 6.239 26.927 6.903 1.00 95.19 687 ALA A N 1
ATOM 5447 C CA . ALA A 1 687 ? 5.211 26.535 7.860 1.00 95.19 687 ALA A CA 1
ATOM 5448 C C . ALA A 1 687 ? 3.815 26.934 7.376 1.00 95.19 687 ALA A C 1
ATOM 5450 O O . ALA A 1 687 ? 2.888 26.134 7.484 1.00 95.19 687 ALA A O 1
ATOM 5451 N N . ALA A 1 688 ? 3.679 28.131 6.795 1.00 92.31 688 ALA A N 1
ATOM 5452 C CA . ALA A 1 688 ? 2.409 28.639 6.284 1.00 92.31 688 ALA A CA 1
ATOM 5453 C C . ALA A 1 688 ? 1.867 27.841 5.080 1.00 92.31 688 ALA A C 1
ATOM 5455 O O . ALA A 1 688 ? 0.661 27.856 4.829 1.00 92.31 688 ALA A O 1
ATOM 5456 N N . LEU A 1 689 ? 2.731 27.130 4.352 1.00 90.00 689 LEU A N 1
ATOM 5457 C CA . LEU A 1 689 ? 2.386 26.320 3.181 1.00 90.00 689 LEU A CA 1
ATOM 5458 C C . LEU A 1 689 ? 1.862 24.930 3.577 1.00 90.00 689 LEU A C 1
ATOM 5460 O O . LEU A 1 689 ? 2.377 23.916 3.124 1.00 90.00 689 LEU A O 1
ATOM 5464 N N . VAL A 1 690 ? 0.816 24.869 4.405 1.00 86.44 690 VAL A N 1
ATOM 5465 C CA . VAL A 1 690 ? 0.267 23.618 4.983 1.00 86.44 690 VAL A CA 1
ATOM 5466 C C . VAL A 1 690 ? -0.192 22.565 3.960 1.00 86.44 690 VAL A C 1
ATOM 5468 O O . VAL A 1 690 ? -0.505 21.445 4.340 1.00 86.44 690 VAL A O 1
ATOM 5471 N N . GLN A 1 691 ? -0.273 22.931 2.679 1.00 80.88 691 GLN A N 1
ATOM 5472 C CA . GLN A 1 691 ? -0.617 22.032 1.572 1.00 80.88 691 GLN A CA 1
ATOM 5473 C C . GLN A 1 691 ? 0.560 21.163 1.121 1.00 80.88 691 GLN A C 1
ATOM 5475 O O . GLN A 1 691 ? 0.340 20.116 0.518 1.00 80.88 691 GLN A O 1
ATOM 5480 N N . ASP A 1 692 ? 1.788 21.615 1.373 1.00 78.56 692 ASP A N 1
ATOM 5481 C CA . ASP A 1 692 ? 2.999 20.850 1.115 1.00 78.56 692 ASP A CA 1
ATOM 5482 C C . ASP A 1 692 ? 3.451 20.176 2.404 1.00 78.56 692 ASP A C 1
ATOM 5484 O O . ASP A 1 692 ? 3.525 20.812 3.456 1.00 78.56 692 ASP A O 1
ATOM 5488 N N . GLU A 1 693 ? 3.748 18.890 2.326 1.00 89.38 693 GLU A N 1
ATOM 5489 C CA . GLU A 1 693 ? 4.204 18.084 3.454 1.00 89.38 693 GLU A CA 1
ATOM 5490 C C . GLU A 1 693 ? 5.654 17.635 3.272 1.00 89.38 693 GLU A C 1
ATOM 5492 O O . GLU A 1 693 ? 6.189 17.011 4.180 1.00 89.38 693 GLU A O 1
ATOM 5497 N N . PHE A 1 694 ? 6.313 17.944 2.150 1.00 96.62 694 PHE A N 1
ATOM 5498 C CA . PHE A 1 694 ? 7.614 17.370 1.814 1.00 96.62 694 PHE A CA 1
ATOM 5499 C C . PHE A 1 694 ? 8.632 18.434 1.410 1.00 96.62 694 PHE A C 1
ATOM 5501 O O . PHE A 1 694 ? 8.343 19.354 0.654 1.00 96.62 694 PHE A O 1
ATOM 5508 N N . PHE A 1 695 ? 9.862 18.290 1.888 1.00 97.31 695 PHE A N 1
ATOM 5509 C CA . PHE A 1 695 ? 10.979 19.130 1.465 1.00 97.31 695 PHE A CA 1
ATOM 5510 C C . PHE A 1 695 ? 12.281 18.337 1.492 1.00 97.31 695 PHE A C 1
ATOM 5512 O O . PHE A 1 695 ? 12.394 17.328 2.192 1.00 97.31 695 PHE A O 1
ATOM 5519 N N . GLU A 1 696 ? 13.280 18.801 0.757 1.00 97.69 696 GLU A N 1
ATOM 5520 C CA . GLU A 1 696 ? 14.629 18.250 0.841 1.00 97.69 696 GLU A CA 1
ATOM 5521 C C . GLU A 1 696 ? 15.298 18.708 2.141 1.00 97.69 696 GLU A C 1
ATOM 5523 O O . GLU A 1 696 ? 15.518 19.898 2.356 1.00 97.69 696 GLU A O 1
ATOM 5528 N N . VAL A 1 697 ? 15.600 17.752 3.025 1.00 96.75 697 VAL A N 1
ATOM 5529 C CA . VAL A 1 697 ? 16.458 17.967 4.204 1.00 96.75 697 VAL A CA 1
ATOM 5530 C C . VAL A 1 697 ? 17.937 17.757 3.862 1.00 96.75 697 VAL A C 1
ATOM 5532 O O . VAL A 1 697 ? 18.813 18.181 4.615 1.00 96.75 697 VAL A O 1
ATOM 5535 N N . PHE A 1 698 ? 18.199 17.082 2.743 1.00 97.00 698 PHE A N 1
ATOM 5536 C CA . PHE A 1 698 ? 19.518 16.885 2.164 1.00 97.00 698 PHE A CA 1
ATOM 5537 C C . PHE A 1 698 ? 19.402 16.828 0.643 1.00 97.00 698 PHE A C 1
ATOM 5539 O O . PHE A 1 698 ? 18.553 16.099 0.116 1.00 97.00 698 PHE A O 1
ATOM 5546 N N . ASN A 1 699 ? 20.294 17.524 -0.046 1.00 95.56 699 ASN A N 1
ATOM 5547 C CA . ASN A 1 699 ? 20.405 17.480 -1.493 1.00 95.56 699 ASN A CA 1
ATOM 5548 C C . ASN A 1 699 ? 21.861 17.155 -1.885 1.00 95.56 699 ASN A C 1
ATOM 5550 O O . ASN A 1 699 ? 22.832 17.555 -1.247 1.00 95.56 699 ASN A O 1
ATOM 5554 N N . GLY A 1 700 ? 22.031 16.310 -2.903 1.00 94.12 700 GLY A N 1
ATOM 5555 C CA . GLY A 1 700 ? 23.334 15.789 -3.317 1.00 94.12 700 GLY A CA 1
ATOM 5556 C C . GLY A 1 700 ? 24.283 16.832 -3.919 1.00 94.12 700 GLY A C 1
ATOM 5557 O O . GLY A 1 700 ? 25.465 16.527 -4.147 1.00 94.12 700 GLY A O 1
ATOM 5558 N N . VAL A 1 701 ? 23.812 18.049 -4.185 1.00 93.50 701 VAL A N 1
ATOM 5559 C CA . VAL A 1 701 ? 24.620 19.137 -4.730 1.00 93.50 701 VAL A CA 1
ATOM 5560 C C . VAL A 1 701 ? 25.589 19.669 -3.676 1.00 93.50 701 VAL A C 1
ATOM 5562 O O . VAL A 1 701 ? 25.218 20.119 -2.606 1.00 93.50 701 VAL A O 1
ATOM 5565 N N . ASP A 1 702 ? 26.884 19.670 -3.994 1.00 89.94 702 ASP A N 1
ATOM 5566 C CA . ASP A 1 702 ? 27.884 20.243 -3.087 1.00 89.94 702 ASP A CA 1
ATOM 5567 C C . ASP A 1 702 ? 27.796 21.784 -3.066 1.00 89.94 702 ASP A C 1
ATOM 5569 O O . ASP A 1 702 ? 27.850 22.433 -4.123 1.00 89.94 702 ASP A O 1
ATOM 5573 N N . GLN A 1 703 ? 27.749 22.372 -1.865 1.00 88.12 703 GLN A N 1
ATOM 5574 C CA . GLN A 1 703 ? 27.656 23.820 -1.629 1.00 88.12 703 GLN A CA 1
ATOM 5575 C C . GLN A 1 703 ? 26.335 24.416 -2.128 1.00 88.12 703 GLN A C 1
ATOM 5577 O O . GLN A 1 703 ? 26.331 25.415 -2.858 1.00 88.12 703 GLN A O 1
ATOM 5582 N N . ASP A 1 704 ? 25.222 23.788 -1.770 1.00 87.44 704 ASP A N 1
ATOM 5583 C CA . ASP A 1 704 ? 23.867 24.292 -2.012 1.00 87.44 704 ASP A CA 1
ATOM 5584 C C . ASP A 1 704 ? 23.208 24.892 -0.756 1.00 87.44 704 ASP A C 1
ATOM 5586 O O . ASP A 1 704 ? 22.185 25.572 -0.860 1.00 87.44 704 ASP A O 1
ATOM 5590 N N . GLY A 1 705 ? 23.854 24.752 0.407 1.00 88.56 705 GLY A N 1
ATOM 5591 C CA . GLY A 1 705 ? 23.449 25.387 1.654 1.00 88.56 705 GLY A CA 1
ATOM 5592 C C . GLY A 1 705 ? 22.776 24.457 2.662 1.00 88.56 705 GLY A C 1
ATOM 5593 O O . GLY A 1 705 ? 22.174 24.969 3.613 1.00 88.56 705 GLY A O 1
ATOM 5594 N N . ASP A 1 706 ? 22.889 23.135 2.522 1.00 89.88 706 ASP A N 1
ATOM 5595 C CA . ASP A 1 706 ? 22.374 22.140 3.477 1.00 89.88 706 ASP A CA 1
ATOM 5596 C C . ASP A 1 706 ? 22.739 22.446 4.950 1.00 89.88 706 ASP A C 1
ATOM 5598 O O . ASP A 1 706 ? 21.890 22.411 5.853 1.00 89.88 706 ASP A O 1
ATOM 5602 N N . LEU A 1 707 ? 24.003 22.813 5.215 1.00 90.69 707 LEU A N 1
ATOM 5603 C CA . LEU A 1 707 ? 24.496 23.148 6.564 1.00 90.69 707 LEU A CA 1
ATOM 5604 C C . LEU A 1 707 ? 24.128 24.564 7.034 1.00 90.69 707 LEU A C 1
ATOM 5606 O O . LEU A 1 707 ? 24.370 24.912 8.194 1.00 90.69 707 LEU A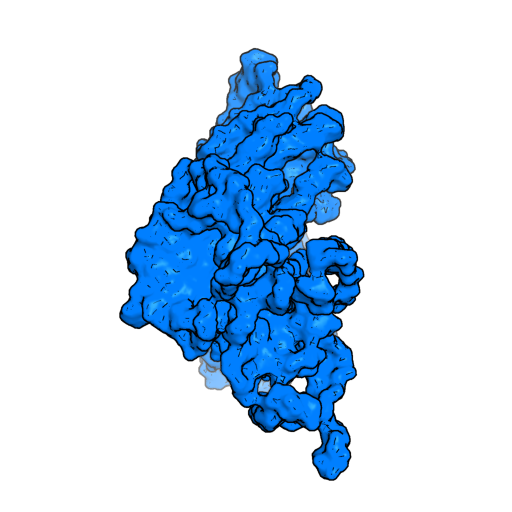 O 1
ATOM 5610 N N . GLY A 1 708 ? 23.533 25.378 6.165 1.00 90.31 708 GLY A N 1
ATOM 5611 C CA . GLY A 1 708 ? 23.264 26.784 6.430 1.00 90.31 708 GLY A CA 1
ATOM 5612 C C . GLY A 1 708 ? 24.528 27.652 6.430 1.00 90.31 708 GLY A C 1
ATOM 5613 O O . GLY A 1 708 ? 25.591 27.285 5.935 1.00 90.31 708 GLY A O 1
ATOM 5614 N N . SER A 1 709 ? 24.405 28.863 6.971 1.00 88.50 709 SER A N 1
ATOM 5615 C CA . SER A 1 709 ? 25.487 29.853 7.050 1.00 88.50 709 SER A CA 1
ATOM 5616 C C . SER A 1 709 ? 25.291 30.794 8.246 1.00 88.50 709 SER A C 1
ATOM 5618 O O . SER A 1 709 ? 24.340 30.679 9.020 1.00 88.50 709 SER A O 1
ATOM 5620 N N . ASP A 1 710 ? 26.143 31.805 8.403 1.00 86.81 710 ASP A N 1
ATOM 5621 C CA . ASP A 1 710 ? 25.848 32.903 9.334 1.00 86.81 710 ASP A CA 1
ATOM 5622 C C . ASP A 1 710 ? 24.525 33.608 8.978 1.00 86.81 710 ASP A C 1
ATOM 5624 O O . ASP A 1 710 ? 23.801 34.076 9.854 1.00 86.81 710 ASP A O 1
ATOM 5628 N N . ARG A 1 711 ? 24.139 33.590 7.700 1.00 88.31 711 ARG A N 1
ATOM 5629 C CA . ARG A 1 711 ? 22.896 34.186 7.202 1.00 88.31 711 ARG A CA 1
ATOM 5630 C C . ARG A 1 711 ? 21.687 33.248 7.261 1.00 88.31 711 ARG A C 1
ATOM 5632 O O . ARG A 1 711 ? 20.569 33.743 7.166 1.00 88.31 711 ARG A O 1
ATOM 5639 N N . ARG A 1 712 ? 21.869 31.929 7.418 1.00 89.75 712 ARG A N 1
ATOM 5640 C CA . ARG A 1 712 ? 20.766 30.945 7.392 1.00 89.75 712 ARG A CA 1
ATOM 5641 C C . ARG A 1 712 ? 20.948 29.779 8.342 1.00 89.75 712 ARG A C 1
ATOM 5643 O O . ARG A 1 712 ? 22.059 29.328 8.578 1.00 89.75 712 ARG A O 1
ATOM 5650 N N . HIS A 1 713 ? 19.841 29.244 8.828 1.00 93.56 713 HIS A N 1
ATOM 5651 C CA . HIS A 1 713 ? 19.853 27.969 9.532 1.00 93.56 713 HIS A CA 1
ATOM 5652 C C . HIS A 1 713 ? 20.138 26.803 8.574 1.00 93.56 713 HIS A C 1
ATOM 5654 O O . HIS A 1 713 ? 19.902 26.911 7.369 1.00 93.56 713 HIS A O 1
ATOM 5660 N N . SER A 1 714 ? 20.645 25.695 9.117 1.00 94.56 714 SER A N 1
ATOM 5661 C CA . SER A 1 714 ? 20.721 24.427 8.387 1.00 94.56 714 SER A CA 1
ATOM 5662 C C . SER A 1 714 ? 19.321 23.914 8.054 1.00 94.56 714 SER A C 1
ATOM 5664 O O . SER A 1 714 ? 18.347 24.286 8.719 1.00 94.56 714 SER A O 1
ATOM 5666 N N . LEU A 1 715 ? 19.214 23.023 7.068 1.00 95.88 715 LEU A N 1
ATOM 5667 C CA . LEU A 1 715 ? 17.925 22.433 6.696 1.00 95.88 715 LEU A CA 1
ATOM 5668 C C . LEU A 1 715 ? 17.312 21.594 7.826 1.00 95.88 715 LEU A C 1
ATOM 5670 O O . LEU A 1 715 ? 16.099 21.626 8.008 1.00 95.88 715 LEU A O 1
ATOM 5674 N N . GLU A 1 716 ? 18.122 20.929 8.658 1.00 97.19 716 GLU A N 1
ATOM 5675 C CA . GLU A 1 716 ? 17.619 20.236 9.857 1.00 97.19 716 GLU A CA 1
ATOM 5676 C C . GLU A 1 716 ? 16.991 21.217 10.866 1.00 97.19 716 GLU A C 1
ATOM 5678 O O . GLU A 1 716 ? 15.924 20.944 11.407 1.00 97.19 716 GLU A O 1
ATOM 5683 N N . THR A 1 717 ? 17.595 22.390 11.093 1.00 96.50 717 THR A N 1
ATOM 5684 C CA . THR A 1 717 ? 17.000 23.406 11.978 1.00 96.50 717 THR A CA 1
ATOM 5685 C C . THR A 1 717 ? 15.771 24.064 11.345 1.00 96.50 717 THR A C 1
ATOM 5687 O O . THR A 1 717 ? 14.791 24.327 12.042 1.00 96.50 717 THR A O 1
ATOM 5690 N N . LEU A 1 718 ? 15.785 24.297 10.028 1.00 96.38 718 LEU A N 1
ATOM 5691 C CA . LEU A 1 718 ? 14.616 24.771 9.281 1.00 96.38 718 LEU A CA 1
ATOM 5692 C C . LEU A 1 718 ? 13.436 23.798 9.438 1.00 96.38 718 LEU A C 1
ATOM 5694 O O . LEU A 1 718 ? 12.306 24.231 9.676 1.00 96.38 718 LEU A O 1
ATOM 5698 N N . TRP A 1 719 ? 13.712 22.491 9.369 1.00 97.81 719 TRP A N 1
ATOM 5699 C CA . TRP A 1 719 ? 12.738 21.422 9.584 1.00 97.81 719 TRP A CA 1
ATOM 5700 C C . TRP A 1 719 ? 12.093 21.508 10.964 1.00 97.81 719 TRP A C 1
ATOM 5702 O O . TRP A 1 719 ? 10.866 21.426 11.089 1.00 97.81 719 TRP A O 1
ATOM 5712 N N . ASP A 1 720 ? 12.917 21.704 11.994 1.00 98.25 720 ASP A N 1
ATOM 5713 C CA . ASP A 1 720 ? 12.452 21.689 13.373 1.00 98.25 720 ASP A CA 1
ATOM 5714 C C . ASP A 1 720 ? 11.574 22.897 13.705 1.00 98.25 720 ASP A C 1
ATOM 5716 O O . ASP A 1 720 ? 10.525 22.746 14.341 1.00 98.25 720 ASP A O 1
ATOM 5720 N N . ILE A 1 721 ? 11.974 24.084 13.230 1.00 98.19 721 ILE A N 1
ATOM 5721 C CA . ILE A 1 721 ? 11.200 25.325 13.365 1.00 98.19 721 ILE A CA 1
ATOM 5722 C C . ILE A 1 721 ? 9.870 25.188 12.627 1.00 98.19 721 ILE A C 1
ATOM 5724 O O . ILE A 1 721 ? 8.812 25.412 13.213 1.00 98.19 721 ILE A O 1
ATOM 5728 N N . THR A 1 722 ? 9.908 24.750 11.367 1.00 97.50 722 THR A N 1
ATOM 5729 C CA . THR A 1 722 ? 8.704 24.576 10.546 1.00 97.50 722 THR A CA 1
ATOM 5730 C C . THR A 1 722 ? 7.719 23.611 11.206 1.00 97.50 722 THR A C 1
ATOM 5732 O O . THR A 1 722 ? 6.530 23.912 11.325 1.00 97.50 722 THR A O 1
ATOM 5735 N N . SER A 1 723 ? 8.210 22.468 11.692 1.00 97.25 723 SER A N 1
ATOM 5736 C CA . SER A 1 723 ? 7.385 21.448 12.348 1.00 97.25 723 SER A CA 1
ATOM 5737 C C . SER A 1 723 ? 6.788 21.951 13.664 1.00 97.25 723 SER A C 1
ATOM 5739 O O . SER A 1 723 ? 5.608 21.718 13.932 1.00 97.25 723 SER A O 1
ATOM 5741 N N . ALA A 1 724 ? 7.561 22.693 14.466 1.00 97.38 724 ALA A N 1
ATOM 5742 C CA . ALA A 1 724 ? 7.069 23.296 15.702 1.00 97.38 724 ALA A CA 1
ATOM 5743 C C . ALA A 1 724 ? 5.957 24.324 15.439 1.00 97.38 724 ALA A C 1
ATOM 5745 O O . ALA A 1 724 ? 4.926 24.289 16.113 1.00 97.38 724 ALA A O 1
ATOM 5746 N N . LEU A 1 725 ? 6.125 25.198 14.441 1.00 97.00 725 LEU A N 1
ATOM 5747 C CA . LEU A 1 725 ? 5.113 26.188 14.057 1.00 97.00 725 LEU A CA 1
ATOM 5748 C C . LEU A 1 725 ? 3.833 25.521 13.543 1.00 97.00 725 LEU A C 1
ATOM 5750 O O . LEU A 1 725 ? 2.735 25.867 13.982 1.00 97.00 725 LEU A O 1
ATOM 5754 N N . ARG A 1 726 ? 3.958 24.521 12.662 1.00 96.31 726 ARG A N 1
ATOM 5755 C CA . ARG A 1 726 ? 2.797 23.812 12.108 1.00 96.31 726 ARG A CA 1
ATOM 5756 C C . ARG A 1 726 ? 1.959 23.136 13.181 1.00 96.31 726 ARG A C 1
ATOM 5758 O O . ARG A 1 726 ? 0.750 23.349 13.225 1.00 96.31 726 ARG A O 1
ATOM 5765 N N . ILE A 1 727 ? 2.596 22.384 14.075 1.00 94.88 727 ILE A N 1
ATOM 5766 C CA . ILE A 1 727 ? 1.877 21.639 15.111 1.00 94.88 727 ILE A CA 1
ATOM 5767 C C . ILE A 1 727 ? 1.320 22.593 16.176 1.00 94.88 727 ILE A C 1
ATOM 5769 O O . ILE A 1 727 ? 0.165 22.460 16.572 1.00 94.88 727 ILE A O 1
ATOM 5773 N N . SER A 1 728 ? 2.121 23.554 16.651 1.00 94.00 728 SER A N 1
ATOM 5774 C CA . SER A 1 728 ? 1.744 24.375 17.812 1.00 94.00 728 SER A CA 1
ATOM 5775 C C . SER A 1 728 ? 0.912 25.619 17.490 1.00 94.00 728 SER A C 1
ATOM 5777 O O . SER A 1 728 ? 0.269 26.148 18.397 1.00 94.00 728 SER A O 1
ATOM 5779 N N . GLU A 1 729 ? 0.929 26.109 16.246 1.00 93.12 729 GLU A N 1
ATOM 5780 C CA . GLU A 1 729 ? 0.261 27.369 15.871 1.00 93.12 729 GLU A CA 1
ATOM 5781 C C . GLU A 1 729 ? -0.743 27.208 14.735 1.00 93.12 729 GLU A C 1
ATOM 5783 O O . GLU A 1 729 ? -1.746 27.918 14.712 1.00 93.12 729 GLU A O 1
ATOM 5788 N N . LEU A 1 730 ? -0.497 26.278 13.809 1.00 92.44 730 LEU A N 1
ATOM 5789 C CA . LEU A 1 730 ? -1.326 26.106 12.611 1.00 92.44 730 LEU A CA 1
ATOM 5790 C C . LEU A 1 730 ? -2.229 24.868 12.660 1.00 92.44 730 LEU A C 1
ATOM 5792 O O . LEU A 1 730 ? -3.020 24.673 11.741 1.00 92.44 730 LEU A O 1
ATOM 5796 N N . ASN A 1 731 ? -2.123 24.045 13.712 1.00 90.38 731 ASN A N 1
ATOM 5797 C CA . ASN A 1 731 ? -2.822 22.762 13.841 1.00 90.38 731 ASN A CA 1
ATOM 5798 C C . ASN A 1 731 ? -2.669 21.881 12.581 1.00 90.38 731 ASN A C 1
ATOM 5800 O O . ASN A 1 731 ? -3.629 21.293 12.085 1.00 90.38 731 ASN A O 1
ATOM 5804 N N . ALA A 1 732 ? -1.449 21.831 12.044 1.00 90.44 732 ALA A N 1
ATOM 5805 C CA . ALA A 1 732 ? -1.102 21.131 10.814 1.00 90.44 732 ALA A CA 1
ATOM 5806 C C . ALA A 1 732 ? -0.032 20.058 11.064 1.00 90.44 732 ALA A C 1
ATOM 5808 O O . ALA A 1 732 ? 0.730 20.126 12.033 1.00 90.44 732 ALA A O 1
ATOM 5809 N N . ALA A 1 733 ? 0.030 19.068 10.171 1.00 90.94 733 ALA A N 1
ATOM 5810 C CA . ALA A 1 733 ? 1.063 18.036 10.193 1.00 90.94 733 ALA A CA 1
ATOM 5811 C C . ALA A 1 733 ? 2.475 18.652 10.069 1.00 90.94 733 ALA A C 1
ATOM 5813 O O . ALA A 1 733 ? 2.637 19.680 9.401 1.00 90.94 733 ALA A O 1
ATOM 5814 N N . PRO A 1 734 ? 3.509 18.055 10.693 1.00 94.94 734 PRO A N 1
ATOM 5815 C CA . PRO A 1 734 ? 4.889 18.475 10.473 1.00 94.94 734 PRO A CA 1
ATOM 5816 C C . PRO A 1 734 ? 5.310 18.233 9.020 1.00 94.94 734 PRO A C 1
ATOM 5818 O O . PRO A 1 734 ? 4.652 17.507 8.280 1.00 94.94 734 PRO A O 1
ATOM 5821 N N . MET A 1 735 ? 6.439 18.820 8.628 1.00 94.31 735 MET A N 1
ATOM 5822 C CA . MET A 1 735 ? 7.067 18.479 7.352 1.00 94.31 735 MET A CA 1
ATOM 5823 C C . MET A 1 735 ? 7.716 17.093 7.420 1.00 94.31 735 MET A C 1
ATOM 5825 O O . MET A 1 735 ? 8.189 16.670 8.478 1.00 94.31 735 MET A O 1
ATOM 5829 N N . PHE A 1 736 ? 7.822 16.434 6.276 1.00 97.50 736 PHE A N 1
ATOM 5830 C CA . PHE A 1 736 ? 8.603 15.229 6.053 1.00 97.50 736 PHE A CA 1
ATOM 5831 C C . PHE A 1 736 ? 9.850 15.554 5.223 1.00 97.50 736 PHE A C 1
ATOM 5833 O O . PHE A 1 736 ? 9.778 16.239 4.204 1.00 97.50 736 PHE A O 1
ATOM 5840 N N . GLY A 1 737 ? 11.004 15.075 5.682 1.00 97.75 737 GLY A N 1
ATOM 5841 C CA . GLY A 1 737 ? 12.309 15.373 5.095 1.00 97.75 737 GLY A CA 1
ATOM 5842 C C . GLY A 1 737 ? 12.742 14.306 4.093 1.00 97.75 737 GLY A C 1
ATOM 5843 O O . GLY A 1 737 ? 12.707 13.111 4.405 1.00 97.75 737 GLY A O 1
ATOM 5844 N N . LEU A 1 738 ? 13.169 14.739 2.907 1.00 98.19 738 LEU A N 1
ATOM 5845 C CA . LEU A 1 738 ? 13.678 13.907 1.815 1.00 98.19 738 LEU A CA 1
ATOM 5846 C C . LEU A 1 738 ? 15.190 14.088 1.639 1.00 98.19 738 LEU A C 1
ATOM 5848 O O . LEU A 1 738 ? 15.715 15.178 1.853 1.00 98.19 738 LEU A O 1
ATOM 5852 N N . ALA A 1 739 ? 15.869 13.026 1.209 1.00 97.81 739 ALA A N 1
ATOM 5853 C CA . ALA A 1 739 ? 17.226 13.104 0.681 1.00 97.81 739 ALA A CA 1
ATOM 5854 C C . ALA A 1 739 ? 17.190 12.731 -0.799 1.00 97.81 739 ALA A C 1
ATOM 5856 O O . ALA A 1 739 ? 16.646 11.680 -1.156 1.00 97.81 739 ALA A O 1
ATOM 5857 N N . THR A 1 740 ? 17.761 13.576 -1.643 1.00 97.12 740 THR A N 1
ATOM 5858 C CA . THR A 1 740 ? 17.759 13.406 -3.099 1.00 97.12 740 THR A CA 1
ATOM 5859 C C . THR A 1 740 ? 19.129 13.755 -3.679 1.00 97.12 740 THR A C 1
ATOM 5861 O O . THR A 1 740 ? 20.014 14.230 -2.966 1.00 97.12 740 THR A O 1
ATOM 5864 N N . ASP A 1 741 ? 19.331 13.477 -4.966 1.00 92.69 741 ASP A N 1
ATOM 5865 C CA . ASP A 1 741 ? 20.603 13.775 -5.629 1.00 92.69 741 ASP A CA 1
ATOM 5866 C C . ASP A 1 741 ? 20.664 15.162 -6.271 1.00 92.69 741 ASP A C 1
ATOM 5868 O O . ASP A 1 741 ? 21.716 15.790 -6.206 1.00 92.69 741 ASP A O 1
ATOM 5872 N N . ASP A 1 742 ? 19.598 15.569 -6.973 1.00 96.00 742 ASP A N 1
ATOM 5873 C CA . ASP A 1 742 ? 19.588 16.738 -7.870 1.00 96.00 742 ASP A CA 1
ATOM 5874 C C . ASP A 1 742 ? 20.798 16.755 -8.829 1.00 96.00 742 ASP A C 1
ATOM 5876 O O . ASP A 1 742 ? 21.528 17.725 -9.060 1.00 96.00 742 ASP A O 1
ATOM 5880 N N . THR A 1 743 ? 21.089 15.571 -9.362 1.00 95.56 743 THR A N 1
ATOM 5881 C CA . THR A 1 743 ? 22.272 15.366 -10.188 1.00 95.56 743 THR A CA 1
ATOM 5882 C C . THR A 1 743 ? 22.055 15.883 -11.608 1.00 95.56 743 THR A C 1
ATOM 5884 O O . THR A 1 743 ? 21.000 15.686 -12.217 1.00 95.56 743 THR A O 1
ATOM 5887 N N . HIS A 1 744 ? 23.116 16.488 -12.141 1.00 95.62 744 HIS A N 1
ATOM 5888 C CA . HIS A 1 744 ? 23.201 16.999 -13.508 1.00 95.62 744 HIS A CA 1
ATOM 5889 C C . HIS A 1 744 ? 24.421 16.429 -14.263 1.00 95.62 744 HIS A C 1
ATOM 5891 O O . HIS A 1 744 ? 24.505 16.528 -15.491 1.00 95.62 744 HIS A O 1
ATOM 5897 N N . GLU A 1 745 ? 25.389 15.843 -13.542 1.00 93.75 745 GLU A N 1
ATOM 5898 C CA . GLU A 1 745 ? 26.708 15.469 -14.056 1.00 93.75 745 GLU A CA 1
ATOM 5899 C C . GLU A 1 745 ? 27.021 13.962 -13.929 1.00 93.75 745 GLU A C 1
ATOM 5901 O O . GLU A 1 745 ? 27.447 13.478 -12.884 1.00 93.75 745 GLU A O 1
ATOM 5906 N N . TYR A 1 746 ? 26.942 13.222 -15.044 1.00 94.75 746 TYR A N 1
ATOM 5907 C CA . TYR A 1 746 ? 27.241 11.774 -15.119 1.00 94.75 746 TYR A CA 1
ATOM 5908 C C . TYR A 1 746 ? 28.567 11.443 -15.826 1.00 94.75 746 TYR A C 1
ATOM 5910 O O . TYR A 1 746 ? 29.008 10.286 -15.877 1.00 94.75 746 TYR A O 1
ATOM 5918 N N . HIS A 1 747 ? 29.218 12.456 -16.406 1.00 90.62 747 HIS A N 1
ATOM 5919 C CA . HIS A 1 747 ? 30.443 12.316 -17.210 1.00 90.62 747 HIS A CA 1
ATOM 5920 C C . HIS A 1 747 ? 31.655 13.049 -16.618 1.00 90.62 747 HIS A C 1
ATOM 5922 O O . HIS A 1 747 ? 32.619 13.336 -17.326 1.00 90.62 747 HIS A O 1
ATOM 5928 N N . GLY A 1 748 ? 31.637 13.284 -15.305 1.00 77.06 748 GLY A N 1
ATOM 5929 C CA . GLY A 1 748 ? 32.677 13.991 -14.557 1.00 77.06 748 GLY A CA 1
ATOM 5930 C C . GLY A 1 748 ? 32.157 15.294 -13.954 1.00 77.06 748 GLY A C 1
ATOM 5931 O O . GLY A 1 748 ? 31.083 15.749 -14.322 1.00 77.06 748 GLY A O 1
ATOM 5932 N N . GLY A 1 749 ? 32.946 15.884 -13.055 1.00 77.69 749 GLY A N 1
ATOM 5933 C CA . GLY A 1 749 ? 32.479 16.932 -12.142 1.00 77.69 749 GLY A CA 1
ATOM 5934 C C . GLY A 1 749 ? 32.222 16.353 -10.748 1.00 77.69 749 GLY A C 1
ATOM 5935 O O . GLY A 1 749 ? 31.965 15.161 -10.604 1.00 77.69 749 GLY A O 1
ATOM 5936 N N . LYS A 1 750 ? 32.444 17.161 -9.706 1.00 80.38 750 LYS A N 1
ATOM 5937 C CA . LYS A 1 750 ? 32.306 16.742 -8.296 1.00 80.38 750 LYS A CA 1
ATOM 5938 C C . LYS A 1 750 ? 31.148 17.428 -7.586 1.00 80.38 750 LYS A C 1
ATOM 5940 O O . LYS A 1 750 ? 30.861 17.085 -6.448 1.00 80.38 750 LYS A O 1
ATOM 5945 N N . ARG A 1 751 ? 30.525 18.425 -8.209 1.00 89.00 751 ARG A N 1
ATOM 5946 C CA . ARG A 1 751 ? 29.510 19.227 -7.535 1.00 89.00 751 ARG A CA 1
ATOM 5947 C C . ARG A 1 751 ? 28.121 18.616 -7.680 1.00 89.00 751 ARG A C 1
ATOM 5949 O O . ARG A 1 751 ? 27.428 18.541 -6.681 1.00 89.00 751 ARG A O 1
ATOM 5956 N N . LEU A 1 752 ? 27.765 18.150 -8.879 1.00 91.81 752 LEU A N 1
ATOM 5957 C CA . LEU A 1 752 ? 26.403 17.732 -9.251 1.00 91.81 752 LEU A CA 1
ATOM 5958 C C . LEU A 1 752 ? 26.317 16.222 -9.554 1.00 91.81 752 LEU A C 1
ATOM 5960 O O . LEU A 1 752 ? 25.610 15.804 -10.477 1.00 91.81 752 LEU A O 1
ATOM 5964 N N . ALA A 1 753 ? 27.111 15.411 -8.851 1.00 92.94 753 ALA A N 1
ATOM 5965 C CA . ALA A 1 753 ? 27.265 13.980 -9.119 1.00 92.94 753 ALA A CA 1
ATOM 5966 C C . ALA A 1 753 ? 26.101 13.141 -8.540 1.00 92.94 753 ALA A C 1
ATOM 5968 O O . ALA A 1 753 ? 25.488 13.555 -7.558 1.00 92.94 753 ALA A O 1
ATOM 5969 N N . PRO A 1 754 ? 25.794 11.966 -9.122 1.00 94.69 754 PRO A N 1
ATOM 5970 C CA . PRO A 1 754 ? 24.699 11.106 -8.667 1.00 94.69 754 PRO A CA 1
ATOM 5971 C C . PRO A 1 754 ? 25.085 10.224 -7.468 1.00 94.69 754 PRO A C 1
ATOM 5973 O O . PRO A 1 754 ? 26.253 9.878 -7.290 1.00 94.69 754 PRO A O 1
ATOM 5976 N N . GLY A 1 755 ? 24.087 9.721 -6.736 1.00 93.88 755 GLY A N 1
ATOM 5977 C CA . GLY A 1 755 ? 24.239 8.658 -5.737 1.00 93.88 755 GLY A CA 1
ATOM 5978 C C . GLY A 1 755 ? 24.570 9.111 -4.315 1.00 93.88 755 GLY A C 1
ATOM 5979 O O . GLY A 1 755 ? 25.109 8.313 -3.549 1.00 93.88 755 GLY A O 1
ATOM 5980 N N . ARG A 1 756 ? 24.258 10.356 -3.969 1.00 95.06 756 ARG A N 1
ATOM 5981 C CA . ARG A 1 756 ? 24.573 11.010 -2.697 1.00 95.06 756 ARG A CA 1
ATOM 5982 C C . ARG A 1 756 ? 23.396 11.052 -1.736 1.00 95.06 756 ARG A C 1
ATOM 5984 O O . ARG A 1 756 ? 23.628 10.991 -0.534 1.00 95.06 756 ARG A O 1
ATOM 5991 N N . GLY A 1 757 ? 22.167 11.126 -2.240 1.00 96.12 757 GLY A N 1
ATOM 5992 C CA . GLY A 1 757 ? 20.944 11.193 -1.444 1.00 96.12 757 GLY A CA 1
ATOM 5993 C C . GLY A 1 757 ? 19.850 10.287 -2.001 1.00 96.12 757 GLY A C 1
ATOM 5994 O O . GLY A 1 757 ? 19.679 10.156 -3.213 1.00 96.12 757 GLY A O 1
ATOM 5995 N N . TRP A 1 758 ? 19.115 9.611 -1.118 1.00 97.94 758 TRP A N 1
ATOM 5996 C CA . TRP A 1 758 ? 17.986 8.774 -1.520 1.00 97.94 758 TRP A CA 1
ATOM 5997 C C . TRP A 1 758 ? 16.937 8.593 -0.427 1.00 97.94 758 TRP A C 1
ATOM 5999 O O . TRP A 1 758 ? 17.178 8.761 0.771 1.00 97.94 758 TRP A O 1
ATOM 6009 N N . ILE A 1 759 ? 15.766 8.143 -0.867 1.00 98.19 759 ILE A N 1
ATOM 6010 C CA . ILE A 1 759 ? 14.638 7.765 -0.024 1.00 98.19 759 ILE A CA 1
ATOM 6011 C C . ILE A 1 759 ? 14.598 6.245 0.103 1.00 98.19 759 ILE A C 1
ATOM 6013 O O . ILE A 1 759 ? 14.793 5.512 -0.869 1.00 98.19 759 ILE A O 1
ATOM 6017 N N . MET A 1 760 ? 14.315 5.772 1.310 1.00 98.12 760 MET A N 1
ATOM 6018 C CA . MET A 1 760 ? 14.047 4.376 1.624 1.00 98.12 760 MET A CA 1
ATOM 6019 C C . MET A 1 760 ? 12.616 4.286 2.138 1.00 98.12 760 MET A C 1
ATOM 6021 O O . MET A 1 760 ? 12.347 4.688 3.265 1.00 98.12 760 MET A O 1
ATOM 6025 N N . LEU A 1 761 ? 11.689 3.789 1.319 1.00 94.31 761 LEU A N 1
ATOM 6026 C CA . LEU A 1 761 ? 10.273 3.679 1.694 1.00 94.31 761 LEU A CA 1
ATOM 6027 C C . LEU A 1 761 ? 9.850 2.236 1.916 1.00 94.31 761 LEU A C 1
ATOM 6029 O O . LEU A 1 761 ? 10.347 1.327 1.250 1.00 94.31 761 LEU A O 1
ATOM 6033 N N . ARG A 1 762 ? 8.919 2.019 2.843 1.00 89.00 762 ARG A N 1
ATOM 6034 C CA . ARG A 1 762 ? 8.441 0.684 3.198 1.00 89.00 762 ARG A CA 1
ATOM 6035 C C . ARG A 1 762 ? 7.124 0.389 2.491 1.00 89.00 762 ARG A C 1
ATOM 6037 O O . ARG A 1 762 ? 6.102 1.023 2.736 1.00 89.00 762 ARG A O 1
ATOM 6044 N N . ALA A 1 763 ? 7.139 -0.605 1.605 1.00 82.50 763 ALA A N 1
ATOM 6045 C CA . ALA A 1 763 ? 5.940 -1.059 0.906 1.00 82.50 763 ALA A CA 1
ATOM 6046 C C . ALA A 1 763 ? 6.040 -2.527 0.479 1.00 82.50 763 ALA A C 1
ATOM 6048 O O . ALA A 1 763 ? 7.121 -3.104 0.376 1.00 82.50 763 ALA A O 1
ATOM 6049 N N . LYS A 1 764 ? 4.898 -3.159 0.206 1.00 71.62 764 LYS A N 1
ATOM 6050 C CA . LYS A 1 764 ? 4.853 -4.558 -0.249 1.00 71.62 764 LYS A CA 1
ATOM 6051 C C . LYS A 1 764 ? 5.280 -4.708 -1.714 1.00 71.62 764 LYS A C 1
ATOM 6053 O O . LYS A 1 764 ? 6.102 -5.568 -2.033 1.00 71.62 764 LYS A O 1
ATOM 6058 N N . HIS A 1 765 ? 4.728 -3.866 -2.583 1.00 76.38 765 HIS A N 1
ATOM 6059 C CA . HIS A 1 765 ? 4.942 -3.898 -4.028 1.00 76.38 765 HIS A CA 1
ATOM 6060 C C . HIS A 1 765 ? 5.548 -2.584 -4.504 1.00 76.38 765 HIS A C 1
ATOM 6062 O O . HIS A 1 765 ? 5.233 -1.521 -3.966 1.00 76.38 765 HIS A O 1
ATOM 6068 N N . LEU A 1 766 ? 6.383 -2.661 -5.534 1.00 80.25 766 LEU A N 1
ATOM 6069 C CA . LEU A 1 766 ? 6.922 -1.486 -6.200 1.00 80.25 766 LEU A CA 1
ATOM 6070 C C . LEU A 1 766 ? 5.902 -0.982 -7.230 1.00 80.25 766 LEU A C 1
ATOM 6072 O O . LEU A 1 766 ? 5.937 -1.342 -8.405 1.00 80.25 766 LEU A O 1
ATOM 6076 N N . THR A 1 767 ? 4.954 -0.173 -6.762 1.00 81.62 767 THR A N 1
ATOM 6077 C CA . THR A 1 767 ? 3.937 0.494 -7.592 1.00 81.62 767 THR A CA 1
ATOM 6078 C C . THR A 1 767 ? 3.901 1.980 -7.260 1.00 81.62 767 THR A C 1
ATOM 6080 O O . THR A 1 767 ? 4.327 2.384 -6.176 1.00 81.62 767 THR A O 1
ATOM 6083 N N . ARG A 1 768 ? 3.379 2.807 -8.171 1.00 77.50 768 ARG A N 1
ATOM 6084 C CA . ARG A 1 768 ? 3.312 4.263 -7.961 1.00 77.50 768 ARG A CA 1
ATOM 6085 C C . ARG A 1 768 ? 2.438 4.592 -6.757 1.00 77.50 768 ARG A C 1
ATOM 6087 O O . ARG A 1 768 ? 2.801 5.428 -5.941 1.00 77.50 768 ARG A O 1
ATOM 6094 N N . GLU A 1 769 ? 1.331 3.876 -6.628 1.00 75.31 769 GLU A N 1
ATOM 6095 C CA . GLU A 1 769 ? 0.351 3.995 -5.556 1.00 75.31 769 GLU A CA 1
ATOM 6096 C C . GLU A 1 769 ? 0.994 3.633 -4.213 1.00 75.31 769 GLU A C 1
ATOM 6098 O O . GLU A 1 769 ? 0.931 4.408 -3.265 1.00 75.31 769 GLU A O 1
ATOM 6103 N N . SER A 1 770 ? 1.738 2.521 -4.158 1.00 77.50 770 SER A N 1
ATOM 6104 C CA . SER A 1 770 ? 2.455 2.115 -2.942 1.00 77.50 770 SER A CA 1
ATOM 6105 C C . SER A 1 770 ? 3.515 3.128 -2.496 1.00 77.50 770 SER A C 1
ATOM 6107 O O . SER A 1 770 ? 3.676 3.345 -1.296 1.00 77.50 770 SER A O 1
ATOM 6109 N N . ILE A 1 771 ? 4.229 3.747 -3.442 1.00 85.25 771 ILE A N 1
ATOM 6110 C CA . ILE A 1 771 ? 5.239 4.781 -3.165 1.00 85.25 771 ILE A CA 1
ATOM 6111 C C . ILE A 1 771 ? 4.565 6.029 -2.599 1.00 85.25 771 ILE A C 1
ATOM 6113 O O . ILE A 1 771 ? 4.945 6.511 -1.533 1.00 85.25 771 ILE A O 1
ATOM 6117 N N . VAL A 1 772 ? 3.528 6.512 -3.284 1.00 82.44 772 VAL A N 1
ATOM 6118 C CA . VAL A 1 772 ? 2.763 7.691 -2.877 1.00 82.44 772 VAL A CA 1
ATOM 6119 C C . VAL A 1 772 ? 2.150 7.512 -1.488 1.00 82.44 772 VAL A C 1
ATOM 6121 O O . VAL A 1 772 ? 2.277 8.390 -0.634 1.00 82.44 772 VAL A O 1
ATOM 6124 N N . ASP A 1 773 ? 1.532 6.361 -1.238 1.00 76.31 773 ASP A N 1
ATOM 6125 C CA . ASP A 1 773 ? 0.883 6.073 0.035 1.00 76.31 773 ASP A CA 1
ATOM 6126 C C . ASP A 1 773 ? 1.890 5.944 1.182 1.00 76.31 773 ASP A C 1
ATOM 6128 O O . ASP A 1 773 ? 1.607 6.381 2.298 1.00 76.31 773 ASP A O 1
ATOM 6132 N N . ALA A 1 774 ? 3.056 5.334 0.940 1.00 83.38 774 ALA A N 1
ATOM 6133 C CA . ALA A 1 774 ? 4.114 5.240 1.944 1.00 83.38 774 ALA A CA 1
ATOM 6134 C C . ALA A 1 774 ? 4.639 6.633 2.322 1.00 83.38 774 ALA A C 1
ATOM 6136 O O . ALA A 1 774 ? 4.722 6.956 3.508 1.00 83.38 774 ALA A O 1
ATOM 6137 N N . MET A 1 775 ? 4.898 7.481 1.324 1.00 89.12 775 MET A N 1
ATOM 6138 C CA . MET A 1 775 ? 5.348 8.861 1.524 1.00 89.12 775 MET A CA 1
ATOM 6139 C C . MET A 1 775 ? 4.335 9.665 2.350 1.00 89.12 775 MET A C 1
ATOM 6141 O O . MET A 1 775 ? 4.699 10.216 3.384 1.00 89.12 775 MET A O 1
ATOM 6145 N N . LYS A 1 776 ? 3.046 9.650 1.977 1.00 85.31 776 LYS A N 1
ATOM 6146 C CA . LYS A 1 776 ? 1.975 10.366 2.702 1.00 85.31 776 LYS A CA 1
ATOM 6147 C C . LYS A 1 776 ? 1.784 9.923 4.151 1.00 85.31 776 LYS A C 1
ATOM 6149 O O . LYS A 1 776 ? 1.355 10.707 4.991 1.00 85.31 776 LYS A O 1
ATOM 6154 N N . ARG A 1 777 ? 2.079 8.661 4.477 1.00 81.44 777 ARG A N 1
ATOM 6155 C CA . ARG A 1 777 ? 2.005 8.179 5.867 1.00 81.44 777 ARG A CA 1
ATOM 6156 C C . ARG A 1 777 ? 3.243 8.524 6.699 1.00 81.44 777 ARG A C 1
ATOM 6158 O O . ARG A 1 777 ? 3.186 8.344 7.919 1.00 81.44 777 ARG A O 1
ATOM 6165 N N . GLY A 1 778 ? 4.326 8.985 6.068 1.00 89.44 778 GLY A N 1
ATOM 6166 C CA . GLY A 1 778 ? 5.649 9.113 6.685 1.00 89.44 778 GLY A CA 1
ATOM 6167 C C . GLY A 1 778 ? 6.370 7.767 6.849 1.00 89.44 778 GLY A C 1
ATOM 6168 O O . GLY A 1 778 ? 7.251 7.639 7.691 1.00 89.44 778 GLY A O 1
ATOM 6169 N N . ASP A 1 779 ? 5.982 6.745 6.078 1.00 91.00 779 ASP A N 1
ATOM 6170 C CA . ASP A 1 779 ? 6.464 5.358 6.170 1.00 91.00 779 ASP A CA 1
ATOM 6171 C C . ASP A 1 779 ? 7.756 5.146 5.355 1.00 91.00 779 ASP A C 1
ATOM 6173 O O . ASP A 1 779 ? 7.854 4.294 4.464 1.00 91.00 779 ASP A O 1
ATOM 6177 N N . PHE A 1 780 ? 8.733 6.017 5.604 1.00 97.06 780 PHE A N 1
ATOM 6178 C CA . PHE A 1 780 ? 10.011 6.062 4.905 1.00 97.06 780 PHE A CA 1
ATOM 6179 C C . PHE A 1 780 ? 11.092 6.736 5.761 1.00 97.06 780 PHE A C 1
ATOM 6181 O O . PHE A 1 780 ? 10.804 7.353 6.783 1.00 97.06 780 PHE A O 1
ATOM 6188 N N . TYR A 1 781 ? 12.347 6.651 5.336 1.00 98.56 781 TYR A N 1
ATOM 6189 C CA . TYR A 1 781 ? 13.438 7.463 5.870 1.00 98.56 781 TYR A CA 1
ATOM 6190 C C . TYR A 1 781 ? 14.313 7.995 4.730 1.00 98.56 781 TYR A C 1
ATOM 6192 O O . TYR A 1 781 ? 14.374 7.411 3.645 1.00 98.56 781 TYR A O 1
ATOM 6200 N N . ALA A 1 782 ? 14.969 9.124 4.972 1.00 98.56 782 ALA A N 1
ATOM 6201 C CA . ALA A 1 782 ? 15.924 9.731 4.052 1.00 98.56 782 ALA A CA 1
ATOM 6202 C C . ALA A 1 782 ? 17.349 9.289 4.409 1.00 98.56 782 ALA A C 1
ATOM 6204 O O . ALA A 1 782 ? 17.644 9.041 5.580 1.00 98.56 782 ALA A O 1
ATOM 6205 N N . SER A 1 783 ? 18.243 9.179 3.428 1.00 98.19 783 SER A N 1
ATOM 6206 C CA . SER A 1 783 ? 19.622 8.748 3.658 1.00 98.19 783 SER A CA 1
ATOM 6207 C C . SER A 1 783 ? 20.612 9.394 2.701 1.00 98.19 783 SER A C 1
ATOM 6209 O O . SER A 1 783 ? 20.326 9.552 1.516 1.00 98.19 783 SER A O 1
ATOM 6211 N N . SER A 1 784 ? 21.796 9.699 3.229 1.00 96.81 784 SER A N 1
ATOM 6212 C CA . SER A 1 784 ? 22.994 10.058 2.469 1.00 96.81 784 SER A CA 1
ATOM 6213 C C . SER A 1 784 ? 24.112 9.018 2.613 1.00 96.81 784 SER A C 1
ATOM 6215 O O . SER A 1 784 ? 25.279 9.314 2.377 1.00 96.81 784 SER A O 1
ATOM 6217 N N . GLY A 1 785 ? 23.797 7.799 3.073 1.00 95.56 785 GLY A N 1
ATOM 6218 C CA . GLY A 1 785 ? 24.800 6.747 3.277 1.00 95.56 785 GLY A CA 1
ATOM 6219 C C . GLY A 1 785 ? 24.466 5.708 4.343 1.00 95.56 785 GLY A C 1
ATOM 6220 O O . GLY A 1 785 ? 24.985 4.598 4.283 1.00 95.56 785 GLY A O 1
ATOM 6221 N N . VAL A 1 786 ? 23.594 6.023 5.307 1.00 98.06 786 VAL A N 1
ATOM 6222 C CA . VAL A 1 786 ? 23.206 5.074 6.368 1.00 98.06 786 VAL A CA 1
ATOM 6223 C C . VAL A 1 786 ? 21.963 4.288 5.957 1.00 98.06 786 VAL A C 1
ATOM 6225 O O . VAL A 1 786 ? 20.957 4.864 5.546 1.00 98.06 786 VAL A O 1
ATOM 6228 N N . SER A 1 787 ? 22.007 2.963 6.093 1.00 96.75 787 SER A N 1
ATOM 6229 C CA . SER A 1 787 ? 20.847 2.095 5.860 1.00 96.75 787 SER A CA 1
ATOM 6230 C C . SER A 1 787 ? 20.255 1.618 7.182 1.00 96.75 787 SER A C 1
ATOM 6232 O O . SER A 1 787 ? 20.987 1.320 8.122 1.00 96.75 787 SER A O 1
ATOM 6234 N N . LEU A 1 788 ? 18.929 1.544 7.257 1.00 97.12 788 LEU A N 1
ATOM 6235 C CA . LEU A 1 788 ? 18.190 1.032 8.402 1.00 97.12 788 LEU A CA 1
ATOM 6236 C C . LEU A 1 788 ? 17.549 -0.299 8.004 1.00 97.12 788 LEU A C 1
ATOM 6238 O O . LEU A 1 788 ? 16.996 -0.426 6.911 1.00 97.12 788 LEU A O 1
ATOM 6242 N N . ARG A 1 789 ? 17.622 -1.287 8.894 1.00 88.56 789 ARG A N 1
ATOM 6243 C CA . ARG A 1 789 ? 16.829 -2.518 8.802 1.00 88.56 789 ARG A CA 1
ATOM 6244 C C . ARG A 1 789 ? 15.379 -2.247 9.137 1.00 88.56 789 ARG A C 1
ATOM 6246 O O . ARG A 1 789 ? 14.493 -2.777 8.474 1.00 88.56 789 ARG A O 1
ATOM 6253 N N . GLU A 1 790 ? 15.159 -1.422 10.154 1.00 87.56 790 GLU A N 1
ATOM 6254 C CA . GLU A 1 790 ? 13.834 -1.133 10.674 1.00 87.56 790 GLU A CA 1
ATOM 6255 C C . GLU A 1 790 ? 13.772 0.277 11.259 1.00 87.56 790 GLU A C 1
ATOM 6257 O O . GLU A 1 790 ? 14.714 0.752 11.896 1.00 87.56 790 GLU A O 1
ATOM 6262 N N . VAL A 1 791 ? 12.633 0.931 11.058 1.00 91.88 791 VAL A N 1
ATOM 6263 C CA . VAL A 1 791 ? 12.224 2.115 11.814 1.00 91.88 791 VAL A CA 1
ATOM 6264 C C . VAL A 1 791 ? 10.725 2.012 12.039 1.00 91.88 791 VAL A C 1
ATOM 6266 O O . VAL A 1 791 ? 9.934 2.011 11.095 1.00 91.88 791 VAL A O 1
ATOM 6269 N N . ASP A 1 792 ? 10.324 1.871 13.293 1.00 85.75 792 ASP A N 1
ATOM 6270 C CA . ASP A 1 792 ? 8.927 1.666 13.654 1.00 85.75 792 ASP A CA 1
ATOM 6271 C C . ASP A 1 792 ? 8.553 2.532 14.844 1.00 85.75 792 ASP A C 1
ATOM 6273 O O . ASP A 1 792 ? 9.318 2.670 15.799 1.00 85.75 792 ASP A O 1
ATOM 6277 N N . PHE A 1 793 ? 7.365 3.115 14.773 1.00 86.94 793 PHE A N 1
ATOM 6278 C CA . PHE A 1 793 ? 6.790 3.857 15.875 1.00 86.94 793 PHE A CA 1
ATOM 6279 C C . PHE A 1 793 ? 5.496 3.184 16.303 1.00 86.94 793 PHE A C 1
ATOM 6281 O O . PHE A 1 793 ? 4.488 3.225 15.593 1.00 86.94 793 PHE A O 1
ATOM 6288 N N . ASP A 1 794 ? 5.535 2.582 17.485 1.00 77.62 794 ASP A N 1
ATOM 6289 C CA . ASP A 1 794 ? 4.352 2.045 18.139 1.00 77.62 794 ASP A CA 1
ATOM 6290 C C . ASP A 1 794 ? 3.639 3.196 18.857 1.00 77.62 794 ASP A C 1
ATOM 6292 O O . ASP A 1 794 ? 4.103 3.678 19.888 1.00 77.62 794 ASP A O 1
ATOM 6296 N N . GLU A 1 795 ? 2.513 3.652 18.303 1.00 76.12 795 GLU A N 1
ATOM 6297 C CA . GLU A 1 795 ? 1.673 4.711 18.886 1.00 76.12 795 GLU A CA 1
ATOM 6298 C C . GLU A 1 795 ? 1.114 4.319 20.266 1.00 76.12 795 GLU A C 1
ATOM 6300 O O . GLU A 1 795 ? 0.992 5.169 21.151 1.00 76.12 795 GLU A O 1
ATOM 6305 N N . ALA A 1 796 ? 0.795 3.038 20.484 1.00 73.19 796 ALA A N 1
ATOM 6306 C CA . ALA A 1 796 ? 0.186 2.568 21.725 1.00 73.19 796 ALA A CA 1
ATOM 6307 C C . ALA A 1 796 ? 1.201 2.570 22.867 1.00 73.19 796 ALA A C 1
ATOM 6309 O O . ALA A 1 796 ? 0.914 3.049 23.969 1.00 73.19 796 ALA A O 1
ATOM 6310 N N . SER A 1 797 ? 2.406 2.066 22.600 1.00 77.81 797 SER A N 1
ATOM 6311 C CA . SER A 1 797 ? 3.489 2.134 23.572 1.00 77.81 797 SER A CA 1
ATOM 6312 C C . SER A 1 797 ? 4.192 3.488 23.563 1.00 77.81 797 SER A C 1
ATOM 6314 O O . SER A 1 797 ? 4.895 3.766 24.519 1.00 77.81 797 SER A O 1
ATOM 6316 N N . LYS A 1 798 ? 4.013 4.327 22.534 1.00 85.50 798 LYS A N 1
ATOM 6317 C CA . LYS A 1 798 ? 4.773 5.554 22.222 1.00 85.50 798 LYS A CA 1
ATOM 6318 C C . LYS A 1 798 ? 6.282 5.333 22.057 1.00 85.50 798 LYS A C 1
ATOM 6320 O O . LYS A 1 798 ? 7.086 6.185 22.443 1.00 85.50 798 LYS A O 1
ATOM 6325 N N . MET A 1 799 ? 6.674 4.184 21.518 1.00 91.06 799 MET A N 1
ATOM 6326 C CA . MET A 1 799 ? 8.080 3.801 21.374 1.00 91.06 799 MET A CA 1
ATOM 6327 C C . MET A 1 799 ? 8.522 3.899 19.916 1.00 91.06 799 MET A C 1
ATOM 6329 O O . MET A 1 799 ? 7.967 3.225 19.054 1.00 91.06 799 MET A O 1
ATOM 6333 N N . LEU A 1 800 ? 9.539 4.720 19.652 1.00 93.38 800 LEU A N 1
ATOM 6334 C CA . LEU A 1 800 ? 10.250 4.773 18.377 1.00 93.38 800 LEU A CA 1
ATOM 6335 C C . LEU A 1 800 ? 11.444 3.822 18.443 1.00 93.38 800 LEU A C 1
ATOM 6337 O O . LEU A 1 800 ? 12.376 4.067 19.206 1.00 93.38 800 LEU A O 1
ATOM 6341 N N . ASN A 1 801 ? 11.417 2.762 17.643 1.00 89.62 801 ASN A N 1
ATOM 6342 C CA . ASN A 1 801 ? 12.471 1.762 17.525 1.00 89.62 801 ASN A CA 1
ATOM 6343 C C . ASN A 1 801 ? 13.214 1.933 16.201 1.00 89.62 801 ASN A C 1
ATOM 6345 O O . ASN A 1 801 ? 12.587 2.094 15.155 1.00 89.62 801 ASN A O 1
ATOM 6349 N N . ILE A 1 802 ? 14.545 1.889 16.247 1.00 96.69 802 ILE A N 1
ATOM 6350 C CA . ILE A 1 802 ? 15.407 1.998 15.068 1.00 96.69 802 ILE A CA 1
ATOM 6351 C C . ILE A 1 802 ? 16.448 0.879 15.113 1.00 96.69 802 ILE A C 1
ATOM 6353 O O . ILE A 1 802 ? 17.220 0.763 16.071 1.00 96.69 802 ILE A O 1
ATOM 6357 N N . GLU A 1 803 ? 16.490 0.085 14.046 1.00 95.88 803 GLU A N 1
ATOM 6358 C CA . GLU A 1 803 ? 17.549 -0.883 13.781 1.00 95.88 803 GLU A CA 1
ATOM 6359 C C . GLU A 1 803 ? 18.370 -0.432 12.573 1.00 95.88 803 GLU A C 1
ATOM 6361 O O . GLU A 1 803 ? 17.869 -0.331 11.454 1.00 95.88 803 GLU A O 1
ATOM 6366 N N . ILE A 1 804 ? 19.653 -0.176 12.793 1.00 97.44 804 ILE A N 1
ATOM 6367 C CA . ILE A 1 804 ? 20.601 0.296 11.786 1.00 97.44 804 ILE A CA 1
ATOM 6368 C C . ILE A 1 804 ? 21.281 -0.916 11.140 1.00 97.44 804 ILE A C 1
ATOM 6370 O O . ILE A 1 804 ? 21.772 -1.807 11.839 1.00 97.44 804 ILE A O 1
ATOM 6374 N N . GLU A 1 805 ? 21.340 -0.949 9.807 1.00 94.25 805 GLU A N 1
ATOM 6375 C CA . GLU A 1 805 ? 22.091 -1.969 9.070 1.00 94.25 805 GLU A CA 1
ATOM 6376 C C . GLU A 1 805 ? 23.596 -1.797 9.355 1.00 94.25 805 GLU A C 1
ATOM 6378 O O . GLU A 1 805 ? 24.135 -0.703 9.163 1.00 94.25 805 GLU A O 1
ATOM 6383 N N . PRO A 1 806 ? 24.303 -2.839 9.825 1.00 91.19 806 PRO A N 1
ATOM 6384 C CA . PRO A 1 806 ? 25.741 -2.762 10.050 1.00 91.19 806 PRO A CA 1
ATOM 6385 C C . PRO A 1 806 ? 26.529 -2.462 8.766 1.00 91.19 806 PRO A C 1
ATOM 6387 O O . PRO A 1 806 ? 26.307 -3.090 7.734 1.00 91.19 806 PRO A O 1
ATOM 6390 N N . ASP A 1 807 ? 27.521 -1.575 8.865 1.00 91.25 807 ASP A N 1
ATOM 6391 C CA . ASP A 1 807 ? 28.464 -1.252 7.785 1.00 91.25 807 ASP A CA 1
ATOM 6392 C C . ASP A 1 807 ? 29.917 -1.475 8.244 1.00 91.25 807 ASP A C 1
ATOM 6394 O O . ASP A 1 807 ? 30.633 -0.566 8.685 1.00 91.25 807 ASP A O 1
ATOM 6398 N N . GLY A 1 808 ? 30.356 -2.734 8.189 1.00 90.75 808 GLY A N 1
ATOM 6399 C CA . GLY A 1 808 ? 31.675 -3.141 8.675 1.00 90.75 808 GLY A CA 1
ATOM 6400 C C . GLY A 1 808 ? 31.875 -2.782 10.153 1.00 90.75 808 GLY A C 1
ATOM 6401 O O . GLY A 1 808 ? 31.118 -3.225 11.009 1.00 90.75 808 GLY A O 1
ATOM 6402 N N . ASP A 1 809 ? 32.906 -1.988 10.437 1.00 93.38 809 ASP A N 1
ATOM 6403 C CA . ASP A 1 809 ? 33.270 -1.435 11.750 1.00 93.38 809 ASP A CA 1
ATOM 6404 C C . ASP A 1 809 ? 32.730 -0.012 12.008 1.00 93.38 809 ASP A C 1
ATOM 6406 O O . ASP A 1 809 ? 33.231 0.682 12.891 1.00 93.38 809 ASP A O 1
ATOM 6410 N N . ALA A 1 810 ? 31.744 0.451 11.230 1.00 95.94 810 ALA A N 1
ATOM 6411 C CA . ALA A 1 810 ? 31.140 1.764 11.439 1.00 95.94 810 ALA A CA 1
ATOM 6412 C C . ALA A 1 810 ? 30.484 1.867 12.823 1.00 95.94 810 ALA A C 1
ATOM 6414 O O . ALA A 1 810 ? 29.736 0.982 13.244 1.00 95.94 810 ALA A O 1
ATOM 6415 N N . GLU A 1 811 ? 30.724 2.987 13.499 1.00 97.75 811 GLU A N 1
ATOM 6416 C CA . GLU A 1 811 ? 30.034 3.351 14.732 1.00 97.75 811 GLU A CA 1
ATOM 6417 C C . GLU A 1 811 ? 28.932 4.355 14.412 1.00 97.75 811 GLU A C 1
ATOM 6419 O O . GLU A 1 811 ? 29.143 5.318 13.671 1.00 97.75 811 GLU A O 1
ATOM 6424 N N . PHE A 1 812 ? 27.761 4.146 15.009 1.00 98.50 812 PHE A N 1
ATOM 6425 C CA . PHE A 1 812 ? 26.588 4.977 14.774 1.00 98.50 812 PHE A CA 1
ATOM 6426 C C . PHE A 1 812 ? 26.210 5.754 16.028 1.00 98.50 812 PHE A C 1
ATOM 6428 O O . PHE A 1 812 ? 26.174 5.205 17.133 1.00 98.50 812 PHE A O 1
ATOM 6435 N N . THR A 1 813 ? 25.895 7.031 15.834 1.00 98.81 813 THR A N 1
ATOM 6436 C CA . THR A 1 813 ? 25.305 7.906 16.848 1.00 98.81 813 THR A CA 1
ATOM 6437 C C . THR A 1 813 ? 23.921 8.324 16.381 1.00 98.81 813 THR A C 1
ATOM 6439 O O . THR A 1 813 ? 23.783 8.889 15.300 1.00 98.81 813 THR A O 1
ATOM 6442 N N . THR A 1 814 ? 22.906 8.058 17.197 1.00 98.88 814 THR A N 1
ATOM 6443 C CA . THR A 1 814 ? 21.519 8.450 16.936 1.00 98.88 814 THR A CA 1
ATOM 6444 C C . THR A 1 814 ? 21.102 9.535 17.911 1.00 98.88 814 THR A C 1
ATOM 6446 O O . THR A 1 814 ? 21.181 9.339 19.124 1.00 98.88 814 THR A O 1
ATOM 6449 N N . GLN A 1 815 ? 20.648 10.669 17.386 1.00 98.88 815 GLN A N 1
ATOM 6450 C CA . GLN A 1 815 ? 20.060 11.752 18.168 1.00 98.88 815 GLN A CA 1
ATOM 6451 C C . GLN A 1 815 ? 18.553 11.772 17.950 1.00 98.88 815 GLN A C 1
ATOM 6453 O O . GLN A 1 815 ? 18.106 11.903 16.815 1.00 98.88 815 GLN A O 1
ATOM 6458 N N . PHE A 1 816 ? 17.786 11.667 19.033 1.00 98.75 816 PHE A N 1
ATOM 6459 C CA . PHE A 1 816 ? 16.339 11.856 19.041 1.00 98.75 816 PHE A CA 1
ATOM 6460 C C . PHE A 1 816 ? 16.047 13.331 19.303 1.00 98.75 816 PHE A C 1
ATOM 6462 O O . PHE A 1 816 ? 16.430 13.861 20.348 1.00 98.75 816 PHE A O 1
ATOM 6469 N N . ILE A 1 817 ? 15.423 13.992 18.335 1.00 98.75 817 ILE A N 1
ATOM 6470 C CA . ILE A 1 817 ? 15.298 15.446 18.228 1.00 98.75 817 ILE A CA 1
ATOM 6471 C C . ILE A 1 817 ? 13.819 15.817 18.137 1.00 98.75 817 ILE A C 1
ATOM 6473 O O . ILE A 1 817 ? 13.054 15.146 17.448 1.00 98.75 817 ILE A O 1
ATOM 6477 N N . GLY A 1 818 ? 13.412 16.892 18.802 1.00 98.00 818 GLY A N 1
ATOM 6478 C CA . GLY A 1 818 ? 12.082 17.469 18.637 1.00 98.00 818 GLY A CA 1
ATOM 6479 C C . GLY A 1 818 ? 11.889 18.721 19.481 1.00 98.00 818 GLY A C 1
ATOM 6480 O O . GLY A 1 818 ? 12.849 19.281 20.000 1.00 98.00 818 GLY A O 1
ATOM 6481 N N . THR A 1 819 ? 10.647 19.163 19.638 1.00 98.50 819 THR A N 1
ATOM 6482 C CA . THR A 1 819 ? 10.327 20.396 20.377 1.00 98.50 819 THR A CA 1
ATOM 6483 C C . THR A 1 819 ? 9.384 20.082 21.540 1.00 98.50 819 THR A C 1
ATOM 6485 O O . THR A 1 819 ? 8.387 19.398 21.308 1.00 98.50 819 THR A O 1
ATOM 6488 N N . PRO A 1 820 ? 9.644 20.543 22.779 1.00 97.62 820 PRO A N 1
ATOM 6489 C CA . PRO A 1 820 ? 8.702 20.407 23.892 1.00 97.62 820 PRO A CA 1
ATOM 6490 C C . PRO A 1 820 ? 7.362 21.104 23.617 1.00 97.62 820 PRO A C 1
ATOM 6492 O O . PRO A 1 820 ? 7.313 22.111 22.919 1.00 97.62 820 PRO A O 1
ATOM 6495 N N . VAL A 1 821 ? 6.265 20.610 24.192 1.00 95.19 821 VAL A N 1
ATOM 6496 C CA . VAL A 1 821 ? 4.924 21.215 24.061 1.00 95.19 821 VAL A CA 1
ATOM 6497 C C . VAL A 1 821 ? 4.879 22.638 24.636 1.00 95.19 821 VAL A C 1
ATOM 6499 O O . VAL A 1 821 ? 4.157 23.486 24.115 1.00 95.19 821 VAL A O 1
ATOM 6502 N N . ASP A 1 822 ? 5.653 22.914 25.686 1.00 94.19 822 ASP A N 1
ATOM 6503 C CA . ASP A 1 822 ? 5.727 24.191 26.404 1.00 94.19 822 ASP A CA 1
ATOM 6504 C C . ASP A 1 822 ? 6.978 25.022 26.065 1.00 94.19 822 ASP A C 1
ATOM 6506 O O . ASP A 1 822 ? 7.380 25.877 26.854 1.00 94.19 822 ASP A O 1
ATOM 6510 N N . PHE A 1 823 ? 7.584 24.778 24.897 1.00 96.81 823 PHE A N 1
ATOM 6511 C CA . PHE A 1 823 ? 8.806 25.451 24.453 1.00 96.81 823 PHE A CA 1
ATOM 6512 C C . PHE A 1 823 ? 8.725 26.985 24.516 1.00 96.81 823 PHE A C 1
ATOM 6514 O O . PHE A 1 823 ? 7.676 27.590 24.259 1.00 96.81 823 PHE A O 1
ATOM 6521 N N . ASP A 1 824 ? 9.859 27.629 24.804 1.00 96.62 824 ASP A N 1
ATOM 6522 C CA . ASP A 1 824 ? 9.953 29.085 24.772 1.00 96.62 824 ASP A CA 1
ATOM 6523 C C . ASP A 1 824 ? 9.758 29.614 23.340 1.00 96.62 824 ASP A C 1
ATOM 6525 O O . ASP A 1 824 ? 10.567 29.370 22.442 1.00 96.62 824 ASP A O 1
ATOM 6529 N N . LYS A 1 825 ? 8.679 30.374 23.135 1.00 93.88 825 LYS A N 1
ATOM 6530 C CA . LYS A 1 825 ? 8.310 30.978 21.848 1.00 93.88 825 LYS A CA 1
ATOM 6531 C C . LYS A 1 825 ? 9.034 32.291 21.547 1.00 93.88 825 LYS A C 1
ATOM 6533 O O . LYS A 1 825 ? 8.680 32.968 20.582 1.00 93.88 825 LYS A O 1
ATOM 6538 N N . THR A 1 826 ? 9.989 32.717 22.373 1.00 94.12 826 THR A N 1
ATOM 6539 C CA . THR A 1 826 ? 10.754 33.931 22.083 1.00 94.12 826 THR A CA 1
ATOM 6540 C C . THR A 1 826 ? 11.543 33.790 20.780 1.00 94.12 826 THR A C 1
ATOM 6542 O O . THR A 1 826 ? 12.212 32.789 20.524 1.00 94.12 826 THR A O 1
ATOM 6545 N N . THR A 1 827 ? 11.458 34.827 19.947 1.00 96.31 827 THR A N 1
ATOM 6546 C CA . THR A 1 827 ? 12.157 34.918 18.662 1.00 96.31 827 THR A CA 1
ATOM 6547 C C . THR A 1 827 ? 12.976 36.198 18.589 1.00 96.31 827 THR A C 1
ATOM 6549 O O . THR A 1 827 ? 12.581 37.230 19.142 1.00 96.31 827 THR A O 1
ATOM 6552 N N . SER A 1 828 ? 14.073 36.179 17.837 1.00 95.25 828 SER A N 1
ATOM 6553 C CA . SER A 1 828 ? 14.850 37.383 17.536 1.00 95.25 828 SER A CA 1
ATOM 6554 C C . SER A 1 828 ? 15.259 37.458 16.067 1.00 95.25 828 SER A C 1
ATOM 6556 O O . SER A 1 828 ? 15.326 36.449 15.372 1.00 95.25 828 SER A O 1
ATOM 6558 N N . GLN A 1 829 ? 15.509 38.673 15.572 1.00 95.00 829 GLN A N 1
ATOM 6559 C CA . GLN A 1 829 ? 15.984 38.853 14.203 1.00 95.00 829 GLN A CA 1
ATOM 6560 C C . GLN A 1 829 ? 17.396 38.280 14.069 1.00 95.00 829 GLN A C 1
ATOM 6562 O O . GLN A 1 829 ? 18.308 38.759 14.754 1.00 95.00 829 GLN A O 1
ATOM 6567 N N . ARG A 1 830 ? 17.581 37.340 13.135 1.00 91.44 830 ARG A N 1
ATOM 6568 C CA . ARG A 1 830 ? 18.898 36.792 12.818 1.00 91.44 830 ARG A CA 1
ATOM 6569 C C . ARG A 1 830 ? 19.853 37.889 12.374 1.00 91.44 830 ARG A C 1
ATOM 6571 O O . ARG A 1 830 ? 19.476 38.810 11.639 1.00 91.44 830 ARG A O 1
ATOM 6578 N N . LYS A 1 831 ? 21.105 37.775 12.805 1.00 92.94 831 LYS A N 1
ATOM 6579 C CA . LYS A 1 831 ? 22.186 38.671 12.402 1.00 92.94 831 LYS A CA 1
ATOM 6580 C C . LYS A 1 831 ? 23.307 37.897 11.731 1.00 92.94 831 LYS A C 1
ATOM 6582 O O . LYS A 1 831 ? 23.661 36.816 12.190 1.00 92.94 831 LYS A O 1
ATOM 6587 N N . ASP A 1 832 ? 23.865 38.468 10.669 1.00 91.06 832 ASP A N 1
ATOM 6588 C CA . ASP A 1 832 ? 25.078 37.935 10.053 1.00 91.06 832 ASP A CA 1
ATOM 6589 C C . ASP A 1 832 ? 26.300 38.156 10.957 1.00 91.06 832 ASP A C 1
ATOM 6591 O O . ASP A 1 832 ? 26.220 38.797 12.012 1.00 91.06 832 ASP A O 1
ATOM 6595 N N . LYS A 1 833 ? 27.459 37.630 10.547 1.00 90.62 833 LYS A N 1
ATOM 6596 C CA . LYS A 1 833 ? 28.715 37.764 11.302 1.00 90.62 833 LYS A CA 1
ATOM 6597 C C . LYS A 1 833 ? 29.131 39.215 11.594 1.00 90.62 833 LYS A C 1
ATOM 6599 O O . LYS A 1 833 ? 29.898 39.441 12.528 1.00 90.62 833 LYS A O 1
ATOM 6604 N N . ASP A 1 834 ? 28.633 40.179 10.817 1.00 93.06 834 ASP A N 1
ATOM 6605 C CA . ASP A 1 834 ? 28.922 41.609 10.956 1.00 93.06 834 ASP A CA 1
ATOM 6606 C C . ASP A 1 834 ? 27.875 42.332 11.832 1.00 93.06 834 ASP A C 1
ATOM 6608 O O . ASP A 1 834 ? 27.985 43.531 12.096 1.00 93.06 834 ASP A O 1
ATOM 6612 N N . GLY A 1 835 ? 26.870 41.603 12.329 1.00 90.44 835 GLY A N 1
ATOM 6613 C CA . GLY A 1 835 ? 25.819 42.109 13.207 1.00 90.44 835 GLY A CA 1
ATOM 6614 C C . GLY A 1 835 ? 24.641 42.760 12.477 1.00 90.44 835 GLY A C 1
ATOM 6615 O O . GLY A 1 835 ? 23.780 43.349 13.140 1.00 90.44 835 GLY A O 1
ATOM 6616 N N . ASN A 1 836 ? 24.574 42.662 11.146 1.00 92.25 836 ASN A N 1
ATOM 6617 C CA . ASN A 1 836 ? 23.470 43.214 10.364 1.00 92.25 836 ASN A CA 1
ATOM 6618 C C . ASN A 1 836 ? 22.278 42.262 10.379 1.00 92.25 836 ASN A C 1
ATOM 6620 O O . ASN A 1 836 ? 22.448 41.049 10.294 1.00 92.25 836 ASN A O 1
ATOM 6624 N N . ALA A 1 837 ? 21.066 42.814 10.446 1.00 90.00 837 ALA A N 1
ATOM 6625 C CA . ALA A 1 837 ? 19.847 42.022 10.340 1.00 90.00 837 ALA A CA 1
ATOM 6626 C C . ALA A 1 837 ? 19.780 41.305 8.982 1.00 90.00 837 ALA A C 1
ATOM 6628 O O . ALA A 1 837 ? 19.974 41.924 7.933 1.00 90.00 837 ALA A O 1
ATOM 6629 N N . VAL A 1 838 ? 19.477 40.010 9.014 1.00 88.62 838 VAL A N 1
ATOM 6630 C CA . VAL A 1 838 ? 19.290 39.177 7.825 1.00 88.62 838 VAL A CA 1
ATOM 6631 C C . VAL A 1 838 ? 17.803 38.933 7.629 1.00 88.62 838 VAL A C 1
ATOM 6633 O O . VAL A 1 838 ? 17.116 38.550 8.571 1.00 88.62 838 VAL A O 1
ATOM 6636 N N . ASN A 1 839 ? 17.303 39.159 6.414 1.00 83.88 839 ASN A N 1
ATOM 6637 C CA . ASN A 1 839 ? 15.942 38.775 6.046 1.00 83.88 839 ASN A CA 1
ATOM 6638 C C . ASN A 1 839 ? 15.896 37.255 5.828 1.00 83.88 839 ASN A C 1
ATOM 6640 O O . ASN A 1 839 ? 16.711 36.735 5.069 1.00 83.88 839 ASN A O 1
ATOM 6644 N N . GLY A 1 840 ? 14.962 36.568 6.483 1.00 87.19 840 GLY A N 1
ATOM 6645 C CA . GLY A 1 840 ? 14.835 35.111 6.461 1.00 87.19 840 GLY A CA 1
ATOM 6646 C C . GLY A 1 840 ? 14.246 34.601 7.775 1.00 87.19 840 GLY A C 1
ATOM 6647 O O . GLY A 1 840 ? 13.614 35.372 8.498 1.00 87.19 840 GLY A O 1
ATOM 6648 N N . THR A 1 841 ? 14.490 33.326 8.075 1.00 93.38 841 THR A N 1
ATOM 6649 C CA . THR A 1 841 ? 14.048 32.674 9.314 1.00 93.38 841 THR A CA 1
ATOM 6650 C C . THR A 1 841 ? 14.543 33.411 10.558 1.00 93.38 841 THR A C 1
ATOM 6652 O O . THR A 1 841 ? 15.719 33.786 10.633 1.00 93.38 841 THR A O 1
ATOM 6655 N N . LEU A 1 842 ? 13.653 33.618 11.530 1.00 95.12 842 LEU A N 1
ATOM 6656 C CA . LEU A 1 842 ? 14.004 34.183 12.831 1.00 95.12 842 LEU A CA 1
ATOM 6657 C C . LEU A 1 842 ? 14.843 33.196 13.656 1.00 95.12 842 LEU A C 1
ATOM 6659 O O . LEU A 1 842 ? 14.730 31.984 13.504 1.00 95.12 842 LEU A O 1
ATOM 6663 N N . ASP A 1 843 ? 15.647 33.712 14.586 1.00 95.31 843 ASP A N 1
ATOM 6664 C CA . ASP A 1 843 ? 16.302 32.867 15.582 1.00 95.31 843 ASP A CA 1
ATOM 6665 C C . ASP A 1 843 ? 15.279 32.516 16.675 1.00 95.31 843 ASP A C 1
ATOM 6667 O O . ASP A 1 843 ? 14.816 33.402 17.404 1.00 95.31 843 ASP A O 1
ATOM 6671 N N . TYR A 1 844 ? 14.932 31.231 16.777 1.00 96.38 844 TYR A N 1
ATOM 6672 C CA . TYR A 1 844 ? 14.068 30.663 17.818 1.00 96.38 84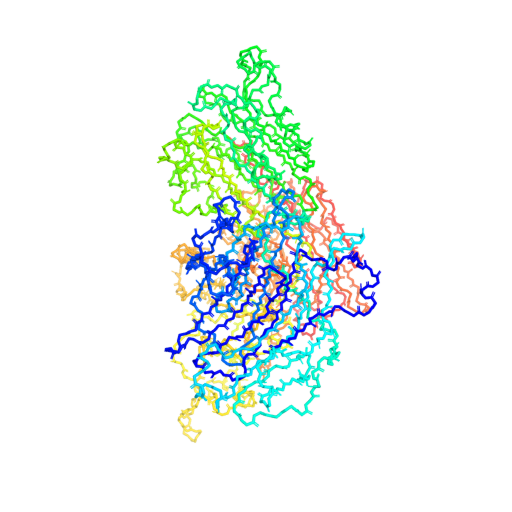4 TYR A CA 1
ATOM 6673 C C . TYR A 1 844 ? 14.881 30.215 19.042 1.00 96.38 844 TYR A C 1
ATOM 6675 O O . TYR A 1 844 ? 16.102 30.048 18.972 1.00 96.38 844 TYR A O 1
ATOM 6683 N N . SER A 1 845 ? 14.204 30.014 20.176 1.00 96.31 845 SER A N 1
ATOM 6684 C CA . SER A 1 845 ? 14.828 29.458 21.379 1.00 96.31 845 SER A CA 1
ATOM 6685 C C . SER A 1 845 ? 15.433 28.067 21.124 1.00 96.31 845 SER A C 1
ATOM 6687 O O . SER A 1 845 ? 15.014 27.327 20.233 1.00 96.31 845 SER A O 1
ATOM 6689 N N . ALA A 1 846 ? 16.398 27.677 21.960 1.00 94.19 846 ALA A N 1
ATOM 6690 C CA . ALA A 1 846 ? 17.056 26.370 21.872 1.00 94.19 846 ALA A CA 1
ATOM 6691 C C . ALA A 1 846 ? 16.142 25.179 22.235 1.00 94.19 846 ALA A C 1
ATOM 6693 O O . ALA A 1 846 ? 16.585 24.031 22.173 1.00 94.19 846 ALA A O 1
ATOM 6694 N N . ASP A 1 847 ? 14.894 25.436 22.639 1.00 97.19 847 ASP A N 1
ATOM 6695 C CA . ASP A 1 847 ? 13.900 24.386 22.855 1.00 97.19 847 ASP A CA 1
ATOM 6696 C C . ASP A 1 847 ? 13.372 23.820 21.527 1.00 97.19 847 ASP A C 1
ATOM 6698 O O . ASP A 1 847 ? 12.948 22.665 21.481 1.00 97.19 847 ASP A O 1
ATOM 6702 N N . VAL A 1 848 ? 13.407 24.605 20.444 1.00 98.00 848 VAL A N 1
ATOM 6703 C CA . VAL A 1 848 ? 13.014 24.149 19.106 1.00 98.00 848 VAL A CA 1
ATOM 6704 C C . VAL A 1 848 ? 14.107 23.254 18.525 1.00 98.00 848 VAL A C 1
ATOM 6706 O O . VAL A 1 848 ? 15.253 23.681 18.398 1.00 98.00 848 VAL A O 1
ATOM 6709 N N . GLY A 1 849 ? 13.765 22.012 18.166 1.00 97.25 849 GLY A N 1
ATOM 6710 C CA . GLY A 1 849 ? 14.753 21.048 17.658 1.00 97.25 849 GLY A CA 1
ATOM 6711 C C . GLY A 1 849 ? 15.750 20.582 18.725 1.00 97.25 849 GLY A C 1
ATOM 6712 O O . GLY A 1 849 ? 16.911 20.284 18.443 1.00 97.25 849 GLY A O 1
ATOM 6713 N N . LYS A 1 850 ? 15.315 20.528 19.984 1.00 97.81 850 LYS A N 1
ATOM 6714 C CA . LYS A 1 850 ? 16.101 20.028 21.108 1.00 97.81 850 LYS A CA 1
ATOM 6715 C C . LYS A 1 850 ? 16.412 18.538 20.950 1.00 97.81 850 LYS A C 1
ATOM 6717 O O . LYS A 1 850 ? 15.538 17.722 20.666 1.00 97.81 850 LYS A O 1
ATOM 6722 N N . VAL A 1 851 ? 17.655 18.160 21.247 1.00 98.56 851 VAL A N 1
ATOM 6723 C CA . VAL A 1 851 ? 18.050 16.751 21.397 1.00 98.56 851 VAL A CA 1
ATOM 6724 C C . VAL A 1 851 ? 17.529 16.225 22.738 1.00 98.56 851 VAL A C 1
ATOM 6726 O O . VAL A 1 851 ? 18.014 16.619 23.801 1.00 98.56 851 VAL A O 1
ATOM 6729 N N . PHE A 1 852 ? 16.553 15.323 22.699 1.00 98.31 852 PHE A N 1
ATOM 6730 C CA . PHE A 1 852 ? 16.002 14.664 23.883 1.00 98.31 852 PHE A CA 1
ATOM 6731 C C . PHE A 1 852 ? 16.876 13.517 24.384 1.00 98.31 852 PHE A C 1
ATOM 6733 O O . PHE A 1 852 ? 16.983 13.296 25.590 1.00 98.31 852 PHE A O 1
ATOM 6740 N N . ALA A 1 853 ? 17.501 12.782 23.467 1.00 98.50 853 ALA A N 1
ATOM 6741 C CA . ALA A 1 853 ? 18.401 11.690 23.801 1.00 98.50 853 ALA A CA 1
ATOM 6742 C C . ALA A 1 853 ? 19.444 11.481 22.703 1.00 98.50 853 ALA A C 1
ATOM 6744 O O . ALA A 1 853 ? 19.155 11.642 21.520 1.00 98.50 853 ALA A O 1
ATOM 6745 N N . THR A 1 854 ? 20.633 11.042 23.109 1.00 98.75 854 THR A N 1
ATOM 6746 C CA . THR A 1 854 ? 21.677 10.548 22.208 1.00 98.75 854 THR A CA 1
ATOM 6747 C C . THR A 1 854 ? 21.997 9.114 22.596 1.00 98.75 854 THR A C 1
ATOM 6749 O O . THR A 1 854 ? 22.223 8.827 23.772 1.00 98.75 854 THR A O 1
ATOM 6752 N N . GLN A 1 855 ? 22.011 8.213 21.621 1.00 98.69 855 GLN A N 1
ATOM 6753 C CA . GLN A 1 855 ? 22.340 6.803 21.811 1.00 98.69 855 GLN A CA 1
ATOM 6754 C C . GLN A 1 855 ? 23.380 6.355 20.785 1.00 98.69 855 GLN A C 1
ATOM 6756 O O . GLN A 1 855 ? 23.510 6.948 19.715 1.00 98.69 855 GLN A O 1
ATOM 6761 N N . HIS A 1 856 ? 24.113 5.295 21.118 1.00 98.25 856 HIS A N 1
ATOM 6762 C CA . HIS A 1 856 ? 25.141 4.710 20.263 1.00 98.25 856 HIS A CA 1
ATOM 6763 C C . HIS A 1 856 ? 24.852 3.229 20.018 1.00 98.25 856 HIS A C 1
ATOM 6765 O O . HIS A 1 856 ? 24.322 2.548 20.897 1.00 98.25 856 HIS A O 1
ATOM 6771 N N . GLY A 1 857 ? 25.260 2.726 18.855 1.00 95.00 857 GLY A N 1
ATOM 6772 C CA . GLY A 1 857 ? 25.089 1.324 18.465 1.00 95.00 857 GLY A CA 1
ATOM 6773 C C . GLY A 1 857 ? 24.004 1.122 17.410 1.00 95.00 857 GLY A C 1
ATOM 6774 O O . GLY A 1 857 ? 23.492 2.082 16.846 1.00 95.00 857 GLY A O 1
ATOM 6775 N N . HIS A 1 858 ? 23.690 -0.142 17.117 1.00 93.00 858 HIS A N 1
ATOM 6776 C CA . HIS A 1 858 ? 22.841 -0.525 15.980 1.00 93.00 858 HIS A CA 1
ATOM 6777 C C . HIS A 1 858 ? 21.352 -0.635 16.309 1.00 93.00 858 HIS A C 1
ATOM 6779 O O . HIS A 1 858 ? 20.530 -0.595 15.406 1.00 93.00 858 HIS A O 1
ATOM 6785 N N . SER A 1 859 ? 21.002 -0.814 17.580 1.00 96.69 859 SER A N 1
ATOM 6786 C CA . SER A 1 859 ? 19.620 -0.909 18.038 1.00 96.69 859 SER A CA 1
ATOM 6787 C C . SER A 1 859 ? 19.414 0.162 19.088 1.00 96.69 859 SER A C 1
ATOM 6789 O O . SER A 1 859 ? 20.048 0.131 20.144 1.00 96.69 859 SER A O 1
ATOM 6791 N N . VAL A 1 860 ? 18.575 1.134 18.760 1.00 97.25 860 VAL A N 1
ATOM 6792 C CA . VAL A 1 860 ? 18.286 2.281 19.616 1.00 97.25 860 VAL A CA 1
ATOM 6793 C C . VAL A 1 860 ? 16.784 2.499 19.660 1.00 97.25 860 VAL A C 1
ATOM 6795 O O . VAL A 1 860 ? 16.065 2.204 18.705 1.00 97.25 860 VAL A O 1
ATOM 6798 N N . SER A 1 861 ? 16.301 3.016 20.781 1.00 96.38 861 SER A N 1
ATOM 6799 C CA . SER A 1 861 ? 14.872 3.244 20.972 1.00 96.38 861 SER A CA 1
ATOM 6800 C C . SER A 1 861 ? 14.625 4.472 21.826 1.00 96.38 861 SER A C 1
ATOM 6802 O O . SER A 1 861 ? 15.335 4.686 22.812 1.00 96.38 861 SER A O 1
ATOM 6804 N N . TYR A 1 862 ? 13.586 5.234 21.513 1.00 98.12 862 TYR A N 1
ATOM 6805 C CA . TYR A 1 862 ? 13.152 6.366 22.320 1.00 98.12 862 TYR A CA 1
ATOM 6806 C C . TYR A 1 862 ? 11.668 6.260 22.651 1.00 98.12 862 TYR A C 1
ATOM 6808 O O . TYR A 1 862 ? 10.827 6.040 21.785 1.00 98.12 862 TYR A O 1
ATOM 6816 N N . GLN A 1 863 ? 11.364 6.407 23.934 1.00 97.44 863 GLN A N 1
ATOM 6817 C CA . GLN A 1 863 ? 10.025 6.313 24.492 1.00 97.44 863 GLN A CA 1
ATOM 6818 C C . GLN A 1 863 ? 9.517 7.731 24.751 1.00 97.44 863 GLN A C 1
ATOM 6820 O O . GLN A 1 863 ? 10.031 8.394 25.650 1.00 97.44 863 GLN A O 1
ATOM 6825 N N . LEU A 1 864 ? 8.525 8.189 23.986 1.00 95.44 864 LEU A N 1
ATOM 6826 C CA . LEU A 1 864 ? 7.976 9.539 24.141 1.00 95.44 864 LEU A CA 1
ATOM 6827 C C . LEU A 1 864 ? 7.215 9.640 25.465 1.00 95.44 864 LEU A C 1
ATOM 6829 O O . LEU A 1 864 ? 6.480 8.714 25.841 1.00 95.44 864 LEU A O 1
ATOM 6833 N N . THR A 1 865 ? 7.345 10.777 26.151 1.00 93.50 865 THR A N 1
ATOM 6834 C CA . THR A 1 865 ? 6.591 11.062 27.383 1.00 93.50 865 THR A CA 1
ATOM 6835 C C . THR A 1 865 ? 5.193 11.599 27.070 1.00 93.50 865 THR A C 1
ATOM 6837 O O . THR A 1 865 ? 4.237 11.345 27.809 1.00 93.50 865 THR A O 1
ATOM 6840 N N . GLY A 1 866 ? 5.034 12.257 25.919 1.00 87.69 866 GLY A N 1
ATOM 6841 C CA . GLY A 1 866 ? 3.846 13.015 25.527 1.00 87.69 866 GLY A CA 1
ATOM 6842 C C . GLY A 1 866 ? 3.974 14.525 25.754 1.00 87.69 866 GLY A C 1
ATOM 6843 O O . GLY A 1 866 ? 3.028 15.248 25.420 1.00 87.69 866 GLY A O 1
ATOM 6844 N N . ASP A 1 867 ? 5.116 14.973 26.285 1.00 93.00 867 ASP A N 1
ATOM 6845 C CA . ASP A 1 867 ? 5.489 16.385 26.439 1.00 93.00 867 ASP A CA 1
ATOM 6846 C C . ASP A 1 867 ? 6.274 16.907 25.226 1.00 93.00 867 ASP A C 1
ATOM 6848 O O . ASP A 1 867 ? 6.701 18.057 25.203 1.00 93.00 867 ASP A O 1
ATOM 6852 N N . GLU A 1 868 ? 6.456 16.079 24.201 1.00 96.38 868 GLU A N 1
ATOM 6853 C CA . GLU A 1 868 ? 7.049 16.433 22.919 1.00 96.38 868 GLU A CA 1
ATOM 6854 C C . GLU A 1 868 ? 5.946 16.761 21.894 1.00 96.38 868 GLU A C 1
ATOM 6856 O O . GLU A 1 868 ? 4.946 16.044 21.776 1.00 96.38 868 GLU A O 1
ATOM 6861 N N . LEU A 1 869 ? 6.122 17.835 21.118 1.00 96.38 869 LEU A N 1
ATOM 6862 C CA . LEU A 1 869 ? 5.279 18.125 19.954 1.00 96.38 869 LEU A CA 1
ATOM 6863 C C . LEU A 1 869 ? 5.434 17.043 18.887 1.00 96.38 869 LEU A C 1
ATOM 6865 O O . LEU A 1 869 ? 4.459 16.656 18.254 1.00 96.38 869 LEU A O 1
ATOM 6869 N N . TYR A 1 870 ? 6.661 16.571 18.693 1.00 97.38 870 TYR A N 1
ATOM 6870 C CA . TYR A 1 870 ? 7.046 15.482 17.806 1.00 97.38 870 TYR A CA 1
ATOM 6871 C C . TYR A 1 870 ? 8.440 14.993 18.205 1.00 97.38 870 TYR A C 1
ATOM 6873 O O . TYR A 1 870 ? 9.168 15.701 18.906 1.00 97.38 870 TYR A O 1
ATOM 6881 N N . VAL A 1 871 ? 8.832 13.819 17.712 1.00 98.38 871 VAL A N 1
ATOM 6882 C CA . VAL A 1 871 ? 10.219 13.338 17.761 1.00 98.38 871 VAL A CA 1
ATOM 6883 C C . VAL A 1 871 ? 10.616 12.788 16.397 1.00 98.38 871 VAL A C 1
ATOM 6885 O O . VAL A 1 871 ? 9.859 12.038 15.793 1.00 98.38 871 VAL A O 1
ATOM 6888 N N . ARG A 1 872 ? 11.809 13.136 15.921 1.00 98.38 872 ARG A N 1
ATOM 6889 C CA . ARG A 1 872 ? 12.501 12.523 14.777 1.00 98.38 872 ARG A CA 1
ATOM 6890 C C . ARG A 1 872 ? 13.888 12.053 15.213 1.00 98.38 872 ARG A C 1
ATOM 6892 O O . ARG A 1 872 ? 14.342 12.409 16.300 1.00 98.38 872 ARG A O 1
ATOM 6899 N N . ALA A 1 873 ? 14.583 11.293 14.377 1.00 98.75 873 ALA A N 1
ATOM 6900 C CA . ALA A 1 873 ? 15.951 10.883 14.649 1.00 98.75 873 ALA A CA 1
ATOM 6901 C C . ALA A 1 873 ? 16.895 11.214 13.491 1.00 98.75 873 ALA A C 1
ATOM 6903 O O . ALA A 1 873 ? 16.558 10.994 12.327 1.00 98.75 873 ALA A O 1
ATOM 6904 N N . THR A 1 874 ? 18.096 11.683 13.833 1.00 98.75 874 THR A N 1
ATOM 6905 C CA . THR A 1 874 ? 19.237 11.767 12.912 1.00 98.75 874 THR A CA 1
ATOM 6906 C C . THR A 1 874 ? 20.264 10.725 13.332 1.00 98.75 874 THR A C 1
ATOM 6908 O O . THR A 1 874 ? 20.770 10.748 14.458 1.00 98.75 874 THR A O 1
ATOM 6911 N N . ILE A 1 875 ? 20.570 9.800 12.427 1.00 98.75 875 ILE A N 1
ATOM 6912 C CA . ILE A 1 875 ? 21.576 8.757 12.599 1.00 98.75 875 ILE A CA 1
ATOM 6913 C C . ILE A 1 875 ? 22.815 9.191 11.826 1.00 98.75 875 ILE A C 1
ATOM 6915 O O . ILE A 1 875 ? 22.737 9.417 10.624 1.00 98.75 875 ILE A O 1
ATOM 6919 N N . THR A 1 876 ? 23.957 9.296 12.499 1.00 98.56 876 THR A N 1
ATOM 6920 C CA . THR A 1 876 ? 25.243 9.654 11.886 1.00 98.56 876 THR A CA 1
ATOM 6921 C C . THR A 1 876 ? 26.233 8.509 12.055 1.00 98.56 876 THR A C 1
ATOM 6923 O O . THR A 1 876 ? 26.453 8.035 13.172 1.00 98.56 876 THR A O 1
ATOM 6926 N N . SER A 1 877 ? 26.832 8.076 10.949 1.00 98.44 877 SER A N 1
ATOM 6927 C CA . SER A 1 877 ? 27.965 7.150 10.938 1.00 98.44 877 SER A CA 1
ATOM 6928 C C . SER A 1 877 ? 29.275 7.904 11.161 1.00 98.44 877 SER A C 1
ATOM 6930 O O . SER A 1 877 ? 29.434 9.037 10.711 1.00 98.44 877 SER A O 1
ATOM 6932 N N . ASN A 1 878 ? 30.255 7.269 11.799 1.00 97.56 878 ASN A N 1
ATOM 6933 C CA . ASN A 1 878 ? 31.627 7.780 11.839 1.00 97.56 878 ASN A CA 1
ATOM 6934 C C . ASN A 1 878 ? 32.379 7.631 10.495 1.00 97.56 878 ASN A C 1
ATOM 6936 O O . ASN A 1 878 ? 33.516 8.092 10.386 1.00 97.56 878 ASN A O 1
ATOM 6940 N N . LYS A 1 879 ? 31.766 7.006 9.480 1.00 97.19 879 LYS A N 1
ATOM 6941 C CA . LYS A 1 879 ? 32.306 6.873 8.120 1.00 97.19 879 LYS A CA 1
ATOM 6942 C C . LYS A 1 879 ? 31.710 7.892 7.153 1.00 97.19 879 LYS A C 1
ATOM 6944 O O . LYS A 1 879 ? 30.558 8.304 7.282 1.00 97.19 879 LYS A O 1
ATOM 6949 N N . SER A 1 880 ? 32.497 8.243 6.141 1.00 95.75 880 SER A N 1
ATOM 6950 C CA . SER A 1 880 ? 32.031 9.008 4.984 1.00 95.75 880 SER A CA 1
ATOM 6951 C C . SER A 1 880 ? 31.204 8.137 4.032 1.00 95.75 880 SER A C 1
ATOM 6953 O O . SER A 1 880 ? 31.480 6.938 3.926 1.00 95.75 880 SER A O 1
ATOM 6955 N N . PRO A 1 881 ? 30.229 8.720 3.313 1.00 93.69 881 PRO A N 1
ATOM 6956 C CA . PRO A 1 881 ? 29.583 8.042 2.193 1.00 93.69 881 PRO A CA 1
ATOM 6957 C C . PRO A 1 881 ? 30.567 7.804 1.036 1.00 93.69 881 PRO A C 1
ATOM 6959 O O . PRO A 1 881 ? 31.686 8.321 1.043 1.00 93.69 881 PRO A O 1
ATOM 6962 N N . GLU A 1 882 ? 30.151 7.020 0.035 1.00 90.44 882 GLU A N 1
ATOM 6963 C CA . GLU A 1 882 ? 30.989 6.681 -1.131 1.00 90.44 882 GLU A CA 1
ATOM 6964 C C . GLU A 1 882 ? 31.458 7.931 -1.898 1.00 90.44 882 GLU A C 1
ATOM 6966 O O . GLU A 1 882 ? 32.618 8.001 -2.309 1.00 90.44 882 GLU A O 1
ATOM 6971 N N . ASP A 1 883 ? 30.584 8.933 -2.036 1.00 91.56 883 ASP A N 1
ATOM 6972 C CA . ASP A 1 883 ? 30.891 10.231 -2.642 1.00 91.56 883 ASP A CA 1
ATOM 6973 C C . ASP A 1 883 ? 30.387 11.381 -1.745 1.00 91.56 883 ASP A C 1
ATOM 6975 O O . ASP A 1 883 ? 29.233 11.791 -1.857 1.00 91.56 883 ASP A O 1
ATOM 6979 N N . PRO A 1 884 ? 31.207 11.873 -0.799 1.00 91.94 884 PRO A N 1
ATOM 6980 C CA . PRO A 1 884 ? 30.791 12.899 0.153 1.00 91.94 884 PRO A CA 1
ATOM 6981 C C . PRO A 1 884 ? 30.737 14.299 -0.464 1.00 91.94 884 PRO A C 1
ATOM 6983 O O . PRO A 1 884 ? 31.605 14.681 -1.254 1.00 91.94 884 PRO A O 1
ATOM 6986 N N . THR A 1 885 ? 29.782 15.106 0.001 1.00 91.06 885 THR A N 1
ATOM 6987 C CA . THR A 1 885 ? 29.801 16.564 -0.181 1.00 91.06 885 THR A CA 1
ATOM 6988 C C . THR A 1 885 ? 30.614 17.226 0.934 1.00 91.06 885 THR A C 1
ATOM 6990 O O . THR A 1 885 ? 30.866 16.637 1.990 1.00 91.06 885 THR A O 1
ATOM 6993 N N . SER A 1 886 ? 31.040 18.471 0.722 1.00 89.38 886 SER A N 1
ATOM 6994 C CA . SER A 1 886 ? 31.695 19.269 1.765 1.00 89.38 886 SER A CA 1
ATOM 6995 C C . SER A 1 886 ? 30.754 19.606 2.929 1.00 89.38 886 SER A C 1
ATOM 6997 O O . SER A 1 886 ? 31.218 19.818 4.050 1.00 89.38 886 SER A O 1
ATOM 6999 N N . GLU A 1 887 ? 29.445 19.583 2.676 1.00 85.62 887 GLU A N 1
ATOM 7000 C CA . GLU A 1 887 ? 28.374 19.841 3.643 1.00 85.62 887 GLU A CA 1
ATOM 7001 C C . GLU A 1 887 ? 27.879 18.569 4.359 1.00 85.62 887 GLU A C 1
ATOM 7003 O O . GLU A 1 887 ? 27.288 18.641 5.436 1.00 85.62 887 GLU A O 1
ATOM 7008 N N . SER A 1 888 ? 28.198 17.383 3.836 1.00 88.62 888 SER A N 1
ATOM 7009 C CA . SER A 1 888 ? 27.833 16.090 4.424 1.00 88.62 888 SER A CA 1
ATOM 7010 C C . SER A 1 888 ? 29.017 15.112 4.371 1.00 88.62 888 SER A C 1
ATOM 7012 O O . SER A 1 888 ? 29.011 14.131 3.624 1.00 88.62 888 SER A O 1
ATOM 7014 N N . PRO A 1 889 ? 30.082 15.364 5.164 1.00 92.75 889 PRO A N 1
ATOM 7015 C CA . PRO A 1 889 ? 31.301 14.551 5.141 1.00 92.75 889 PRO A CA 1
ATOM 7016 C C . PRO A 1 889 ? 31.126 13.165 5.782 1.00 92.75 889 PRO A C 1
ATOM 7018 O O . PRO A 1 889 ? 31.994 12.303 5.626 1.00 92.75 889 PRO A O 1
ATOM 7021 N N . LEU A 1 890 ? 30.038 12.958 6.527 1.00 96.69 890 LEU A N 1
ATOM 7022 C CA . LEU A 1 890 ? 29.693 11.719 7.217 1.00 96.69 890 LEU A CA 1
ATOM 7023 C C . LEU A 1 890 ? 28.354 11.202 6.705 1.00 96.69 890 LEU A C 1
ATOM 7025 O O . LEU A 1 890 ? 27.437 11.985 6.463 1.00 96.69 890 LEU A O 1
ATOM 7029 N N . ALA A 1 891 ? 28.237 9.884 6.581 1.00 97.69 891 ALA A N 1
ATOM 7030 C CA . ALA A 1 891 ? 27.005 9.252 6.143 1.00 97.69 891 ALA A CA 1
ATOM 7031 C C . ALA A 1 891 ? 25.910 9.459 7.197 1.00 97.69 891 ALA A C 1
ATOM 7033 O O . ALA A 1 891 ? 26.139 9.236 8.393 1.00 97.69 891 ALA A O 1
ATOM 7034 N N . LYS A 1 892 ? 24.710 9.842 6.748 1.00 98.19 892 LYS A N 1
ATOM 7035 C CA . LYS A 1 892 ? 23.554 10.074 7.618 1.00 98.19 892 LYS A CA 1
ATOM 7036 C C . LYS A 1 892 ? 22.298 9.340 7.154 1.00 98.19 892 LYS A C 1
ATOM 7038 O O . LYS A 1 892 ? 22.190 8.925 5.999 1.00 98.19 892 LYS A O 1
ATOM 7043 N N . ALA A 1 893 ? 21.354 9.191 8.078 1.00 98.56 893 ALA A N 1
ATOM 7044 C CA . ALA A 1 893 ? 19.949 8.915 7.801 1.00 98.56 893 ALA A CA 1
ATOM 7045 C C . ALA A 1 893 ? 19.051 9.761 8.711 1.00 98.56 893 ALA A C 1
ATOM 7047 O O . ALA A 1 893 ? 19.415 10.051 9.852 1.00 98.56 893 ALA A O 1
ATOM 7048 N N . TRP A 1 894 ? 17.869 10.116 8.211 1.00 98.75 894 TRP A N 1
ATOM 7049 C CA . TRP A 1 894 ? 16.868 10.912 8.916 1.00 98.75 894 TRP A CA 1
ATOM 7050 C C . TRP A 1 894 ? 15.526 10.181 8.915 1.00 98.75 894 TRP A C 1
ATOM 7052 O O . TRP A 1 894 ? 14.999 9.839 7.853 1.00 98.75 894 TRP A O 1
ATOM 7062 N N . THR A 1 895 ? 14.968 9.938 10.099 1.00 98.56 895 THR A N 1
ATOM 7063 C CA . THR A 1 895 ? 13.620 9.369 10.244 1.00 98.56 895 THR A CA 1
ATOM 7064 C C . THR A 1 895 ? 12.571 10.476 10.231 1.00 98.56 895 THR A C 1
ATOM 7066 O O . THR A 1 895 ? 12.856 11.611 10.614 1.00 98.56 895 THR A O 1
ATOM 7069 N N . GLN A 1 896 ? 11.334 10.148 9.855 1.00 98.25 896 GLN A N 1
ATOM 7070 C CA . GLN A 1 896 ? 10.247 11.129 9.874 1.00 98.25 896 GLN A CA 1
ATOM 7071 C C . GLN A 1 896 ? 9.769 11.455 11.304 1.00 98.25 896 GLN A C 1
ATOM 7073 O O . GLN A 1 896 ? 9.916 10.615 12.199 1.00 98.25 896 GLN A O 1
ATOM 7078 N N . PRO A 1 897 ? 9.195 12.653 11.538 1.00 97.75 897 PRO A N 1
ATOM 7079 C CA . PRO A 1 897 ? 8.569 13.024 12.800 1.00 97.75 897 PRO A CA 1
ATOM 7080 C C . PRO A 1 897 ? 7.414 12.095 13.187 1.00 97.75 897 PRO A C 1
ATOM 7082 O O . PRO A 1 897 ? 6.490 11.858 12.406 1.00 97.75 897 PRO A O 1
ATOM 7085 N N . VAL A 1 898 ? 7.421 11.640 14.438 1.00 95.62 898 VAL A N 1
ATOM 7086 C CA . VAL A 1 898 ? 6.393 10.787 15.050 1.00 95.62 898 VAL A CA 1
ATOM 7087 C C . VAL A 1 898 ? 5.841 11.403 16.342 1.00 95.62 898 VAL A C 1
ATOM 7089 O O . VAL A 1 898 ? 6.380 12.386 16.850 1.00 95.62 898 VAL A O 1
ATOM 7092 N N . GLY A 1 899 ? 4.727 10.873 16.859 1.00 90.62 899 GLY A N 1
ATOM 7093 C CA . GLY A 1 899 ? 4.079 11.327 18.103 1.00 90.62 899 GLY A CA 1
ATOM 7094 C C . GLY A 1 899 ? 3.208 12.590 17.993 1.00 90.62 899 GLY A C 1
ATOM 7095 O O . GLY A 1 899 ? 2.396 12.864 18.881 1.00 90.62 899 GLY A O 1
ATOM 7096 N N . TRP A 1 900 ? 3.304 13.322 16.881 1.00 92.31 900 TRP A N 1
ATOM 7097 C CA . TRP A 1 900 ? 2.612 14.598 16.660 1.00 92.31 900 TRP A CA 1
ATOM 7098 C C . TRP A 1 900 ? 1.097 14.493 16.487 1.00 92.31 900 TRP A C 1
ATOM 7100 O O . TRP A 1 900 ? 0.374 15.420 16.853 1.00 92.31 900 TRP A O 1
ATOM 7110 N N . ARG A 1 901 ? 0.585 13.363 15.978 1.00 86.06 901 ARG A N 1
ATOM 7111 C CA . ARG A 1 901 ? -0.859 13.166 15.743 1.00 86.06 901 ARG A CA 1
ATOM 7112 C C . ARG A 1 901 ? -1.673 13.353 17.024 1.00 86.06 901 ARG A C 1
ATOM 7114 O O . ARG A 1 901 ? -2.716 14.001 17.014 1.00 86.06 901 ARG A O 1
ATOM 7121 N N . SER A 1 902 ? -1.135 12.873 18.146 1.00 78.06 902 SER A N 1
ATOM 7122 C CA . SER A 1 902 ? -1.753 13.021 19.467 1.00 78.06 902 SER A CA 1
ATOM 7123 C C . SER A 1 902 ? -1.890 14.481 19.925 1.00 78.06 902 SER A C 1
ATOM 7125 O O . SER A 1 902 ? -2.760 14.786 20.741 1.00 78.06 902 SER A O 1
ATOM 7127 N N . GLN A 1 903 ? -1.062 15.396 19.410 1.00 79.88 903 GLN A N 1
ATOM 7128 C CA . GLN A 1 903 ? -1.122 16.816 19.759 1.00 79.88 903 GLN A CA 1
ATOM 7129 C C . GLN A 1 903 ? -2.205 17.550 18.959 1.00 79.88 903 GLN A C 1
ATOM 7131 O O . GLN A 1 903 ? -2.935 18.356 19.538 1.00 79.88 903 GLN A O 1
ATOM 7136 N N . LEU A 1 904 ? -2.391 17.208 17.679 1.00 79.81 904 LEU A N 1
ATOM 7137 C CA . LEU A 1 904 ? -3.472 17.772 16.854 1.00 79.81 904 LEU A CA 1
ATOM 7138 C C . LEU A 1 904 ? -4.864 17.322 17.340 1.00 79.81 904 LEU A C 1
ATOM 7140 O O . LEU A 1 904 ? -5.811 18.114 17.378 1.00 79.81 904 LEU A O 1
ATOM 7144 N N . ALA A 1 905 ? -4.981 16.070 17.798 1.00 66.38 905 ALA A N 1
ATOM 7145 C CA . ALA A 1 905 ? -6.206 15.543 18.406 1.00 66.38 905 ALA A CA 1
ATOM 7146 C C . ALA A 1 905 ? -6.619 16.339 19.663 1.00 66.38 905 ALA A C 1
ATOM 7148 O O . ALA A 1 905 ? -7.776 16.732 19.826 1.00 66.38 905 ALA A O 1
ATOM 7149 N N . LYS A 1 906 ? -5.655 16.666 20.540 1.00 62.22 906 LYS A N 1
ATOM 7150 C CA . LYS A 1 906 ? -5.906 17.480 21.746 1.00 62.22 906 LYS A CA 1
ATOM 7151 C C . LYS A 1 906 ? -6.361 18.901 21.411 1.00 62.22 906 LYS A C 1
ATOM 7153 O O . LYS A 1 906 ? -7.226 19.419 22.117 1.00 62.22 906 LYS A O 1
ATOM 7158 N N . ALA A 1 907 ? -5.797 19.527 20.376 1.00 54.44 907 ALA A N 1
ATOM 7159 C CA . ALA A 1 907 ? -6.194 20.868 19.942 1.00 54.44 907 ALA A CA 1
ATOM 7160 C C . ALA A 1 907 ? -7.659 20.896 19.471 1.00 54.44 907 ALA A C 1
ATOM 7162 O O . ALA A 1 907 ? -8.429 21.737 19.926 1.00 54.44 907 ALA A O 1
ATOM 7163 N N . SER A 1 908 ? -8.067 19.895 18.685 1.00 44.16 908 SER A N 1
ATOM 7164 C CA . SER A 1 908 ? -9.431 19.761 18.148 1.00 44.16 908 SER A CA 1
ATOM 7165 C C . SER A 1 908 ? -10.499 19.473 19.218 1.00 44.16 908 SER A C 1
ATOM 7167 O O . SER A 1 908 ? -11.679 19.696 18.984 1.00 44.16 908 SER A O 1
ATOM 7169 N N . SER A 1 909 ? -10.100 18.989 20.404 1.00 37.31 909 SER A N 1
ATOM 7170 C CA . SER A 1 909 ? -11.000 18.727 21.546 1.00 37.31 909 SER A CA 1
ATOM 7171 C C . SER A 1 909 ? -11.236 19.931 22.478 1.00 37.31 909 SER A C 1
ATOM 7173 O O . SER A 1 909 ? -12.020 19.828 23.424 1.00 37.31 909 SER A O 1
ATOM 7175 N N . ARG A 1 910 ? -10.514 21.045 22.270 1.00 38.09 910 ARG A N 1
ATOM 7176 C CA . ARG A 1 910 ? -10.611 22.280 23.076 1.00 38.09 910 ARG A CA 1
ATOM 7177 C C . ARG A 1 910 ? -11.438 23.390 22.411 1.00 38.09 910 ARG A C 1
ATOM 7179 O O . ARG A 1 910 ? -11.707 24.387 23.082 1.00 38.09 910 ARG A O 1
ATOM 7186 N N . GLU A 1 911 ? -11.823 23.214 21.148 1.00 32.34 911 GLU A N 1
ATOM 7187 C CA . GLU A 1 911 ? -12.846 24.005 20.439 1.00 32.34 911 GLU A CA 1
ATOM 7188 C C . GLU A 1 911 ? -14.224 23.347 20.575 1.00 32.34 911 GLU A C 1
ATOM 7190 O O . GLU A 1 911 ? -15.218 24.103 20.693 1.00 32.34 911 GLU A O 1
#

Foldseek 3Di:
DKWWFDFDPVVVVQFDPPWAFQKKKKKKAWADDAAQKWWWFWDFPFWTWGKHQHNVRFIKTKTWGAFDDDAFDQPPDDPVRAKDFPDAFPQKDKDWGGPRHIHIMIMHRDPDDHGDIKMKMKGWFFPPQFKIKIWIWIQDVVVRDIHTGTIIIHGDRGTHTGGTMIDMDRRVPPVPSQQTKTKMWMAPIWGQTQGPVGTHITGRFKIAAADDPPPPQFWEWADDAQTIMIMGGRPHGHDHDDHRDMDGGDNDPDHDDPPDDDPPPPDPPDLFKFKEKADEQQQQQWPVRDRDLLLVLVVCLVVVGAKYKYAWHWQLAVNSVGHRSQVVSCVSNVQVDKDWAFQAQHRPTTIGIMMTGVFDWPPWDFAWFPDDPTTHTWTWTWGPGPQIAIETHDDADDDLVSLQRRLVSVCLVVLLVVLHKYKYWYFSVAACPGPSVVVCVQKAWDDAPPPQFFAQLQDGDTHGTTIIIPDPQQWDWDDWYFDNDNTRHRTTMIMTMIRGDDPVLKDKAWEFQAAEDPVAQFQAAPLVVLQVCLVVRHAEYEHAHELDALDDKDKDFPVVSVVSVNVCRVVVVCVPPNPVPWDWDDDPVPRPIITIRHGCVPCQVVRDDWQRHHYWYWHWHDADLWTKIKTNADDGDHQPDDPDPLRSVLRSLVSSVVRCVVVVHDIAIETELQQADDAGAFLVSVLVSLSHQHYACAEQFFPRAQPHALQDHHSLLSQLSSQCCNLQPVLGHGHWHFWHQNARDPNDDQGRHPDQKIKIAIANTPDPVRVSVRVVVLRIKIKRAWAWPDWDANLVQRKTKTFTDDDDPKKKKKFKWHAFSPADADWAFRAGPVRDGHPHYTDGDCRRGPGPDMDIDGIDMDHDPLRTLWIKMKMWIPQAHPRDHPSGRTIIMIGTTDPNSVSSSVVVVVD

Sequence (911 aa):
MHLWWQPDEQSLAEIEKPVEATAFYNELAIEQSTGGSYFMACGFSKGYFGIQELPDGKKIALFSIWEPGKQNNPNATPEERRVKKIASGEGVRVKRFGGEGTGGQSFYDYDWEIGESVRFVVFAKPDGPDRTQFAGYIYIPDESRWQHMATFSTLANGHLLRGYYSFVEDFLRNGKSATIVHRANFGNGWIKAKTKDGPKWLPLTSARFTADRTPTDNIDSGVVGDRVYLQTGGETKNEHAKLRESSVLNASERKPPLDLPDPFGERQSSLDSVRVLAYNIKHGRGNDGKVDLERTAQVIRRLNPDVVALQEIDNKATRSGNVDEAKRLAELTGLKHHAFGRFMDFDGGKYGMAVISRYPLTDVTDLRLPDGAEPRTSLIATVGMPQPFRLASVHFYATEEQRLAQAKTLLGFLGDHQDIPCVVAGDFNSKPDSPVLKLFSDWNIPPKGDDHLTFSSDNPRIEIDFIMHRPDTAFIVREIDVIDEPVASDHRPVTVDLSVVPRSKTRWWKGNLHTHSLWSDGNDFPEMIADWYRKRGYHFLALSDHNILGEGYKWMKLSDIESRNGKTALPKYLARFGQDWVETRGSRSDGSFEVRLKPLSEFRSLVESADEFMMIQSEEITDKGAHINATNIAEVIQPQGGDSVRETIQNNLRAVDEQAKRLGRTIIPHLNHPNLGDTGISAEDLAALVQDEFFEVFNGVDQDGDLGSDRRHSLETLWDITSALRISELNAAPMFGLATDDTHEYHGGKRLAPGRGWIMLRAKHLTRESIVDAMKRGDFYASSGVSLREVDFDEASKMLNIEIEPDGDAEFTTQFIGTPVDFDKTTSQRKDKDGNAVNGTLDYSADVGKVFATQHGHSVSYQLTGDELYVRATITSNKSPEDPTSESPLAKAWTQPVGWRSQLAKASSRE

Radius of gyration: 34.04 Å; chains: 1; bounding box: 77×95×73 Å

=== Feature glossary ===
The record interleaves many kinds of information about one protein. Here is each kind framed as the question it answers.

Q: What known structures does this most resemble?
A: Structural nearest neighbors (via Foldseek easy-search vs the PDB). Reported per hit: target PDB id, E-value, and alignment TM-score. A TM-score above ~0.5 is the conventional threshold for 'same fold'.

Q: Where is each backbone atom in 3D?
A: The mmCIF table is the protein's shape written out atom by atom. For each backbone N, Cα, C, and carbonyl O, it records an (x, y, z) coordinate triple in Å plus the residue type, chain letter, and residue number.

Q: What are the backbone torsion angles?
A: The φ/ψ torsion pair specifies the backbone conformation at each residue. φ rotates about the N–Cα bond, ψ about the Cα–C bond. Steric clashes forbid most of the (φ, ψ) plane — the allowed regions (α-helix basin, β-sheet basin, left-handed helix) are the Ramachandran-allowed regions.

Q: Which residues are buried vs exposed?
A: Solvent-accessible surface area (SASA) is the area in Å² traced out by the centre of a 1.4 Å probe sphere (a water molecule) rolled over the protein's van der Waals surface (Shrake–Rupley / Lee–Richards construction). Buried residues have near-zero SASA; fully exposed residues can exceed 200 Å². The total SASA scales roughly with the number of surface residues.

Q: How confident is the AlphaFold model at each residue?
A: pLDDT is the predicted lDDT-Cα score: AlphaFold's confidence that the local environment of each residue (all inter-atomic distances within 15 Å) is correctly placed. It is a per-residue number between 0 and 100, with higher meaning more reliable.

Q: What does the local fold look like, residue by residue?
A: 3Di is Foldseek's structural alphabet. Each residue is assigned one of twenty discrete states based on how its Cα sits relative to its spatial (not sequential) neighbors. Aligning 3Di strings finds structural homologs roughly as well as full 3D superposition, but orders of magnitude faster.

Q: How big and how compact is the whole molecule?
A: Radius of gyration (Rg) is the root-mean-square distance of Cα atoms from their centroid — a single number for overall size and compactness. A globular domain of N residues has Rg ≈ 2.2·N^0.38 Å; an extended or disordered chain has a much larger Rg. The Cα contact count is the number of residue pairs whose Cα atoms are within 8 Å and are more than four positions apart in sequence — a standard proxy for tertiary packing density. The bounding box is the smallest axis-aligned box enclosing all Cα atoms.

Q: Which residues are in helices, strands, or loops?
A: DSSP 8-state secondary structure assigns each residue one of H (α-helix), G (3₁₀-helix), I (π-helix), E (extended β-strand), B (isolated β-bridge), T (hydrogen-bonded turn), S (bend), or '-' (coil). The assignment is computed from backbone hydrogen-bond geometry via the Kabsch–Sander algorithm.

Q: How mobile is each atom in the crystal?
A: Crystallographic B-factors measure how much each atom's electron density is smeared out, in Å². They rise in mobile loops and surface residues and fall in the buried interior. In AlphaFold models this column is repurposed to hold pLDDT instead.

Q: What if only a Cα trace is available?
A: P-SEA three-state annotation labels each residue as helix, strand, or coil based purely on the geometry of the Cα trace. It serves as a fallback when the full backbone (and thus DSSP) is unavailable.

Q: What family and function is it annotated with?
A: Database cross-references. InterPro integrates a dozen domain/family signature databases into unified entries with residue-range hits. GO terms attach function/process/location labels with evidence codes. CATH codes position the fold in a four-level structural taxonomy. Organism is the NCBI-taxonomy species name.

Q: Are the domains correctly placed relative to each other?
A: Predicted Aligned Error (PAE) is an AlphaFold confidence matrix: entry (i, j) is the expected error in the position of residue j, in ångströms, when the prediction is superimposed on the true structure at residue i. Low PAE within a block of residues means that block is internally rigid and well-predicted; high PAE between two blocks means their relative placement is uncertain even if each block individually is confident.

Q: What do the diagnostic plots show?
A: Three diagnostic plots accompany the record. The Cα contact map visualizes the tertiary structure as a 2D adjacency matrix (8 Å cutoff, sequence-local contacts suppressed). The Ramachandran plot shows the distribution of backbone (φ, ψ) torsions, with points in the α and β basins reflecting secondary structure content. The PAE plot shows AlphaFold's inter-residue confidence as a color matrix.

Q: What is the amino-acid chain?
A: Primary structure: the covalent order of the twenty standard amino acids along the backbone. Two proteins with the same sequence will (almost always) fold to the same structure; two with 30% identity often share a fold but not the details.

Q: What do the rendered images show?
A: The six renders are orthographic views along the three Cartesian axes in both directions. Representation (cartoon, sticks, or surface) and color scheme (sequence-rainbow or by-chain) vary across proteins so the training set covers all the common visualization conventions.